Protein 3PCT (pdb70)

Solvent-accessible surface area: 33440 Å² total; per-residue (Å²): 134,75,94,56,83,59,62,58,15,39,39,119,6,16,72,17,9,1,2,0,0,0,0,17,22,40,2,0,2,19,10,0,1,0,25,1,0,8,28,15,0,69,110,20,4,74,75,23,208,149,43,0,0,3,0,17,0,15,7,0,0,0,38,4,2,17,2,9,0,25,22,19,117,51,14,92,20,35,28,47,80,39,14,22,37,2,0,65,31,86,95,1,43,40,3,45,21,0,34,98,4,0,38,47,0,44,84,74,68,9,36,0,0,0,0,0,56,1,87,31,102,65,2,85,62,0,0,60,69,1,0,76,133,37,35,10,69,36,36,73,112,100,7,14,19,4,42,155,123,104,48,20,7,25,73,16,16,131,90,0,88,129,71,40,20,80,17,24,1,32,1,0,9,23,1,11,5,15,18,50,66,1,59,136,80,46,3,57,92,1,81,99,35,1,63,86,52,16,123,14,0,12,50,104,15,0,1,0,3,4,0,18,31,10,43,3,19,26,9,31,61,108,96,6,30,148,21,77,0,80,39,14,21,59,32,18,58,162,13,18,92,35,8,115,32,113,110,114,76,131,69,24,48,34,37,6,16,62,10,12,0,3,0,0,0,1,22,22,38,2,0,2,17,12,0,1,0,27,2,0,8,27,14,0,75,84,19,2,61,132,22,166,30,51,105,86,97,99,37,0,0,2,1,15,0,16,17,0,0,4,34,5,8,17,9,6,0,23,26,12,119,50,11,91,15,125,38,81,80,36,26,24,46,2,1,60,28,89,96,2,42,39,5,46,20,0,37,103,6,0,41,52,0,44,80,72,66,11,38,0,0,0,0,0,56,3,82,35,101,64,1,76,61,0,2,48,65,3,1,149,132,38,35,11,68,35,34,75,146,92,6,14,18,4,52,157,125,101,43,18,7,25,72,17,13,128,87,0,84,130,73,28,10,39,19,26,0,32,1,0,10,23,2,8,6,14,18,49,62,1,54,169,86,44,3,55,86,1,83,98,37,1,67,90,51,20,123,24,0,14,52,39,29,0,1,0,2,4,0,16,86,20,61,3,26,22,10,31,60,109,108,4,134,92,22,89,3,82,41,32,29,81,31,6,61,87,13,19,90,36,8,120,16,66,141,137,180,167,233,136,78,146,58,85,68,67,59,21,53,35,39,5,17,101,107,24,26,155,22,10,93,78,18,91,146,26,55,113,14,31,58,67,0,84,116,8,7,94,28,0,87,139,17,1,70,81,26,184,30,55,105,85,96,103,39,0,0,2,0,15,0,16,6,0,0,0,39,4,9,56,12,9,15,90,24,26,167,47,15,95,17,123,37,83,76,43,28,26,84,25,1,65,50,84,119,2,43,38,6,48,20,0,35,140,6,0,40,56,0,43,85,74,65,11,38,0,2,0,1,0,58,2,88,39,104,66,2,69,61,0,0,52,68,1,0,151,134,38,32,4,66,36,35,74,122,55,10,12,16,2,40,168,100,53,47,28,5,41,100,16,17,49,82,0,76,125,83,24,31,35,18,27,1,30,1,0,24,26,35,9,6,16,15,49,68,2,47,174,82,45,32,58,93,12,161,98,38,52,72,84,52,60,184,22,50,36,56,41,32,2,74,1,32,16,58,17,84,22,61,108,30,24,10,49,68,106,86,3,131,160,22,88,4,85,40,36,27,77,30,47,64,90,57,130,180,80,210,118,66,137,98,68,86,61

Structure (mmCIF, N/CA/C/O backbone):
data_3PCT
#
_entry.id   3PCT
#
_cell.length_a   79.980
_cell.length_b   106.150
_cell.length_c   89.750
_cell.angle_alpha   90.000
_cell.angle_beta   93.110
_cell.angle_gamma   90.000
#
_symmetry.space_group_name_H-M   'C 1 2 1'
#
loop_
_entity.id
_entity.type
_entity.pdbx_description
1 polymer 'Class C acid phosphatase'
2 water water
#
loop_
_atom_site.group_PDB
_atom_site.id
_atom_site.type_symbol
_atom_site.label_atom_id
_atom_site.label_alt_id
_atom_site.label_comp_id
_atom_site.label_asym_id
_atom_site.label_entity_id
_atom_site.label_seq_id
_atom_site.pdbx_PDB_ins_code
_atom_site.Cartn_x
_atom_site.Cartn_y
_atom_site.Cartn_z
_atom_site.occupancy
_atom_site.B_iso_or_equiv
_atom_site.auth_seq_id
_atom_site.auth_comp_id
_atom_site.auth_asym_id
_atom_site.auth_atom_id
_atom_site.pdbx_PDB_model_num
ATOM 1 N N . ASN A 1 4 ? 47.702 41.664 14.734 1.00 49.06 3 ASN A N 1
ATOM 2 C CA . ASN A 1 4 ? 47.131 42.618 15.681 1.00 48.07 3 ASN A CA 1
ATOM 3 C C . ASN A 1 4 ? 46.194 41.951 16.681 1.00 48.27 3 ASN A C 1
ATOM 4 O O . ASN A 1 4 ? 45.704 40.847 16.442 1.00 47.55 3 ASN A O 1
ATOM 9 N N . GLN A 1 5 ? 45.938 42.637 17.791 1.00 43.71 4 GLN A N 1
ATOM 10 C CA . GLN A 1 5 ? 45.118 42.090 18.869 1.00 45.81 4 GLN A CA 1
ATOM 11 C C . GLN A 1 5 ? 43.742 41.597 18.407 1.00 47.86 4 GLN A C 1
ATOM 12 O O . GLN A 1 5 ? 43.313 40.508 18.790 1.00 49.35 4 GLN A O 1
ATOM 14 N N . GLN A 1 6 ? 43.054 42.396 17.594 1.00 41.01 5 GLN A N 1
ATOM 15 C CA . GLN A 1 6 ? 41.735 42.019 17.088 1.00 39.87 5 GLN A CA 1
ATOM 16 C C . GLN A 1 6 ? 41.765 40.651 16.421 1.00 37.57 5 GLN A C 1
ATOM 17 O O . GLN A 1 6 ? 41.016 39.751 16.805 1.00 38.32 5 GLN A O 1
ATOM 23 N N . ALA A 1 7 ? 42.634 40.499 15.424 1.00 32.51 6 ALA A N 1
ATOM 24 C CA . ALA A 1 7 ? 42.785 39.226 14.720 1.00 30.43 6 ALA A CA 1
ATOM 25 C C . ALA A 1 7 ? 43.129 38.093 15.681 1.00 35.30 6 ALA A C 1
ATOM 26 O O . ALA A 1 7 ? 42.572 36.995 15.591 1.00 30.83 6 ALA A O 1
ATOM 28 N N . VAL A 1 8 ? 44.053 38.371 16.597 1.00 30.59 7 VAL A N 1
ATOM 29 C CA . VAL A 1 8 ? 44.510 37.380 17.559 1.00 27.86 7 VAL A CA 1
ATOM 30 C C . VAL A 1 8 ? 43.364 36.866 18.408 1.00 28.84 7 VAL A C 1
ATOM 31 O O . VAL A 1 8 ? 43.234 35.663 18.618 1.00 32.85 7 VAL A O 1
ATOM 35 N N . GLU A 1 9 ? 42.536 37.780 18.902 1.00 26.52 8 GLU A N 1
ATOM 36 C CA . GLU A 1 9 ? 41.401 37.399 19.733 1.00 33.39 8 GLU A CA 1
ATOM 37 C C . GLU A 1 9 ? 40.379 36.617 18.924 1.00 32.58 8 GLU A C 1
ATOM 38 O O . GLU A 1 9 ? 39.782 35.662 19.424 1.00 30.77 8 GLU A O 1
ATOM 44 N N . GLN A 1 10 ? 40.175 37.029 17.677 1.00 23.57 9 GLN A N 1
ATOM 45 C CA . GLN A 1 10 ? 39.220 36.358 16.805 1.00 32.86 9 GLN A CA 1
ATOM 46 C C . GLN A 1 10 ? 39.646 34.922 16.516 1.00 30.78 9 GLN A C 1
ATOM 47 O O . GLN A 1 10 ? 38.827 33.996 16.552 1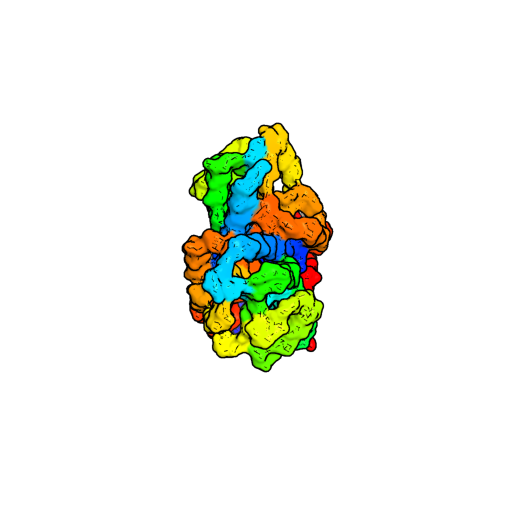.00 22.43 9 GLN A O 1
ATOM 49 N N . ALA A 1 11 ? 40.928 34.732 16.231 1.00 29.09 10 ALA A N 1
ATOM 50 C CA . ALA A 1 11 ? 41.444 33.392 15.989 1.00 32.64 10 ALA A CA 1
ATOM 51 C C . ALA A 1 11 ? 41.280 32.522 17.236 1.00 31.22 10 ALA A C 1
ATOM 52 O O . ALA A 1 11 ? 40.934 31.341 17.138 1.00 27.01 10 ALA A O 1
ATOM 54 N N . ASN A 1 12 ? 41.521 33.119 18.403 1.00 30.58 11 ASN A N 1
ATOM 55 C CA . ASN A 1 12 ? 41.422 32.402 19.681 1.00 29.40 11 ASN A CA 1
ATOM 56 C C . ASN A 1 12 ? 39.976 32.097 20.091 1.00 26.94 11 ASN A C 1
ATOM 57 O O . ASN A 1 12 ? 39.688 31.028 20.621 1.00 19.50 11 ASN A O 1
ATOM 62 N N . GLN A 1 13 ? 39.069 33.039 19.846 1.00 27.35 12 GLN A N 1
ATOM 63 C CA . GLN A 1 13 ? 37.647 32.799 20.084 1.00 29.13 12 GLN A CA 1
ATOM 64 C C . GLN A 1 13 ? 37.163 31.664 19.174 1.00 28.25 12 GLN A C 1
ATOM 65 O O . GLN A 1 13 ? 36.431 30.765 19.605 1.00 25.79 12 GLN A O 1
ATOM 71 N N . ALA A 1 14 ? 37.606 31.686 17.919 1.00 28.61 13 ALA A N 1
ATOM 72 C CA . ALA A 1 14 ? 37.302 30.600 16.998 1.00 31.84 13 ALA A CA 1
ATOM 73 C C . ALA A 1 14 ? 37.857 29.272 17.517 1.00 31.04 13 ALA A C 1
ATOM 74 O O . ALA A 1 14 ? 37.184 28.241 17.460 1.00 25.49 13 ALA A O 1
ATOM 76 N N . LYS A 1 15 ? 39.084 29.293 18.021 1.00 33.22 14 LYS A N 1
ATOM 77 C CA . LYS A 1 15 ? 39.667 28.089 18.607 1.00 31.99 14 LYS A CA 1
ATOM 78 C C . LYS A 1 15 ? 38.821 27.563 19.775 1.00 23.04 14 LYS A C 1
ATOM 79 O O . LYS A 1 15 ? 38.608 26.355 19.900 1.00 20.94 14 LYS A O 1
ATOM 85 N N . LEU A 1 16 ? 38.335 28.472 20.617 1.00 17.39 15 LEU A N 1
ATOM 86 C CA . LEU A 1 16 ? 37.485 28.105 21.751 1.00 14.19 15 LEU A CA 1
ATOM 87 C C . LEU A 1 16 ? 36.195 27.436 21.302 1.00 21.23 15 LEU A C 1
ATOM 88 O O . LEU A 1 16 ? 35.643 26.592 22.019 1.00 18.91 15 LEU A O 1
ATOM 93 N N . GLN A 1 17 ? 35.706 27.818 20.123 1.00 20.85 16 GLN A N 1
ATOM 94 C CA . GLN A 1 17 ? 34.454 27.265 19.609 1.00 16.61 16 GLN A CA 1
ATOM 95 C C . GLN A 1 17 ? 34.689 25.919 18.955 1.00 16.76 16 GLN A C 1
ATOM 96 O O . GLN A 1 17 ? 33.894 25.009 19.118 1.00 20.56 16 GLN A O 1
ATOM 102 N N . GLN A 1 18 ? 35.789 25.783 18.227 1.00 19.15 17 GLN A N 1
ATOM 103 C CA . GLN A 1 18 ? 36.144 24.485 17.649 1.00 13.34 17 GLN A CA 1
ATOM 104 C C . GLN A 1 18 ? 36.246 23.358 18.690 1.00 20.19 17 GLN A C 1
ATOM 105 O O . GLN A 1 18 ? 35.961 22.199 18.381 1.00 22.14 17 GLN A O 1
ATOM 111 N N . GLN A 1 19 ? 36.658 23.696 19.911 1.00 17.37 18 GLN A N 1
ATOM 112 C CA . GLN A 1 19 ? 36.791 22.700 20.985 1.00 20.06 18 GLN A CA 1
ATOM 113 C C . GLN A 1 19 ? 35.475 22.107 21.479 1.00 19.23 18 GLN A C 1
ATOM 114 O O . GLN A 1 19 ? 35.479 21.106 22.201 1.00 16.40 18 GLN A O 1
ATOM 120 N N . VAL A 1 20 ? 34.354 22.723 21.125 1.00 23.17 19 VAL A N 1
ATOM 121 C CA . VAL A 1 20 ? 33.059 22.221 21.574 1.00 19.35 19 VAL A CA 1
ATOM 122 C C . VAL A 1 20 ? 32.382 21.383 20.484 1.00 19.00 19 VAL A C 1
ATOM 123 O O . VAL A 1 20 ? 31.347 20.763 20.729 1.00 14.28 19 VAL A O 1
ATOM 127 N N . ALA A 1 21 ? 33.013 21.322 19.310 1.00 12.73 20 ALA A N 1
ATOM 128 C CA . ALA A 1 21 ? 32.410 20.732 18.108 1.00 14.79 20 ALA A CA 1
ATOM 129 C C . ALA A 1 21 ? 31.912 19.297 18.324 1.00 19.11 20 ALA A C 1
ATOM 130 O O . ALA A 1 21 ? 30.756 18.996 18.041 1.00 9.41 20 ALA A O 1
ATOM 132 N N . MET A 1 22 ? 32.787 18.427 18.836 1.00 21.75 21 MET A N 1
ATOM 133 C CA . MET A 1 22 ? 32.447 17.009 19.012 1.00 16.35 21 MET A CA 1
ATOM 134 C C . MET A 1 22 ? 31.335 16.775 20.035 1.00 13.68 21 MET A C 1
ATOM 135 O O . MET A 1 22 ? 30.464 15.917 19.836 1.00 13.66 21 MET A O 1
ATOM 140 N N . GLY A 1 23 ? 31.357 17.534 21.124 1.00 13.10 22 GLY A N 1
ATOM 141 C CA . GLY A 1 23 ? 30.283 17.466 22.104 1.00 16.64 22 GLY A CA 1
ATOM 142 C C . GLY A 1 23 ? 28.949 17.960 21.552 1.00 11.65 22 GLY A C 1
ATOM 143 O O . GLY A 1 23 ? 27.891 17.423 21.870 1.00 13.15 22 GLY A O 1
ATOM 144 N N . LEU A 1 24 ? 28.999 18.998 20.731 1.00 10.69 23 LEU A N 1
ATOM 145 C CA . LEU A 1 24 ? 27.784 19.563 20.153 1.00 12.75 23 LEU A CA 1
ATOM 146 C C . LEU A 1 24 ? 27.233 18.573 19.139 1.00 9.61 23 LEU A C 1
ATOM 147 O O . LEU A 1 24 ? 26.026 18.314 19.106 1.00 12.60 23 LEU A O 1
ATOM 152 N N . ILE A 1 25 ? 28.126 18.003 18.334 1.00 6.23 24 ILE A N 1
ATOM 153 C CA . ILE A 1 25 ? 27.750 16.966 17.362 1.00 5.91 24 ILE A CA 1
ATOM 154 C C . ILE A 1 25 ? 27.141 15.754 18.063 1.00 12.74 24 ILE A C 1
ATOM 155 O O . ILE A 1 25 ? 26.113 15.239 17.636 1.00 11.85 24 ILE A O 1
ATOM 160 N N . TRP A 1 26 ? 27.776 15.306 19.143 1.00 16.21 25 TRP A N 1
ATOM 161 C CA . TRP A 1 26 ? 27.199 14.236 19.954 1.00 6.39 25 TRP A CA 1
ATOM 162 C C . TRP A 1 26 ? 25.792 14.617 20.426 1.00 11.19 25 TRP A C 1
ATOM 163 O O . TRP A 1 26 ? 24.860 13.815 20.344 1.00 12.19 25 TRP A O 1
ATOM 174 N N . THR A 1 27 ? 25.650 15.835 20.936 1.00 9.55 26 THR A N 1
ATOM 175 C CA . THR A 1 27 ? 24.376 16.296 21.480 1.00 5.30 26 THR A CA 1
ATOM 176 C C . THR A 1 27 ? 23.291 16.325 20.387 1.00 6.62 26 THR A C 1
ATOM 177 O O . THR A 1 27 ? 22.155 15.885 20.591 1.00 11.01 26 THR A O 1
ATOM 181 N N . GLN A 1 28 ? 23.651 16.846 19.224 1.00 8.88 27 GLN A N 1
ATOM 182 C CA . GLN A 1 28 ? 22.657 17.037 18.173 1.00 13.90 27 GLN A CA 1
ATOM 183 C C . GLN A 1 28 ? 22.335 15.771 17.380 1.00 11.06 27 GLN A C 1
ATOM 184 O O . GLN A 1 28 ? 21.245 15.651 16.828 1.00 13.07 27 GLN A O 1
ATOM 190 N N . GLN A 1 29 ? 23.286 14.847 17.306 1.00 9.84 28 GLN A N 1
ATOM 191 C CA . GLN A 1 29 ? 23.181 13.708 16.401 1.00 10.28 28 GLN A CA 1
ATOM 192 C C . GLN A 1 29 ? 23.019 12.338 17.077 1.00 12.84 28 GLN A C 1
ATOM 193 O O . GLN A 1 29 ? 22.306 11.477 16.554 1.00 18.45 28 GLN A O 1
ATOM 199 N N . SER A 1 30 ? 23.695 12.119 18.210 1.00 9.46 29 SER A N 1
ATOM 200 C CA . SER A 1 30 ? 23.767 10.777 18.789 1.00 7.21 29 SER A CA 1
ATOM 201 C C . SER A 1 30 ? 22.423 10.266 19.293 1.00 14.81 29 SER A C 1
ATOM 202 O O . SER A 1 30 ? 21.621 11.006 19.898 1.00 10.28 29 SER A O 1
ATOM 205 N N . GLY A 1 31 ? 22.178 8.990 19.031 1.00 11.52 30 GLY A N 1
ATOM 206 C CA . GLY A 1 31 ? 21.092 8.306 19.701 1.00 7.02 30 GLY A CA 1
ATOM 207 C C . GLY A 1 31 ? 21.409 8.261 21.194 1.00 8.87 30 GLY A C 1
ATOM 208 O O . GLY A 1 31 ? 20.503 8.197 22.048 1.00 10.72 30 GLY A O 1
ATOM 209 N N . GLU A 1 32 ? 22.699 8.267 21.528 1.00 9.48 31 GLU A N 1
ATOM 210 C CA . GLU A 1 32 ? 23.093 8.185 22.944 1.00 11.18 31 GLU A CA 1
ATOM 211 C C . GLU A 1 32 ? 22.558 9.374 23.745 1.00 12.18 31 GLU A C 1
ATOM 212 O O . GLU A 1 32 ? 22.049 9.227 24.859 1.00 11.61 31 GLU A O 1
ATOM 218 N N . TYR A 1 33 ? 22.694 10.571 23.205 1.00 6.74 32 TYR A N 1
ATOM 219 C CA . TYR A 1 33 ? 22.199 11.711 23.960 1.00 13.25 32 TYR A CA 1
ATOM 220 C C . TYR A 1 33 ? 20.691 11.625 24.173 1.00 11.63 32 TYR A C 1
ATOM 221 O O . TYR A 1 33 ? 20.179 11.887 25.260 1.00 14.29 32 TYR A O 1
ATOM 230 N N . ALA A 1 34 ? 19.966 11.252 23.124 1.00 9.57 33 ALA A N 1
ATOM 231 C CA . ALA A 1 34 ? 18.527 11.136 23.233 1.00 8.22 33 ALA A CA 1
ATOM 232 C C . ALA A 1 34 ? 18.146 10.099 24.299 1.00 15.17 33 ALA A C 1
ATOM 233 O O . ALA A 1 34 ? 17.198 10.291 25.046 1.00 6.12 33 ALA A O 1
ATOM 235 N N . ALA A 1 35 ? 18.894 9.002 24.361 1.00 11.42 34 ALA A N 1
ATOM 236 C CA . ALA A 1 35 ? 18.611 7.934 25.332 1.00 14.53 34 ALA A CA 1
A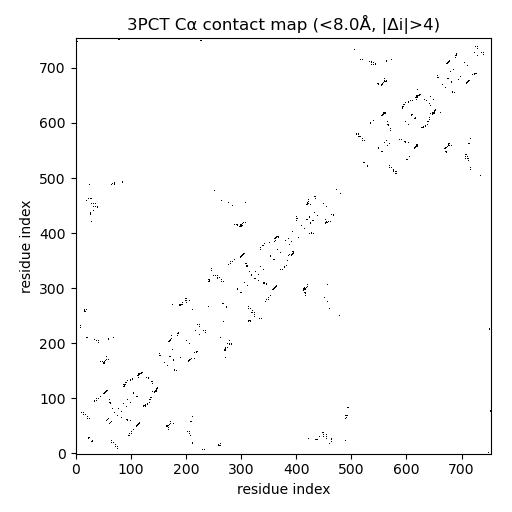TOM 237 C C . ALA A 1 35 ? 18.863 8.404 26.778 1.00 10.98 34 ALA A C 1
ATOM 238 O O . ALA A 1 35 ? 18.199 7.974 27.727 1.00 8.03 34 ALA A O 1
ATOM 240 N N . LEU A 1 36 ? 19.840 9.293 26.933 1.00 17.05 35 LEU A N 1
ATOM 241 C CA . LEU A 1 36 ? 20.161 9.867 28.243 1.00 10.64 35 LEU A CA 1
ATOM 242 C C . LEU A 1 36 ? 19.032 10.795 28.719 1.00 14.25 35 LEU A C 1
ATOM 243 O O . LEU A 1 36 ? 18.669 10.799 29.906 1.00 12.30 35 LEU A O 1
ATOM 248 N N . ALA A 1 37 ? 18.453 11.554 27.792 1.00 11.09 36 ALA A N 1
ATOM 249 C CA . ALA A 1 37 ? 17.285 12.388 28.113 1.00 9.79 36 ALA A CA 1
ATOM 250 C C . ALA A 1 37 ? 16.097 11.534 28.567 1.00 13.00 36 ALA A C 1
ATOM 251 O O . ALA A 1 37 ? 15.448 11.831 29.570 1.00 12.36 36 ALA A O 1
ATOM 253 N N . HIS A 1 38 ? 15.804 10.478 27.820 1.00 19.00 37 HIS A N 1
ATOM 254 C CA . HIS A 1 38 ? 14.709 9.579 28.193 1.00 16.77 37 HIS A CA 1
ATOM 255 C C . HIS A 1 38 ? 15.013 8.855 29.508 1.00 17.27 37 HIS A C 1
ATOM 256 O O . HIS A 1 38 ? 14.103 8.553 30.291 1.00 16.03 37 HIS A O 1
ATOM 263 N N . GLN A 1 39 ? 16.281 8.535 29.728 1.00 11.36 38 GLN A N 1
ATOM 264 C CA . GLN A 1 39 ? 16.651 7.867 30.973 1.00 11.00 38 GLN A CA 1
ATOM 265 C C . GLN A 1 39 ? 16.340 8.789 32.138 1.00 13.72 38 GLN A C 1
ATOM 266 O O . GLN A 1 39 ? 15.785 8.361 33.164 1.00 14.44 38 GLN A O 1
ATOM 272 N N . ALA A 1 40 ? 16.698 10.059 31.978 1.00 12.23 39 ALA A N 1
ATOM 273 C CA . ALA A 1 40 ? 16.384 11.073 32.982 1.00 12.74 39 ALA A CA 1
ATOM 274 C C . ALA A 1 40 ? 14.881 11.218 33.232 1.00 11.04 39 ALA A C 1
ATOM 275 O O . ALA A 1 40 ? 14.442 11.250 34.386 1.00 13.08 39 ALA A O 1
ATOM 277 N N . PHE A 1 41 ? 14.090 11.321 32.159 1.00 9.79 40 PHE A N 1
ATOM 278 C CA . PHE A 1 41 ? 12.663 11.593 32.322 1.00 8.76 40 PHE A CA 1
ATOM 279 C C . PHE A 1 41 ? 11.872 10.378 32.786 1.00 12.42 40 PHE A C 1
ATOM 280 O O . PHE A 1 41 ? 10.892 10.523 33.517 1.00 17.38 40 PHE A O 1
ATOM 288 N N . ASN A 1 42 ? 12.315 9.187 32.385 1.00 14.92 41 ASN A N 1
ATOM 289 C CA . ASN A 1 42 ? 11.795 7.934 32.947 1.00 12.96 41 ASN A CA 1
ATOM 290 C C . ASN A 1 42 ? 12.057 7.864 34.463 1.00 16.63 41 ASN A C 1
ATOM 291 O O . ASN A 1 42 ? 11.178 7.499 35.251 1.00 22.15 41 ASN A O 1
ATOM 296 N N . SER A 1 43 ? 13.280 8.217 34.860 1.00 16.14 42 SER A N 1
ATOM 297 C CA A SER A 1 43 ? 13.661 8.240 36.266 0.57 20.45 42 SER A CA 1
ATOM 298 C CA B SER A 1 43 ? 13.652 8.237 36.273 0.43 20.19 42 SER A CA 1
ATOM 299 C C . SER A 1 43 ? 12.799 9.245 37.023 1.00 18.61 42 SER A C 1
ATOM 300 O O . SER A 1 43 ? 12.392 9.005 38.157 1.00 24.98 42 SER A O 1
ATOM 305 N N . ALA A 1 44 ? 12.527 10.375 36.387 1.00 16.39 43 ALA A N 1
ATOM 306 C CA . ALA A 1 44 ? 11.761 11.426 37.047 1.00 14.62 43 ALA A CA 1
ATOM 307 C C . ALA A 1 44 ? 10.304 11.029 37.230 1.00 17.99 43 ALA A C 1
ATOM 308 O O . ALA A 1 44 ? 9.720 11.279 38.289 1.00 16.19 43 ALA A O 1
ATOM 310 N N . LYS A 1 45 ? 9.716 10.378 36.227 1.00 14.73 44 LYS A N 1
ATOM 311 C CA A LYS A 1 45 ? 8.332 9.931 36.336 0.51 18.68 44 LYS A CA 1
ATOM 312 C CA B LYS A 1 45 ? 8.336 9.924 36.338 0.49 18.63 44 LYS A CA 1
ATOM 313 C C . LYS A 1 45 ? 8.192 8.977 37.516 1.00 16.14 44 LYS A C 1
ATOM 314 O O . LYS A 1 45 ? 7.282 9.108 38.323 1.00 20.34 44 LYS A O 1
ATOM 325 N N . MET A 1 46 ? 9.102 8.013 37.593 1.00 13.78 45 MET A N 1
ATOM 326 C CA . MET A 1 46 ? 9.130 7.050 38.684 1.00 15.30 45 MET A CA 1
ATOM 327 C C . MET A 1 46 ? 9.207 7.753 40.035 1.00 22.05 45 MET A C 1
ATOM 328 O O . MET A 1 46 ? 8.420 7.472 40.944 1.00 18.66 45 MET A O 1
ATOM 333 N N . ALA A 1 47 ? 10.171 8.659 40.167 1.00 18.36 46 ALA A N 1
ATOM 334 C CA . ALA A 1 47 ? 10.367 9.389 41.404 1.00 17.17 46 ALA A CA 1
ATOM 335 C C . ALA A 1 47 ? 9.116 10.173 41.798 1.00 18.83 46 ALA A C 1
ATOM 336 O O . ALA A 1 47 ? 8.743 10.220 42.971 1.00 22.85 46 ALA A O 1
ATOM 338 N N . PHE A 1 48 ? 8.469 10.782 40.812 1.00 22.77 47 PHE A N 1
ATOM 339 C CA . PHE A 1 48 ? 7.264 11.572 41.052 1.00 19.60 47 PHE A CA 1
ATOM 340 C C . PHE A 1 48 ? 6.099 10.705 41.506 1.00 23.22 47 PHE A C 1
ATOM 341 O O . PHE A 1 48 ? 5.382 11.041 42.452 1.00 21.39 47 PHE A O 1
ATOM 349 N N . ASP A 1 49 ? 5.917 9.584 40.824 1.00 15.60 48 ASP A N 1
ATOM 350 C CA . ASP A 1 49 ? 4.835 8.672 41.156 1.00 20.21 48 ASP A CA 1
ATOM 351 C C . ASP A 1 49 ? 4.946 8.189 42.597 1.00 26.07 48 ASP A C 1
ATOM 352 O O . ASP A 1 49 ? 3.937 7.965 43.265 1.00 25.65 48 ASP A O 1
ATOM 357 N N . HIS A 1 50 ? 6.176 8.039 43.073 1.00 25.59 49 HIS A N 1
ATOM 358 C CA . HIS A 1 50 ? 6.420 7.530 44.426 1.00 25.74 49 HIS A CA 1
ATOM 359 C C . HIS A 1 50 ? 6.315 8.614 45.510 1.00 31.37 49 HIS A C 1
ATOM 360 O O . HIS A 1 50 ? 5.804 8.365 46.601 1.00 32.35 49 HIS A O 1
ATOM 362 N N . ALA A 1 51 ? 6.785 9.817 45.194 1.00 34.24 50 ALA A N 1
ATOM 363 C CA . ALA A 1 51 ? 6.815 10.926 46.146 1.00 37.58 50 ALA A CA 1
ATOM 364 C C . ALA A 1 51 ? 5.464 11.248 46.786 1.00 45.32 50 ALA A C 1
ATOM 365 O O . ALA A 1 51 ? 4.437 11.342 46.107 1.00 45.56 50 ALA A O 1
ATOM 367 N N . LYS A 1 52 ? 5.488 11.434 48.101 1.00 47.57 51 LYS A N 1
ATOM 368 C CA . LYS A 1 52 ? 4.328 11.914 48.840 1.00 48.77 51 LYS A CA 1
ATOM 369 C C . LYS A 1 52 ? 4.591 13.331 49.353 1.00 47.16 51 LYS A C 1
ATOM 370 O O . LYS A 1 52 ? 5.746 13.747 49.497 1.00 41.56 51 LYS A O 1
ATOM 376 N N . LYS A 1 58 ? 0.795 20.385 48.828 1.00 38.42 57 LYS A N 1
ATOM 377 C CA . LYS A 1 58 ? 0.657 20.273 47.375 1.00 37.89 57 LYS A CA 1
ATOM 378 C C . LYS A 1 58 ? 1.993 19.873 46.775 1.00 34.72 57 LYS A C 1
ATOM 379 O O . LYS A 1 58 ? 3.042 20.356 47.203 1.00 34.68 57 LYS A O 1
ATOM 385 N N . LYS A 1 59 ? 1.956 18.998 45.779 1.00 29.21 58 LYS A N 1
ATOM 386 C CA . LYS A 1 59 ? 3.185 18.425 45.239 1.00 31.86 58 LYS A CA 1
ATOM 387 C C . LYS A 1 59 ? 3.702 19.213 44.049 1.00 27.90 58 LYS A C 1
ATOM 388 O O . LYS A 1 59 ? 2.972 19.424 43.087 1.00 32.30 58 LYS A O 1
ATOM 394 N N . ALA A 1 60 ? 4.956 19.654 44.115 1.00 18.55 59 ALA A N 1
ATOM 395 C CA . ALA A 1 60 ? 5.541 20.405 43.009 1.00 17.75 59 ALA A CA 1
ATOM 396 C C . ALA A 1 60 ? 6.794 19.737 42.448 1.00 28.57 59 ALA A C 1
ATOM 397 O O . ALA A 1 60 ? 7.488 18.997 43.149 1.00 32.80 59 ALA A O 1
ATOM 399 N N . VAL A 1 61 ? 7.073 20.013 41.176 1.00 18.95 60 VAL A N 1
ATOM 400 C CA . VAL A 1 61 ? 8.298 19.569 40.539 1.00 21.11 60 VAL A CA 1
ATOM 401 C C . VAL A 1 61 ? 8.942 20.801 39.922 1.00 22.24 60 VAL A C 1
ATOM 402 O O . VAL A 1 61 ? 8.302 21.524 39.164 1.00 16.07 60 VAL A O 1
ATOM 406 N N . VAL A 1 62 ? 10.203 21.045 40.258 1.00 15.11 61 VAL A N 1
ATOM 407 C CA . VAL A 1 62 ? 10.913 22.199 39.737 1.00 19.29 61 VAL A CA 1
ATOM 408 C C . VAL A 1 62 ? 11.902 21.774 38.659 1.00 17.57 61 VAL A C 1
ATOM 409 O O . VAL A 1 62 ? 12.657 20.820 38.842 1.00 20.19 61 VAL A O 1
ATOM 413 N N . VAL A 1 63 ? 11.911 22.490 37.546 1.00 13.09 62 VAL A N 1
ATOM 414 C CA . VAL A 1 63 ? 12.814 22.154 36.460 1.00 14.13 62 VAL A CA 1
ATOM 415 C C . VAL A 1 63 ? 13.419 23.421 35.898 1.00 18.70 62 VAL A C 1
ATOM 416 O O . VAL A 1 63 ? 12.809 24.488 35.964 1.00 19.36 62 VAL A O 1
ATOM 420 N N . ASP A 1 64 ? 14.634 23.296 35.369 1.00 14.25 63 ASP A N 1
ATOM 421 C CA . ASP A 1 64 ? 15.261 24.327 34.552 1.00 12.37 63 ASP A CA 1
ATOM 422 C C . ASP A 1 64 ? 14.737 24.168 33.124 1.00 15.88 63 ASP A C 1
ATOM 423 O O . ASP A 1 64 ? 14.163 23.130 32.783 1.00 21.64 63 ASP A O 1
ATOM 428 N N . LEU A 1 65 ? 14.913 25.184 32.285 1.00 18.84 64 LEU A N 1
ATOM 429 C CA . LEU A 1 65 ? 14.426 25.095 30.911 1.00 17.61 64 LEU A CA 1
ATOM 430 C C . LEU A 1 65 ? 15.555 24.782 29.930 1.00 20.91 64 LEU A C 1
ATOM 431 O O . LEU A 1 65 ? 15.625 23.690 29.384 1.00 20.00 64 LEU A O 1
ATOM 436 N N . ASP A 1 66 ? 16.451 25.739 29.723 1.00 15.32 65 ASP A N 1
ATOM 437 C CA . ASP A 1 66 ? 17.481 25.583 28.704 1.00 13.60 65 ASP A CA 1
ATOM 438 C C . ASP A 1 66 ? 18.344 24.355 28.921 1.00 17.69 65 ASP A C 1
ATOM 439 O O . ASP A 1 66 ? 18.962 24.204 29.968 1.00 17.22 65 ASP A O 1
ATOM 444 N N . GLU A 1 67 ? 18.380 23.484 27.921 1.00 13.93 66 GLU A N 1
ATOM 445 C CA . GLU A 1 67 ? 19.204 22.282 27.943 1.00 14.37 66 GLU A CA 1
ATOM 446 C C . GLU A 1 67 ? 18.694 21.259 28.956 1.00 13.59 66 GLU A C 1
ATOM 447 O O . GLU A 1 67 ? 19.372 20.268 29.256 1.00 13.93 66 GLU A O 1
ATOM 453 N N . THR A 1 68 ? 17.488 21.509 29.460 1.00 13.99 67 THR A N 1
ATOM 454 C CA . THR A 1 68 ? 16.768 20.574 30.328 1.00 18.13 67 THR A CA 1
ATOM 455 C C . THR A 1 68 ? 15.436 20.157 29.684 1.00 14.69 67 THR A C 1
ATOM 456 O O . THR A 1 68 ? 15.252 18.991 29.337 1.00 12.34 67 THR A O 1
ATOM 460 N N . MET A 1 69 ? 14.518 21.113 29.522 1.00 16.48 68 MET A N 1
ATOM 461 C CA A MET A 1 69 ? 13.232 20.879 28.861 0.27 15.81 68 MET A CA 1
ATOM 462 C CA B MET A 1 69 ? 13.246 20.838 28.847 0.73 12.06 68 MET A CA 1
ATOM 463 C C . MET A 1 69 ? 13.264 21.322 27.399 1.00 15.51 68 MET A C 1
ATOM 464 O O . MET A 1 69 ? 12.530 20.793 26.559 1.00 17.35 68 MET A O 1
ATOM 473 N N . ILE A 1 70 ? 14.096 22.324 27.100 1.00 13.99 69 ILE A N 1
ATOM 474 C CA . ILE A 1 70 ? 14.157 22.872 25.737 1.00 13.64 69 ILE A CA 1
ATOM 475 C C . ILE A 1 70 ? 15.586 22.946 25.221 1.00 20.42 69 ILE A C 1
ATOM 476 O O . ILE A 1 70 ? 16.529 23.096 25.991 1.00 21.59 69 ILE A O 1
ATOM 481 N N . ASP A 1 71 ? 15.716 22.848 23.904 1.00 12.78 70 ASP A N 1
ATOM 482 C CA . ASP A 1 71 ? 16.973 22.553 23.235 1.00 16.56 70 ASP A CA 1
ATOM 483 C C . ASP A 1 71 ? 17.461 23.787 22.481 1.00 18.31 70 ASP A C 1
ATOM 484 O O . ASP A 1 71 ? 16.870 24.176 21.475 1.00 20.09 70 ASP A O 1
ATOM 489 N N . ASN A 1 72 ? 18.521 24.416 22.987 1.00 17.35 71 ASN A N 1
ATOM 490 C CA . ASN A 1 72 ? 19.092 25.613 22.355 1.00 9.92 71 ASN A CA 1
ATOM 491 C C . ASN A 1 72 ? 20.405 25.335 21.636 1.00 18.29 71 ASN A C 1
ATOM 492 O O . ASN A 1 72 ? 21.240 26.241 21.484 1.00 17.27 71 ASN A O 1
ATOM 497 N N . SER A 1 73 ? 20.595 24.090 21.206 1.00 15.70 72 SER A N 1
ATOM 498 C CA . SER A 1 73 ? 21.875 23.669 20.640 1.00 15.67 72 SER A CA 1
ATOM 499 C C . SER A 1 73 ? 22.174 24.380 19.315 1.00 12.98 72 SER A C 1
ATOM 500 O O . SER A 1 73 ? 23.327 24.483 18.897 1.00 15.65 72 SER A O 1
ATOM 503 N N . ALA A 1 74 ? 21.129 24.885 18.665 1.00 15.31 73 ALA A N 1
ATOM 504 C CA . ALA A 1 74 ? 21.304 25.658 17.440 1.00 12.14 73 ALA A CA 1
ATOM 505 C C . ALA A 1 74 ? 22.075 26.961 17.703 1.00 12.83 73 ALA A C 1
ATOM 506 O O . ALA A 1 74 ? 22.782 27.457 16.830 1.00 20.25 73 ALA A O 1
ATOM 508 N N . TYR A 1 75 ? 21.942 27.510 18.909 1.00 17.13 74 TYR A N 1
ATOM 509 C CA . TYR A 1 75 ? 22.748 28.667 19.296 1.00 15.72 74 TYR A CA 1
ATOM 510 C C . TYR A 1 75 ? 24.236 28.307 19.399 1.00 11.19 74 TYR A C 1
ATOM 511 O O . TYR A 1 75 ? 25.092 29.059 18.935 1.00 18.62 74 TYR A O 1
ATOM 520 N N . ALA A 1 76 ? 24.543 27.172 20.019 1.00 20.21 75 ALA A N 1
ATOM 521 C CA . ALA A 1 76 ? 25.925 26.688 20.082 1.00 16.19 75 ALA A CA 1
ATOM 522 C C . ALA A 1 76 ? 26.473 26.424 18.673 1.00 17.24 75 ALA A C 1
ATOM 523 O O . ALA A 1 76 ? 27.623 26.755 18.367 1.00 22.90 75 ALA A O 1
ATOM 525 N N . GLY A 1 77 ? 25.644 25.853 17.807 1.00 13.81 76 GLY A N 1
ATOM 526 C CA . GLY A 1 77 ? 26.019 25.677 16.411 1.00 13.90 76 GLY A CA 1
ATOM 527 C C . GLY A 1 77 ? 26.370 27.012 15.757 1.00 9.82 76 GLY A C 1
ATOM 528 O O . GLY A 1 77 ? 27.375 27.118 15.055 1.00 16.78 76 GLY A O 1
ATOM 529 N N . TRP A 1 78 ? 25.546 28.032 15.994 1.00 12.28 77 TRP A N 1
ATOM 530 C CA . TRP A 1 78 ? 25.833 29.372 15.474 1.00 19.10 77 TRP A CA 1
ATOM 531 C C . TRP A 1 78 ? 27.186 29.895 15.973 1.00 26.78 77 TRP A C 1
ATOM 532 O O . TRP A 1 78 ? 27.947 30.499 15.204 1.00 22.22 77 TRP A O 1
ATOM 543 N N . GLN A 1 79 ? 27.483 29.660 17.252 1.00 21.44 78 GLN A N 1
ATOM 544 C CA . GLN A 1 79 ? 28.785 30.028 17.812 1.00 22.10 78 GLN A CA 1
ATOM 545 C C . GLN A 1 79 ? 29.941 29.391 17.040 1.00 23.90 78 GLN A C 1
ATOM 546 O O . GLN A 1 79 ? 30.823 30.089 16.550 1.00 23.30 78 GLN A O 1
ATOM 552 N N . VAL A 1 80 ? 29.924 28.067 16.929 1.00 15.88 79 VAL A N 1
ATOM 553 C CA . VAL A 1 80 ? 30.962 27.341 16.197 1.00 18.77 79 VAL A CA 1
ATOM 554 C C . VAL A 1 80 ? 31.173 27.857 14.772 1.00 21.47 79 VAL A C 1
ATOM 555 O O . VAL A 1 80 ? 32.314 28.041 14.338 1.00 27.09 79 VAL A O 1
ATOM 559 N N . GLN A 1 81 ? 30.078 28.079 14.048 1.00 21.75 80 GLN A N 1
ATOM 560 C CA . GLN A 1 81 ? 30.154 28.463 12.639 1.00 22.46 80 GLN A CA 1
ATOM 561 C C . GLN A 1 81 ? 30.668 29.876 12.470 1.00 23.12 80 GLN A C 1
ATOM 562 O O . GLN A 1 81 ? 31.372 30.169 11.505 1.00 20.05 80 GLN A O 1
ATOM 568 N N . SER A 1 82 ? 30.305 30.748 13.406 1.00 15.19 81 SER A N 1
ATOM 569 C CA . SER A 1 82 ? 30.614 32.166 13.281 1.00 25.20 81 SER A CA 1
ATOM 570 C C . SER A 1 82 ? 31.841 32.510 14.111 1.00 33.74 81 SER A C 1
ATOM 571 O O . SER A 1 82 ? 32.368 33.622 14.035 1.00 31.11 81 SER A O 1
ATOM 574 N N . GLY A 1 83 ? 32.290 31.538 14.900 1.00 27.21 82 GLY A N 1
ATOM 575 C CA . GLY A 1 83 ? 33.445 31.706 15.757 1.00 24.75 82 GLY A CA 1
ATOM 576 C C . GLY A 1 83 ? 33.235 32.712 16.868 1.00 28.84 82 GLY A C 1
ATOM 577 O O . GLY A 1 83 ? 34.196 33.145 17.506 1.00 34.21 82 GLY A O 1
ATOM 578 N N . GLN A 1 84 ? 31.984 33.087 17.110 1.00 27.39 83 GLN A N 1
ATOM 579 C CA . GLN A 1 84 ? 31.678 34.058 18.160 1.00 28.02 83 GLN A CA 1
ATOM 580 C C . GLN A 1 84 ? 31.320 33.378 19.476 1.00 35.20 83 GLN A C 1
ATOM 581 O O . GLN A 1 84 ? 30.659 32.335 19.488 1.00 32.76 83 GLN A O 1
ATOM 587 N N . GLY A 1 85 ? 31.762 33.979 20.577 1.00 37.34 84 GLY A N 1
ATOM 588 C CA . GLY A 1 85 ? 31.422 33.505 21.904 1.00 33.35 84 GLY A CA 1
ATOM 589 C C . GLY A 1 85 ? 30.083 34.046 22.366 1.00 29.23 84 GLY A C 1
ATOM 590 O O . GLY A 1 85 ? 29.477 34.904 21.714 1.00 31.09 84 GLY A O 1
ATOM 591 N N . PHE A 1 86 ? 29.617 33.533 23.494 1.00 24.91 85 PHE A N 1
ATOM 592 C CA . PHE A 1 86 ? 28.328 33.910 24.046 1.00 24.11 85 PHE A CA 1
ATOM 593 C C . PHE A 1 86 ? 28.303 35.381 24.427 1.00 25.82 85 PHE A C 1
ATOM 594 O O . PHE A 1 86 ? 29.293 35.917 24.911 1.00 26.12 85 PHE A O 1
ATOM 602 N N . SER A 1 87 ? 27.164 36.026 24.201 1.00 29.54 86 SER A N 1
ATOM 603 C CA . SER A 1 87 ? 26.916 37.364 24.724 1.00 31.32 86 SER A CA 1
ATOM 604 C C . SER A 1 87 ? 25.423 37.522 24.976 1.00 32.67 86 SER A C 1
ATOM 605 O O . SER A 1 87 ? 24.613 36.957 24.242 1.00 29.72 86 SER A O 1
ATOM 608 N N . PRO A 1 88 ? 25.056 38.283 26.022 1.00 26.72 87 PRO A N 1
ATOM 609 C CA . PRO A 1 88 ? 23.657 38.546 26.378 1.00 26.66 87 PRO A CA 1
ATOM 610 C C . PRO A 1 88 ? 22.852 39.143 25.226 1.00 26.36 87 PRO A C 1
ATOM 611 O O . PRO A 1 88 ? 21.686 38.780 25.057 1.00 26.17 87 PRO A O 1
ATOM 615 N N . LYS A 1 89 ? 23.461 40.036 24.445 1.00 27.54 88 LYS A N 1
ATOM 616 C CA . LYS A 1 89 ? 22.778 40.652 23.313 1.00 25.71 88 LYS A CA 1
ATOM 617 C C . LYS A 1 89 ? 22.340 39.619 22.279 1.00 25.34 88 LYS A C 1
ATOM 618 O O . LYS A 1 89 ? 21.180 39.602 21.884 1.00 22.84 88 LYS A O 1
ATOM 620 N N . THR A 1 90 ? 23.255 38.756 21.837 1.00 18.16 89 THR A N 1
ATOM 621 C CA . THR A 1 90 ? 22.889 37.791 20.798 1.00 16.88 89 THR A CA 1
ATOM 622 C C . THR A 1 90 ? 22.004 36.665 21.345 1.00 17.50 89 THR A C 1
ATOM 623 O O . THR A 1 90 ? 21.146 36.144 20.632 1.00 18.42 89 THR A O 1
ATOM 627 N N . TRP A 1 91 ? 22.195 36.318 22.613 1.00 21.75 90 TRP A N 1
ATOM 628 C CA . TRP A 1 91 ? 21.337 35.326 23.256 1.00 20.30 90 TRP A CA 1
ATOM 629 C C . TRP A 1 91 ? 19.875 35.776 23.228 1.00 23.65 90 TRP A C 1
ATOM 630 O O . TRP A 1 91 ? 18.976 34.994 22.895 1.00 23.25 90 TRP A O 1
ATOM 641 N N . THR A 1 92 ? 19.640 37.036 23.582 1.00 23.55 91 THR A N 1
ATOM 642 C CA . THR A 1 92 ? 18.294 37.598 23.531 1.00 20.93 91 THR A CA 1
ATOM 643 C C . THR A 1 92 ? 17.725 37.568 22.107 1.00 20.37 91 THR A C 1
ATOM 644 O O . THR A 1 92 ? 16.554 37.250 21.915 1.00 20.18 91 THR A O 1
ATOM 648 N N . LYS A 1 93 ? 18.557 37.872 21.112 1.00 20.36 92 LYS A N 1
ATOM 649 C CA . LYS A 1 93 ? 18.160 37.710 19.713 1.00 21.07 92 LYS A CA 1
ATOM 650 C C . LYS A 1 93 ? 17.723 36.267 19.403 1.00 23.22 92 LYS A C 1
ATOM 651 O O . LYS A 1 93 ? 16.706 36.049 18.732 1.00 21.72 92 LYS A O 1
ATOM 653 N N . TRP A 1 94 ? 18.489 35.290 19.889 1.00 21.45 93 TRP A N 1
ATOM 654 C CA . TRP A 1 94 ? 18.123 33.881 19.730 1.00 16.13 93 TRP A CA 1
ATOM 655 C C . TRP A 1 94 ? 16.799 33.560 20.417 1.00 17.79 93 TRP A C 1
ATOM 656 O O . TRP A 1 94 ? 15.953 32.873 19.845 1.00 22.75 93 TRP A O 1
ATOM 667 N N . VAL A 1 95 ? 16.616 34.046 21.641 1.00 19.20 94 VAL A N 1
ATOM 668 C CA . VAL A 1 95 ? 15.369 33.791 22.366 1.00 18.38 94 VAL A CA 1
ATOM 669 C C . VAL A 1 95 ? 14.183 34.359 21.600 1.00 25.25 94 VAL A C 1
ATOM 670 O O . VAL A 1 95 ? 13.136 33.713 21.472 1.00 23.86 94 VAL A O 1
ATOM 674 N N . ASP A 1 96 ? 14.363 35.568 21.074 1.00 24.28 95 ASP A N 1
ATOM 675 C CA . ASP A 1 96 ? 13.321 36.235 20.297 1.00 19.14 95 ASP A CA 1
ATOM 676 C C . ASP A 1 96 ? 13.078 35.566 18.947 1.00 16.78 95 ASP A C 1
ATOM 677 O O . ASP A 1 96 ? 12.014 35.738 18.360 1.00 23.89 95 ASP A O 1
ATOM 682 N N . ALA A 1 97 ? 14.055 34.810 18.447 1.00 14.32 96 ALA A N 1
ATOM 683 C CA . ALA A 1 97 ? 13.888 34.142 17.157 1.00 10.80 96 ALA A CA 1
ATOM 684 C C . ALA A 1 97 ? 12.903 32.998 17.293 1.00 14.64 96 ALA A C 1
ATOM 685 O O . ALA A 1 97 ? 12.493 32.403 16.300 1.00 19.29 96 ALA A O 1
ATOM 687 N N . ARG A 1 98 ? 12.523 32.687 18.527 1.00 10.53 97 ARG A N 1
ATOM 688 C CA . ARG A 1 98 ? 11.506 31.664 18.763 1.00 15.10 97 ARG A CA 1
ATOM 689 C C . ARG A 1 98 ? 11.737 30.402 17.927 1.00 19.06 97 ARG A C 1
ATOM 690 O O . ARG A 1 98 ? 10.899 30.024 17.125 1.00 24.35 97 ARG A O 1
ATOM 698 N N . GLN A 1 99 ? 12.877 29.748 18.130 1.00 15.49 98 GLN A N 1
ATOM 699 C CA . GLN A 1 99 ? 13.205 28.528 17.396 1.00 20.19 98 GLN A CA 1
ATOM 700 C C . GLN A 1 99 ? 13.639 27.379 18.302 1.00 18.36 98 GLN A C 1
ATOM 701 O O . GLN A 1 99 ? 14.205 26.396 17.824 1.00 16.05 98 GLN A O 1
ATOM 707 N N . SER A 1 100 ? 13.395 27.506 19.602 1.00 16.25 99 SER A N 1
ATOM 708 C CA . SER A 1 100 ? 13.835 26.483 20.545 1.00 18.51 99 SER A CA 1
ATOM 709 C C . SER A 1 100 ? 13.082 25.204 20.247 1.00 17.14 99 SER A C 1
ATOM 710 O O . SER A 1 100 ? 11.934 25.247 19.814 1.00 24.99 99 SER A O 1
ATOM 713 N N . ALA A 1 101 ? 13.746 24.075 20.461 1.00 16.85 100 ALA A N 1
ATOM 714 C CA . ALA A 1 101 ? 13.175 22.755 20.224 1.00 15.09 100 ALA A CA 1
ATOM 715 C C . ALA A 1 101 ? 12.938 22.038 21.556 1.00 16.68 100 ALA A C 1
ATOM 716 O O . ALA A 1 101 ? 13.509 22.425 22.579 1.00 15.68 100 ALA A O 1
ATOM 718 N N . ALA A 1 102 ? 12.104 21.002 21.552 1.00 12.59 101 ALA A N 1
ATOM 719 C CA . ALA A 1 102 ? 11.886 20.181 22.752 1.00 15.21 101 ALA A CA 1
ATOM 720 C C . ALA A 1 102 ? 12.980 19.125 22.942 1.00 14.67 101 ALA A C 1
ATOM 721 O O . ALA A 1 102 ? 13.383 18.458 21.988 1.00 16.40 101 ALA A O 1
ATOM 723 N N . ILE A 1 103 ? 13.437 18.962 24.176 1.00 10.21 102 ILE A N 1
ATOM 724 C CA . ILE A 1 103 ? 14.384 17.906 24.510 1.00 16.81 102 ILE A CA 1
ATOM 725 C C . ILE A 1 103 ? 13.578 16.612 24.581 1.00 14.16 102 ILE A C 1
ATOM 726 O O . ILE A 1 103 ? 12.409 16.634 24.951 1.00 15.30 102 ILE A O 1
ATOM 731 N N . PRO A 1 104 ? 14.166 15.488 24.149 1.00 11.68 103 PRO A N 1
ATOM 732 C CA . PRO A 1 104 ? 13.318 14.290 24.085 1.00 14.00 103 PRO A CA 1
ATOM 733 C C . PRO A 1 104 ? 12.767 13.913 25.455 1.00 15.43 103 PRO A C 1
ATOM 734 O O . PRO A 1 104 ? 13.506 13.959 26.451 1.00 14.87 103 PRO A O 1
ATOM 738 N N . GLY A 1 105 ? 11.481 13.579 25.504 1.00 9.02 104 GLY A N 1
ATOM 739 C CA . GLY A 1 105 ? 10.837 13.139 26.735 1.00 9.29 104 GLY A CA 1
ATOM 740 C C . GLY A 1 105 ? 10.293 14.267 27.586 1.00 11.18 104 GLY A C 1
ATOM 741 O O . GLY A 1 105 ? 9.405 14.066 28.430 1.00 16.49 104 GLY A O 1
ATOM 742 N N . ALA A 1 106 ? 10.828 15.462 27.375 1.00 13.07 105 ALA A N 1
ATOM 743 C CA . ALA A 1 106 ? 10.502 16.588 28.254 1.00 13.21 105 ALA A CA 1
ATOM 744 C C . ALA A 1 106 ? 9.021 16.939 28.233 1.00 18.44 105 ALA A C 1
ATOM 745 O O . ALA A 1 106 ? 8.388 17.074 29.283 1.00 12.80 105 ALA A O 1
ATOM 747 N N . VAL A 1 107 ? 8.457 17.112 27.043 1.00 11.22 106 VAL A N 1
ATOM 748 C CA . VAL A 1 107 ? 7.036 17.491 26.991 1.00 11.50 106 VAL A CA 1
ATOM 749 C C . VAL A 1 107 ? 6.136 16.450 27.661 1.00 13.42 106 VAL A C 1
ATOM 750 O O . VAL A 1 107 ? 5.286 16.801 28.477 1.00 12.62 106 VAL A O 1
ATOM 754 N N . GLU A 1 108 ? 6.329 15.173 27.338 1.00 11.41 107 GLU A N 1
ATOM 755 C CA . GLU A 1 108 ? 5.515 14.124 27.965 1.00 15.02 107 GLU A CA 1
ATOM 756 C C . GLU A 1 108 ? 5.600 14.163 29.499 1.00 20.94 107 GLU A C 1
ATOM 757 O O . GLU A 1 108 ? 4.579 14.141 30.185 1.00 20.88 107 GLU A O 1
ATOM 763 N N . PHE A 1 109 ? 6.815 14.223 30.038 1.00 19.34 108 PHE A N 1
ATOM 764 C CA . PHE A 1 109 ? 6.991 14.223 31.488 1.00 19.46 108 PHE A CA 1
ATOM 765 C C . PHE A 1 109 ? 6.256 15.396 32.144 1.00 18.11 108 PHE A C 1
ATOM 766 O O . PHE A 1 109 ? 5.454 15.206 33.060 1.00 23.78 108 PHE A O 1
ATOM 774 N N . SER A 1 110 ? 6.526 16.603 31.654 1.00 15.84 109 SER A N 1
ATOM 775 C CA . SER A 1 110 ? 5.941 17.825 32.199 1.00 15.62 109 SER A CA 1
ATOM 776 C C . SER A 1 110 ? 4.412 17.795 32.185 1.00 17.89 109 SER A C 1
ATOM 777 O O . SER A 1 110 ? 3.750 18.151 33.166 1.00 21.09 109 SER A O 1
ATOM 780 N N . ASN A 1 111 ? 3.846 17.377 31.062 1.00 12.19 110 ASN A N 1
ATOM 781 C CA . ASN A 1 111 ? 2.393 17.348 30.942 1.00 14.13 110 ASN A CA 1
ATOM 782 C C . ASN A 1 111 ? 1.828 16.226 31.785 1.00 18.25 110 ASN A C 1
ATOM 783 O O . ASN A 1 111 ? 0.695 16.307 32.259 1.00 21.88 110 ASN A O 1
ATOM 788 N N . TYR A 1 112 ? 2.634 15.182 31.973 1.00 18.52 111 TYR A N 1
ATOM 789 C CA . TYR A 1 112 ? 2.244 14.062 32.824 1.00 23.80 111 TYR A CA 1
ATOM 790 C C . TYR A 1 112 ? 2.111 14.521 34.273 1.00 23.09 111 TYR A C 1
ATOM 791 O O . TYR A 1 112 ? 1.137 14.201 34.966 1.00 20.76 111 TYR A O 1
ATOM 800 N N . VAL A 1 113 ? 3.108 15.262 34.738 1.00 18.34 112 VAL A N 1
ATOM 801 C CA . VAL A 1 113 ? 3.079 15.762 36.101 1.00 21.37 112 VAL A CA 1
ATOM 802 C C . VAL A 1 113 ? 1.830 16.598 36.299 1.00 23.04 112 VAL A C 1
ATOM 803 O O . VAL A 1 113 ? 1.071 16.372 37.235 1.00 20.39 112 VAL A O 1
ATOM 807 N N . ASN A 1 114 ? 1.607 17.549 35.396 1.00 18.72 113 ASN A N 1
ATOM 808 C CA . ASN A 1 114 ? 0.527 18.513 35.562 1.00 25.77 113 ASN A CA 1
ATOM 809 C C . ASN A 1 114 ? -0.860 17.871 35.518 1.00 26.04 113 ASN A C 1
ATOM 810 O O . ASN A 1 114 ? -1.807 18.387 36.113 1.00 24.23 113 ASN A O 1
ATOM 815 N N . ALA A 1 115 ? -0.981 16.750 34.812 1.00 19.41 114 ALA A N 1
ATOM 816 C CA . ALA A 1 115 ? -2.273 16.077 34.695 1.00 23.59 114 ALA A CA 1
ATOM 817 C C . ALA A 1 115 ? -2.448 14.953 35.722 1.00 28.33 114 ALA A C 1
ATOM 818 O O . ALA A 1 115 ? -3.497 14.306 35.773 1.00 28.30 114 ALA A O 1
ATOM 820 N N . ASN A 1 116 ? -1.433 14.734 36.550 1.00 25.96 115 ASN A N 1
ATOM 821 C CA . ASN A 1 116 ? -1.468 13.616 37.488 1.00 34.36 115 ASN A CA 1
ATOM 822 C C . ASN A 1 116 ? -1.096 13.954 38.928 1.00 36.11 115 ASN A C 1
ATOM 823 O O . ASN A 1 116 ? -0.341 13.224 39.569 1.00 38.79 115 ASN A O 1
ATOM 828 N N . GLY A 1 117 ? -1.633 15.062 39.428 1.00 31.55 116 GLY A N 1
ATOM 829 C CA . GLY A 1 117 ? -1.532 15.386 40.838 1.00 35.17 116 GLY A CA 1
ATOM 830 C C . GLY A 1 117 ? -0.348 16.232 41.279 1.00 32.27 116 GLY A C 1
ATOM 831 O O . GLY A 1 117 ? -0.121 16.393 42.482 1.00 34.58 116 GLY A O 1
ATOM 832 N N . GLY A 1 118 ? 0.410 16.771 40.325 1.00 25.98 117 GLY A N 1
ATOM 833 C CA . GLY A 1 118 ? 1.530 17.637 40.662 1.00 31.88 117 GLY A CA 1
ATOM 834 C C . GLY A 1 118 ? 1.429 18.966 39.936 1.00 31.29 117 GLY A C 1
ATOM 835 O O . GLY A 1 118 ? 0.588 19.120 39.057 1.00 28.10 117 GLY A O 1
ATOM 836 N N . THR A 1 119 ? 2.259 19.935 40.315 1.00 22.55 118 THR A N 1
ATOM 837 C CA . THR A 1 119 ? 2.349 21.190 39.560 1.00 23.10 118 THR A CA 1
ATOM 838 C C . THR A 1 119 ? 3.786 21.445 39.115 1.00 18.49 118 THR A C 1
ATOM 839 O O . THR A 1 119 ? 4.713 21.335 39.911 1.00 21.97 118 THR A O 1
ATOM 843 N N . MET A 1 120 ? 3.972 21.769 37.842 1.00 17.03 119 MET A N 1
ATOM 844 C CA . MET A 1 120 ? 5.302 22.034 37.304 1.00 21.60 119 MET A CA 1
ATOM 845 C C . MET A 1 120 ? 5.695 23.500 37.486 1.00 20.31 119 MET A C 1
ATOM 846 O O . MET A 1 120 ? 4.926 24.399 37.144 1.00 23.74 119 MET A O 1
ATOM 851 N N . PHE A 1 121 ? 6.896 23.741 38.009 1.00 16.15 120 PHE A N 1
ATOM 852 C CA . PHE A 1 121 ? 7.448 25.089 38.041 1.00 17.72 120 PHE A CA 1
ATOM 853 C C . PHE A 1 121 ? 8.714 25.186 37.203 1.00 16.45 120 PHE A C 1
ATOM 854 O O . PHE A 1 121 ? 9.603 24.330 37.283 1.00 24.50 120 PHE A O 1
ATOM 862 N N . PHE A 1 122 ? 8.774 26.240 36.397 1.00 17.12 121 PHE A N 1
ATOM 863 C CA . PHE A 1 122 ? 9.848 26.423 35.441 1.00 19.96 121 PHE A CA 1
ATOM 864 C C . PHE A 1 122 ? 10.709 27.592 35.889 1.00 23.34 121 PHE A C 1
ATOM 865 O O . PHE A 1 122 ? 10.392 28.756 35.621 1.00 19.99 121 PHE A O 1
ATOM 873 N N . VAL A 1 123 ? 11.785 27.265 36.599 1.00 25.19 122 VAL A N 1
ATOM 874 C CA . VAL A 1 123 ? 12.699 28.260 37.141 1.00 24.49 122 VAL A CA 1
ATOM 875 C C . VAL A 1 123 ? 13.927 28.311 36.268 1.00 23.95 122 VAL A C 1
ATOM 876 O O . VAL A 1 123 ? 14.713 27.372 36.232 1.00 18.76 122 VAL A O 1
ATOM 880 N N . SER A 1 124 ? 14.089 29.427 35.576 1.00 19.62 123 SER A N 1
ATOM 881 C CA . SER A 1 124 ? 15.018 29.496 34.468 1.00 21.25 123 SER A CA 1
ATOM 882 C C . SER A 1 124 ? 15.786 30.804 34.483 1.00 22.01 123 SER A C 1
ATOM 883 O O . SER A 1 124 ? 15.268 31.833 34.916 1.00 21.37 123 SER A O 1
ATOM 886 N N . ASN A 1 125 ? 17.021 30.768 33.999 1.00 16.14 124 ASN A N 1
ATOM 887 C CA . ASN A 1 125 ? 17.816 31.981 33.944 1.00 17.49 124 ASN A CA 1
ATOM 888 C C . ASN A 1 125 ? 17.721 32.761 32.633 1.00 24.86 124 ASN A C 1
ATOM 889 O O . ASN A 1 125 ? 18.541 33.629 32.350 1.00 24.68 124 ASN A O 1
ATOM 894 N N . ARG A 1 126 ? 16.697 32.465 31.840 1.00 30.29 125 ARG A N 1
ATOM 895 C CA . ARG A 1 126 ? 16.310 33.396 30.796 1.00 22.22 125 ARG A CA 1
ATOM 896 C C . ARG A 1 126 ? 15.797 34.626 31.532 1.00 26.90 125 ARG A C 1
ATOM 897 O O . ARG A 1 126 ? 15.228 34.506 32.615 1.00 27.02 125 ARG A O 1
ATOM 905 N N . ARG A 1 127 ? 16.028 35.807 30.971 1.00 32.58 126 ARG A N 1
ATOM 906 C CA . ARG A 1 127 ? 15.700 37.052 31.668 1.00 22.66 126 ARG A CA 1
ATOM 907 C C . ARG A 1 127 ? 14.200 37.363 31.683 1.00 24.56 126 ARG A C 1
ATOM 908 O O . ARG A 1 127 ? 13.527 37.332 30.647 1.00 22.63 126 ARG A O 1
ATOM 916 N N . ASP A 1 128 ? 13.683 37.640 32.875 1.00 29.10 127 ASP A N 1
ATOM 917 C CA . ASP A 1 128 ? 12.277 37.979 33.049 1.00 33.22 127 ASP A CA 1
ATOM 918 C C . ASP A 1 128 ? 11.907 39.215 32.241 1.00 34.56 127 ASP A C 1
ATOM 919 O O . ASP A 1 128 ? 10.784 39.334 31.753 1.00 34.95 127 ASP A O 1
ATOM 924 N N . ASP A 1 129 ? 12.857 40.133 32.098 1.00 37.17 128 ASP A N 1
ATOM 925 C CA . ASP A 1 129 ? 12.561 41.415 31.471 1.00 38.91 128 ASP A CA 1
ATOM 926 C C . ASP A 1 129 ? 12.458 41.363 29.948 1.00 40.67 128 ASP A C 1
ATOM 927 O O . ASP A 1 129 ? 11.526 41.933 29.378 1.00 42.34 128 ASP A O 1
ATOM 932 N N . VAL A 1 130 ? 13.387 40.677 29.285 1.00 34.44 129 VAL A N 1
ATOM 933 C CA . VAL A 1 130 ? 13.433 40.732 27.821 1.00 33.87 129 VAL A CA 1
ATOM 934 C C . VAL A 1 130 ? 13.378 39.379 27.103 1.00 32.45 129 VAL A C 1
ATOM 935 O O . VAL A 1 130 ? 13.484 39.315 25.881 1.00 31.43 129 VAL A O 1
ATOM 939 N N . GLU A 1 131 ? 13.188 38.303 27.850 1.00 30.21 130 GLU A N 1
ATOM 940 C CA . GLU A 1 131 ? 13.240 36.976 27.255 1.00 26.84 130 GLU A CA 1
ATOM 941 C C . GLU A 1 131 ? 12.012 36.151 27.619 1.00 29.46 130 GLU A C 1
ATOM 942 O O . GLU A 1 131 ? 11.926 34.962 27.294 1.00 29.66 130 GLU A O 1
ATOM 948 N N . LYS A 1 132 ? 11.050 36.795 28.271 1.00 18.07 131 LYS A N 1
ATOM 949 C CA . LYS A 1 132 ? 9.855 36.086 28.710 1.00 24.24 131 LYS A CA 1
ATOM 950 C C . LYS A 1 132 ? 8.937 35.797 27.531 1.00 27.25 131 LYS A C 1
ATOM 951 O O . LYS A 1 132 ? 8.451 34.676 27.377 1.00 28.09 131 LYS A O 1
ATOM 957 N N . ALA A 1 133 ? 8.730 36.801 26.680 1.00 28.65 132 ALA A N 1
ATOM 958 C CA . ALA A 1 133 ? 7.805 36.678 25.550 1.00 29.83 132 ALA A CA 1
ATOM 959 C C . ALA A 1 133 ? 8.200 35.570 24.582 1.00 27.56 132 ALA A C 1
ATOM 960 O O . ALA A 1 133 ? 7.352 34.793 24.132 1.00 25.96 132 ALA A O 1
ATOM 962 N N . GLY A 1 134 ? 9.485 35.507 24.248 1.00 27.76 133 GLY A N 1
ATOM 963 C CA . GLY A 1 134 ? 9.976 34.462 23.365 1.00 29.03 133 GLY A CA 1
ATOM 964 C C . GLY A 1 134 ? 9.853 33.107 24.031 1.00 32.21 133 GLY A C 1
ATOM 965 O O . GLY A 1 134 ? 9.540 32.106 23.390 1.00 33.91 133 GLY A O 1
ATOM 966 N N . THR A 1 135 ? 10.090 33.079 25.335 1.00 28.35 134 THR A N 1
ATOM 967 C CA . THR A 1 135 ? 9.973 31.841 26.095 1.00 30.38 134 THR A CA 1
ATOM 968 C C . THR A 1 135 ? 8.525 31.343 26.102 1.00 24.24 134 THR A C 1
ATOM 969 O O . THR A 1 135 ? 8.252 30.166 25.859 1.00 21.89 134 THR A O 1
ATOM 973 N N . VAL A 1 136 ? 7.596 32.248 26.373 1.00 25.26 135 VAL A N 1
ATOM 974 C CA . VAL A 1 136 ? 6.194 31.875 26.424 1.00 24.75 135 VAL A CA 1
ATOM 975 C C . VAL A 1 136 ? 5.720 31.322 25.078 1.00 26.04 135 VAL A C 1
ATOM 976 O O . VAL A 1 136 ? 5.048 30.300 25.034 1.00 24.71 135 VAL A O 1
ATOM 980 N N . ASP A 1 137 ? 6.100 31.973 23.982 1.00 26.02 136 ASP A N 1
ATOM 981 C CA . ASP A 1 137 ? 5.673 31.520 22.661 1.00 30.76 136 ASP A CA 1
ATOM 982 C C . ASP A 1 137 ? 6.225 30.131 22.292 1.00 26.01 136 ASP A C 1
ATOM 983 O O . ASP A 1 137 ? 5.482 29.268 21.825 1.00 19.65 136 ASP A O 1
ATOM 988 N N . ASP A 1 138 ? 7.517 29.910 22.516 1.00 20.63 137 ASP A N 1
ATOM 989 C CA . ASP A 1 138 ? 8.131 28.616 22.201 1.00 17.87 137 ASP A CA 1
ATOM 990 C C . ASP A 1 138 ? 7.536 27.467 23.027 1.00 21.08 137 ASP A C 1
ATOM 991 O O . ASP A 1 138 ? 7.348 26.353 22.522 1.00 20.57 137 ASP A O 1
ATOM 996 N N . MET A 1 139 ? 7.242 27.735 24.296 1.00 24.12 138 MET A N 1
ATOM 997 C CA . MET A 1 139 ? 6.652 26.708 25.153 1.00 26.44 138 MET A CA 1
ATOM 998 C C . MET A 1 139 ? 5.199 26.380 24.782 1.00 23.68 138 MET A C 1
ATOM 999 O O . MET A 1 139 ? 4.778 25.229 24.894 1.00 26.45 138 MET A O 1
ATOM 1004 N N . LYS A 1 140 ? 4.440 27.380 24.339 1.00 23.63 139 LYS A N 1
ATOM 1005 C CA . LYS A 1 140 ? 3.090 27.122 23.822 1.00 21.27 139 LYS A CA 1
ATOM 1006 C C . LYS A 1 140 ? 3.175 26.282 22.553 1.00 17.56 139 LYS A C 1
ATOM 1007 O O . LYS A 1 140 ? 2.411 25.331 22.371 1.00 21.95 139 LYS A O 1
ATOM 1009 N N . ARG A 1 141 ? 4.113 26.622 21.673 1.00 20.79 140 ARG A N 1
ATOM 1010 C CA . ARG A 1 141 ? 4.253 25.896 20.406 1.00 23.36 140 ARG A CA 1
ATOM 1011 C C . ARG A 1 141 ? 4.629 24.428 20.619 1.00 20.36 140 ARG A C 1
ATOM 1012 O O . ARG A 1 141 ? 4.176 23.552 19.884 1.00 19.27 140 ARG A O 1
ATOM 1020 N N . LEU A 1 142 ? 5.466 24.170 21.622 1.00 20.04 141 LEU A N 1
ATOM 1021 C CA . LEU A 1 142 ? 6.006 22.829 21.859 1.00 19.19 141 LEU A CA 1
ATOM 1022 C C . LEU A 1 142 ? 5.026 21.930 22.586 1.00 21.89 141 LEU A C 1
ATOM 1023 O O . LEU A 1 142 ? 5.192 20.707 22.603 1.00 19.91 141 LEU A O 1
ATOM 1028 N N . GLY A 1 143 ? 4.019 22.547 23.194 1.00 20.84 142 GLY A N 1
ATOM 1029 C CA . GLY A 1 143 ? 2.954 21.813 23.843 1.00 23.56 142 GLY A CA 1
ATOM 1030 C C . GLY A 1 143 ? 3.059 21.728 25.355 1.00 20.44 142 GLY A C 1
ATOM 1031 O O . GLY A 1 143 ? 2.329 20.962 25.970 1.00 18.66 142 GLY A O 1
ATOM 1032 N N . PHE A 1 144 ? 3.946 22.512 25.964 1.00 25.04 143 PHE A N 1
ATOM 1033 C CA . PHE A 1 144 ? 4.047 22.524 27.423 1.00 28.73 143 PHE A CA 1
ATOM 1034 C C . PHE A 1 144 ? 2.795 23.148 28.068 1.00 27.31 143 PHE A C 1
ATOM 1035 O O . PHE A 1 144 ? 2.538 24.339 27.899 1.00 31.82 143 PHE A O 1
ATOM 1043 N N . THR A 1 145 ? 2.022 22.358 28.814 1.00 20.35 144 THR A N 1
ATOM 1044 C CA . THR A 1 145 ? 0.863 22.905 29.516 1.00 22.51 144 THR A CA 1
ATOM 1045 C C . THR A 1 145 ? 1.276 23.577 30.823 1.00 27.20 144 THR A C 1
ATOM 1046 O O . THR A 1 145 ? 2.337 23.282 31.370 1.00 30.57 144 THR A O 1
ATOM 1050 N N . GLY A 1 146 ? 0.435 24.484 31.317 1.00 25.22 145 GLY A N 1
ATOM 1051 C CA . GLY A 1 146 ? 0.616 25.047 32.648 1.00 25.82 145 GLY A CA 1
ATOM 1052 C C . GLY A 1 146 ? 1.706 26.098 32.811 1.00 27.87 145 GLY A C 1
ATOM 1053 O O . GLY A 1 146 ? 2.261 26.254 33.897 1.00 27.84 145 GLY A O 1
ATOM 1054 N N . VAL A 1 147 ? 2.003 26.828 31.741 1.00 22.38 146 VAL A N 1
ATOM 1055 C CA . VAL A 1 147 ? 3.011 27.877 31.781 1.00 24.87 146 VAL A CA 1
ATOM 1056 C C . VAL A 1 147 ? 2.335 29.237 31.952 1.00 35.45 146 VAL A C 1
ATOM 1057 O O . VAL A 1 147 ? 1.719 29.749 31.016 1.00 39.61 146 VAL A O 1
ATOM 1061 N N . ASN A 1 148 ? 2.446 29.824 33.137 1.00 31.28 147 ASN A N 1
ATOM 1062 C CA . ASN A 1 148 ? 1.788 31.103 33.397 1.00 34.59 147 ASN A CA 1
ATOM 1063 C C . ASN A 1 148 ? 2.584 32.046 34.290 1.00 34.65 147 ASN A C 1
ATOM 1064 O O . ASN A 1 148 ? 3.772 31.847 34.512 1.00 41.80 147 ASN A O 1
ATOM 1069 N N . ASP A 1 149 ? 1.915 33.079 34.792 1.00 29.95 148 ASP A N 1
ATOM 1070 C CA . ASP A 1 149 ? 2.559 34.104 35.602 1.00 30.56 148 ASP A CA 1
ATOM 1071 C C . ASP A 1 149 ? 2.954 33.553 36.957 1.00 28.71 148 ASP A C 1
ATOM 1072 O O . ASP A 1 149 ? 3.814 34.107 37.637 1.00 33.39 148 ASP A O 1
ATOM 1074 N N . LYS A 1 150 ? 2.313 32.455 37.341 1.00 26.65 149 LYS A N 1
ATOM 1075 C CA . LYS A 1 150 ? 2.593 31.784 38.603 1.00 29.24 149 LYS A CA 1
ATOM 1076 C C . LYS A 1 150 ? 3.707 30.733 38.481 1.00 25.47 149 LYS A C 1
ATOM 1077 O O . LYS A 1 150 ? 4.530 30.588 39.381 1.00 33.00 149 LYS A O 1
ATOM 1083 N N . THR A 1 151 ? 3.730 30.004 37.369 1.00 25.11 150 THR A N 1
ATOM 1084 C CA . THR A 1 151 ? 4.613 28.850 37.257 1.00 26.88 150 THR A CA 1
ATOM 1085 C C . THR A 1 151 ? 5.925 29.125 36.532 1.00 28.85 150 THR A C 1
ATOM 1086 O O . THR A 1 151 ? 6.827 28.287 36.548 1.00 34.63 150 THR A O 1
ATOM 1090 N N . LEU A 1 152 ? 6.032 30.283 35.888 1.00 23.64 151 LEU A N 1
ATOM 1091 C CA . LEU A 1 152 ? 7.243 30.609 35.143 1.00 18.10 151 LEU A CA 1
ATOM 1092 C C . LEU A 1 152 ? 8.073 31.631 35.902 1.00 29.79 151 LEU A C 1
ATOM 1093 O O . LEU A 1 152 ? 7.776 32.829 35.877 1.00 36.31 151 LEU A O 1
ATOM 1098 N N . LEU A 1 153 ? 9.115 31.148 36.574 1.00 21.98 152 LEU A N 1
ATOM 1099 C CA . LEU A 1 153 ? 9.943 32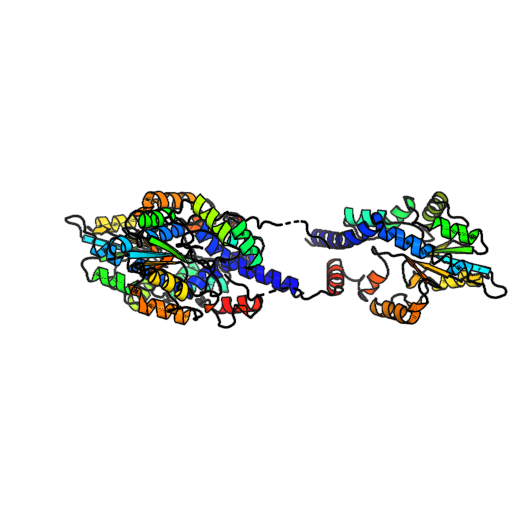.001 37.410 1.00 17.70 152 LEU A CA 1
ATOM 1100 C C . LEU A 1 153 ? 11.264 32.309 36.707 1.00 22.40 152 LEU A C 1
ATOM 1101 O O . LEU A 1 153 ? 12.262 31.605 36.878 1.00 20.12 152 LEU A O 1
ATOM 1106 N N . LEU A 1 154 ? 11.249 33.364 35.899 1.00 21.81 153 LEU A N 1
ATOM 1107 C CA . LEU A 1 154 ? 12.430 33.763 35.150 1.00 27.87 153 LEU A CA 1
ATOM 1108 C C . LEU A 1 154 ? 13.365 34.625 35.988 1.00 26.61 153 LEU A C 1
ATOM 1109 O O . LEU A 1 154 ? 13.019 35.052 37.092 1.00 27.31 153 LEU A O 1
ATOM 1114 N N . LYS A 1 155 ? 14.548 34.888 35.447 1.00 16.45 154 LYS A N 1
ATOM 1115 C CA . LYS A 1 155 ? 15.594 35.549 36.209 1.00 26.77 154 LYS A CA 1
ATOM 1116 C C . LYS A 1 155 ? 15.315 37.034 36.400 1.00 28.53 154 LYS A C 1
ATOM 1117 O O . LYS A 1 155 ? 14.915 37.725 35.464 1.00 23.66 154 LYS A O 1
ATOM 1123 N N . LYS A 1 156 ? 15.521 37.513 37.623 1.00 21.81 155 LYS A N 1
ATOM 1124 C CA . LYS A 1 156 ? 15.455 38.940 37.910 1.00 27.27 155 LYS A CA 1
ATOM 1125 C C . LYS A 1 156 ? 16.863 39.465 38.185 1.00 27.15 155 LYS A C 1
ATOM 1126 O O . LYS A 1 156 ? 17.643 39.684 37.261 1.00 32.65 155 LYS A O 1
ATOM 1132 N N . ASP A 1 157 ? 17.194 39.646 39.459 1.00 24.93 156 ASP A N 1
ATOM 1133 C CA . ASP A 1 157 ? 18.499 40.194 39.833 1.00 27.46 156 ASP A CA 1
ATOM 1134 C C . ASP A 1 157 ? 19.553 39.131 40.155 1.00 23.19 156 ASP A C 1
ATOM 1135 O O . ASP A 1 157 ? 20.739 39.443 40.235 1.00 33.36 156 ASP A O 1
ATOM 1140 N N . LYS A 1 158 ? 19.125 37.886 40.345 1.00 21.25 157 LYS A N 1
ATOM 1141 C CA . LYS A 1 158 ? 20.027 36.825 40.805 1.00 20.48 157 LYS A CA 1
ATOM 1142 C C . LYS A 1 158 ? 20.049 35.557 39.930 1.00 24.99 157 LYS A C 1
ATOM 1143 O O . LYS A 1 158 ? 19.008 35.071 39.490 1.00 30.04 157 LYS A O 1
ATOM 1149 N N . SER A 1 159 ? 21.244 35.011 39.718 1.00 30.86 158 SER A N 1
ATOM 1150 C CA . SER A 1 159 ? 21.406 33.779 38.951 1.00 25.63 158 SER A CA 1
ATOM 1151 C C . SER A 1 159 ? 21.152 32.514 39.776 1.00 26.18 158 SER A C 1
ATOM 1152 O O . SER A 1 159 ? 20.722 31.494 39.233 1.00 25.11 158 SER A O 1
ATOM 1155 N N . ASN A 1 160 ? 21.428 32.561 41.079 1.00 18.41 159 ASN A N 1
ATOM 1156 C CA . ASN A 1 160 ? 21.087 31.421 41.930 1.00 19.06 159 ASN A CA 1
ATOM 1157 C C . ASN A 1 160 ? 19.581 31.285 42.083 1.00 18.41 159 ASN A C 1
ATOM 1158 O O . ASN A 1 160 ? 18.857 32.265 42.021 1.00 25.80 159 ASN A O 1
ATOM 1163 N N . LYS A 1 161 ? 19.116 30.067 42.315 1.00 22.79 160 LYS A N 1
ATOM 1164 C CA . LYS A 1 161 ? 17.683 29.797 42.291 1.00 31.92 160 LYS A CA 1
ATOM 1165 C C . LYS A 1 161 ? 17.009 29.607 43.654 1.00 29.66 160 LYS A C 1
ATOM 1166 O O . LYS A 1 161 ? 15.799 29.388 43.719 1.00 28.17 160 LYS A O 1
ATOM 1172 N N . SER A 1 162 ? 17.776 29.701 44.736 1.00 25.89 161 SER A N 1
ATOM 1173 C CA . SER A 1 162 ? 17.227 29.431 46.067 1.00 29.03 161 SER A CA 1
ATOM 1174 C C . SER A 1 162 ? 16.078 30.367 46.442 1.00 24.00 161 SER A C 1
ATOM 1175 O O . SER A 1 162 ? 15.167 29.964 47.160 1.00 24.47 161 SER A O 1
ATOM 1178 N N . VAL A 1 163 ? 16.129 31.610 45.969 1.00 21.56 162 VAL A N 1
ATOM 1179 C CA . VAL A 1 163 ? 15.044 32.574 46.216 1.00 23.05 162 VAL A CA 1
ATOM 1180 C C . VAL A 1 163 ? 13.749 32.240 45.460 1.00 27.26 162 VAL A C 1
ATOM 1181 O O . VAL A 1 163 ? 12.654 32.311 46.022 1.00 25.82 162 VAL A O 1
ATOM 1185 N N . ARG A 1 164 ? 13.864 31.893 44.182 1.00 21.86 163 ARG A N 1
ATOM 1186 C CA . ARG A 1 164 ? 12.683 31.461 43.438 1.00 15.57 163 ARG A CA 1
ATOM 1187 C C . ARG A 1 164 ? 12.169 30.142 43.994 1.00 16.92 163 ARG A C 1
ATOM 1188 O O . ARG A 1 164 ? 10.962 29.926 44.088 1.00 22.07 163 ARG A O 1
ATOM 1196 N N . PHE A 1 165 ? 13.089 29.258 44.369 1.00 14.75 164 PHE A N 1
ATOM 1197 C CA . PHE A 1 165 ? 12.694 27.993 44.966 1.00 15.68 164 PHE A CA 1
ATOM 1198 C C . PHE A 1 165 ? 11.831 28.238 46.204 1.00 27.12 164 PHE A C 1
ATOM 1199 O O . PHE A 1 165 ? 10.792 27.608 46.376 1.00 27.32 164 PHE A O 1
ATOM 1207 N N . LYS A 1 166 ? 12.276 29.142 47.072 1.00 25.23 165 LYS A N 1
ATOM 1208 C CA . LYS A 1 166 ? 11.540 29.455 48.292 1.00 22.27 165 LYS A CA 1
ATOM 1209 C C . LYS A 1 166 ? 10.182 30.102 48.009 1.00 24.51 165 LYS A C 1
ATOM 1210 O O . LYS A 1 166 ? 9.222 29.902 48.759 1.00 29.80 165 LYS A O 1
ATOM 1216 N N . GLN A 1 167 ? 10.111 30.885 46.936 1.00 22.47 166 GLN A N 1
ATOM 1217 C CA . GLN A 1 167 ? 8.848 31.472 46.494 1.00 21.22 166 GLN A CA 1
ATOM 1218 C C . GLN A 1 167 ? 7.853 30.381 46.159 1.00 25.14 166 GLN A C 1
ATOM 1219 O O . GLN A 1 167 ? 6.658 30.508 46.422 1.00 24.84 166 GLN A O 1
ATOM 1225 N N . VAL A 1 168 ? 8.354 29.303 45.566 1.00 18.73 167 VAL A N 1
ATOM 1226 C CA . VAL A 1 168 ? 7.513 28.159 45.269 1.00 22.51 167 VAL A CA 1
ATOM 1227 C C . VAL A 1 168 ? 6.963 27.564 46.556 1.00 20.11 167 VAL A C 1
ATOM 1228 O O . VAL A 1 168 ? 5.763 27.297 46.675 1.00 23.17 167 VAL A O 1
ATOM 1232 N N . GLU A 1 169 ? 7.841 27.370 47.533 1.00 28.23 168 GLU A N 1
ATOM 1233 C CA . GLU A 1 169 ? 7.432 26.764 48.800 1.00 27.54 168 GLU A CA 1
ATOM 1234 C C . GLU A 1 169 ? 6.443 27.632 49.583 1.00 31.26 168 GLU A C 1
ATOM 1235 O O . GLU A 1 169 ? 5.509 27.112 50.194 1.00 30.65 168 GLU A O 1
ATOM 1241 N N . ASP A 1 170 ? 6.636 28.948 49.543 1.00 35.33 169 ASP A N 1
ATOM 1242 C CA . ASP A 1 170 ? 5.739 29.875 50.240 1.00 35.41 169 ASP A CA 1
ATOM 1243 C C . ASP A 1 170 ? 4.349 29.986 49.601 1.00 32.64 169 ASP A C 1
ATOM 1244 O O . ASP A 1 170 ? 3.447 30.590 50.176 1.00 37.38 169 ASP A O 1
ATOM 1249 N N . MET A 1 171 ? 4.179 29.412 48.417 1.00 32.56 170 MET A N 1
ATOM 1250 C CA . MET A 1 171 ? 2.856 29.361 47.797 1.00 27.93 170 MET A CA 1
ATOM 1251 C C . MET A 1 171 ? 2.116 28.134 48.291 1.00 24.99 170 MET A C 1
ATOM 1252 O O . MET A 1 171 ? 0.991 27.854 47.876 1.00 34.86 170 MET A O 1
ATOM 1257 N N . GLY A 1 172 ? 2.768 27.402 49.182 1.00 30.72 171 GLY A N 1
ATOM 1258 C CA . GLY A 1 172 ? 2.169 26.234 49.789 1.00 35.23 171 GLY A CA 1
ATOM 1259 C C . GLY A 1 172 ? 2.485 24.957 49.041 1.00 34.35 171 GLY A C 1
ATOM 1260 O O . GLY A 1 172 ? 1.664 24.043 49.009 1.00 40.20 171 GLY A O 1
ATOM 1261 N N . TYR A 1 173 ? 3.675 24.888 48.450 1.00 23.96 172 TYR A N 1
ATOM 1262 C CA . TYR A 1 173 ? 4.124 23.677 47.763 1.00 25.25 172 TYR A CA 1
ATOM 1263 C C . TYR A 1 173 ? 5.269 22.942 48.462 1.00 34.26 172 TYR A C 1
ATOM 1264 O O . TYR A 1 173 ? 6.137 23.559 49.094 1.00 33.25 172 TYR A O 1
ATOM 1273 N N . ASP A 1 174 ? 5.258 21.617 48.340 1.00 31.62 173 ASP A N 1
ATOM 1274 C CA . ASP A 1 174 ? 6.413 20.793 48.676 1.00 26.00 173 ASP A CA 1
ATOM 1275 C C . ASP A 1 174 ? 7.119 20.364 47.390 1.00 26.85 173 ASP A C 1
ATOM 1276 O O . ASP A 1 174 ? 6.558 19.605 46.599 1.00 25.64 173 ASP A O 1
ATOM 1281 N N . ILE A 1 175 ? 8.341 20.849 47.181 1.00 29.73 174 ILE A N 1
ATOM 1282 C CA . ILE A 1 175 ? 9.094 20.498 45.978 1.00 29.14 174 ILE A CA 1
ATOM 1283 C C . ILE A 1 175 ? 9.655 19.091 46.133 1.00 23.74 174 ILE A C 1
ATOM 1284 O O . ILE A 1 175 ? 10.603 18.881 46.898 1.00 19.98 174 ILE A O 1
ATOM 1289 N N . VAL A 1 176 ? 9.066 18.130 45.419 1.00 23.20 175 VAL A N 1
ATOM 1290 C CA . VAL A 1 176 ? 9.421 16.723 45.604 1.00 25.09 175 VAL A CA 1
ATOM 1291 C C . VAL A 1 176 ? 10.555 16.269 44.688 1.00 26.98 175 VAL A C 1
ATOM 1292 O O . VAL A 1 176 ? 11.171 15.214 44.903 1.00 19.02 175 VAL A O 1
ATOM 1296 N N . LEU A 1 177 ? 10.858 17.093 43.694 1.00 21.63 176 LEU A N 1
ATOM 1297 C CA . LEU A 1 177 ? 11.732 16.670 42.608 1.00 20.17 176 LEU A CA 1
ATOM 1298 C C . LEU A 1 177 ? 12.333 17.866 41.879 1.00 13.12 176 LEU A C 1
ATOM 1299 O O . LEU A 1 177 ? 11.616 18.802 41.524 1.00 27.68 176 LEU A O 1
ATOM 1304 N N . PHE A 1 178 ? 13.638 17.825 41.632 1.00 15.89 177 PHE A N 1
ATOM 1305 C CA . PHE A 1 178 ? 14.314 18.873 40.853 1.00 10.60 177 PHE A CA 1
ATOM 1306 C C . PHE A 1 178 ? 14.938 18.280 39.590 1.00 17.94 177 PHE A C 1
ATOM 1307 O O . PHE A 1 178 ? 15.586 17.231 39.665 1.00 19.54 177 PHE A O 1
ATOM 1315 N N . VAL A 1 179 ? 14.776 18.957 38.445 1.00 14.06 178 VAL A N 1
ATOM 1316 C CA . VAL A 1 179 ? 15.388 18.507 37.186 1.00 11.83 178 VAL A CA 1
ATOM 1317 C C . VAL A 1 179 ? 16.301 19.587 36.587 1.00 9.82 178 VAL A C 1
ATOM 1318 O O . VAL A 1 179 ? 15.993 20.781 36.641 1.00 18.15 178 VAL A O 1
ATOM 1322 N N . GLY A 1 180 ? 17.448 19.183 36.051 1.00 14.85 179 GLY A N 1
ATOM 1323 C CA . GLY A 1 180 ? 18.358 20.168 35.504 1.00 9.57 179 GLY A CA 1
ATOM 1324 C C . GLY A 1 180 ? 19.607 19.625 34.865 1.00 15.44 179 GLY A C 1
ATOM 1325 O O . GLY A 1 180 ? 19.928 18.443 34.988 1.00 16.65 179 GLY A O 1
ATOM 1326 N N . ASP A 1 181 ? 20.324 20.518 34.187 1.00 7.92 180 ASP A N 1
ATOM 1327 C CA . ASP A 1 181 ? 21.583 20.178 33.542 1.00 6.16 180 ASP A CA 1
ATOM 1328 C C . ASP A 1 181 ? 22.772 20.815 34.300 1.00 11.10 180 ASP A C 1
ATOM 1329 O O . ASP A 1 181 ? 23.929 20.557 33.976 1.00 16.61 180 ASP A O 1
ATOM 1334 N N . ASN A 1 182 ? 22.463 21.657 35.288 1.00 10.13 181 ASN A N 1
ATOM 1335 C CA . ASN A 1 182 ? 23.481 22.385 36.083 1.00 11.20 181 ASN A CA 1
ATOM 1336 C C . ASN A 1 182 ? 23.250 22.056 37.565 1.00 14.47 181 ASN A C 1
ATOM 1337 O O . ASN A 1 182 ? 22.104 22.010 38.022 1.00 15.14 181 ASN A O 1
ATOM 1342 N N . LEU A 1 183 ? 24.314 21.805 38.324 1.00 12.34 182 LEU A N 1
ATOM 1343 C CA . LEU A 1 183 ? 24.125 21.393 39.715 1.00 9.08 182 LEU A CA 1
ATOM 1344 C C . LEU A 1 183 ? 23.417 22.483 40.519 1.00 15.44 182 LEU A C 1
ATOM 1345 O O . LEU A 1 183 ? 22.733 22.183 41.492 1.00 16.07 182 LEU A O 1
ATOM 1350 N N . ASN A 1 184 ? 23.569 23.741 40.105 1.00 11.70 183 ASN A N 1
ATOM 1351 C CA . ASN A 1 184 ? 22.870 24.843 40.783 1.00 14.54 183 ASN A CA 1
ATOM 1352 C C . ASN A 1 184 ? 21.349 24.667 40.695 1.00 23.08 183 ASN A C 1
ATOM 1353 O O . ASN A 1 184 ? 20.597 25.296 41.450 1.00 17.17 183 ASN A O 1
ATOM 1358 N N . ASP A 1 185 ? 20.894 23.841 39.746 1.00 15.97 184 ASP A N 1
ATOM 1359 C CA . ASP A 1 185 ? 19.464 23.601 39.564 1.00 16.63 184 ASP A CA 1
ATOM 1360 C C . ASP A 1 185 ? 18.899 22.760 40.699 1.00 16.63 184 ASP A C 1
ATOM 1361 O O . ASP A 1 185 ? 17.700 22.470 40.727 1.00 21.85 184 ASP A O 1
ATOM 1366 N N . PHE A 1 186 ? 19.770 22.358 41.624 1.00 15.51 185 PHE A N 1
ATOM 1367 C CA . PHE A 1 186 ? 19.357 21.535 42.762 1.00 18.55 185 PHE A CA 1
ATOM 1368 C C . PHE A 1 186 ? 19.478 22.292 44.095 1.00 17.16 185 PHE A C 1
ATOM 1369 O O . PHE A 1 186 ? 19.223 21.725 45.153 1.00 18.94 185 PHE A O 1
ATOM 1377 N N . GLY A 1 187 ? 19.857 23.566 44.026 1.00 25.18 186 GLY A N 1
ATOM 1378 C CA . GLY A 1 187 ? 19.982 24.409 45.208 1.00 26.56 186 GLY A CA 1
ATOM 1379 C C . GLY A 1 187 ? 21.286 25.189 45.162 1.00 26.00 186 GLY A C 1
ATOM 1380 O O . GLY A 1 187 ? 22.118 24.948 44.291 1.00 16.42 186 GLY A O 1
ATOM 1381 N N . ASP A 1 188 ? 21.476 26.113 46.102 1.00 19.02 187 ASP A N 1
ATOM 1382 C CA . ASP A 1 188 ? 22.663 26.969 46.103 1.00 22.49 187 ASP A CA 1
ATOM 1383 C C . ASP A 1 188 ? 23.980 26.311 46.544 1.00 24.66 187 ASP A C 1
ATOM 1384 O O . ASP A 1 188 ? 25.028 26.952 46.486 1.00 23.36 187 ASP A O 1
ATOM 1389 N N . ALA A 1 189 ? 23.943 25.057 46.988 1.00 22.55 188 ALA A N 1
ATOM 1390 C CA . ALA A 1 189 ? 25.157 24.414 47.519 1.00 21.94 188 ALA A CA 1
ATOM 1391 C C . ALA A 1 189 ? 26.371 24.467 46.577 1.00 19.96 188 ALA A C 1
ATOM 1392 O O . ALA A 1 189 ? 27.516 24.543 47.030 1.00 25.24 188 ALA A O 1
ATOM 1394 N N . THR A 1 190 ? 26.118 24.398 45.275 1.00 17.37 189 THR A N 1
ATOM 1395 C CA . THR A 1 190 ? 27.190 24.402 44.293 1.00 13.95 189 THR A CA 1
ATOM 1396 C C . THR A 1 190 ? 27.458 25.782 43.679 1.00 11.31 189 THR A C 1
ATOM 1397 O O . THR A 1 190 ? 28.357 25.926 42.860 1.00 20.11 189 THR A O 1
ATOM 1401 N N . TYR A 1 191 ? 26.684 26.789 44.083 1.00 21.83 190 TYR A N 1
ATOM 1402 C CA . TYR A 1 191 ? 26.709 28.103 43.421 1.00 25.86 190 TYR A CA 1
ATOM 1403 C C . TYR A 1 191 ? 28.070 28.780 43.542 1.00 27.75 190 TYR A C 1
ATOM 1404 O O . TYR A 1 191 ? 28.604 28.916 44.640 1.00 20.93 190 TYR A O 1
ATOM 1413 N N . LYS A 1 192 ? 28.619 29.196 42.402 1.00 27.01 191 LYS A N 1
ATOM 1414 C CA . LYS A 1 192 ? 29.918 29.863 42.335 1.00 27.16 191 LYS A CA 1
ATOM 1415 C C . LYS A 1 192 ? 31.111 29.040 42.864 1.00 24.10 191 LYS A C 1
ATOM 1416 O O . LYS A 1 192 ? 32.174 29.603 43.127 1.00 24.29 191 LYS A O 1
ATOM 1420 N N . LYS A 1 193 ? 30.945 27.726 43.013 1.00 18.99 192 LYS A N 1
ATOM 1421 C CA . LYS A 1 193 ? 32.033 26.864 43.484 1.00 14.27 192 LYS A CA 1
ATOM 1422 C C . LYS A 1 193 ? 32.886 26.260 42.356 1.00 22.57 192 LYS A C 1
ATOM 1423 O O . LYS A 1 193 ? 32.456 26.172 41.205 1.00 23.10 192 LYS A O 1
ATOM 1429 N N . SER A 1 194 ? 34.093 25.830 42.707 1.00 29.93 193 SER A N 1
ATOM 1430 C CA . SER A 1 194 ? 35.006 25.196 41.759 1.00 21.60 193 SER A CA 1
ATOM 1431 C C . SER A 1 194 ? 34.468 23.834 41.341 1.00 16.45 193 SER A C 1
ATOM 1432 O O . SER A 1 194 ? 33.627 23.260 42.033 1.00 15.47 193 SER A O 1
ATOM 1435 N N . ASN A 1 195 ? 34.953 23.305 40.219 1.00 10.55 194 ASN A N 1
ATOM 1436 C CA . ASN A 1 195 ? 34.571 21.953 39.814 1.00 10.30 194 ASN A CA 1
ATOM 1437 C C . ASN A 1 195 ? 34.875 20.903 40.882 1.00 12.12 194 ASN A C 1
ATOM 1438 O O . ASN A 1 195 ? 34.058 20.023 41.153 1.00 11.64 194 ASN A O 1
ATOM 1443 N N . ALA A 1 196 ? 36.048 21.010 41.501 1.00 14.32 195 ALA A N 1
ATOM 1444 C CA . ALA A 1 196 ? 36.445 20.066 42.542 1.00 12.98 195 ALA A CA 1
ATOM 1445 C C . ALA A 1 196 ? 35.430 20.043 43.678 1.00 10.07 195 ALA A C 1
ATOM 1446 O O . ALA A 1 196 ? 35.041 18.971 44.150 1.00 12.96 195 ALA A O 1
ATOM 1448 N N . GLU A 1 197 ? 34.984 21.230 44.096 1.00 15.23 196 GLU A N 1
ATOM 1449 C CA . GLU A 1 197 ? 33.992 21.362 45.163 1.00 15.10 196 GLU A CA 1
ATOM 1450 C C . GLU A 1 197 ? 32.634 20.808 44.717 1.00 12.96 196 GLU A C 1
ATOM 1451 O O . GLU A 1 197 ? 31.950 20.125 45.475 1.00 18.44 196 GLU A O 1
ATOM 1457 N N . ARG A 1 198 ? 32.256 21.122 43.485 1.00 14.74 197 ARG A N 1
ATOM 1458 C CA . ARG A 1 198 ? 31.023 20.595 42.897 1.00 17.44 197 ARG A CA 1
ATOM 1459 C C . ARG A 1 198 ? 31.062 19.059 42.822 1.00 17.91 197 ARG A C 1
ATOM 1460 O O . ARG A 1 198 ? 30.080 18.382 43.145 1.00 9.88 197 ARG A O 1
ATOM 1468 N N . ARG A 1 199 ? 32.207 18.505 42.433 1.00 12.21 198 ARG A N 1
ATOM 1469 C CA . ARG A 1 199 ? 32.387 17.053 42.447 1.00 8.67 198 ARG A CA 1
ATOM 1470 C C . ARG A 1 199 ? 32.291 16.431 43.847 1.00 15.85 198 ARG A C 1
ATOM 1471 O O . ARG A 1 199 ? 31.956 15.255 43.998 1.00 15.71 198 ARG A O 1
ATOM 1479 N N . ASP A 1 200 ? 32.604 17.205 44.879 1.00 20.59 199 ASP A N 1
ATOM 1480 C CA . ASP A 1 200 ? 32.527 16.659 46.223 1.00 18.62 199 ASP A CA 1
ATOM 1481 C C . ASP A 1 200 ? 31.090 16.649 46.684 1.00 14.68 199 ASP A C 1
ATOM 1482 O O . ASP A 1 200 ? 30.656 15.736 47.380 1.00 21.13 199 ASP A O 1
ATOM 1487 N N . PHE A 1 201 ? 30.359 17.683 46.286 1.00 15.60 200 PHE A N 1
ATOM 1488 C CA . PHE A 1 201 ? 28.923 17.745 46.502 1.00 12.24 200 PHE A CA 1
ATOM 1489 C C . PHE A 1 201 ? 28.250 16.517 45.895 1.00 20.90 200 PHE A C 1
ATOM 1490 O O . PHE A 1 201 ? 27.417 15.858 46.531 1.00 20.23 200 PHE A O 1
ATOM 1498 N N . VAL A 1 202 ? 28.609 16.218 44.652 1.00 13.60 201 VAL A N 1
ATOM 1499 C CA . VAL A 1 202 ? 28.083 15.028 43.980 1.00 9.23 201 VAL A CA 1
ATOM 1500 C C . VAL A 1 202 ? 28.349 13.766 44.807 1.00 17.59 201 VAL A C 1
ATOM 1501 O O . VAL A 1 202 ? 27.415 13.038 45.148 1.00 12.18 201 VAL A O 1
ATOM 1505 N N . ALA A 1 203 ? 29.615 13.534 45.161 1.00 17.24 202 ALA A N 1
ATOM 1506 C CA . ALA A 1 203 ? 29.992 12.347 45.920 1.00 19.24 202 ALA A CA 1
ATOM 1507 C C . ALA A 1 203 ? 29.182 12.253 47.212 1.00 25.22 202 ALA A C 1
ATOM 1508 O O . ALA A 1 203 ? 28.614 11.206 47.535 1.00 22.89 202 ALA A O 1
ATOM 1510 N N . LYS A 1 204 ? 29.124 13.358 47.946 1.00 17.91 203 LYS A N 1
ATOM 1511 C CA . LYS A 1 204 ? 28.419 13.379 49.226 1.00 20.14 203 LYS A CA 1
ATOM 1512 C C . LYS A 1 204 ? 26.911 13.161 49.083 1.00 22.32 203 LYS A C 1
ATOM 1513 O O . LYS A 1 204 ? 26.236 12.805 50.055 1.00 21.83 203 LYS A O 1
ATOM 1515 N N . ASN A 1 205 ? 26.384 13.389 47.881 1.00 13.74 204 ASN A N 1
ATOM 1516 C CA . ASN A 1 205 ? 24.950 13.242 47.621 1.00 21.22 204 ASN A CA 1
ATOM 1517 C C . ASN A 1 205 ? 24.643 12.187 46.541 1.00 13.69 204 ASN A C 1
ATOM 1518 O O . ASN A 1 205 ? 23.564 12.192 45.925 1.00 16.87 204 ASN A O 1
ATOM 1523 N N . SER A 1 206 ? 25.588 11.278 46.331 1.00 12.30 205 SER A N 1
ATOM 1524 C CA . SER A 1 206 ? 25.557 10.358 45.184 1.00 11.11 205 SER A CA 1
ATOM 1525 C C . SER A 1 206 ? 24.256 9.597 45.041 1.00 12.92 205 SER A C 1
ATOM 1526 O O . SER A 1 206 ? 23.794 9.363 43.922 1.00 14.11 205 SER A O 1
ATOM 1529 N N . LYS A 1 207 ? 23.675 9.195 46.165 1.00 9.69 206 LYS A N 1
ATOM 1530 C CA . LYS A 1 207 ? 22.443 8.420 46.132 1.00 14.51 206 LYS A CA 1
ATOM 1531 C C . LYS A 1 207 ? 21.214 9.243 45.726 1.00 18.40 206 LYS A C 1
ATOM 1532 O O . LYS A 1 207 ? 20.165 8.689 45.402 1.00 19.01 206 LYS A O 1
ATOM 1538 N N . ALA A 1 208 ? 21.349 10.566 45.724 1.00 17.32 207 ALA A N 1
ATOM 1539 C CA . ALA A 1 208 ? 20.229 11.447 45.392 1.00 19.38 207 ALA A CA 1
ATOM 1540 C C . ALA A 1 208 ? 19.879 11.462 43.897 1.00 20.87 207 ALA A C 1
ATOM 1541 O O . ALA A 1 208 ? 18.737 11.714 43.534 1.00 16.21 207 ALA A O 1
ATOM 1543 N N . PHE A 1 209 ? 20.863 11.194 43.046 1.00 16.80 208 PHE A N 1
ATOM 1544 C CA . PHE A 1 209 ? 20.729 11.463 41.619 1.00 20.23 208 PHE A CA 1
ATOM 1545 C C . PHE A 1 209 ? 19.899 10.389 40.939 1.00 18.34 208 PHE A C 1
ATOM 1546 O O . PHE A 1 209 ? 20.207 9.199 41.026 1.00 19.24 208 PHE A O 1
ATOM 1554 N N . GLY A 1 210 ? 18.835 10.832 40.274 1.00 16.51 209 GLY A N 1
ATOM 1555 C CA . GLY A 1 210 ? 17.841 9.936 39.709 1.00 18.00 209 GLY A CA 1
ATOM 1556 C C . GLY A 1 210 ? 16.713 9.683 40.699 1.00 20.61 209 GLY A C 1
ATOM 1557 O O . GLY A 1 210 ? 15.826 8.883 40.441 1.00 30.40 209 GLY A O 1
ATOM 1558 N N . LYS A 1 211 ? 16.751 10.353 41.846 1.00 19.15 210 LYS A N 1
ATOM 1559 C CA . LYS A 1 211 ? 15.726 10.142 42.865 1.00 21.53 210 LYS A CA 1
ATOM 1560 C C . LYS A 1 211 ? 15.067 11.454 43.288 1.00 30.62 210 LYS A C 1
ATOM 1561 O O . LYS A 1 211 ? 13.853 11.601 43.171 1.00 36.23 210 LYS A O 1
ATOM 1563 N N . LYS A 1 212 ? 15.859 12.406 43.779 1.00 26.59 211 LYS A N 1
ATOM 1564 C CA . LYS A 1 212 ? 15.340 13.752 44.024 1.00 19.68 211 LYS A CA 1
ATOM 1565 C C . LYS A 1 212 ? 15.955 14.753 43.046 1.00 14.37 211 LYS A C 1
ATOM 1566 O O . LYS A 1 212 ? 15.337 15.758 42.702 1.00 15.89 211 LYS A O 1
ATOM 1572 N N . PHE A 1 213 ? 17.164 14.453 42.582 1.00 14.62 212 PHE A N 1
ATOM 1573 C CA . PHE A 1 213 ? 17.878 15.319 41.638 1.00 12.87 212 PHE A CA 1
ATOM 1574 C C . PHE A 1 213 ? 17.999 14.600 40.291 1.00 16.94 212 PHE A C 1
ATOM 1575 O O . PHE A 1 213 ? 18.680 13.582 40.204 1.00 12.94 212 PHE A O 1
ATOM 1583 N N . ILE A 1 214 ? 17.343 15.120 39.249 1.00 19.05 213 ILE A N 1
ATOM 1584 C CA . ILE A 1 214 ? 17.388 14.491 37.919 1.00 11.95 213 ILE A CA 1
ATOM 1585 C C . ILE A 1 214 ? 18.297 15.274 36.990 1.00 9.67 213 ILE A C 1
ATOM 1586 O O . ILE A 1 214 ? 18.077 16.465 36.775 1.00 13.19 213 ILE A O 1
ATOM 1591 N N . VAL A 1 215 ? 19.303 14.604 36.427 1.00 12.58 214 VAL A N 1
ATOM 1592 C CA . VAL A 1 215 ? 20.341 15.279 35.642 1.00 15.39 214 VAL A CA 1
ATOM 1593 C C . VAL A 1 215 ? 20.186 15.080 34.132 1.00 23.06 214 VAL A C 1
ATOM 1594 O O . VAL A 1 215 ? 19.906 13.967 33.672 1.00 13.43 214 VAL A O 1
ATOM 1598 N N . LEU A 1 216 ? 20.376 16.169 33.379 1.00 22.15 215 LEU A N 1
ATOM 1599 C CA . LEU A 1 216 ? 20.445 16.147 31.918 1.00 18.62 215 LEU A CA 1
ATOM 1600 C C . LEU A 1 216 ? 21.843 16.564 31.478 1.00 21.88 215 LEU A C 1
ATOM 1601 O O . LEU A 1 216 ? 22.451 17.433 32.093 1.00 18.54 215 LEU A O 1
ATOM 1606 N N . PRO A 1 217 ? 22.361 15.946 30.405 1.00 14.89 216 PRO A N 1
ATOM 1607 C CA . PRO A 1 217 ? 23.717 16.263 29.944 1.00 14.61 216 PRO A CA 1
ATOM 1608 C C . PRO A 1 217 ? 23.778 17.596 29.217 1.00 12.94 216 PRO A C 1
ATOM 1609 O O . PRO A 1 217 ? 22.892 17.901 28.424 1.00 19.13 216 PRO A O 1
ATOM 1613 N N . ASN A 1 218 ? 24.807 18.389 29.500 1.00 10.07 217 ASN A N 1
ATOM 1614 C CA . ASN A 1 218 ? 25.043 19.619 28.767 1.00 8.88 217 ASN A CA 1
ATOM 1615 C C . ASN A 1 218 ? 26.544 19.854 28.656 1.00 20.49 217 ASN A C 1
ATOM 1616 O O . ASN A 1 218 ? 27.169 20.381 29.576 1.00 12.79 217 ASN A O 1
ATOM 1621 N N . THR A 1 219 ? 27.126 19.428 27.542 1.00 18.16 218 THR A N 1
ATOM 1622 C CA A THR A 1 219 ? 28.568 19.519 27.372 0.46 12.32 218 THR A CA 1
ATOM 1623 C CA B THR A 1 219 ? 28.569 19.507 27.340 0.54 12.80 218 THR A CA 1
ATOM 1624 C C . THR A 1 219 ? 28.950 20.780 26.598 1.00 14.14 218 THR A C 1
ATOM 1625 O O . THR A 1 219 ? 30.110 20.981 26.254 1.00 17.33 218 THR A O 1
ATOM 1632 N N . GLN A 1 220 ? 27.963 21.629 26.340 1.00 16.06 219 GLN A N 1
ATOM 1633 C CA . GLN A 1 220 ? 28.180 22.847 25.572 1.00 15.50 219 GLN A CA 1
ATOM 1634 C C . GLN A 1 220 ? 28.555 24.059 26.427 1.00 17.35 219 GLN A C 1
ATOM 1635 O O . GLN A 1 220 ? 29.332 24.900 25.999 1.00 16.25 219 GLN A O 1
ATOM 1641 N N . TYR A 1 221 ? 27.952 24.172 27.604 1.00 14.19 220 TYR A N 1
ATOM 1642 C CA . TYR A 1 221 ? 28.164 25.331 28.473 1.00 18.52 220 TYR A CA 1
ATOM 1643 C C . TYR A 1 221 ? 27.675 25.043 29.889 1.00 12.81 220 TYR A C 1
ATOM 1644 O O . TYR A 1 221 ? 26.989 24.049 30.117 1.00 16.08 220 TYR A O 1
ATOM 1653 N N . GLY A 1 222 ? 28.000 25.923 30.836 1.00 12.59 221 GLY A N 1
ATOM 1654 C CA . GLY A 1 222 ? 27.512 25.759 32.197 1.00 14.85 221 GLY A CA 1
ATOM 1655 C C . GLY A 1 222 ? 28.446 26.320 33.253 1.00 14.94 221 GLY A C 1
ATOM 1656 O O . GLY A 1 222 ? 29.479 26.906 32.939 1.00 13.34 221 GLY A O 1
ATOM 1657 N N . ASP A 1 223 ? 28.064 26.154 34.514 1.00 18.38 222 ASP A N 1
ATOM 1658 C CA . ASP A 1 223 ? 28.900 26.615 35.608 1.00 18.36 222 ASP A CA 1
ATOM 1659 C C . ASP A 1 223 ? 30.067 25.681 35.874 1.00 20.93 222 ASP A C 1
ATOM 1660 O O . ASP A 1 223 ? 30.911 25.967 36.712 1.00 21.00 222 ASP A O 1
ATOM 1665 N N . TRP A 1 224 ? 30.126 24.569 35.148 1.00 16.06 223 TRP A N 1
ATOM 1666 C CA . TRP A 1 224 ? 31.358 23.800 35.103 1.00 13.88 223 TRP A CA 1
ATOM 1667 C C . TRP A 1 224 ? 32.414 24.541 34.286 1.00 16.30 223 TRP A C 1
ATOM 1668 O O . TRP A 1 224 ? 33.591 24.200 34.360 1.00 13.96 223 TRP A O 1
ATOM 1679 N N . GLU A 1 225 ? 32.016 25.529 33.481 1.00 12.24 224 GLU A N 1
ATOM 1680 C CA A GLU A 1 225 ? 32.997 26.363 32.783 0.46 13.27 224 GLU A CA 1
ATOM 1681 C CA B GLU A 1 225 ? 33.020 26.325 32.789 0.54 12.81 224 GLU A CA 1
ATOM 1682 C C . GLU A 1 225 ? 33.652 27.316 33.764 1.00 15.98 224 GLU A C 1
ATOM 1683 O O . GLU A 1 225 ? 34.869 27.395 33.860 1.00 18.60 224 GLU A O 1
ATOM 1694 N N . GLY A 1 226 ? 32.821 28.058 34.484 1.00 19.65 225 GLY A N 1
ATOM 1695 C CA . GLY A 1 226 ? 33.321 28.995 35.470 1.00 20.14 225 GLY A CA 1
ATOM 1696 C C . GLY A 1 226 ? 34.096 28.278 36.565 1.00 23.15 225 GLY A C 1
ATOM 1697 O O . GLY A 1 226 ? 35.066 28.812 37.093 1.00 21.36 225 GLY A O 1
ATOM 1698 N N . GLY A 1 227 ? 33.681 27.054 36.881 1.00 19.25 226 GLY A N 1
ATOM 1699 C CA . GLY A 1 227 ? 34.315 26.267 37.923 1.00 16.89 226 GLY A CA 1
ATOM 1700 C C . GLY A 1 227 ? 35.709 25.787 37.577 1.00 16.92 226 GLY A C 1
ATOM 1701 O O . GLY A 1 227 ? 36.336 25.067 38.361 1.00 17.66 226 GLY A O 1
ATOM 1702 N N . LEU A 1 228 ? 36.204 26.169 36.402 1.00 19.25 227 LEU A N 1
ATOM 1703 C CA . LEU A 1 228 ? 37.548 25.760 36.002 1.00 18.82 227 LEU A CA 1
ATOM 1704 C C . LEU A 1 228 ? 38.613 26.620 36.695 1.00 16.91 227 LEU A C 1
ATOM 1705 O O . LEU A 1 228 ? 39.711 26.156 36.949 1.00 21.54 227 LEU A O 1
ATOM 1710 N N . ASP A 1 229 ? 38.266 27.867 36.995 1.00 26.79 228 ASP A N 1
ATOM 1711 C CA . ASP A 1 229 ? 39.223 28.827 37.542 1.00 27.88 228 ASP A CA 1
ATOM 1712 C C . ASP A 1 229 ? 38.472 30.055 38.047 1.00 32.76 228 ASP A C 1
ATOM 1713 O O . ASP A 1 229 ? 37.546 30.534 37.387 1.00 28.34 228 ASP A O 1
ATOM 1718 N N . LYS A 1 230 ? 38.881 30.566 39.208 1.00 30.50 229 LYS A N 1
ATOM 1719 C CA . LYS A 1 230 ? 38.226 31.714 39.841 1.00 27.12 229 LYS A CA 1
ATOM 1720 C C . LYS A 1 230 ? 38.206 32.957 38.959 1.00 26.87 229 LYS A C 1
ATOM 1721 O O . LYS A 1 230 ? 37.356 33.829 39.130 1.00 34.92 229 LYS A O 1
ATOM 1723 N N . ASN A 1 231 ? 39.149 33.043 38.024 1.00 28.42 230 ASN A N 1
ATOM 1724 C CA . ASN A 1 231 ? 39.235 34.187 37.113 1.00 34.67 230 ASN A CA 1
ATOM 1725 C C . ASN A 1 231 ? 39.107 33.768 35.659 1.00 37.06 230 ASN A C 1
ATOM 1726 O O . ASN A 1 231 ? 39.725 34.364 34.776 1.00 36.06 230 ASN A O 1
ATOM 1731 N N . TYR A 1 232 ? 38.304 32.740 35.412 1.00 32.04 231 TYR A N 1
ATOM 1732 C CA . TYR A 1 232 ? 38.131 32.222 34.062 1.00 23.72 231 TYR A CA 1
ATOM 1733 C C . TYR A 1 232 ? 37.636 33.295 33.106 1.00 27.80 231 TYR A C 1
ATOM 1734 O O . TYR A 1 232 ? 38.149 33.440 31.998 1.00 33.30 231 TYR A O 1
ATOM 1743 N N . PHE A 1 233 ? 36.625 34.041 33.537 1.00 32.89 232 PHE A N 1
ATOM 1744 C CA . PHE A 1 233 ? 35.971 35.002 32.657 1.00 36.11 232 PHE A CA 1
ATOM 1745 C C . PHE A 1 233 ? 36.552 36.405 32.798 1.00 41.04 232 PHE A C 1
ATOM 1746 O O . PHE A 1 233 ? 36.066 37.351 32.180 1.00 42.85 232 PHE A O 1
ATOM 1754 N N . LYS A 1 234 ? 37.595 36.531 33.610 1.00 37.08 233 LYS A N 1
ATOM 1755 C CA . LYS A 1 234 ? 38.307 37.796 33.740 1.00 39.03 233 LYS A CA 1
ATOM 1756 C C . LYS A 1 234 ? 39.385 37.933 32.660 1.00 43.68 233 LYS A C 1
ATOM 1757 O O . LYS A 1 234 ? 39.755 39.044 32.284 1.00 50.37 233 LYS A O 1
ATOM 1762 N N . GLY A 1 235 ? 39.880 36.803 32.160 1.00 39.00 234 GLY A N 1
ATOM 1763 C CA . GLY A 1 235 ? 40.926 36.812 31.152 1.00 28.31 234 GLY A CA 1
ATOM 1764 C C . GLY A 1 235 ? 40.428 36.838 29.716 1.00 33.76 234 GLY A C 1
ATOM 1765 O O . GLY A 1 235 ? 39.243 36.626 29.453 1.00 38.41 234 GLY A O 1
ATOM 1766 N N . ASP A 1 236 ? 41.336 37.103 28.780 1.00 28.33 235 ASP A N 1
ATOM 1767 C CA . ASP A 1 236 ? 40.996 37.062 27.362 1.00 29.00 235 ASP A CA 1
ATOM 1768 C C . ASP A 1 236 ? 40.921 35.620 26.868 1.00 27.91 235 ASP A C 1
ATOM 1769 O O . ASP A 1 236 ? 41.125 34.688 27.646 1.00 25.48 235 ASP A O 1
ATOM 1774 N N . SER A 1 237 ? 40.647 35.443 25.578 1.00 24.56 236 SER A N 1
ATOM 1775 C CA . SER A 1 237 ? 40.460 34.111 24.991 1.00 27.78 236 SER A CA 1
ATOM 1776 C C . SER A 1 237 ? 41.713 33.242 25.092 1.00 27.40 236 SER A C 1
ATOM 1777 O O . SER A 1 237 ? 41.625 32.020 25.263 1.00 20.87 236 SER A O 1
ATOM 1780 N N . GLN A 1 238 ? 42.880 33.869 24.974 1.00 24.87 237 GLN A N 1
ATOM 1781 C CA . GLN A 1 238 ? 44.129 33.136 25.123 1.00 27.57 237 GLN A CA 1
ATOM 1782 C C . GLN A 1 238 ? 44.220 32.528 26.520 1.00 27.44 237 GLN A C 1
ATOM 1783 O O . GLN A 1 238 ? 44.634 31.376 26.673 1.00 20.80 237 GLN A O 1
ATOM 1789 N N . SER A 1 239 ? 43.819 33.287 27.537 1.00 20.42 238 SER A N 1
ATOM 1790 C CA . SER A 1 239 ? 43.897 32.781 28.905 1.00 22.85 238 SER A CA 1
ATOM 1791 C C . SER A 1 239 ? 42.890 31.656 29.131 1.00 24.29 238 SER A C 1
ATOM 1792 O O . SER A 1 239 ? 43.144 30.738 29.913 1.00 18.56 238 SER A O 1
ATOM 1795 N N . LYS A 1 240 ? 41.750 31.726 28.449 1.00 19.12 239 LYS A N 1
ATOM 1796 C CA . LYS A 1 240 ? 40.762 30.660 28.572 1.00 19.97 239 LYS A CA 1
ATOM 1797 C C . LYS A 1 240 ? 41.322 29.389 27.968 1.00 19.06 239 LYS A C 1
ATOM 1798 O O . LYS A 1 240 ? 41.173 28.310 28.537 1.00 19.63 239 LYS A O 1
ATOM 1804 N N . LEU A 1 241 ? 41.963 29.523 26.809 1.00 17.84 240 LEU A N 1
ATOM 1805 C CA . LEU A 1 241 ? 42.632 28.396 26.159 1.00 16.53 240 LEU A CA 1
ATOM 1806 C C . LEU A 1 241 ? 43.624 27.727 27.101 1.00 20.54 240 LEU A C 1
ATOM 1807 O O . LEU A 1 241 ? 43.666 26.500 27.197 1.00 21.53 240 LEU A O 1
ATOM 1812 N N . ASP A 1 242 ? 44.419 28.540 27.795 1.00 20.22 241 ASP A N 1
ATOM 1813 C CA . ASP A 1 242 ? 45.408 28.031 28.737 1.00 18.48 241 ASP A CA 1
ATOM 1814 C C . ASP A 1 242 ? 44.763 27.293 29.914 1.00 18.04 241 ASP A C 1
ATOM 1815 O O . ASP A 1 242 ? 45.208 26.215 30.300 1.00 15.70 241 ASP A O 1
ATOM 1820 N N . VAL A 1 243 ? 43.719 27.882 30.486 1.00 22.07 242 VAL A N 1
ATOM 1821 C CA . VAL A 1 243 ? 43.010 27.248 31.592 1.00 14.59 242 VAL A CA 1
ATOM 1822 C C . VAL A 1 243 ? 42.432 25.932 31.116 1.00 16.81 242 VAL A C 1
ATOM 1823 O O . VAL A 1 243 ? 42.548 24.908 31.789 1.00 13.57 242 VAL A O 1
ATOM 1827 N N . ARG A 1 244 ? 41.804 25.964 29.942 1.00 18.91 243 ARG A N 1
ATOM 1828 C CA . ARG A 1 244 ? 41.205 24.763 29.386 1.00 15.30 243 ARG A CA 1
ATOM 1829 C C . ARG A 1 244 ? 42.243 23.676 29.167 1.00 14.47 243 ARG A C 1
ATOM 1830 O O . ARG A 1 244 ? 42.015 22.522 29.511 1.00 16.64 243 ARG A O 1
ATOM 1838 N N . ALA A 1 245 ? 43.382 24.049 28.591 1.00 18.71 244 ALA A N 1
ATOM 1839 C CA . ALA A 1 245 ? 44.472 23.105 28.367 1.00 19.87 244 ALA A CA 1
ATOM 1840 C C . ALA A 1 245 ? 44.924 22.484 29.682 1.00 22.30 244 ALA A C 1
ATOM 1841 O O . ALA A 1 245 ? 45.169 21.278 29.756 1.00 18.35 244 ALA A O 1
ATOM 1843 N N . LYS A 1 246 ? 45.039 23.314 30.716 1.00 23.32 245 LYS A N 1
ATOM 1844 C CA . LYS A 1 246 ? 45.544 22.860 32.008 1.00 26.43 245 LYS A CA 1
ATOM 1845 C C . LYS A 1 246 ? 44.531 21.956 32.701 1.00 23.58 245 LYS A C 1
ATOM 1846 O O . LYS A 1 246 ? 44.895 21.167 33.565 1.00 15.93 245 LYS A O 1
ATOM 1852 N N . ALA A 1 247 ? 43.263 22.064 32.307 1.00 20.96 246 ALA A N 1
ATOM 1853 C CA . ALA A 1 247 ? 42.206 21.263 32.925 1.00 21.64 246 ALA A CA 1
ATOM 1854 C C . ALA A 1 247 ? 42.219 19.800 32.478 1.00 23.39 246 ALA A C 1
ATOM 1855 O O . ALA A 1 247 ? 41.677 18.930 33.165 1.00 25.74 246 ALA A O 1
ATOM 1857 N N . ILE A 1 248 ? 42.814 19.527 31.321 1.00 18.60 247 ILE A N 1
ATOM 1858 C CA . ILE A 1 248 ? 42.826 18.160 30.788 1.00 15.96 247 ILE A CA 1
ATOM 1859 C C . ILE A 1 248 ? 43.897 17.288 31.442 1.00 22.31 247 ILE A C 1
ATOM 1860 O O . ILE A 1 248 ? 45.051 17.713 31.586 1.00 17.62 247 ILE A O 1
ATOM 1865 N N . HIS A 1 249 ? 43.541 16.072 31.855 1.00 14.98 248 HIS A N 1
ATOM 1866 C CA . HIS A 1 249 ? 44.602 15.140 32.246 1.00 17.76 248 HIS A CA 1
ATOM 1867 C C . HIS A 1 249 ? 44.875 14.098 31.156 1.00 15.50 248 HIS A C 1
ATOM 1868 O O . HIS A 1 249 ? 43.948 13.526 30.575 1.00 21.49 248 HIS A O 1
ATOM 1875 N N . ALA A 1 250 ? 46.159 13.871 30.889 1.00 15.91 249 ALA A N 1
ATOM 1876 C CA . ALA A 1 250 ? 46.601 13.125 29.706 1.00 13.11 249 ALA A CA 1
ATOM 1877 C C . ALA A 1 250 ? 47.595 12.016 30.016 1.00 21.40 249 ALA A C 1
ATOM 1878 O O . ALA A 1 250 ? 48.537 12.216 30.777 1.00 22.75 249 ALA A O 1
ATOM 1880 N N . TRP A 1 251 ? 47.377 10.844 29.428 1.00 18.64 250 TRP A N 1
ATOM 1881 C CA . TRP A 1 251 ? 48.392 9.804 29.408 1.00 17.18 250 TRP A CA 1
ATOM 1882 C C . TRP A 1 251 ? 49.651 10.376 28.746 1.00 22.28 250 TRP A C 1
ATOM 1883 O O . TRP A 1 251 ? 49.553 11.189 27.830 1.00 22.04 250 TRP A O 1
ATOM 1894 N N . ASP A 1 252 ? 50.828 9.960 29.208 1.00 24.20 251 ASP A N 1
ATOM 1895 C CA . ASP A 1 252 ? 52.082 10.513 28.688 1.00 27.47 251 ASP A CA 1
ATOM 1896 C C . ASP A 1 252 ? 52.515 9.852 27.379 1.00 28.70 251 ASP A C 1
ATOM 1897 O O . ASP A 1 252 ? 53.523 10.239 26.778 1.00 29.18 251 ASP A O 1
ATOM 1902 N N . GLY A 1 253 ? 51.749 8.856 26.943 1.00 24.05 252 GLY A N 1
ATOM 1903 C CA . GLY A 1 253 ? 52.008 8.203 25.674 1.00 26.76 252 GLY A CA 1
ATOM 1904 C C . GLY A 1 253 ? 53.103 7.154 25.734 1.00 29.92 252 GLY A C 1
ATOM 1905 O O . GLY A 1 253 ? 53.352 6.455 24.747 1.00 30.24 252 GLY A O 1
ATOM 1906 N N . LYS A 1 254 ? 53.759 7.048 26.888 1.00 28.12 253 LYS A N 1
ATOM 1907 C CA . LYS A 1 254 ? 54.821 6.066 27.083 1.00 41.44 253 LYS A CA 1
ATOM 1908 C C . LYS A 1 254 ? 54.365 4.944 28.015 1.00 45.43 253 LYS A C 1
ATOM 1909 O O . LYS A 1 254 ? 55.069 3.949 28.202 1.00 46.43 253 LYS A O 1
ATOM 1911 N N . ALA B 1 7 ? 52.064 15.819 5.778 1.00 39.90 6 ALA B N 1
ATOM 1912 C CA . ALA B 1 7 ? 52.134 17.153 6.367 1.00 41.60 6 ALA B CA 1
ATOM 1913 C C . ALA B 1 7 ? 50.739 17.714 6.637 1.00 45.86 6 ALA B C 1
ATOM 1914 O O . ALA B 1 7 ? 50.342 17.896 7.791 1.00 42.74 6 ALA B O 1
ATOM 1916 N N . VAL B 1 8 ? 49.995 17.985 5.568 1.00 47.14 7 VAL B N 1
ATOM 1917 C CA . VAL B 1 8 ? 48.627 18.483 5.697 1.00 39.68 7 VAL B CA 1
ATOM 1918 C C . VAL B 1 8 ? 47.750 17.523 6.494 1.00 32.66 7 VAL B C 1
ATOM 1919 O O . VAL B 1 8 ? 46.931 17.948 7.308 1.00 35.63 7 VAL B O 1
ATOM 1923 N N . GLU B 1 9 ? 47.911 16.229 6.240 1.00 33.50 8 GLU B N 1
ATOM 1924 C CA . GLU B 1 9 ? 47.050 15.216 6.846 1.00 36.86 8 GLU B CA 1
ATOM 1925 C C . GLU B 1 9 ? 47.236 15.165 8.358 1.00 39.56 8 GLU B C 1
ATOM 1926 O O . GLU B 1 9 ? 46.295 14.893 9.105 1.00 42.84 8 GLU B O 1
ATOM 1932 N N . GLN B 1 10 ? 48.454 15.441 8.807 1.00 34.44 9 GLN B N 1
ATOM 1933 C CA . GLN B 1 10 ? 48.747 15.429 10.231 1.00 40.89 9 GLN B CA 1
ATOM 1934 C C . GLN B 1 10 ? 48.225 16.693 10.914 1.00 39.04 9 GLN B C 1
ATOM 1935 O O . GLN B 1 10 ? 47.718 16.636 12.035 1.00 36.26 9 GLN B O 1
ATOM 1941 N N . ALA B 1 11 ? 48.338 17.831 10.239 1.00 29.23 10 ALA B N 1
ATOM 1942 C CA . ALA B 1 11 ? 47.765 19.058 10.777 1.00 32.65 10 ALA B CA 1
ATOM 1943 C C . ALA B 1 11 ? 46.245 18.912 10.929 1.00 31.37 10 ALA B C 1
ATOM 1944 O O . ALA B 1 11 ? 45.655 19.413 11.887 1.00 32.76 10 ALA B O 1
ATOM 1946 N N . ASN B 1 12 ? 45.613 18.221 9.982 1.00 30.47 11 ASN B N 1
ATOM 1947 C CA . ASN B 1 12 ? 44.165 17.998 10.047 1.00 25.27 11 ASN B CA 1
ATOM 1948 C C . ASN B 1 12 ? 43.781 16.984 11.128 1.00 23.62 11 ASN B C 1
ATOM 1949 O O . ASN B 1 12 ? 42.752 17.129 11.799 1.00 18.36 11 ASN B O 1
ATOM 1954 N N . GLN B 1 13 ? 44.617 15.966 11.300 1.00 24.83 12 GLN B N 1
ATOM 1955 C CA . GLN B 1 13 ? 44.392 14.975 12.353 1.00 25.36 12 GLN B CA 1
ATOM 1956 C C . GLN B 1 13 ? 44.400 15.640 13.732 1.00 27.51 12 GLN B C 1
ATOM 1957 O O . GLN B 1 13 ? 43.577 15.316 14.591 1.00 28.72 12 GLN B O 1
ATOM 1963 N N . ALA B 1 14 ? 45.331 16.571 13.928 1.00 30.22 13 ALA B N 1
ATOM 1964 C CA . ALA B 1 14 ? 45.418 17.347 15.162 1.00 27.84 13 ALA B CA 1
ATOM 1965 C C . ALA B 1 14 ? 44.184 18.231 15.339 1.00 24.83 13 ALA B C 1
ATOM 1966 O O . ALA B 1 14 ? 43.655 18.380 16.444 1.00 29.28 13 ALA B O 1
ATOM 1968 N N . LYS B 1 15 ? 43.736 18.823 14.240 1.00 25.76 14 LYS B N 1
ATOM 1969 C CA . LYS B 1 15 ? 42.507 19.600 14.223 1.00 26.61 14 LYS B CA 1
ATOM 1970 C C . LYS B 1 15 ? 41.321 18.745 14.683 1.00 27.07 14 LYS B C 1
ATOM 1971 O O . LYS B 1 15 ? 40.462 19.193 15.454 1.00 18.91 14 LYS B O 1
ATOM 1973 N N . LEU B 1 16 ? 41.277 17.507 14.207 1.00 18.72 15 LEU B N 1
ATOM 1974 C CA . LEU B 1 16 ? 40.239 16.580 14.643 1.00 23.69 15 LEU B CA 1
ATOM 1975 C C . LEU B 1 16 ? 40.240 16.338 16.162 1.00 20.39 15 LEU B C 1
ATOM 1976 O O . LEU B 1 16 ? 39.174 16.153 16.762 1.00 24.07 15 LEU B O 1
ATOM 1981 N N . GLN B 1 17 ? 41.416 16.333 16.789 1.00 20.40 16 GLN B N 1
ATOM 1982 C CA . GLN B 1 17 ? 41.479 15.996 18.219 1.00 21.13 16 GLN B CA 1
ATOM 1983 C C . GLN B 1 17 ? 41.085 17.194 19.078 1.00 18.82 16 GLN B C 1
ATOM 1984 O O . GLN B 1 17 ? 40.466 17.046 20.134 1.00 16.60 16 GLN B O 1
ATOM 1990 N N . GLN B 1 18 ? 41.409 18.386 18.603 1.00 14.19 17 GLN B N 1
ATOM 1991 C CA . GLN B 1 18 ? 41.081 19.594 19.344 1.00 20.45 17 GLN B CA 1
ATOM 1992 C C . GLN B 1 18 ? 39.580 19.756 19.566 1.00 24.39 17 GLN B C 1
ATOM 1993 O O . GLN B 1 18 ? 39.164 20.369 20.552 1.00 19.73 17 GLN B O 1
ATOM 1999 N N . GLN B 1 19 ? 38.774 19.214 18.647 1.00 22.42 18 GLN B N 1
ATOM 2000 C CA . GLN B 1 19 ? 37.312 19.325 18.712 1.00 17.66 18 GLN B CA 1
ATOM 2001 C C . GLN B 1 19 ? 36.653 18.552 19.850 1.00 19.76 18 GLN B C 1
ATOM 2002 O O . GLN B 1 19 ? 35.461 18.746 20.122 1.00 18.83 18 GLN B O 1
ATOM 2008 N N . VAL B 1 20 ? 37.401 17.667 20.499 1.00 19.21 19 VAL B N 1
ATOM 2009 C CA . VAL B 1 20 ? 36.843 16.929 21.638 1.00 18.43 19 VAL B CA 1
ATOM 2010 C C . VAL B 1 20 ? 37.169 17.599 22.974 1.00 16.32 19 VAL B C 1
ATOM 2011 O O . VAL B 1 20 ? 36.770 17.110 24.019 1.00 10.33 19 VAL B O 1
ATOM 2015 N N . ALA B 1 21 ? 37.873 18.728 22.943 1.00 12.74 20 ALA B N 1
ATOM 2016 C CA . ALA B 1 21 ? 38.434 19.286 24.176 1.00 14.44 20 ALA B CA 1
ATOM 2017 C C . ALA B 1 21 ? 37.391 19.713 25.219 1.00 17.89 20 ALA B C 1
ATOM 2018 O O . ALA B 1 21 ? 37.583 19.488 26.425 1.00 11.84 20 ALA B O 1
ATOM 2020 N N . MET B 1 22 ? 36.291 20.322 24.781 1.00 15.26 21 MET B N 1
ATOM 2021 C CA . MET B 1 22 ? 35.279 20.756 25.750 1.00 10.98 21 MET B CA 1
ATOM 2022 C C . MET B 1 22 ? 34.531 19.562 26.340 1.00 15.10 21 MET B C 1
ATOM 2023 O O . MET B 1 22 ? 34.344 19.477 27.557 1.00 15.70 21 MET B O 1
ATOM 2028 N N . GLY B 1 23 ? 34.089 18.646 25.482 1.00 11.41 22 GLY B N 1
ATOM 2029 C CA . GLY B 1 23 ? 33.467 17.429 25.977 1.00 13.32 22 GLY B CA 1
ATOM 2030 C C . GLY B 1 23 ? 34.428 16.753 26.962 1.00 8.45 22 GLY B C 1
ATOM 2031 O O . GLY B 1 23 ? 34.031 16.214 27.986 1.00 11.87 22 GLY B O 1
ATOM 2032 N N . LEU B 1 24 ? 35.713 16.762 26.635 1.00 10.79 23 LEU B N 1
ATOM 2033 C CA . LEU B 1 24 ? 36.664 16.042 27.451 1.00 6.27 23 LEU B CA 1
ATOM 2034 C C . LEU B 1 24 ? 36.798 16.723 28.817 1.00 15.32 23 LEU B C 1
ATOM 2035 O O . LEU B 1 24 ? 36.757 16.056 29.846 1.00 18.76 23 LEU B O 1
ATOM 2040 N N . ILE B 1 25 ? 36.930 18.046 28.818 1.00 13.64 24 ILE B N 1
ATOM 2041 C CA . ILE B 1 25 ? 36.998 18.815 30.067 1.00 12.97 24 ILE B CA 1
ATOM 2042 C C . ILE B 1 25 ? 35.746 18.614 30.916 1.00 19.28 24 ILE B C 1
ATOM 2043 O O . ILE B 1 25 ? 35.827 18.409 32.129 1.00 14.28 24 ILE B O 1
ATOM 2048 N N . TRP B 1 26 ? 34.586 18.672 30.274 1.00 14.92 25 TRP B N 1
ATOM 2049 C CA . TRP B 1 26 ? 33.336 18.398 30.968 1.00 14.08 25 TRP B CA 1
ATOM 2050 C C . TRP B 1 26 ? 33.385 17.008 31.624 1.00 14.10 25 TRP B C 1
ATOM 2051 O O . TRP B 1 26 ? 33.008 16.838 32.786 1.00 15.65 25 TRP B O 1
ATOM 2062 N N . THR B 1 27 ? 33.842 16.009 30.874 1.00 10.91 26 THR B N 1
ATOM 2063 C CA . THR B 1 27 ? 33.913 14.635 31.390 1.00 16.09 26 THR B CA 1
ATOM 2064 C C . THR B 1 27 ? 34.905 14.527 32.557 1.00 9.25 26 THR B C 1
ATOM 2065 O O . THR B 1 27 ? 34.623 13.929 33.590 1.00 9.56 26 THR B O 1
ATOM 2069 N N . GLN B 1 28 ? 36.073 15.120 32.385 1.00 8.79 27 GLN B N 1
ATOM 2070 C CA . GLN B 1 28 ? 37.113 15.012 33.415 1.00 13.16 27 GLN B CA 1
ATOM 2071 C C . GLN B 1 28 ? 36.889 15.849 34.681 1.00 19.07 27 GLN B C 1
ATOM 2072 O O . GLN B 1 28 ? 37.357 15.469 35.768 1.00 11.87 27 GLN B O 1
ATOM 2078 N N . GLN B 1 29 ? 36.157 16.953 34.556 1.00 13.66 28 GLN B N 1
ATOM 2079 C CA . GLN B 1 29 ? 36.104 17.961 35.627 1.00 17.80 28 GLN B CA 1
ATOM 2080 C C . GLN B 1 29 ? 34.731 18.232 36.243 1.00 19.59 28 GLN B C 1
ATOM 2081 O O . GLN B 1 29 ? 34.641 18.594 37.421 1.00 19.15 28 GLN B O 1
ATOM 2087 N N . SER B 1 30 ? 33.664 18.096 35.453 1.00 10.88 29 SER B N 1
ATOM 2088 C CA . SER B 1 30 ? 32.353 18.516 35.918 1.00 6.12 29 SER B CA 1
ATOM 2089 C C . SER B 1 30 ? 31.775 17.597 36.991 1.00 7.97 29 SER B C 1
ATOM 2090 O O . SER B 1 30 ? 31.958 16.371 36.965 1.00 9.75 29 SER B O 1
ATOM 2093 N N . GLY B 1 31 ? 31.080 18.212 37.941 1.00 11.48 30 GLY B N 1
ATOM 2094 C CA . GLY B 1 31 ? 30.252 17.472 38.878 1.00 10.92 30 GLY B CA 1
ATOM 2095 C C . GLY B 1 31 ? 29.079 16.875 38.127 1.00 11.05 30 GLY B C 1
ATOM 2096 O O . GLY B 1 31 ? 28.550 15.809 38.482 1.00 12.41 30 GLY B O 1
ATOM 2097 N N . GLU B 1 32 ? 28.637 17.595 37.095 1.00 11.94 31 GLU B N 1
ATOM 2098 C CA . GLU B 1 32 ? 27.561 17.117 36.227 1.00 9.93 31 GLU B CA 1
ATOM 2099 C C . GLU B 1 32 ? 27.839 15.727 35.641 1.00 9.63 31 GLU B C 1
ATOM 2100 O O . GLU B 1 32 ? 26.966 14.858 35.680 1.00 8.81 31 GLU B O 1
ATOM 2106 N N . TYR B 1 33 ? 29.032 15.497 35.103 1.00 12.77 32 TYR B N 1
ATOM 2107 C CA . TYR B 1 33 ? 29.311 14.159 34.564 1.00 13.01 32 TYR B CA 1
ATOM 2108 C C . TYR B 1 33 ? 29.293 13.061 35.636 1.00 11.97 32 TYR B C 1
ATOM 2109 O O . TYR B 1 33 ? 28.761 11.965 35.421 1.00 16.48 32 TYR B O 1
ATOM 2118 N N . ALA B 1 34 ? 29.902 13.339 36.788 1.00 8.10 33 ALA B N 1
ATOM 2119 C CA . ALA B 1 34 ? 29.900 12.366 37.878 1.00 11.69 33 ALA B CA 1
ATOM 2120 C C . ALA B 1 34 ? 28.475 12.035 38.331 1.00 9.48 33 ALA B C 1
ATOM 2121 O O . ALA B 1 34 ? 28.167 10.884 38.669 1.00 9.18 33 ALA B O 1
ATOM 2123 N N . ALA B 1 35 ? 27.605 13.051 38.334 1.00 12.40 34 ALA B N 1
ATOM 2124 C CA . ALA B 1 35 ? 26.221 12.901 38.782 1.00 14.19 34 ALA B CA 1
ATOM 2125 C C . ALA B 1 35 ? 25.377 12.068 37.798 1.00 11.17 34 ALA B C 1
ATOM 2126 O O . ALA B 1 35 ? 24.460 11.354 38.202 1.00 6.72 34 ALA B O 1
ATOM 2128 N N . LEU B 1 36 ? 25.693 12.183 36.514 1.00 17.83 35 LEU B N 1
ATOM 2129 C CA . LEU B 1 36 ? 25.095 11.342 35.472 1.00 15.21 35 LEU B CA 1
ATOM 2130 C C . LEU B 1 36 ? 25.537 9.879 35.624 1.00 14.60 35 LEU B C 1
ATOM 2131 O O . LEU B 1 36 ? 24.751 8.933 35.403 1.00 9.55 35 LEU B O 1
ATOM 2136 N N . ALA B 1 37 ? 26.792 9.695 36.024 1.00 14.65 36 ALA B N 1
ATOM 2137 C CA . ALA B 1 37 ? 27.306 8.352 36.286 1.00 13.65 36 ALA B CA 1
ATOM 2138 C C . ALA B 1 37 ? 26.543 7.717 37.445 1.00 10.70 36 ALA B C 1
ATOM 2139 O O . ALA B 1 37 ? 26.043 6.602 37.323 1.00 14.50 36 ALA B O 1
ATOM 2141 N N . HIS B 1 38 ? 26.427 8.430 38.565 1.00 12.41 37 HIS B N 1
ATOM 2142 C CA . HIS B 1 38 ? 25.630 7.918 39.693 1.00 17.02 37 HIS B CA 1
ATOM 2143 C C . HIS B 1 38 ? 24.154 7.733 39.343 1.00 12.43 37 HIS B C 1
ATOM 2144 O O . HIS B 1 38 ? 23.491 6.815 39.839 1.00 15.22 37 HIS B O 1
ATOM 2151 N N . GLN B 1 39 ? 23.623 8.638 38.538 1.00 7.25 38 GLN B N 1
ATOM 2152 C CA . GLN B 1 39 ? 22.215 8.544 38.174 1.00 14.37 38 GLN B CA 1
ATOM 2153 C C . GLN B 1 39 ? 22.007 7.242 37.412 1.00 13.17 38 GLN B C 1
ATOM 2154 O O . GLN B 1 39 ? 21.013 6.543 37.613 1.00 14.96 38 GLN B O 1
ATOM 2160 N N . ALA B 1 40 ? 22.965 6.919 36.550 1.00 12.42 39 ALA B N 1
ATOM 2161 C CA . ALA B 1 40 ? 22.949 5.642 35.819 1.00 14.45 39 ALA B CA 1
ATOM 2162 C C . ALA B 1 40 ? 22.971 4.440 36.768 1.00 13.19 39 ALA B C 1
ATOM 2163 O O . ALA B 1 40 ? 22.143 3.522 36.657 1.00 16.84 39 ALA B O 1
ATOM 2165 N N . PHE B 1 41 ? 23.927 4.441 37.697 1.00 11.56 40 PHE B N 1
ATOM 2166 C CA . PHE B 1 41 ? 24.090 3.305 38.601 1.00 7.87 40 PHE B CA 1
ATOM 2167 C C . PHE B 1 41 ? 23.011 3.210 39.661 1.00 12.60 40 PHE B C 1
ATOM 2168 O O . PHE B 1 41 ? 22.645 2.100 40.061 1.00 18.78 40 PHE B O 1
ATOM 2176 N N . ASN B 1 42 ? 22.470 4.345 40.098 1.00 11.37 41 ASN B N 1
ATOM 2177 C CA . ASN B 1 42 ? 21.299 4.294 40.984 1.00 16.49 41 ASN B CA 1
ATOM 2178 C C . ASN B 1 42 ? 20.129 3.612 40.263 1.00 20.86 41 ASN B C 1
ATOM 2179 O O . ASN B 1 42 ? 19.442 2.746 40.821 1.00 16.75 41 ASN B O 1
ATOM 2184 N N . SER B 1 43 ? 19.910 4.007 39.011 1.00 19.20 42 SER B N 1
ATOM 2185 C CA A SER B 1 43 ? 18.864 3.404 38.192 0.48 14.92 42 SER B CA 1
ATOM 2186 C CA B SER B 1 43 ? 18.861 3.402 38.191 0.52 14.70 42 SER B CA 1
ATOM 2187 C C . SER B 1 43 ? 19.125 1.918 37.986 1.00 15.39 42 SER B C 1
ATOM 2188 O O . SER B 1 43 ? 18.204 1.096 38.038 1.00 20.08 42 SER B O 1
ATOM 2193 N N . ALA B 1 44 ? 20.380 1.574 37.744 1.00 16.10 43 ALA B N 1
ATOM 2194 C CA . ALA B 1 44 ? 20.716 0.178 37.484 1.00 12.68 43 ALA B CA 1
ATOM 2195 C C . ALA B 1 44 ? 20.429 -0.676 38.714 1.00 17.53 43 ALA B C 1
ATOM 2196 O O . ALA B 1 44 ? 19.896 -1.786 38.605 1.00 16.32 43 ALA B O 1
ATOM 2198 N N . LYS B 1 45 ? 20.791 -0.160 39.888 1.00 17.48 44 LYS B N 1
ATOM 2199 C CA . LYS B 1 45 ? 20.540 -0.887 41.125 1.00 19.66 44 LYS B CA 1
ATOM 2200 C C . LYS B 1 45 ? 19.056 -1.147 41.297 1.00 18.35 44 LYS B C 1
ATOM 2201 O O . LYS B 1 45 ? 18.651 -2.256 41.648 1.00 18.01 44 LYS B O 1
ATOM 2207 N N . MET B 1 46 ? 18.250 -0.112 41.077 1.00 17.31 45 MET B N 1
ATOM 2208 C CA . MET B 1 46 ? 16.808 -0.237 41.220 1.00 16.76 45 MET B CA 1
ATOM 2209 C C . MET B 1 46 ? 16.254 -1.263 40.231 1.00 16.94 45 MET B C 1
ATOM 2210 O O . MET B 1 46 ? 15.473 -2.142 40.599 1.00 16.62 45 MET B O 1
ATOM 2215 N N . ALA B 1 47 ? 16.654 -1.139 38.969 1.00 11.80 46 ALA B N 1
ATOM 2216 C CA . ALA B 1 47 ? 16.233 -2.092 37.944 1.00 17.06 46 ALA B CA 1
ATOM 2217 C C . ALA B 1 47 ? 16.619 -3.531 38.321 1.00 17.73 46 ALA B C 1
ATOM 2218 O O . ALA B 1 47 ? 15.809 -4.450 38.207 1.00 17.04 46 ALA B O 1
ATOM 2220 N N . PHE B 1 48 ? 17.853 -3.716 38.787 1.00 18.37 47 PHE B N 1
ATOM 2221 C CA . PHE B 1 48 ? 18.330 -5.034 39.197 1.00 17.86 47 PHE B CA 1
ATOM 2222 C C . PHE B 1 48 ? 17.501 -5.613 40.349 1.00 19.72 47 PHE B C 1
ATOM 2223 O O . PHE B 1 48 ? 17.035 -6.748 40.282 1.00 24.11 47 PHE B O 1
ATOM 2231 N N . ASP B 1 49 ? 17.299 -4.822 41.394 1.00 17.50 48 ASP B N 1
ATOM 2232 C CA . ASP B 1 49 ? 16.561 -5.295 42.560 1.00 23.54 48 ASP B CA 1
ATOM 2233 C C . ASP B 1 49 ? 15.174 -5.777 42.175 1.00 30.32 48 ASP B C 1
ATOM 2234 O O . ASP B 1 49 ? 14.652 -6.730 42.757 1.00 25.01 48 ASP B O 1
ATOM 2239 N N . HIS B 1 50 ? 14.571 -5.117 41.194 1.00 25.11 49 HIS B N 1
ATOM 2240 C CA . HIS B 1 50 ? 13.185 -5.421 40.845 1.00 27.38 49 HIS B CA 1
ATOM 2241 C C . HIS B 1 50 ? 13.064 -6.513 39.782 1.00 29.88 49 HIS B C 1
ATOM 2242 O O . HIS B 1 50 ? 11.998 -7.098 39.612 1.00 29.64 49 HIS B O 1
ATOM 2249 N N . ALA B 1 51 ? 14.159 -6.800 39.085 1.00 28.35 50 ALA B N 1
ATOM 2250 C CA . ALA B 1 51 ? 14.139 -7.812 38.029 1.00 28.29 50 ALA B CA 1
ATOM 2251 C C . ALA B 1 51 ? 14.104 -9.238 38.572 1.00 27.22 50 ALA B C 1
ATOM 2252 O O . ALA B 1 51 ? 14.715 -9.545 39.591 1.00 27.64 50 ALA B O 1
ATOM 2254 N N . LYS B 1 52 ? 13.388 -10.111 37.873 1.00 29.05 51 LYS B N 1
ATOM 2255 C CA . LYS B 1 52 ? 13.382 -11.527 38.207 1.00 29.43 51 LYS B CA 1
ATOM 2256 C C . LYS B 1 52 ? 13.917 -12.301 37.009 1.00 33.78 51 LYS B C 1
ATOM 2257 O O . LYS B 1 52 ? 13.510 -12.052 35.870 1.00 29.29 51 LYS B O 1
ATOM 2263 N N . ALA B 1 53 ? 14.844 -13.222 37.257 1.00 23.17 52 ALA B N 1
ATOM 2264 C CA . ALA B 1 53 ? 15.354 -14.078 36.194 1.00 27.23 52 ALA B CA 1
ATOM 2265 C C . ALA B 1 53 ? 14.284 -15.091 35.808 1.00 36.72 52 ALA B C 1
ATOM 2266 O O . ALA B 1 53 ? 13.553 -15.592 36.664 1.00 29.03 52 ALA B O 1
ATOM 2268 N N . LYS B 1 54 ? 14.179 -15.369 34.513 1.00 34.57 53 LYS B N 1
ATOM 2269 C CA . LYS B 1 54 ? 13.273 -16.399 34.021 1.00 31.42 53 LYS B CA 1
ATOM 2270 C C . LYS B 1 54 ? 13.420 -17.667 34.863 1.00 33.35 53 LYS B C 1
ATOM 2271 O O . LYS B 1 54 ? 14.518 -17.994 35.318 1.00 29.43 53 LYS B O 1
ATOM 2273 N N . LYS B 1 55 ? 12.315 -18.376 35.079 1.00 40.89 54 LYS B N 1
ATOM 2274 C CA . LYS B 1 55 ? 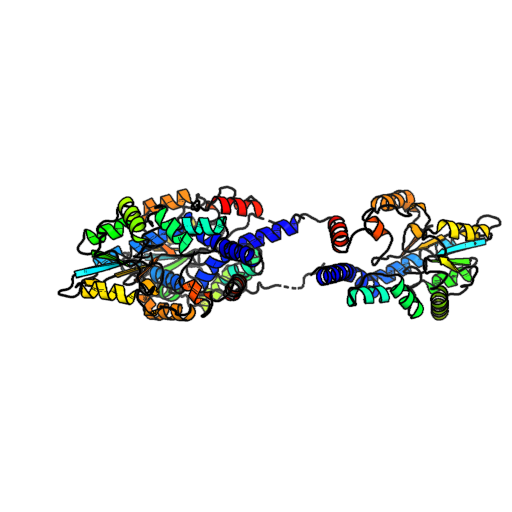12.352 -19.603 35.873 1.00 41.01 54 LYS B CA 1
ATOM 2275 C C . LYS B 1 55 ? 13.391 -20.563 35.307 1.00 34.60 54 LYS B C 1
ATOM 2276 O O . LYS B 1 55 ? 13.426 -20.814 34.103 1.00 37.94 54 LYS B O 1
ATOM 2278 N N . GLY B 1 56 ? 14.237 -21.091 36.183 1.00 34.04 55 GLY B N 1
ATOM 2279 C CA . GLY B 1 56 ? 15.290 -22.003 35.775 1.00 38.66 55 GLY B CA 1
ATOM 2280 C C . GLY B 1 56 ? 16.526 -21.300 35.237 1.00 40.34 55 GLY B C 1
ATOM 2281 O O . GLY B 1 56 ? 17.488 -21.949 34.818 1.00 40.39 55 GLY B O 1
ATOM 2282 N N . LYS B 1 57 ? 16.502 -19.971 35.241 1.00 32.84 56 LYS B N 1
ATOM 2283 C CA . LYS B 1 57 ? 17.623 -19.192 34.723 1.00 34.10 56 LYS B CA 1
ATOM 2284 C C . LYS B 1 57 ? 18.354 -18.475 35.840 1.00 30.02 56 LYS B C 1
ATOM 2285 O O . LYS B 1 57 ? 17.757 -18.113 36.851 1.00 28.66 56 LYS B O 1
ATOM 2291 N N . LYS B 1 58 ? 19.648 -18.260 35.632 1.00 28.46 57 LYS B N 1
ATOM 2292 C CA . LYS B 1 58 ? 20.456 -17.457 36.536 1.00 25.20 57 LYS B CA 1
ATOM 2293 C C . LYS B 1 58 ? 20.383 -15.981 36.143 1.00 28.44 57 LYS B C 1
ATOM 2294 O O . LYS B 1 58 ? 20.353 -15.641 34.953 1.00 25.88 57 LYS B O 1
ATOM 2300 N N . LYS B 1 59 ? 20.335 -15.111 37.149 1.00 22.87 58 LYS B N 1
ATOM 2301 C CA . LYS B 1 59 ? 20.173 -13.673 36.935 1.00 24.06 58 LYS B CA 1
ATOM 2302 C C . LYS B 1 59 ? 21.498 -13.070 36.501 1.00 19.32 58 LYS B C 1
ATOM 2303 O O . LYS B 1 59 ? 22.481 -13.167 37.228 1.00 19.98 58 LYS B O 1
ATOM 2309 N N . ALA B 1 60 ? 21.541 -12.469 35.310 1.00 20.77 59 ALA B N 1
ATOM 2310 C CA . ALA B 1 60 ? 22.780 -11.848 34.832 1.00 11.25 59 ALA B CA 1
ATOM 2311 C C . ALA B 1 60 ? 22.630 -10.359 34.522 1.00 21.59 59 ALA B C 1
ATOM 2312 O O . ALA B 1 60 ? 21.540 -9.882 34.210 1.00 25.05 59 ALA B O 1
ATOM 2314 N N . VAL B 1 61 ? 23.743 -9.636 34.625 1.00 21.17 60 VAL B N 1
ATOM 2315 C CA . VAL B 1 61 ? 23.818 -8.243 34.208 1.00 21.81 60 VAL B CA 1
ATOM 2316 C C . VAL B 1 61 ? 25.021 -8.141 33.291 1.00 24.11 60 VAL B C 1
ATOM 2317 O O . VAL B 1 61 ? 26.086 -8.662 33.615 1.00 15.60 60 VAL B O 1
ATOM 2321 N N . VAL B 1 62 ? 24.844 -7.498 32.136 1.00 19.69 61 VAL B N 1
ATOM 2322 C CA . VAL B 1 62 ? 25.922 -7.347 31.171 1.00 17.20 61 VAL B CA 1
ATOM 2323 C C . VAL B 1 62 ? 26.322 -5.880 31.059 1.00 10.18 61 VAL B C 1
ATOM 2324 O O . VAL B 1 62 ? 25.461 -5.017 30.892 1.00 21.18 61 VAL B O 1
ATOM 2328 N N . VAL B 1 63 ? 27.615 -5.594 31.173 1.00 11.63 62 VAL B N 1
ATOM 2329 C CA . VAL B 1 63 ? 28.081 -4.219 31.035 1.00 12.42 62 VAL B CA 1
ATOM 2330 C C . VAL B 1 63 ? 29.229 -4.129 30.038 1.00 13.96 62 VAL B C 1
ATOM 2331 O O . VAL B 1 63 ? 29.914 -5.118 29.805 1.00 15.13 62 VAL B O 1
ATOM 2335 N N . ASP B 1 64 ? 29.423 -2.949 29.433 1.00 11.54 63 ASP B N 1
ATOM 2336 C CA . ASP B 1 64 ? 30.658 -2.652 28.712 1.00 14.80 63 ASP B CA 1
ATOM 2337 C C . ASP B 1 64 ? 31.686 -2.147 29.724 1.00 20.29 63 ASP B C 1
ATOM 2338 O O . ASP B 1 64 ? 31.339 -1.808 30.852 1.00 24.49 63 ASP B O 1
ATOM 2343 N N . LEU B 1 65 ? 32.951 -2.096 29.332 1.00 25.33 64 LEU B N 1
ATOM 2344 C CA . LEU B 1 65 ? 33.982 -1.627 30.252 1.00 23.27 64 LEU B CA 1
ATOM 2345 C C . LEU B 1 65 ? 34.374 -0.182 29.961 1.00 20.31 64 LEU B C 1
ATOM 2346 O O . LEU B 1 65 ? 34.089 0.713 30.741 1.00 18.95 64 LEU B O 1
ATOM 2351 N N . ASP B 1 66 ? 35.014 0.046 28.825 1.00 11.63 65 ASP B N 1
ATOM 2352 C CA . ASP B 1 66 ? 35.551 1.373 28.529 1.00 11.45 65 ASP B CA 1
ATOM 2353 C C . ASP B 1 66 ? 34.462 2.448 28.577 1.00 19.00 65 ASP B C 1
ATOM 2354 O O . ASP B 1 66 ? 33.469 2.353 27.863 1.00 14.93 65 ASP B O 1
ATOM 2359 N N . GLU B 1 67 ? 34.660 3.466 29.408 1.00 19.21 66 GLU B N 1
ATOM 2360 C CA . GLU B 1 67 ? 33.722 4.590 29.539 1.00 13.81 66 GLU B CA 1
ATOM 2361 C C . GLU B 1 67 ? 32.351 4.170 30.055 1.00 15.86 66 GLU B C 1
ATOM 2362 O O . GLU B 1 67 ? 31.356 4.885 29.884 1.00 16.53 66 GLU B O 1
ATOM 2368 N N . THR B 1 68 ? 32.305 3.013 30.709 1.00 17.34 67 THR B N 1
ATOM 2369 C CA . THR B 1 68 ? 31.086 2.530 31.350 1.00 21.46 67 THR B CA 1
ATOM 2370 C C . THR B 1 68 ? 31.414 2.169 32.803 1.00 22.96 67 THR B C 1
ATOM 2371 O O . THR B 1 68 ? 30.882 2.763 33.748 1.00 18.50 67 THR B O 1
ATOM 2375 N N . MET B 1 69 ? 32.305 1.197 32.970 1.00 15.70 68 MET B N 1
ATOM 2376 C CA A MET B 1 69 ? 32.810 0.788 34.281 0.36 15.78 68 MET B CA 1
ATOM 2377 C CA B MET B 1 69 ? 32.777 0.851 34.302 0.64 14.97 68 MET B CA 1
ATOM 2378 C C . MET B 1 69 ? 34.172 1.433 34.540 1.00 16.01 68 MET B C 1
ATOM 2379 O O . MET B 1 69 ? 34.546 1.706 35.693 1.00 15.49 68 MET B O 1
ATOM 2388 N N . ILE B 1 70 ? 34.919 1.645 33.447 1.00 14.19 69 ILE B N 1
ATOM 2389 C CA . ILE B 1 70 ? 36.327 2.055 33.467 1.00 17.41 69 ILE B CA 1
ATOM 2390 C C . ILE B 1 70 ? 36.562 3.348 32.709 1.00 18.47 69 ILE B C 1
ATOM 2391 O O . ILE B 1 70 ? 35.943 3.573 31.676 1.00 18.57 69 ILE B O 1
ATOM 2396 N N . ASP B 1 71 ? 37.497 4.164 33.194 1.00 15.13 70 ASP B N 1
ATOM 2397 C CA . ASP B 1 71 ? 37.690 5.528 32.702 1.00 18.59 70 ASP B CA 1
ATOM 2398 C C . ASP B 1 71 ? 39.013 5.650 31.947 1.00 18.96 70 ASP B C 1
ATOM 2399 O O . ASP B 1 71 ? 40.079 5.649 32.564 1.00 21.37 70 ASP B O 1
ATOM 2404 N N . ASN B 1 72 ? 38.931 5.745 30.619 1.00 15.81 71 ASN B N 1
ATOM 2405 C CA . ASN B 1 72 ? 40.100 5.873 29.743 1.00 14.81 71 ASN B CA 1
ATOM 2406 C C . ASN B 1 72 ? 40.271 7.289 29.205 1.00 16.30 71 ASN B C 1
ATOM 2407 O O . ASN B 1 72 ? 40.911 7.489 28.165 1.00 13.65 71 ASN B O 1
ATOM 2412 N N . SER B 1 73 ? 39.669 8.260 29.886 1.00 14.51 72 SER B N 1
ATOM 2413 C CA . SER B 1 73 ? 39.685 9.647 29.426 1.00 10.73 72 SER B CA 1
ATOM 2414 C C . SER B 1 73 ? 41.122 10.183 29.290 1.00 17.53 72 SER B C 1
ATOM 2415 O O . SER B 1 73 ? 41.364 11.127 28.538 1.00 16.71 72 SER B O 1
ATOM 2418 N N . ALA B 1 74 ? 42.080 9.567 29.987 1.00 17.24 73 ALA B N 1
ATOM 2419 C CA . ALA B 1 74 ? 43.483 9.974 29.847 1.00 16.94 73 ALA B CA 1
ATOM 2420 C C . ALA B 1 74 ? 44.039 9.698 28.434 1.00 16.36 73 ALA B C 1
ATOM 2421 O O . ALA B 1 74 ? 44.928 10.401 27.962 1.00 21.47 73 ALA B O 1
ATOM 2423 N N . TYR B 1 75 ? 43.521 8.672 27.765 1.00 16.45 74 TYR B N 1
ATOM 2424 C CA . TYR B 1 75 ? 43.893 8.414 26.369 1.00 17.02 74 TYR B CA 1
ATOM 2425 C C . TYR B 1 75 ? 43.398 9.557 25.487 1.00 15.96 74 TYR B C 1
ATOM 2426 O O . TYR B 1 75 ? 44.133 10.054 24.629 1.00 19.96 74 TYR B O 1
ATOM 2435 N N . ALA B 1 76 ? 42.151 9.972 25.692 1.00 21.37 75 ALA B N 1
ATOM 2436 C CA . ALA B 1 76 ? 41.606 11.116 24.949 1.00 14.86 75 ALA B CA 1
ATOM 2437 C C . ALA B 1 76 ? 42.462 12.363 25.197 1.00 19.12 75 ALA B C 1
ATOM 2438 O O . ALA B 1 76 ? 42.740 13.130 24.274 1.00 22.75 75 ALA B O 1
ATOM 2440 N N . GLY B 1 77 ? 42.899 12.557 26.436 1.00 17.10 76 GLY B N 1
ATOM 2441 C CA . GLY B 1 77 ? 43.772 13.683 26.746 1.00 12.40 76 GLY B CA 1
ATOM 2442 C C . GLY B 1 77 ? 45.069 13.582 25.967 1.00 14.51 76 GLY B C 1
ATOM 2443 O O . GLY B 1 77 ? 45.557 14.576 25.417 1.00 19.58 76 GLY B O 1
ATOM 2444 N N . TRP B 1 78 ? 45.627 12.376 25.905 1.00 18.64 77 TRP B N 1
ATOM 2445 C CA . TRP B 1 78 ? 46.841 12.146 25.126 1.00 16.91 77 TRP B CA 1
ATOM 2446 C C . TRP B 1 78 ? 46.630 12.512 23.658 1.00 23.02 77 TRP B C 1
ATOM 2447 O O . TRP B 1 78 ? 47.511 13.108 23.032 1.00 23.53 77 TRP B O 1
ATOM 2458 N N . GLN B 1 79 ? 45.464 12.154 23.120 1.00 18.46 78 GLN B N 1
ATOM 2459 C CA . GLN B 1 79 ? 45.106 12.502 21.739 1.00 22.55 78 GLN B CA 1
ATOM 2460 C C . GLN B 1 79 ? 45.098 14.010 21.493 1.00 18.43 78 GLN B C 1
ATOM 2461 O O . GLN B 1 79 ? 45.673 14.481 20.521 1.00 18.38 78 GLN B O 1
ATOM 2467 N N . VAL B 1 80 ? 44.433 14.761 22.368 1.00 15.13 79 VAL B N 1
ATOM 2468 C CA . VAL B 1 80 ? 44.371 16.209 22.224 1.00 15.79 79 VAL B CA 1
ATOM 2469 C C . VAL B 1 80 ? 45.762 16.824 22.244 1.00 19.79 79 VAL B C 1
ATOM 2470 O O . VAL B 1 80 ? 46.088 17.672 21.410 1.00 20.75 79 VAL B O 1
ATOM 2474 N N . GLN B 1 81 ? 46.583 16.380 23.188 1.00 22.88 80 GLN B N 1
ATOM 2475 C CA . GLN B 1 81 ? 47.904 16.969 23.399 1.00 24.14 80 GLN B CA 1
ATOM 2476 C C . GLN B 1 81 ? 48.884 16.620 22.297 1.00 24.13 80 GLN B C 1
ATOM 2477 O O . GLN B 1 81 ? 49.722 17.438 21.930 1.00 29.77 80 GLN B O 1
ATOM 2483 N N . SER B 1 82 ? 48.779 15.401 21.779 1.00 18.42 81 SER B N 1
ATOM 2484 C CA . SER B 1 82 ? 49.717 14.906 20.774 1.00 25.64 81 SER B CA 1
ATOM 2485 C C . SER B 1 82 ? 49.228 15.215 19.363 1.00 31.23 81 SER B C 1
ATOM 2486 O O . SER B 1 82 ? 50.017 15.296 18.424 1.00 32.83 81 SER B O 1
ATOM 2489 N N . GLY B 1 83 ? 47.915 15.379 19.227 1.00 26.36 82 GLY B N 1
ATOM 2490 C CA . GLY B 1 83 ? 47.292 15.634 17.942 1.00 18.68 82 GLY B CA 1
ATOM 2491 C C . GLY B 1 83 ? 47.109 14.371 17.123 1.00 28.28 82 GLY B C 1
ATOM 2492 O O . GLY B 1 83 ? 46.787 14.432 15.935 1.00 35.41 82 GLY B O 1
ATOM 2493 N N . GLN B 1 84 ? 47.311 13.222 17.764 1.00 28.33 83 GLN B N 1
ATOM 2494 C CA . GLN B 1 84 ? 47.184 11.936 17.086 1.00 26.55 83 GLN B CA 1
ATOM 2495 C C . GLN B 1 84 ? 45.796 11.332 17.273 1.00 27.44 83 GLN B C 1
ATOM 2496 O O . GLN B 1 84 ? 45.195 11.438 18.346 1.00 24.55 83 GLN B O 1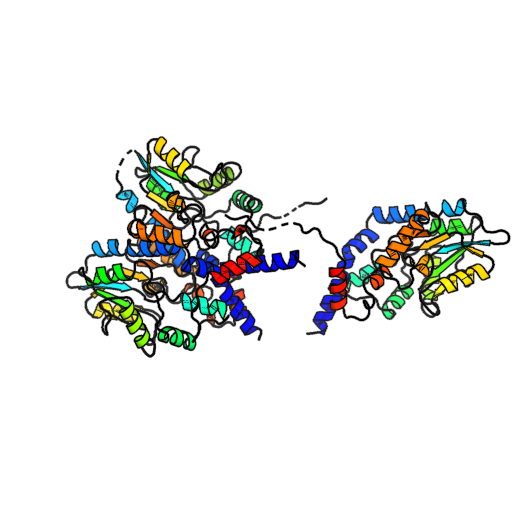
ATOM 2502 N N . GLY B 1 85 ? 45.289 10.702 16.220 1.00 26.19 84 GLY B N 1
ATOM 2503 C CA . GLY B 1 85 ? 44.018 10.015 16.301 1.00 29.15 84 GLY B CA 1
ATOM 2504 C C . GLY B 1 85 ? 44.216 8.640 16.903 1.00 27.47 84 GLY B C 1
ATOM 2505 O O . GLY B 1 85 ? 45.344 8.216 17.130 1.00 22.26 84 GLY B O 1
ATOM 2506 N N . PHE B 1 86 ? 43.116 7.946 17.161 1.00 28.03 85 PHE B N 1
ATOM 2507 C CA . PHE B 1 86 ? 43.157 6.576 17.660 1.00 27.49 85 PHE B CA 1
ATOM 2508 C C . PHE B 1 86 ? 43.900 5.677 16.679 1.00 28.88 85 PHE B C 1
ATOM 2509 O O . PHE B 1 86 ? 43.844 5.888 15.478 1.00 29.08 85 PHE B O 1
ATOM 2517 N N . SER B 1 87 ? 44.621 4.690 17.200 1.00 24.89 86 SER B N 1
ATOM 2518 C CA . SER B 1 87 ? 45.107 3.582 16.380 1.00 24.54 86 SER B CA 1
ATOM 2519 C C . SER B 1 87 ? 45.246 2.370 17.294 1.00 28.15 86 SER B C 1
ATOM 2520 O O . SER B 1 87 ? 45.514 2.522 18.485 1.00 23.22 86 SER B O 1
ATOM 2523 N N . PRO B 1 88 ? 45.046 1.164 16.745 1.00 31.12 87 PRO B N 1
ATOM 2524 C CA . PRO B 1 88 ? 45.113 -0.071 17.532 1.00 26.39 87 PRO B CA 1
ATOM 2525 C C . PRO B 1 88 ? 46.435 -0.199 18.282 1.00 28.18 87 PRO B C 1
ATOM 2526 O O . PRO B 1 88 ? 46.450 -0.690 19.418 1.00 22.56 87 PRO B O 1
ATOM 2530 N N . LYS B 1 89 ? 47.522 0.262 17.665 1.00 26.94 88 LYS B N 1
ATOM 2531 C CA . LYS B 1 89 ? 48.850 0.127 18.255 1.00 24.11 88 LYS B CA 1
ATOM 2532 C C . LYS B 1 89 ? 49.014 0.985 19.505 1.00 21.55 88 LYS B C 1
ATOM 2533 O O . LYS B 1 89 ? 49.470 0.493 20.534 1.00 23.10 88 LYS B O 1
ATOM 2535 N N . THR B 1 90 ? 48.643 2.261 19.434 1.00 21.80 89 THR B N 1
ATOM 2536 C CA . THR B 1 90 ? 48.763 3.103 20.626 1.00 21.33 89 THR B CA 1
ATOM 2537 C C . THR B 1 90 ? 47.711 2.759 21.685 1.00 22.27 89 THR B C 1
ATOM 2538 O O . THR B 1 90 ? 47.954 2.918 22.875 1.00 19.19 89 THR B O 1
ATOM 2542 N N . TRP B 1 91 ? 46.539 2.297 21.263 1.00 25.64 90 TRP B N 1
ATOM 2543 C CA . TRP B 1 91 ? 45.537 1.891 22.242 1.00 20.11 90 TRP B CA 1
ATOM 2544 C C . TRP B 1 91 ? 46.016 0.688 23.060 1.00 24.45 90 TRP B C 1
ATOM 2545 O O . TRP B 1 91 ? 45.775 0.615 24.266 1.00 20.64 90 TRP B O 1
ATOM 2556 N N . THR B 1 92 ? 46.678 -0.268 22.413 1.00 22.66 91 THR B N 1
ATOM 2557 C CA . THR B 1 92 ? 47.215 -1.403 23.156 1.00 23.63 91 THR B CA 1
ATOM 2558 C C . THR B 1 92 ? 48.244 -0.912 24.165 1.00 23.17 91 THR B C 1
ATOM 2559 O O . THR B 1 92 ? 48.259 -1.351 25.316 1.00 18.95 91 THR B O 1
ATOM 2563 N N . LYS B 1 93 ? 49.087 0.021 23.734 1.00 23.13 92 LYS B N 1
ATOM 2564 C CA . LYS B 1 93 ? 50.099 0.596 24.614 1.00 22.57 92 LYS B CA 1
ATOM 2565 C C . LYS B 1 93 ? 49.474 1.245 25.851 1.00 20.69 92 LYS B C 1
ATOM 2566 O O . LYS B 1 93 ? 49.979 1.080 26.968 1.00 20.21 92 LYS B O 1
ATOM 2568 N N . TRP B 1 94 ? 48.377 1.976 25.651 1.00 17.80 93 TRP B N 1
ATOM 2569 C CA . TRP B 1 94 ? 47.621 2.552 26.762 1.00 17.14 93 TRP B CA 1
ATOM 2570 C C . TRP B 1 94 ? 47.090 1.461 27.683 1.00 22.50 93 TRP B C 1
ATOM 2571 O O . TRP B 1 94 ? 47.209 1.559 28.917 1.00 21.28 93 TRP B O 1
ATOM 2582 N N . VAL B 1 95 ? 46.497 0.426 27.092 1.00 15.06 94 VAL B N 1
ATOM 2583 C CA . VAL B 1 95 ? 45.957 -0.671 27.893 1.00 21.72 94 VAL B CA 1
ATOM 2584 C C . VAL B 1 95 ? 47.044 -1.252 28.785 1.00 19.88 94 VAL B C 1
ATOM 2585 O O . VAL B 1 95 ? 46.809 -1.551 29.956 1.00 23.98 94 VAL B O 1
ATOM 2589 N N . ASP B 1 96 ? 48.243 -1.383 28.223 1.00 23.81 95 ASP B N 1
ATOM 2590 C CA . ASP B 1 96 ? 49.386 -1.948 28.939 1.00 27.75 95 ASP B CA 1
ATOM 2591 C C . ASP B 1 96 ? 49.988 -1.019 29.987 1.00 26.89 95 ASP B C 1
ATOM 2592 O O . ASP B 1 96 ? 50.626 -1.476 30.928 1.00 26.75 95 ASP B O 1
ATOM 2597 N N . ALA B 1 97 ? 49.803 0.284 29.818 1.00 25.95 96 ALA B N 1
ATOM 2598 C CA . ALA B 1 97 ? 50.285 1.231 30.817 1.00 25.75 96 ALA B CA 1
ATOM 2599 C C . ALA B 1 97 ? 49.476 1.097 32.102 1.00 22.29 96 ALA B C 1
ATOM 2600 O O . ALA B 1 97 ? 49.772 1.744 33.099 1.00 25.04 96 ALA B O 1
ATOM 2602 N N . ARG B 1 98 ? 48.443 0.263 32.068 1.00 18.07 97 ARG B N 1
ATOM 2603 C CA . ARG B 1 98 ? 47.663 -0.044 33.260 1.00 24.53 97 ARG B CA 1
ATOM 2604 C C . ARG B 1 98 ? 47.380 1.188 34.138 1.00 21.37 97 ARG B C 1
ATOM 2605 O O . ARG B 1 98 ? 47.772 1.247 35.306 1.00 22.96 97 ARG B O 1
ATOM 2613 N N . GLN B 1 99 ? 46.681 2.160 33.561 1.00 16.99 98 GLN B N 1
ATOM 2614 C CA . GLN B 1 99 ? 46.321 3.389 34.262 1.00 23.06 98 GLN B CA 1
ATOM 2615 C C . GLN B 1 99 ? 44.823 3.722 34.254 1.00 14.56 98 GLN B C 1
ATOM 2616 O O . GLN B 1 99 ? 44.439 4.830 34.619 1.00 21.59 98 GLN B O 1
ATOM 2622 N N . SER B 1 100 ? 43.970 2.780 33.851 1.00 19.79 99 SER B N 1
ATOM 2623 C CA . SER B 1 100 ? 42.526 3.043 33.813 1.00 19.11 99 SER B CA 1
ATOM 2624 C C . SER B 1 100 ? 42.003 3.417 35.195 1.00 16.89 99 SER B C 1
ATOM 2625 O O . SER B 1 100 ? 42.488 2.909 36.200 1.00 19.50 99 SER B O 1
ATOM 2628 N N . ALA B 1 101 ? 41.033 4.322 35.242 1.00 18.27 100 ALA B N 1
ATOM 2629 C CA . ALA B 1 101 ? 40.373 4.693 36.494 1.00 19.23 100 ALA B CA 1
ATOM 2630 C C . ALA B 1 101 ? 38.975 4.077 36.565 1.00 23.56 100 ALA B C 1
ATOM 2631 O O . ALA B 1 101 ? 38.474 3.537 35.583 1.00 21.25 100 ALA B O 1
ATOM 2633 N N . ALA B 1 102 ? 38.348 4.159 37.731 1.00 15.36 101 ALA B N 1
ATOM 2634 C CA . ALA B 1 102 ? 36.974 3.705 37.889 1.00 15.11 101 ALA B CA 1
ATOM 2635 C C . ALA B 1 102 ? 35.978 4.846 37.614 1.00 13.14 101 ALA B C 1
ATOM 2636 O O . ALA B 1 102 ? 36.153 5.966 38.085 1.00 18.92 101 ALA B O 1
ATOM 2638 N N . ILE B 1 103 ? 34.939 4.551 36.852 1.00 8.39 102 ILE B N 1
ATOM 2639 C CA . ILE B 1 103 ? 33.840 5.489 36.682 1.00 18.94 102 ILE B CA 1
ATOM 2640 C C . ILE B 1 103 ? 33.141 5.596 38.023 1.00 5.22 102 ILE B C 1
ATOM 2641 O O . ILE B 1 103 ? 33.018 4.597 38.741 1.00 12.53 102 ILE B O 1
ATOM 2646 N N . PRO B 1 104 ? 32.673 6.796 38.380 1.00 15.47 103 PRO B N 1
ATOM 2647 C CA . PRO B 1 104 ? 31.975 6.917 39.669 1.00 18.50 103 PRO B CA 1
ATOM 2648 C C . PRO B 1 104 ? 30.773 5.978 39.762 1.00 13.45 103 PRO B C 1
ATOM 2649 O O . PRO B 1 104 ? 30.008 5.843 38.790 1.00 10.90 103 PRO B O 1
ATOM 2653 N N . GLY B 1 105 ? 30.617 5.327 40.908 1.00 9.01 104 GLY B N 1
ATOM 2654 C CA . GLY B 1 105 ? 29.490 4.426 41.137 1.00 7.63 104 GLY B CA 1
ATOM 2655 C C . GLY B 1 105 ? 29.640 3.016 40.600 1.00 12.71 104 GLY B C 1
ATOM 2656 O O . GLY B 1 105 ? 28.914 2.098 41.004 1.00 14.62 104 GLY B O 1
ATOM 2657 N N . ALA B 1 106 ? 30.603 2.822 39.712 1.00 15.64 105 ALA B N 1
ATOM 2658 C CA . ALA B 1 106 ? 30.695 1.559 38.975 1.00 14.36 105 ALA B CA 1
ATOM 2659 C C . ALA B 1 106 ? 31.104 0.371 39.838 1.00 13.21 105 ALA B C 1
ATOM 2660 O O . ALA B 1 106 ? 30.461 -0.687 39.817 1.00 12.87 105 ALA B O 1
ATOM 2662 N N . VAL B 1 107 ? 32.186 0.531 40.594 1.00 12.05 106 VAL B N 1
ATOM 2663 C CA . VAL B 1 107 ? 32.636 -0.563 41.460 1.00 10.89 106 VAL B CA 1
ATOM 2664 C C . VAL B 1 107 ? 31.557 -1.000 42.449 1.00 12.48 106 VAL B C 1
ATOM 2665 O O . VAL B 1 107 ? 31.317 -2.193 42.617 1.00 17.86 106 VAL B O 1
ATOM 2669 N N . GLU B 1 108 ? 30.895 -0.043 43.095 1.00 10.38 107 GLU B N 1
ATOM 2670 C CA . GLU B 1 108 ? 29.841 -0.366 44.067 1.00 11.17 107 GLU B CA 1
ATOM 2671 C C . GLU B 1 108 ? 28.662 -1.127 43.450 1.00 15.92 107 GLU B C 1
ATOM 2672 O O . GLU B 1 108 ? 28.164 -2.102 44.022 1.00 19.24 107 GLU B O 1
ATOM 2678 N N . PHE B 1 109 ? 28.196 -0.674 42.289 1.00 14.18 108 PHE B N 1
ATOM 2679 C CA . PHE B 1 109 ? 27.111 -1.355 41.600 1.00 11.96 108 PHE B CA 1
ATOM 2680 C C . PHE B 1 109 ? 27.506 -2.778 41.238 1.00 10.12 108 PHE B C 1
ATOM 2681 O O . PHE B 1 109 ? 26.805 -3.735 41.570 1.00 18.77 108 PHE B O 1
ATOM 2689 N N . SER B 1 110 ? 28.630 -2.907 40.541 1.00 10.00 109 SER B N 1
ATOM 2690 C CA . SER B 1 110 ? 29.103 -4.198 40.047 1.00 11.14 109 SER B CA 1
ATOM 2691 C C . SER B 1 110 ? 29.290 -5.173 41.216 1.00 20.12 109 SER B C 1
ATOM 2692 O O . SER B 1 110 ? 28.859 -6.331 41.162 1.00 18.36 109 SER B O 1
ATOM 2695 N N . ASN B 1 111 ? 29.945 -4.704 42.273 1.00 16.38 110 ASN B N 1
ATOM 2696 C CA . ASN B 1 111 ? 30.151 -5.569 43.441 1.00 19.12 110 ASN B CA 1
ATOM 2697 C C . ASN B 1 111 ? 28.841 -5.879 44.164 1.00 15.10 110 ASN B C 1
ATOM 2698 O O . ASN B 1 111 ? 28.685 -6.947 44.763 1.00 18.08 110 ASN B O 1
ATOM 2703 N N . TYR B 1 112 ? 27.896 -4.938 44.108 1.00 15.21 111 TYR B N 1
ATOM 2704 C CA . TYR B 1 112 ? 26.566 -5.146 44.678 1.00 19.46 111 TYR B CA 1
ATOM 2705 C C . TYR B 1 112 ? 25.840 -6.283 43.967 1.00 23.71 111 TYR B C 1
ATOM 2706 O O . TYR B 1 112 ? 25.216 -7.143 44.598 1.00 21.81 111 TYR B O 1
ATOM 2715 N N . VAL B 1 113 ? 25.894 -6.276 42.639 1.00 18.94 112 VAL B N 1
ATOM 2716 C CA . VAL B 1 113 ? 25.235 -7.325 41.885 1.00 19.19 112 VAL B CA 1
ATOM 2717 C C . VAL B 1 113 ? 25.771 -8.711 42.239 1.00 18.56 112 VAL B C 1
ATOM 2718 O O . VAL B 1 113 ? 25.002 -9.614 42.567 1.00 18.92 112 VAL B O 1
ATOM 2722 N N . ASN B 1 114 ? 27.089 -8.870 42.177 1.00 18.09 113 ASN B N 1
ATOM 2723 C CA . ASN B 1 114 ? 27.717 -10.159 42.438 1.00 20.59 113 ASN B CA 1
ATOM 2724 C C . ASN B 1 114 ? 27.522 -10.627 43.874 1.00 23.83 113 ASN B C 1
ATOM 2725 O O . ASN B 1 114 ? 27.672 -11.808 44.169 1.00 29.67 113 ASN B O 1
ATOM 2730 N N . ALA B 1 115 ? 27.182 -9.700 44.764 1.00 26.96 114 ALA B N 1
ATOM 2731 C CA . ALA B 1 115 ? 26.999 -10.040 46.174 1.00 25.88 114 ALA B CA 1
ATOM 2732 C C . ALA B 1 115 ? 25.526 -10.246 46.518 1.00 28.69 114 ALA B C 1
ATOM 2733 O O . ALA B 1 115 ? 25.192 -10.688 47.624 1.00 26.07 114 ALA B O 1
ATOM 2735 N N . ASN B 1 116 ? 24.649 -9.951 45.561 1.00 22.05 115 ASN B N 1
ATOM 2736 C CA . ASN B 1 116 ? 23.221 -9.941 45.843 1.00 20.84 115 ASN B CA 1
ATOM 2737 C C . ASN B 1 116 ? 22.330 -10.681 44.849 1.00 21.17 115 ASN B C 1
ATOM 2738 O O . ASN B 1 116 ? 21.298 -10.167 44.426 1.00 32.20 115 ASN B O 1
ATOM 2743 N N . GLY B 1 117 ? 22.739 -11.889 44.476 1.00 20.46 116 GLY B N 1
ATOM 2744 C CA . GLY B 1 117 ? 21.880 -12.777 43.716 1.00 29.33 116 GLY B CA 1
ATOM 2745 C C . GLY B 1 117 ? 22.058 -12.751 42.210 1.00 20.25 116 GLY B C 1
ATOM 2746 O O . GLY B 1 117 ? 21.287 -13.379 41.490 1.00 25.96 116 GLY B O 1
ATOM 2747 N N . GLY B 1 118 ? 23.060 -12.018 41.730 1.00 17.93 117 GLY B N 1
ATOM 2748 C CA . GLY B 1 118 ? 23.306 -11.924 40.298 1.00 24.53 117 GLY B CA 1
ATOM 2749 C C . GLY B 1 118 ? 24.759 -12.139 39.921 1.00 29.79 117 GLY B C 1
ATOM 2750 O O . GLY B 1 118 ? 25.625 -12.239 40.790 1.00 28.64 117 GLY B O 1
ATOM 2751 N N . THR B 1 119 ? 25.031 -12.227 38.621 1.00 21.25 118 THR B N 1
ATOM 2752 C CA . THR B 1 119 ? 26.405 -12.350 38.140 1.00 18.10 118 THR B CA 1
ATOM 2753 C C . THR B 1 119 ? 26.680 -11.299 37.067 1.00 22.30 118 THR B C 1
ATOM 2754 O O . THR B 1 119 ? 25.924 -11.177 36.108 1.00 28.12 118 THR B O 1
ATOM 2758 N N . MET B 1 120 ? 27.760 -10.545 37.244 1.00 18.71 119 MET B N 1
ATOM 2759 C CA . MET B 1 120 ? 28.184 -9.544 36.275 1.00 19.92 119 MET B CA 1
ATOM 2760 C C . MET B 1 120 ? 28.978 -10.165 35.124 1.00 19.13 119 MET B C 1
ATOM 2761 O O . MET B 1 120 ? 29.901 -10.960 35.349 1.00 21.20 119 MET B O 1
ATOM 2766 N N . PHE B 1 121 ? 28.620 -9.801 33.895 1.00 15.03 120 PHE B N 1
ATOM 2767 C CA . PHE B 1 121 ? 29.442 -10.129 32.733 1.00 13.93 120 PHE B CA 1
ATOM 2768 C C . PHE B 1 121 ? 29.982 -8.864 32.071 1.00 14.11 120 PHE B C 1
ATOM 2769 O O . PHE B 1 121 ? 29.244 -7.892 31.886 1.00 19.18 120 PHE B O 1
ATOM 2777 N N . PHE B 1 122 ? 31.267 -8.902 31.720 1.00 23.47 121 PHE B N 1
ATOM 2778 C CA . PHE B 1 122 ? 31.982 -7.749 31.174 1.00 18.59 121 PHE B CA 1
ATOM 2779 C C . PHE B 1 122 ? 32.339 -8.009 29.714 1.00 18.46 121 PHE B C 1
ATOM 2780 O O . PHE B 1 122 ? 33.372 -8.616 29.409 1.00 19.61 121 PHE B O 1
ATOM 2788 N N . VAL B 1 123 ? 31.463 -7.557 28.822 1.00 26.26 122 VAL B N 1
ATOM 2789 C CA . VAL B 1 123 ? 31.591 -7.785 27.385 1.00 25.20 122 VAL B CA 1
ATOM 2790 C C . VAL B 1 123 ? 32.136 -6.514 26.755 1.00 18.89 122 VAL B C 1
ATOM 2791 O O . VAL B 1 123 ? 31.454 -5.504 26.715 1.00 15.46 122 VAL B O 1
ATOM 2795 N N . SER B 1 124 ? 33.373 -6.568 26.277 1.00 16.65 123 SER B N 1
ATOM 2796 C CA . SER B 1 124 ? 34.122 -5.353 25.970 1.00 13.66 123 SER B CA 1
ATOM 2797 C C . SER B 1 124 ? 34.878 -5.488 24.672 1.00 18.86 123 SER B C 1
ATOM 2798 O O . SER B 1 124 ? 35.260 -6.590 24.282 1.00 21.99 123 SER B O 1
ATOM 2801 N N . ASN B 1 125 ? 35.123 -4.364 24.009 1.00 16.70 124 ASN B N 1
ATOM 2802 C CA . ASN B 1 125 ? 35.875 -4.412 22.766 1.00 18.87 124 ASN B CA 1
ATOM 2803 C C . ASN B 1 125 ? 37.392 -4.183 22.883 1.00 20.55 124 ASN B C 1
ATOM 2804 O O . ASN B 1 125 ? 38.075 -3.967 21.887 1.00 18.42 124 ASN B O 1
ATOM 2809 N N . ARG B 1 126 ? 37.922 -4.262 24.098 1.00 24.15 125 ARG B N 1
ATOM 2810 C CA . ARG B 1 126 ? 39.359 -4.483 24.257 1.00 19.54 125 ARG B CA 1
ATOM 2811 C C . ARG B 1 126 ? 39.640 -5.858 23.663 1.00 18.36 125 ARG B C 1
ATOM 2812 O O . ARG B 1 126 ? 38.748 -6.710 23.621 1.00 22.53 125 ARG B O 1
ATOM 2820 N N . ARG B 1 127 ? 40.856 -6.071 23.177 1.00 24.33 126 ARG B N 1
ATOM 2821 C CA . ARG B 1 127 ? 41.173 -7.288 22.425 1.00 18.54 126 ARG B CA 1
ATOM 2822 C C . ARG B 1 127 ? 41.525 -8.476 23.323 1.00 24.73 126 ARG B C 1
ATOM 2823 O O . ARG B 1 127 ? 42.410 -8.388 24.174 1.00 23.70 126 ARG B O 1
ATOM 2831 N N . ASP B 1 128 ? 40.824 -9.586 23.126 1.00 26.97 127 ASP B N 1
ATOM 2832 C CA . ASP B 1 128 ? 41.121 -10.803 23.867 1.00 30.34 127 ASP B CA 1
ATOM 2833 C C . ASP B 1 128 ? 42.572 -11.238 23.663 1.00 36.14 127 ASP B C 1
ATOM 2834 O O . ASP B 1 128 ? 43.134 -11.944 24.500 1.00 42.54 127 ASP B O 1
ATOM 2839 N N . ASP B 1 129 ? 43.192 -10.803 22.570 1.00 31.16 128 ASP B N 1
ATOM 2840 C CA . ASP B 1 129 ? 44.513 -11.325 22.231 1.00 36.65 128 ASP B CA 1
ATOM 2841 C C . ASP B 1 129 ? 45.714 -10.566 22.809 1.00 38.78 128 ASP B C 1
ATOM 2842 O O . ASP B 1 129 ? 46.736 -11.184 23.102 1.00 42.08 128 ASP B O 1
ATOM 2847 N N . VAL B 1 130 ? 45.596 -9.249 22.994 1.00 30.78 129 VAL B N 1
ATOM 2848 C CA . VAL B 1 130 ? 46.729 -8.457 23.487 1.00 28.41 129 VAL B CA 1
ATOM 2849 C C . VAL B 1 130 ? 46.357 -7.439 24.562 1.00 28.63 129 VAL B C 1
ATOM 2850 O O . VAL B 1 130 ? 47.220 -6.711 25.065 1.00 28.72 129 VAL B O 1
ATOM 2854 N N . GLU B 1 131 ? 45.082 -7.388 24.924 1.00 23.97 130 GLU B N 1
ATOM 2855 C CA . GLU B 1 131 ? 44.620 -6.384 25.880 1.00 24.47 130 GLU B CA 1
ATOM 2856 C C . GLU B 1 131 ? 43.973 -6.990 27.120 1.00 24.10 130 GLU B C 1
ATOM 2857 O O . GLU B 1 131 ? 43.462 -6.273 27.985 1.00 27.11 130 GLU B O 1
ATOM 2863 N N . LYS B 1 132 ? 43.996 -8.311 27.211 1.00 13.15 131 LYS B N 1
ATOM 2864 C CA . LYS B 1 132 ? 43.409 -8.979 28.371 1.00 21.17 131 LYS B CA 1
ATOM 2865 C C . LYS B 1 132 ? 44.255 -8.762 29.632 1.00 24.78 131 LYS B C 1
ATOM 2866 O O . LYS B 1 132 ? 43.735 -8.382 30.682 1.00 27.38 131 LYS B O 1
ATOM 2872 N N . ALA B 1 133 ? 45.556 -9.000 29.521 1.00 26.17 132 ALA B N 1
ATOM 2873 C CA . ALA B 1 133 ? 46.460 -8.878 30.666 1.00 29.64 132 ALA B CA 1
ATOM 2874 C C . ALA B 1 133 ? 46.277 -7.540 31.386 1.00 27.50 132 ALA B C 1
ATOM 2875 O O . ALA B 1 133 ? 45.937 -7.502 32.570 1.00 29.07 132 ALA B O 1
ATOM 2877 N N . GLY B 1 134 ? 46.488 -6.444 30.661 1.00 31.55 133 GLY B N 1
ATOM 2878 C CA . GLY B 1 134 ? 46.310 -5.110 31.216 1.00 31.47 133 GLY B CA 1
ATOM 2879 C C . GLY B 1 134 ? 44.930 -4.882 31.814 1.00 25.33 133 GLY B C 1
ATOM 2880 O O . GLY B 1 134 ? 44.803 -4.314 32.895 1.00 25.49 133 GLY B O 1
ATOM 2881 N N . THR B 1 135 ? 43.893 -5.325 31.110 1.00 22.71 134 THR B N 1
ATOM 2882 C CA . THR B 1 135 ? 42.518 -5.179 31.591 1.00 21.49 134 THR B CA 1
ATOM 2883 C C . THR B 1 135 ? 42.332 -5.886 32.944 1.00 27.13 134 THR B C 1
ATOM 2884 O O . THR B 1 135 ? 41.780 -5.326 33.897 1.00 19.92 134 THR B O 1
ATOM 2888 N N . VAL B 1 136 ? 42.812 -7.117 33.023 1.00 19.98 135 VAL B N 1
ATOM 2889 C CA . VAL B 1 136 ? 42.709 -7.902 34.256 1.00 23.23 135 VAL B CA 1
ATOM 2890 C C . VAL B 1 136 ? 43.402 -7.219 35.440 1.00 23.76 135 VAL B C 1
ATOM 2891 O O . VAL B 1 136 ? 42.864 -7.201 36.549 1.00 22.51 135 VAL B O 1
ATOM 2895 N N . ASP B 1 137 ? 44.578 -6.636 35.200 1.00 27.82 136 ASP B N 1
ATOM 2896 C CA . ASP B 1 137 ? 45.336 -5.981 36.268 1.00 28.05 136 ASP B CA 1
ATOM 2897 C C . ASP B 1 137 ? 44.649 -4.720 36.806 1.00 27.03 136 ASP B C 1
ATOM 2898 O O . ASP B 1 137 ? 44.636 -4.477 38.011 1.00 20.42 136 ASP B O 1
ATOM 2903 N N . ASP B 1 138 ? 44.099 -3.914 35.905 1.00 18.28 137 ASP B N 1
ATOM 2904 C CA . ASP B 1 138 ? 43.408 -2.680 36.288 1.00 17.22 137 ASP B CA 1
ATOM 2905 C C . ASP B 1 138 ? 42.107 -2.976 37.040 1.00 15.18 137 ASP B C 1
ATOM 2906 O O . ASP B 1 138 ? 41.763 -2.285 38.011 1.00 21.33 137 ASP B O 1
ATOM 2911 N N . MET B 1 139 ? 41.377 -3.995 36.594 1.00 20.78 138 MET B N 1
ATOM 2912 C CA . MET B 1 139 ? 40.132 -4.348 37.269 1.00 20.32 138 MET B CA 1
ATOM 2913 C C . MET B 1 139 ? 40.394 -4.931 38.662 1.00 24.63 138 MET B C 1
ATOM 2914 O O . MET B 1 139 ? 39.642 -4.671 39.603 1.00 29.20 138 MET B O 1
ATOM 2919 N N . LYS B 1 140 ? 41.467 -5.703 38.787 1.00 23.17 139 LYS B N 1
ATOM 2920 C CA . LYS B 1 140 ? 41.887 -6.210 40.095 1.00 20.30 139 LYS B CA 1
ATOM 2921 C C . LYS B 1 140 ? 42.258 -5.034 40.987 1.00 18.95 139 LYS B C 1
ATOM 2922 O O . LYS B 1 140 ? 41.849 -4.963 42.144 1.00 25.37 139 LYS B O 1
ATOM 2928 N N . ARG B 1 141 ? 43.033 -4.099 40.444 1.00 17.97 140 ARG B N 1
ATOM 2929 C CA . ARG B 1 141 ? 43.448 -2.928 41.219 1.00 14.34 140 ARG B CA 1
ATOM 2930 C C . ARG B 1 141 ? 42.250 -2.112 41.706 1.00 14.69 140 ARG B C 1
ATOM 2931 O O . ARG B 1 141 ? 42.229 -1.652 42.845 1.00 18.01 140 ARG B O 1
ATOM 2939 N N . LEU B 1 142 ? 41.253 -1.942 40.838 1.00 15.25 141 LEU B N 1
ATOM 2940 C CA . LEU B 1 142 ? 40.100 -1.085 41.129 1.00 17.30 141 LEU B CA 1
ATOM 2941 C C . LEU B 1 142 ? 39.075 -1.773 42.035 1.00 17.84 141 LEU B C 1
ATOM 2942 O O . LEU B 1 142 ? 38.162 -1.135 42.560 1.00 23.31 141 LEU B O 1
ATOM 2947 N N . GLY B 1 143 ? 39.232 -3.076 42.222 1.00 18.74 142 GLY B N 1
ATOM 2948 C CA . GLY B 1 143 ? 38.409 -3.790 43.176 1.00 19.36 142 GLY B CA 1
ATOM 2949 C C . GLY B 1 143 ? 37.126 -4.376 42.620 1.00 29.08 142 GLY B C 1
ATOM 2950 O O . GLY B 1 143 ? 36.149 -4.538 43.358 1.00 24.72 142 GLY B O 1
ATOM 2951 N N . PHE B 1 144 ? 37.122 -4.708 41.330 1.00 26.84 143 PHE B N 1
ATOM 2952 C CA . PHE B 1 144 ? 35.980 -5.394 40.731 1.00 24.40 143 PHE B CA 1
ATOM 2953 C C . PHE B 1 144 ? 36.037 -6.896 41.035 1.00 27.07 143 PHE B C 1
ATOM 2954 O O . PHE B 1 144 ? 36.992 -7.587 40.651 1.00 25.79 143 PHE B O 1
ATOM 2962 N N . THR B 1 145 ? 35.010 -7.413 41.703 1.00 24.99 144 THR B N 1
ATOM 2963 C CA . THR B 1 145 ? 34.957 -8.844 41.984 1.00 32.25 144 THR B CA 1
ATOM 2964 C C . THR B 1 145 ? 34.427 -9.616 40.785 1.00 29.28 144 THR B C 1
ATOM 2965 O O . THR B 1 145 ? 33.761 -9.046 39.908 1.00 24.85 144 THR B O 1
ATOM 2969 N N . GLY B 1 146 ? 34.736 -10.910 40.747 1.00 20.81 145 GLY B N 1
ATOM 2970 C CA . GLY B 1 146 ? 34.161 -11.809 39.765 1.00 30.31 145 GLY B CA 1
ATOM 2971 C C . GLY B 1 146 ? 34.631 -11.631 38.331 1.00 31.59 145 GLY B C 1
ATOM 2972 O O . GLY B 1 146 ? 33.881 -11.920 37.401 1.00 25.61 145 GLY B O 1
ATOM 2973 N N . VAL B 1 147 ? 35.866 -11.165 38.150 1.00 28.37 146 VAL B N 1
ATOM 2974 C CA . VAL B 1 147 ? 36.463 -11.067 36.818 1.00 26.36 146 VAL B CA 1
ATOM 2975 C C . VAL B 1 147 ? 37.317 -12.306 36.519 1.00 30.53 146 VAL B C 1
ATOM 2976 O O . VAL B 1 147 ? 38.428 -12.446 37.039 1.00 34.31 146 VAL B O 1
ATOM 2980 N N . ASN B 1 148 ? 36.797 -13.204 35.686 1.00 31.88 147 ASN B N 1
ATOM 2981 C CA . ASN B 1 148 ? 37.515 -14.426 35.333 1.00 27.30 147 ASN B CA 1
ATOM 2982 C C . ASN B 1 148 ? 37.329 -14.821 33.871 1.00 27.19 147 ASN B C 1
ATOM 2983 O O . ASN B 1 148 ? 36.859 -14.023 33.072 1.00 23.21 147 ASN B O 1
ATOM 2988 N N . ASP B 1 149 ? 37.705 -16.052 33.533 1.00 27.63 148 ASP B N 1
ATOM 2989 C CA . ASP B 1 149 ? 37.613 -16.551 32.163 1.00 37.99 148 ASP B CA 1
ATOM 2990 C C . ASP B 1 149 ? 36.171 -16.680 31.702 1.00 33.12 148 ASP B C 1
ATOM 2991 O O . ASP B 1 149 ? 35.894 -16.698 30.506 1.00 34.68 148 ASP B O 1
ATOM 2996 N N . LYS B 1 150 ? 35.257 -16.789 32.657 1.00 32.45 149 LYS B N 1
ATOM 2997 C CA . LYS B 1 150 ? 33.848 -16.997 32.350 1.00 32.17 149 LYS B CA 1
ATOM 2998 C C . LYS B 1 150 ? 33.131 -15.672 32.105 1.00 28.19 149 LYS B C 1
ATOM 2999 O O . LYS B 1 150 ? 32.309 -15.557 31.196 1.00 31.04 149 LYS B O 1
ATOM 3005 N N . THR B 1 151 ? 33.468 -14.671 32.914 1.00 27.76 150 THR B N 1
ATOM 3006 C CA . THR B 1 151 ? 32.690 -13.446 32.985 1.00 28.62 150 THR B CA 1
ATOM 3007 C C . THR B 1 151 ? 33.297 -12.292 32.180 1.00 29.53 150 THR B C 1
ATOM 3008 O O . THR B 1 151 ? 32.633 -11.276 31.952 1.00 26.36 150 THR B O 1
ATOM 3012 N N . LEU B 1 152 ? 34.552 -12.437 31.762 1.00 20.71 151 LEU B N 1
ATOM 3013 C CA . LEU B 1 152 ? 35.202 -11.399 30.956 1.00 20.06 151 LEU B CA 1
ATOM 3014 C C . LEU B 1 152 ? 35.257 -11.796 29.473 1.00 23.71 151 LEU B C 1
ATOM 3015 O O . LEU B 1 152 ? 36.061 -12.637 29.073 1.00 22.34 151 LEU B O 1
ATOM 3020 N N . LEU B 1 153 ? 34.394 -11.189 28.661 1.00 22.09 152 LEU B N 1
ATOM 3021 C CA . LEU B 1 153 ? 34.268 -11.585 27.266 1.00 20.73 152 LEU B CA 1
ATOM 3022 C C . LEU B 1 153 ? 34.813 -10.507 26.335 1.00 17.18 152 LEU B C 1
ATOM 3023 O O . LEU B 1 153 ? 34.079 -9.619 25.899 1.00 21.34 152 LEU B O 1
ATOM 3028 N N . LEU B 1 154 ? 36.106 -10.586 26.041 1.00 23.30 153 LEU B N 1
ATOM 3029 C CA . LEU B 1 154 ? 36.759 -9.569 25.219 1.00 25.36 153 LEU B CA 1
ATOM 3030 C C . LEU B 1 154 ? 36.580 -9.850 23.730 1.00 25.72 153 LEU B C 1
ATOM 3031 O O . LEU B 1 154 ? 36.031 -10.888 23.348 1.00 22.43 153 LEU B O 1
ATOM 3036 N N . LYS B 1 155 ? 37.037 -8.919 22.896 1.00 11.21 154 LYS B N 1
ATOM 3037 C CA . LYS B 1 155 ? 36.819 -9.021 21.460 1.00 22.39 154 LYS B CA 1
ATOM 3038 C C . LYS B 1 155 ? 37.721 -10.030 20.759 1.00 24.50 154 LYS B C 1
ATOM 3039 O O . LYS B 1 155 ? 38.943 -10.010 20.914 1.00 26.00 154 LYS B O 1
ATOM 3045 N N . LYS B 1 156 ? 37.104 -10.898 19.971 1.00 24.17 155 LYS B N 1
ATOM 3046 C CA . LYS B 1 156 ? 37.845 -11.762 19.060 1.00 27.73 155 LYS B CA 1
ATOM 3047 C C . LYS B 1 156 ? 37.782 -11.168 17.655 1.00 22.30 155 LYS B C 1
ATOM 3048 O O . LYS B 1 156 ? 38.547 -10.263 17.322 1.00 27.38 155 LYS B O 1
ATOM 3054 N N . ASP B 1 157 ? 36.851 -11.653 16.840 1.00 24.81 156 ASP B N 1
ATOM 3055 C CA . ASP B 1 157 ? 36.788 -11.236 15.435 1.00 26.01 156 ASP B CA 1
ATOM 3056 C C . ASP B 1 157 ? 35.682 -10.230 15.122 1.00 22.05 156 ASP B C 1
ATOM 3057 O O . ASP B 1 157 ? 35.669 -9.647 14.043 1.00 24.97 156 ASP B O 1
ATOM 3062 N N . LYS B 1 158 ? 34.763 -10.026 16.061 1.00 23.61 157 LYS B N 1
ATOM 3063 C CA . LYS B 1 158 ? 33.604 -9.160 15.824 1.00 17.91 157 LYS B CA 1
ATOM 3064 C C . LYS B 1 158 ? 33.434 -8.067 16.883 1.00 20.54 157 LYS B C 1
ATOM 3065 O O . LYS B 1 158 ? 33.531 -8.336 18.080 1.00 26.76 157 LYS B O 1
ATOM 3071 N N . SER B 1 159 ? 33.165 -6.842 16.431 1.00 27.64 158 SER B N 1
ATOM 3072 C CA . SER B 1 159 ? 32.920 -5.706 17.324 1.00 18.47 158 SER B CA 1
ATOM 3073 C C . SER B 1 159 ? 31.479 -5.627 17.816 1.00 19.80 158 SER B C 1
ATOM 3074 O O . SER B 1 159 ? 31.200 -5.010 18.851 1.00 17.76 158 SER B O 1
ATOM 3077 N N . ASN B 1 160 ? 30.550 -6.208 17.059 1.00 18.91 159 ASN B N 1
ATOM 3078 C CA . ASN B 1 160 ? 29.178 -6.315 17.549 1.00 21.72 159 ASN B CA 1
ATOM 3079 C C . ASN B 1 160 ? 29.124 -7.339 18.665 1.00 16.90 159 ASN B C 1
ATOM 3080 O O . ASN B 1 160 ? 29.900 -8.286 18.681 1.00 21.28 159 ASN B O 1
ATOM 3085 N N . LYS B 1 161 ? 28.193 -7.151 19.591 1.00 16.80 160 LYS B N 1
ATOM 3086 C CA . LYS B 1 161 ? 28.180 -7.928 20.824 1.00 21.13 160 LYS B CA 1
ATOM 3087 C C . LYS B 1 161 ? 27.150 -9.054 20.935 1.00 22.72 160 LYS B C 1
ATOM 3088 O O . LYS B 1 161 ? 27.121 -9.767 21.948 1.00 22.20 160 LYS B O 1
ATOM 3094 N N . SER B 1 162 ? 26.311 -9.229 19.917 1.00 18.04 161 SER B N 1
ATOM 3095 C CA . SER B 1 162 ? 25.269 -10.249 19.998 1.00 23.55 161 SER B CA 1
ATOM 3096 C C . SER B 1 162 ? 25.829 -11.659 20.229 1.00 20.19 161 SER B C 1
ATOM 3097 O O . SER B 1 162 ? 25.281 -12.431 21.018 1.00 19.98 161 SER B O 1
ATOM 3100 N N . VAL B 1 163 ? 26.917 -12.001 19.545 1.00 25.08 162 VAL B N 1
ATOM 3101 C CA . VAL B 1 163 ? 27.482 -13.352 19.670 1.00 22.99 162 VAL B CA 1
ATOM 3102 C C . VAL B 1 163 ? 27.910 -13.648 21.113 1.00 25.97 162 VAL B C 1
ATOM 3103 O O . VAL B 1 163 ? 27.637 -14.727 21.654 1.00 25.33 162 VAL B O 1
ATOM 3107 N N . ARG B 1 164 ? 28.589 -12.684 21.722 1.00 21.61 163 ARG B N 1
ATOM 3108 C CA . ARG B 1 164 ? 28.988 -12.781 23.120 1.00 15.74 163 ARG B CA 1
ATOM 3109 C C . ARG B 1 164 ? 27.800 -12.771 24.071 1.00 15.06 163 ARG B C 1
ATOM 3110 O O . ARG B 1 164 ? 27.778 -13.524 25.052 1.00 20.17 163 ARG B O 1
ATOM 3118 N N . PHE B 1 165 ? 26.813 -11.924 23.798 1.00 16.28 164 PHE B N 1
ATOM 3119 C CA . PHE B 1 165 ? 25.612 -11.912 24.622 1.00 13.33 164 PHE B CA 1
ATOM 3120 C C . PHE B 1 165 ? 24.930 -13.277 24.621 1.00 21.70 164 PHE B C 1
ATOM 3121 O O . PHE B 1 165 ? 24.527 -13.776 25.676 1.00 24.41 164 PHE B O 1
ATOM 3129 N N . LYS B 1 166 ? 24.797 -13.872 23.435 1.00 17.03 165 LYS B N 1
ATOM 3130 C CA . LYS B 1 166 ? 24.196 -15.195 23.301 1.00 23.80 165 LYS B CA 1
ATOM 3131 C C . LYS B 1 166 ? 25.036 -16.258 23.996 1.00 19.53 165 LYS B C 1
ATOM 3132 O O . LYS B 1 166 ? 24.503 -17.239 24.512 1.00 25.30 165 LYS B O 1
ATOM 3138 N N . GLN B 1 167 ? 26.350 -16.063 24.007 1.00 18.25 166 GLN B N 1
ATOM 3139 C CA . GLN B 1 167 ? 27.234 -16.961 24.739 1.00 23.95 166 GLN B CA 1
ATOM 3140 C C . GLN B 1 167 ? 26.882 -16.986 26.219 1.00 20.79 166 GLN B C 1
ATOM 3141 O O . GLN B 1 167 ? 26.854 -18.056 26.844 1.00 24.92 166 GLN B O 1
ATOM 3147 N N . VAL B 1 168 ? 26.609 -15.804 26.770 1.00 17.57 167 VAL B N 1
ATOM 3148 C CA . VAL B 1 168 ? 26.225 -15.671 28.169 1.00 18.56 167 VAL B CA 1
ATOM 3149 C C . VAL B 1 168 ? 24.916 -16.404 28.433 1.00 19.95 167 VAL B C 1
ATOM 3150 O O . VAL B 1 168 ? 24.820 -17.217 29.369 1.00 20.28 167 VAL B O 1
ATOM 3154 N N . GLU B 1 169 ? 23.913 -16.138 27.595 1.00 20.90 168 GLU B N 1
ATOM 3155 C CA . GLU B 1 169 ? 22.621 -16.808 27.734 1.00 24.70 168 GLU B CA 1
ATOM 3156 C C . GLU B 1 169 ? 22.777 -18.330 27.645 1.00 30.29 168 GLU B C 1
ATOM 3157 O O . GLU B 1 169 ? 22.197 -19.070 28.448 1.00 27.30 168 GLU B O 1
ATOM 3163 N N . ASP B 1 170 ? 23.557 -18.794 26.669 1.00 30.15 169 ASP B N 1
ATOM 3164 C CA . ASP B 1 170 ? 23.768 -20.236 26.482 1.00 31.28 169 ASP B CA 1
ATOM 3165 C C . ASP B 1 170 ? 24.463 -20.911 27.667 1.00 31.66 169 ASP B C 1
ATOM 3166 O O . ASP B 1 170 ? 24.474 -22.143 27.771 1.00 32.85 169 ASP B O 1
ATOM 3171 N N . MET B 1 171 ? 25.044 -20.107 28.552 1.00 28.70 170 MET B N 1
ATOM 3172 C CA . MET B 1 171 ? 25.634 -20.622 29.785 1.00 29.05 170 MET B CA 1
ATOM 3173 C C . MET B 1 171 ? 24.585 -20.752 30.877 1.00 26.26 170 MET B C 1
ATOM 3174 O O . MET B 1 171 ? 24.899 -21.113 32.006 1.00 31.26 170 MET B O 1
ATOM 3179 N N . GLY B 1 172 ? 23.339 -20.440 30.535 1.00 23.72 171 GLY B N 1
ATOM 3180 C CA . GLY B 1 172 ? 22.221 -20.674 31.431 1.00 29.86 171 GLY B CA 1
ATOM 3181 C C . GLY B 1 172 ? 21.718 -19.432 32.135 1.00 28.81 171 GLY B C 1
ATOM 3182 O O . GLY B 1 172 ? 20.964 -19.523 33.104 1.00 29.51 171 GLY B O 1
ATOM 3183 N N . TYR B 1 173 ? 22.130 -18.270 31.638 1.00 19.13 172 TYR B N 1
ATOM 3184 C CA . TYR B 1 173 ? 21.777 -16.995 32.258 1.00 21.09 172 TYR B CA 1
ATOM 3185 C C . TYR B 1 173 ? 20.634 -16.240 31.556 1.00 26.63 172 TYR B C 1
ATOM 3186 O O . TYR B 1 173 ? 20.449 -16.343 30.339 1.00 33.02 172 TYR B O 1
ATOM 3195 N N . ASP B 1 174 ? 19.875 -15.481 32.342 1.00 23.41 173 ASP B N 1
ATOM 3196 C CA . ASP B 1 174 ? 18.904 -14.521 31.820 1.00 25.31 173 ASP B CA 1
ATOM 3197 C C . ASP B 1 174 ? 19.468 -13.108 32.001 1.00 29.30 173 ASP B C 1
ATOM 3198 O O . ASP B 1 174 ? 19.616 -12.632 33.128 1.00 23.88 173 ASP B O 1
ATOM 3203 N N . ILE B 1 175 ? 19.801 -12.444 30.898 1.00 31.44 174 ILE B N 1
ATOM 3204 C CA . ILE B 1 175 ? 20.319 -11.078 30.970 1.00 23.17 174 ILE B CA 1
ATOM 3205 C C . ILE B 1 175 ? 19.191 -10.111 31.305 1.00 21.11 174 ILE B C 1
ATOM 3206 O O . ILE B 1 175 ? 18.383 -9.783 30.429 1.00 18.55 174 ILE B O 1
ATOM 3211 N N . VAL B 1 176 ? 19.130 -9.657 32.556 1.00 22.24 175 VAL B N 1
ATOM 3212 C CA . VAL B 1 176 ? 18.012 -8.815 32.997 1.00 24.44 175 VAL B CA 1
ATOM 3213 C C . VAL B 1 176 ? 18.286 -7.328 32.810 1.00 20.21 175 VAL B C 1
ATOM 3214 O O . VAL B 1 176 ? 17.386 -6.497 32.952 1.00 18.91 175 VAL B O 1
ATOM 3218 N N . LEU B 1 177 ? 19.520 -6.997 32.458 1.00 17.03 176 LEU B N 1
ATOM 3219 C CA . LEU B 1 177 ? 19.933 -5.598 32.446 1.00 17.42 176 LEU B CA 1
ATOM 3220 C C . LEU B 1 177 ? 21.203 -5.422 31.641 1.00 12.14 176 LEU B C 1
ATOM 3221 O O . LEU B 1 177 ? 22.092 -6.270 31.681 1.00 20.95 176 LEU B O 1
ATOM 3226 N N . PHE B 1 178 ? 21.293 -4.304 30.929 1.00 11.34 177 PHE B N 1
ATOM 3227 C CA . PHE B 1 178 ? 22.428 -3.996 30.051 1.00 19.27 177 PHE B CA 1
ATOM 3228 C C . PHE B 1 178 ? 22.898 -2.595 30.360 1.00 15.82 177 PHE B C 1
ATOM 3229 O O . PHE B 1 178 ? 22.073 -1.687 30.448 1.00 20.88 177 PHE B O 1
ATOM 3237 N N . VAL B 1 179 ? 24.213 -2.410 30.483 1.00 16.36 178 VAL B N 1
ATOM 3238 C CA . VAL B 1 179 ? 24.777 -1.110 30.844 1.00 11.08 178 VAL B CA 1
ATOM 3239 C C . VAL B 1 179 ? 25.860 -0.699 29.840 1.00 9.33 178 VAL B C 1
ATOM 3240 O O . VAL B 1 179 ? 26.696 -1.514 29.441 1.00 17.93 178 VAL B O 1
ATOM 3244 N N . GLY B 1 180 ? 25.834 0.554 29.402 1.00 11.24 179 GLY B N 1
ATOM 3245 C CA . GLY B 1 180 ? 26.806 0.998 28.423 1.00 10.12 179 GLY B CA 1
ATOM 3246 C C . GLY B 1 180 ? 26.774 2.452 28.019 1.00 9.86 179 GLY B C 1
ATOM 3247 O O . GLY B 1 180 ? 25.870 3.203 28.382 1.00 18.24 179 GLY B O 1
ATOM 3248 N N . ASP B 1 181 ? 27.773 2.831 27.231 1.00 14.34 180 ASP B N 1
ATOM 3249 C CA . ASP B 1 181 ? 27.906 4.184 26.697 1.00 13.98 180 ASP B CA 1
ATOM 3250 C C . ASP B 1 181 ? 27.601 4.233 25.178 1.00 15.73 180 ASP B C 1
ATOM 3251 O O . ASP B 1 181 ? 27.556 5.302 24.573 1.00 17.82 180 ASP B O 1
ATOM 3256 N N . ASN B 1 182 ? 27.434 3.062 24.575 1.00 9.61 181 ASN B N 1
ATOM 3257 C CA . ASN B 1 182 ? 27.183 2.920 23.128 1.00 11.30 181 ASN B CA 1
ATOM 3258 C C . ASN B 1 182 ? 25.863 2.171 22.949 1.00 18.05 181 ASN B C 1
ATOM 3259 O O . ASN B 1 182 ? 25.619 1.202 23.665 1.00 13.04 181 ASN B O 1
ATOM 3264 N N . LEU B 1 183 ? 24.984 2.608 22.043 1.00 16.44 182 LEU B N 1
ATOM 3265 C CA . LEU B 1 183 ? 23.733 1.866 21.857 1.00 12.61 182 LEU B CA 1
ATOM 3266 C C . LEU B 1 183 ? 23.982 0.401 21.469 1.00 9.13 182 LEU B C 1
ATOM 3267 O O . LEU B 1 183 ? 23.150 -0.463 21.761 1.00 15.47 182 LEU B O 1
ATOM 3272 N N . ASN B 1 184 ? 25.111 0.108 20.818 1.00 11.77 183 ASN B N 1
ATOM 3273 C CA . ASN B 1 184 ? 25.414 -1.283 20.439 1.00 9.61 183 ASN B CA 1
ATOM 3274 C C . ASN B 1 184 ? 25.569 -2.156 21.687 1.00 19.53 183 ASN B C 1
ATOM 3275 O O . ASN B 1 184 ? 25.532 -3.381 21.590 1.00 18.55 183 ASN B O 1
ATOM 3280 N N . ASP B 1 185 ? 25.777 -1.522 22.848 1.00 15.09 184 ASP B N 1
ATOM 3281 C CA . ASP B 1 185 ? 25.958 -2.248 24.111 1.00 18.51 184 ASP B CA 1
ATOM 3282 C C . ASP B 1 185 ? 24.643 -2.852 24.581 1.00 12.71 184 ASP B C 1
ATOM 3283 O O . ASP B 1 185 ? 24.611 -3.619 25.559 1.00 18.40 184 ASP B O 1
ATOM 3288 N N . PHE B 1 186 ? 23.569 -2.514 23.868 1.00 14.39 185 PHE B N 1
ATOM 3289 C CA . PHE B 1 186 ? 22.223 -3.039 24.147 1.00 19.98 185 PHE B CA 1
ATOM 3290 C C . PHE B 1 186 ? 21.720 -4.064 23.129 1.00 24.57 185 PHE B C 1
ATOM 3291 O O . PHE B 1 186 ? 20.557 -4.477 23.180 1.00 18.65 185 PHE B O 1
ATOM 3299 N N . GLY B 1 187 ? 22.589 -4.467 22.209 1.00 28.97 186 GLY B N 1
ATOM 3300 C CA . GLY B 1 187 ? 22.227 -5.437 21.189 1.00 23.65 186 GLY B CA 1
ATOM 3301 C C . GLY B 1 187 ? 22.610 -4.931 19.807 1.00 20.06 186 GLY B C 1
ATOM 3302 O O . GLY B 1 187 ? 23.010 -3.775 19.658 1.00 17.62 186 GLY B O 1
ATOM 3303 N N . ASP B 1 188 ? 22.495 -5.799 18.800 1.00 18.20 187 ASP B N 1
ATOM 3304 C CA . ASP B 1 188 ? 22.922 -5.483 17.427 1.00 20.35 187 ASP B CA 1
ATOM 3305 C C . ASP B 1 188 ? 21.988 -4.557 16.639 1.00 24.00 187 ASP B C 1
ATOM 3306 O O . ASP B 1 188 ? 22.335 -4.110 15.537 1.00 22.89 187 ASP B O 1
ATOM 3311 N N . ALA B 1 189 ? 20.806 -4.282 17.180 1.00 21.73 188 ALA B N 1
ATOM 3312 C CA . ALA B 1 189 ? 19.837 -3.427 16.487 1.00 23.58 188 ALA B CA 1
ATOM 3313 C C . ALA B 1 189 ? 20.461 -2.151 15.892 1.00 24.85 188 ALA B C 1
ATOM 3314 O O . ALA B 1 189 ? 20.129 -1.742 14.785 1.00 27.81 188 ALA B O 1
ATOM 3316 N N . THR B 1 190 ? 21.361 -1.521 16.635 1.00 21.48 189 THR B N 1
ATOM 3317 C CA . THR B 1 190 ? 21.945 -0.264 16.193 1.00 12.68 189 THR B CA 1
ATOM 3318 C C . THR B 1 190 ? 23.278 -0.441 15.467 1.00 13.51 189 THR B C 1
ATOM 3319 O O . THR B 1 190 ? 23.900 0.542 15.068 1.00 18.35 189 THR B O 1
ATOM 3323 N N . TYR B 1 191 ? 23.722 -1.682 15.292 1.00 21.22 190 TYR B N 1
ATOM 3324 C CA . TYR B 1 191 ? 25.080 -1.934 14.796 1.00 21.11 190 TYR B CA 1
ATOM 3325 C C . TYR B 1 191 ? 25.283 -1.443 13.367 1.00 20.24 190 TYR B C 1
ATOM 3326 O O . TYR B 1 191 ? 24.529 -1.806 12.467 1.00 17.83 190 TYR B O 1
ATOM 3335 N N . LYS B 1 192 ? 26.320 -0.635 13.159 1.00 15.64 191 LYS B N 1
ATOM 3336 C CA . LYS B 1 192 ? 26.635 -0.107 11.826 1.00 20.29 191 LYS B CA 1
ATOM 3337 C C . LYS B 1 192 ? 25.526 0.764 11.198 1.00 21.73 191 LYS B C 1
ATOM 3338 O O . LYS B 1 192 ? 25.517 0.972 9.984 1.00 24.60 191 LYS B O 1
ATOM 3344 N N . LYS B 1 193 ? 24.607 1.273 12.021 1.00 14.84 192 LYS B N 1
ATOM 3345 C CA . LYS B 1 193 ? 23.537 2.162 11.552 1.00 13.57 192 LYS B CA 1
ATOM 3346 C C . LYS B 1 193 ? 23.957 3.636 11.609 1.00 23.46 192 LYS B C 1
ATOM 3347 O O . LYS B 1 193 ? 24.856 4.003 12.361 1.00 19.80 192 LYS B O 1
ATOM 3353 N N . SER B 1 194 ? 23.281 4.479 10.832 1.00 22.29 193 SER B N 1
ATOM 3354 C CA . SER B 1 194 ? 23.482 5.927 10.902 1.00 18.28 193 SER B CA 1
ATOM 3355 C C . SER B 1 194 ? 22.929 6.510 12.211 1.00 15.37 193 SER B C 1
ATOM 3356 O O . SER B 1 194 ? 22.084 5.897 12.872 1.00 13.40 193 SER B O 1
ATOM 3359 N N . ASN B 1 195 ? 23.394 7.698 12.582 1.00 14.18 194 ASN B N 1
ATOM 3360 C CA . ASN B 1 195 ? 22.854 8.384 13.759 1.00 13.14 194 ASN B CA 1
ATOM 3361 C C . ASN B 1 195 ? 21.346 8.578 13.726 1.00 9.08 194 ASN B C 1
ATOM 3362 O O . ASN B 1 195 ? 20.666 8.377 14.735 1.00 14.54 194 ASN B O 1
ATOM 3367 N N . ALA B 1 196 ? 20.814 8.948 12.561 1.00 13.27 195 ALA B N 1
ATOM 3368 C CA . ALA B 1 196 ? 19.378 9.149 12.419 1.00 10.53 195 ALA B CA 1
ATOM 3369 C C . ALA B 1 196 ? 18.609 7.861 12.709 1.00 13.61 195 ALA B C 1
ATOM 3370 O O . ALA B 1 196 ? 17.597 7.879 13.407 1.00 12.34 195 ALA B O 1
ATOM 3372 N N . GLU B 1 197 ? 19.097 6.742 12.174 1.00 13.20 196 GLU B N 1
ATOM 3373 C CA . GLU B 1 197 ? 18.544 5.428 12.496 1.00 10.82 196 GLU B CA 1
ATOM 3374 C C . GLU B 1 197 ? 18.667 5.067 13.982 1.00 11.16 196 GLU B C 1
ATOM 3375 O O . GLU B 1 197 ? 17.746 4.501 14.575 1.00 17.63 196 GLU B O 1
ATOM 3381 N N . ARG B 1 198 ? 19.813 5.377 14.576 1.00 12.56 197 ARG B N 1
ATOM 3382 C CA . ARG B 1 198 ? 20.040 5.076 15.992 1.00 11.88 197 ARG B CA 1
ATOM 3383 C C . ARG B 1 198 ? 19.080 5.900 16.871 1.00 16.93 197 ARG B C 1
ATOM 3384 O O . ARG B 1 198 ? 18.521 5.390 17.847 1.00 11.38 197 ARG B O 1
ATOM 3392 N N . ARG B 1 199 ? 18.851 7.151 16.484 1.00 14.81 198 ARG B N 1
ATOM 3393 C CA . ARG B 1 199 ? 17.813 7.969 17.118 1.00 16.33 198 ARG B CA 1
ATOM 3394 C C . ARG B 1 199 ? 16.413 7.353 16.985 1.00 19.50 198 ARG B C 1
ATOM 3395 O O . ARG B 1 199 ? 15.597 7.436 17.909 1.00 13.54 198 ARG B O 1
ATOM 3403 N N . ASP B 1 200 ? 16.139 6.721 15.843 1.00 16.61 199 ASP B N 1
ATOM 3404 C CA . ASP B 1 200 ? 14.865 6.032 15.632 1.00 19.18 199 ASP B CA 1
ATOM 3405 C C . ASP B 1 200 ? 14.711 4.909 16.634 1.00 16.94 199 ASP B C 1
ATOM 3406 O O . ASP B 1 200 ? 13.659 4.745 17.247 1.00 21.14 199 ASP B O 1
ATOM 3411 N N . PHE B 1 201 ? 15.760 4.105 16.753 1.00 14.72 200 PHE B N 1
ATOM 3412 C CA . PHE B 1 201 ? 15.786 3.025 17.724 1.00 13.19 200 PHE B CA 1
ATOM 3413 C C . PHE B 1 201 ? 15.477 3.561 19.124 1.00 19.73 200 PHE B C 1
ATOM 3414 O O . PHE B 1 201 ? 14.651 3.002 19.849 1.00 18.99 200 PHE B O 1
ATOM 3422 N N . VAL B 1 202 ? 16.139 4.647 19.500 1.00 13.68 201 VAL B N 1
ATOM 3423 C CA . VAL B 1 202 ? 15.891 5.268 20.806 1.00 11.42 201 VAL B CA 1
ATOM 3424 C C . VAL B 1 202 ? 14.399 5.660 20.973 1.00 12.40 201 VAL B C 1
ATOM 3425 O O . VAL B 1 202 ? 13.740 5.269 21.941 1.00 11.96 201 VAL B O 1
ATOM 3429 N N . ALA B 1 203 ? 13.850 6.378 19.998 1.00 12.18 202 ALA B N 1
ATOM 3430 C CA . ALA B 1 203 ? 12.472 6.842 20.094 1.00 16.33 202 ALA B CA 1
ATOM 3431 C C . ALA B 1 203 ? 11.501 5.671 20.265 1.00 19.13 202 ALA B C 1
ATOM 3432 O O . ALA B 1 203 ? 10.598 5.725 21.092 1.00 16.90 202 ALA B O 1
ATOM 3434 N N . LYS B 1 204 ? 11.702 4.617 19.479 1.00 15.29 203 LYS B N 1
ATOM 3435 C CA . LYS B 1 204 ? 10.826 3.448 19.513 1.00 20.35 203 LYS B CA 1
ATOM 3436 C C . LYS B 1 204 ? 10.978 2.639 20.807 1.00 22.59 203 LYS B C 1
ATOM 3437 O O . LYS B 1 204 ? 10.082 1.874 21.185 1.00 25.28 203 LYS B O 1
ATOM 3439 N N . ASN B 1 205 ? 12.122 2.795 21.471 1.00 11.99 204 ASN B N 1
ATOM 3440 C CA . ASN B 1 205 ? 12.387 2.100 22.739 1.00 17.68 204 ASN B CA 1
ATOM 3441 C C . ASN B 1 205 ? 12.528 3.036 23.950 1.00 14.66 204 ASN B C 1
ATOM 3442 O O . ASN B 1 205 ? 13.150 2.669 24.954 1.00 19.68 204 ASN B O 1
ATOM 3447 N N . SER B 1 206 ? 11.948 4.232 23.856 1.00 16.19 205 SER B N 1
ATOM 3448 C CA . SER B 1 206 ? 12.183 5.293 24.845 1.00 12.98 205 SER B CA 1
ATOM 3449 C C . SER B 1 206 ? 11.964 4.853 26.284 1.00 12.78 205 SER B C 1
ATOM 3450 O O . SER B 1 206 ? 12.638 5.345 27.186 1.00 12.18 205 SER B O 1
ATOM 3453 N N . LYS B 1 207 ? 10.998 3.968 26.502 1.00 17.98 206 LYS B N 1
ATOM 3454 C CA . LYS B 1 207 ? 10.643 3.549 27.860 1.00 22.28 206 LYS B CA 1
ATOM 3455 C C . LYS B 1 207 ? 11.683 2.638 28.480 1.00 20.00 206 LYS B C 1
ATOM 3456 O O . LYS B 1 207 ? 11.742 2.496 29.699 1.00 14.09 206 LYS B O 1
ATOM 3462 N N . ALA B 1 208 ? 12.491 2.008 27.632 1.00 15.18 207 ALA B N 1
ATOM 3463 C CA . ALA B 1 208 ? 13.464 1.022 28.069 1.00 15.98 207 ALA B CA 1
ATOM 3464 C C . ALA B 1 208 ? 14.639 1.601 28.859 1.00 19.31 207 ALA B C 1
ATOM 3465 O O . ALA B 1 208 ? 15.238 0.894 29.666 1.00 14.34 207 ALA B O 1
ATOM 3467 N N . PHE B 1 209 ? 14.977 2.865 28.614 1.00 14.19 208 PHE B N 1
ATOM 3468 C CA . PHE B 1 209 ? 16.203 3.438 29.157 1.00 19.61 208 PHE B CA 1
ATOM 3469 C C . PHE B 1 209 ? 16.068 3.796 30.625 1.00 14.41 208 PHE B C 1
ATOM 3470 O O . PHE B 1 209 ? 15.113 4.453 31.028 1.00 17.51 208 PHE B O 1
ATOM 3478 N N . GLY B 1 210 ? 17.035 3.355 31.418 1.00 14.42 209 GLY B N 1
ATOM 3479 C CA . GLY B 1 210 ? 16.979 3.521 32.860 1.00 12.94 209 GLY B CA 1
ATOM 3480 C C . GLY B 1 210 ? 16.181 2.385 33.475 1.00 21.86 209 GLY B C 1
ATOM 3481 O O . GLY B 1 210 ? 15.915 2.386 34.674 1.00 24.54 209 GLY B O 1
ATOM 3482 N N . LYS B 1 211 ? 15.789 1.418 32.646 1.00 16.21 210 LYS B N 1
ATOM 3483 C CA . LYS B 1 211 ? 14.999 0.274 33.108 1.00 20.31 210 LYS B CA 1
ATOM 3484 C C . LYS B 1 211 ? 15.670 -1.056 32.733 1.00 30.12 210 LYS B C 1
ATOM 3485 O O . LYS B 1 211 ? 16.042 -1.839 33.609 1.00 36.83 210 LYS B O 1
ATOM 3487 N N . LYS B 1 212 ? 15.822 -1.301 31.435 1.00 15.05 211 LYS B N 1
ATOM 3488 C CA . LYS B 1 212 ? 16.535 -2.475 30.915 1.00 7.32 211 LYS B CA 1
ATOM 3489 C C . LYS B 1 212 ? 17.850 -2.074 30.265 1.00 12.94 211 LYS B C 1
ATOM 3490 O O . LYS B 1 212 ? 18.836 -2.821 30.297 1.00 19.41 211 LYS B O 1
ATOM 3492 N N . PHE B 1 213 ? 17.861 -0.892 29.664 1.00 15.54 212 PHE B N 1
ATOM 3493 C CA . PHE B 1 213 ? 19.076 -0.333 29.071 1.00 9.37 212 PHE B CA 1
ATOM 3494 C C . PHE B 1 213 ? 19.550 0.865 29.902 1.00 17.45 212 PHE B C 1
ATOM 3495 O O . PHE B 1 213 ? 18.843 1.867 29.989 1.00 15.05 212 PHE B O 1
ATOM 3503 N N . ILE B 1 214 ? 20.735 0.755 30.507 1.00 14.94 213 ILE B N 1
ATOM 3504 C CA . ILE B 1 214 ? 21.297 1.841 31.322 1.00 12.32 213 ILE B CA 1
ATOM 3505 C C . ILE B 1 214 ? 22.402 2.545 30.554 1.00 8.93 213 ILE B C 1
ATOM 3506 O O . ILE B 1 214 ? 23.342 1.904 30.086 1.00 14.57 213 ILE B O 1
ATOM 3511 N N . VAL B 1 215 ? 22.276 3.862 30.416 1.00 10.40 214 VAL B N 1
ATOM 3512 C CA . VAL B 1 215 ? 23.208 4.643 29.584 1.00 13.48 214 VAL B CA 1
ATOM 3513 C C . VAL B 1 215 ? 24.211 5.507 30.364 1.00 20.26 214 VAL B C 1
ATOM 3514 O O . VAL B 1 215 ? 23.825 6.225 31.294 1.00 16.27 214 VAL B O 1
ATOM 3518 N N . LEU B 1 216 ? 25.485 5.450 29.959 1.00 11.06 215 LEU B N 1
ATOM 3519 C CA . LEU B 1 216 ? 26.517 6.376 30.447 1.00 10.61 215 LEU B CA 1
ATOM 3520 C C . LEU B 1 216 ? 26.900 7.294 29.299 1.00 16.38 215 LEU B C 1
ATOM 3521 O O . LEU B 1 216 ? 26.867 6.872 28.152 1.00 13.84 215 LEU B O 1
ATOM 3526 N N . PRO B 1 217 ? 27.275 8.551 29.609 1.00 18.26 216 PRO B N 1
ATOM 3527 C CA . PRO B 1 217 ? 27.685 9.552 28.611 1.00 20.51 216 PRO B CA 1
ATOM 3528 C C . PRO B 1 217 ? 29.102 9.319 28.093 1.00 19.36 216 PRO B C 1
ATOM 3529 O O . PRO B 1 217 ? 30.002 9.056 28.892 1.00 27.35 216 PRO B O 1
ATOM 3533 N N . ASN B 1 218 ? 29.302 9.418 26.784 1.00 10.79 217 ASN B N 1
ATOM 3534 C CA . ASN B 1 218 ? 30.642 9.367 26.217 1.00 16.48 217 ASN B CA 1
ATOM 3535 C C . ASN B 1 218 ? 30.738 10.330 25.044 1.00 15.86 217 ASN B C 1
ATOM 3536 O O . ASN B 1 218 ? 30.295 10.026 23.943 1.00 14.70 217 ASN B O 1
ATOM 3541 N N . THR B 1 219 ? 31.305 11.502 25.302 1.00 19.40 218 THR B N 1
ATOM 3542 C CA . THR B 1 219 ? 31.336 12.577 24.314 1.00 13.50 218 THR B CA 1
ATOM 3543 C C . THR B 1 219 ? 32.628 12.609 23.518 1.00 14.67 218 THR B C 1
ATOM 3544 O O . THR B 1 219 ? 32.807 13.481 22.668 1.00 14.22 218 THR B O 1
ATOM 3548 N N . GLN B 1 220 ? 33.524 11.669 23.803 1.00 16.69 219 GLN B N 1
ATOM 3549 C CA . GLN B 1 220 ? 34.837 11.629 23.160 1.00 13.71 219 GLN B CA 1
ATOM 3550 C C . GLN B 1 220 ? 34.857 10.773 21.900 1.00 10.46 219 GLN B C 1
ATOM 3551 O O . GLN B 1 220 ? 35.540 11.091 20.931 1.00 17.87 219 GLN B O 1
ATOM 3557 N N . TYR B 1 221 ? 34.120 9.675 21.912 1.00 10.53 220 TYR B N 1
ATOM 3558 C CA . TYR B 1 221 ? 34.209 8.757 20.789 1.00 13.28 220 TYR B CA 1
ATOM 3559 C C . TYR B 1 221 ? 33.066 7.773 20.837 1.00 19.03 220 TYR B C 1
ATOM 3560 O O . TYR B 1 221 ? 32.316 7.723 21.812 1.00 14.21 220 TYR B O 1
ATOM 3569 N N . GLY B 1 222 ? 32.937 6.982 19.781 1.00 10.64 221 GLY B N 1
ATOM 3570 C CA . GLY B 1 222 ? 31.916 5.960 19.760 1.00 15.29 221 GLY B CA 1
ATOM 3571 C C . GLY B 1 222 ? 31.364 5.768 18.368 1.00 14.09 221 GLY B C 1
ATOM 3572 O O . GLY B 1 222 ? 31.845 6.362 17.379 1.00 8.98 221 GLY B O 1
ATOM 3573 N N . ASP B 1 223 ? 30.335 4.939 18.291 1.00 16.32 222 ASP B N 1
ATOM 3574 C CA . ASP B 1 223 ? 29.732 4.622 17.015 1.00 14.59 222 ASP B CA 1
ATOM 3575 C C . ASP B 1 223 ? 28.739 5.671 16.543 1.00 10.42 222 ASP B C 1
ATOM 3576 O O . ASP B 1 223 ? 28.190 5.566 15.453 1.00 14.97 222 ASP B O 1
ATOM 3581 N N . TRP B 1 224 ? 28.524 6.697 17.353 1.00 11.93 223 TRP B N 1
ATOM 3582 C CA . TRP B 1 224 ? 27.894 7.908 16.850 1.00 9.88 223 TRP B CA 1
ATOM 3583 C C . TRP B 1 224 ? 28.881 8.670 15.964 1.00 12.27 223 TRP B C 1
ATOM 3584 O O . TRP B 1 224 ? 28.487 9.570 15.225 1.00 16.35 223 TRP B O 1
ATOM 3595 N N . GLU B 1 225 ? 30.167 8.339 16.052 1.00 12.80 224 GLU B N 1
ATOM 3596 C CA . GLU B 1 225 ? 31.134 8.964 15.153 1.00 11.91 224 GLU B CA 1
ATOM 3597 C C . GLU B 1 225 ? 31.021 8.296 13.767 1.00 16.33 224 GLU B C 1
ATOM 3598 O O . GLU B 1 225 ? 30.879 8.969 12.746 1.00 19.04 224 GLU B O 1
ATOM 3604 N N . GLY B 1 226 ? 31.049 6.969 13.739 1.00 18.85 225 GLY B N 1
ATOM 3605 C CA . GLY B 1 226 ? 30.855 6.250 12.489 1.00 16.66 225 GLY B CA 1
ATOM 3606 C C . GLY B 1 226 ? 29.480 6.507 11.892 1.00 17.14 225 GLY B C 1
ATOM 3607 O O . GLY B 1 226 ? 29.309 6.517 10.669 1.00 18.49 225 GLY B O 1
ATOM 3608 N N . GLY B 1 227 ? 28.498 6.722 12.765 1.00 15.97 226 GLY B N 1
ATOM 3609 C CA . GLY B 1 227 ? 27.129 6.980 12.368 1.00 12.57 226 GLY B CA 1
ATOM 3610 C C . GLY B 1 227 ? 26.926 8.275 11.610 1.00 14.22 226 GLY B C 1
ATOM 3611 O O . GLY B 1 227 ? 25.825 8.551 11.145 1.00 15.90 226 GLY B O 1
ATOM 3612 N N . LEU B 1 228 ? 27.981 9.073 11.494 1.00 17.19 227 LEU B N 1
ATOM 3613 C CA . LEU B 1 228 ? 27.879 10.361 10.815 1.00 17.39 227 LEU B CA 1
ATOM 3614 C C . LEU B 1 228 ? 27.862 10.184 9.304 1.00 18.25 227 LEU B C 1
ATOM 3615 O O . LEU B 1 228 ? 27.288 11.000 8.590 1.00 19.49 227 LEU B O 1
ATOM 3620 N N . ASP B 1 229 ? 28.496 9.121 8.815 1.00 18.02 228 ASP B N 1
ATOM 3621 C CA . ASP B 1 229 ? 28.552 8.885 7.379 1.00 22.94 228 ASP B CA 1
ATOM 3622 C C . ASP B 1 229 ? 28.964 7.454 7.078 1.00 25.71 228 ASP B C 1
ATOM 3623 O O . ASP B 1 229 ? 29.881 6.927 7.695 1.00 19.59 228 ASP B O 1
ATOM 3628 N N . LYS B 1 230 ? 28.285 6.832 6.119 1.00 24.95 229 LYS B N 1
ATOM 3629 C CA . LYS B 1 230 ? 28.505 5.420 5.806 1.00 27.98 229 LYS B CA 1
ATOM 3630 C C . LYS B 1 230 ? 29.954 5.125 5.438 1.00 26.23 229 LYS B C 1
ATOM 3631 O O . LYS B 1 230 ? 30.422 3.995 5.582 1.00 34.27 229 LYS B O 1
ATOM 3633 N N . ASN B 1 231 ? 30.653 6.143 4.948 1.00 21.89 230 ASN B N 1
ATOM 3634 C CA . ASN B 1 231 ? 32.057 6.012 4.561 1.00 30.56 230 ASN B CA 1
ATOM 3635 C C . ASN B 1 231 ? 32.960 6.994 5.311 1.00 29.70 230 ASN B C 1
ATOM 3636 O O . ASN B 1 231 ? 33.982 7.439 4.786 1.00 27.66 230 ASN B O 1
ATOM 3641 N N . TYR B 1 232 ? 32.569 7.325 6.541 1.00 29.63 231 TYR B N 1
ATOM 3642 C CA . TYR B 1 232 ? 33.314 8.256 7.388 1.00 30.83 231 TYR B CA 1
ATOM 3643 C C . TYR B 1 232 ? 34.786 7.869 7.547 1.00 29.61 231 TYR B C 1
ATOM 3644 O O . TYR B 1 232 ? 35.681 8.701 7.381 1.00 26.68 231 TYR B O 1
ATOM 3653 N N . PHE B 1 233 ? 35.038 6.607 7.875 1.00 27.55 232 PHE B N 1
ATOM 3654 C CA . PHE B 1 233 ? 36.403 6.172 8.168 1.00 37.99 232 PHE B CA 1
ATOM 3655 C C . PHE B 1 233 ? 37.242 5.821 6.939 1.00 38.74 232 PHE B C 1
ATOM 3656 O O . PHE B 1 233 ? 38.428 5.518 7.060 1.00 46.28 232 PHE B O 1
ATOM 3664 N N . LYS B 1 234 ? 36.634 5.867 5.762 1.00 36.55 233 LYS B N 1
ATOM 3665 C CA . LYS B 1 234 ? 37.377 5.627 4.534 1.00 35.37 233 LYS B CA 1
ATOM 3666 C C . LYS B 1 234 ? 37.984 6.929 4.005 1.00 36.15 233 LYS B C 1
ATOM 3667 O O . LYS B 1 234 ? 38.789 6.915 3.078 1.00 38.24 233 LYS B O 1
ATOM 3669 N N . GLY B 1 235 ? 37.603 8.053 4.606 1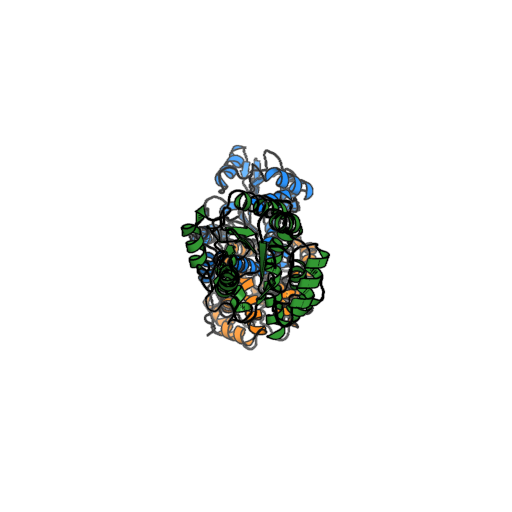.00 26.93 234 GLY B N 1
ATOM 3670 C CA . GLY B 1 235 ? 38.141 9.343 4.209 1.00 17.81 234 GLY B CA 1
ATOM 3671 C C . GLY B 1 235 ? 39.365 9.746 5.016 1.00 27.90 234 GLY B C 1
ATOM 3672 O O . GLY B 1 235 ? 39.632 9.182 6.083 1.00 26.42 234 GLY B O 1
ATOM 3673 N N . ASP B 1 236 ? 40.123 10.716 4.497 1.00 29.16 235 ASP B N 1
ATOM 3674 C CA . ASP B 1 236 ? 41.264 11.268 5.219 1.00 25.57 235 ASP B CA 1
ATOM 3675 C C . ASP B 1 236 ? 40.776 12.285 6.238 1.00 22.21 235 ASP B C 1
ATOM 3676 O O . ASP B 1 236 ? 39.577 12.501 6.359 1.00 25.53 235 ASP B O 1
ATOM 3681 N N . SER B 1 237 ? 41.696 12.911 6.972 1.00 24.57 236 SER B N 1
ATOM 3682 C CA . SER B 1 237 ? 41.296 13.798 8.068 1.00 24.95 236 SER B CA 1
ATOM 3683 C C . SER B 1 237 ? 40.488 15.015 7.602 1.00 28.63 236 SER B C 1
ATOM 3684 O O . SER B 1 237 ? 39.595 15.469 8.315 1.00 26.75 236 SER B O 1
ATOM 3687 N N . GLN B 1 238 ? 40.794 15.540 6.414 1.00 25.28 237 GLN B N 1
ATOM 3688 C CA . GLN B 1 238 ? 40.003 16.637 5.850 1.00 28.35 237 GLN B CA 1
ATOM 3689 C C . GLN B 1 238 ? 38.572 16.188 5.568 1.00 24.64 237 GLN B C 1
ATOM 3690 O O . GLN B 1 238 ? 37.609 16.922 5.818 1.00 22.11 237 GLN B O 1
ATOM 3696 N N . SER B 1 239 ? 38.442 14.983 5.027 1.00 28.09 238 SER B N 1
ATOM 3697 C CA . SER B 1 239 ? 37.131 14.397 4.759 1.00 25.52 238 SER B CA 1
ATOM 3698 C C . SER B 1 239 ? 36.313 14.345 6.050 1.00 22.49 238 SER B C 1
ATOM 3699 O O . SER B 1 239 ? 35.135 14.708 6.072 1.00 16.31 238 SER B O 1
ATOM 3702 N N . LYS B 1 240 ? 36.953 13.900 7.129 1.00 18.40 239 LYS B N 1
ATOM 3703 C CA . LYS B 1 240 ? 36.294 13.821 8.432 1.00 21.20 239 LYS B CA 1
ATOM 3704 C C . LYS B 1 240 ? 35.885 15.197 8.966 1.00 18.35 239 LYS B C 1
ATOM 3705 O O . LYS B 1 240 ? 34.777 15.368 9.482 1.00 18.70 239 LYS B O 1
ATOM 3711 N N . LEU B 1 241 ? 36.780 16.175 8.845 1.00 21.69 240 LEU B N 1
ATOM 3712 C CA . LEU B 1 241 ? 36.469 17.543 9.257 1.00 20.77 240 LEU B CA 1
ATOM 3713 C C . LEU B 1 241 ? 35.226 18.078 8.535 1.00 19.09 240 LEU B C 1
ATOM 3714 O O . LEU B 1 241 ? 34.362 18.708 9.149 1.00 21.78 240 LEU B O 1
ATOM 3719 N N . ASP B 1 242 ? 35.143 17.818 7.230 1.00 15.21 241 ASP B N 1
ATOM 3720 C CA . ASP B 1 242 ? 34.004 18.260 6.429 1.00 16.57 241 ASP B CA 1
ATOM 3721 C C . ASP B 1 242 ? 32.713 17.590 6.899 1.00 23.20 241 ASP B C 1
ATOM 3722 O O . ASP B 1 242 ? 31.681 18.249 7.062 1.00 19.10 241 ASP B O 1
ATOM 3727 N N . VAL B 1 243 ? 32.781 16.278 7.113 1.00 22.38 242 VAL B N 1
ATOM 3728 C CA . VAL B 1 243 ? 31.626 15.522 7.584 1.00 17.86 242 VAL B CA 1
ATOM 3729 C C . VAL B 1 243 ? 31.151 16.052 8.925 1.00 16.80 242 VAL B C 1
ATOM 3730 O O . VAL B 1 243 ? 29.948 16.189 9.156 1.00 17.64 242 VAL B O 1
ATOM 3734 N N . ARG B 1 244 ? 32.091 16.361 9.815 1.00 11.55 243 ARG B N 1
ATOM 3735 C CA A ARG B 1 244 ? 31.729 16.861 11.132 0.02 14.33 243 ARG B CA 1
ATOM 3736 C CA B ARG B 1 244 ? 31.735 16.869 11.131 0.98 13.51 243 ARG B CA 1
ATOM 3737 C C . ARG B 1 244 ? 31.066 18.235 11.044 1.00 15.49 243 ARG B C 1
ATOM 3738 O O . ARG B 1 244 ? 30.043 18.471 11.679 1.00 17.11 243 ARG B O 1
ATOM 3753 N N . ALA B 1 245 ? 31.657 19.140 10.264 1.00 20.32 244 ALA B N 1
ATOM 3754 C CA . ALA B 1 245 ? 31.073 20.464 10.082 1.00 22.36 244 ALA B CA 1
ATOM 3755 C C . ALA B 1 245 ? 29.644 20.326 9.553 1.00 19.02 244 ALA B C 1
ATOM 3756 O O . ALA B 1 245 ? 28.721 20.992 10.027 1.00 19.68 244 ALA B O 1
ATOM 3758 N N . LYS B 1 246 ? 29.464 19.447 8.574 1.00 16.71 245 LYS B N 1
ATOM 3759 C CA . LYS B 1 246 ? 28.154 19.264 7.958 1.00 23.22 245 LYS B CA 1
ATOM 3760 C C . LYS B 1 246 ? 27.141 18.759 8.970 1.00 23.20 245 LYS B C 1
ATOM 3761 O O . LYS B 1 246 ? 25.942 18.960 8.803 1.00 16.38 245 LYS B O 1
ATOM 3763 N N . ALA B 1 247 ? 27.624 18.121 10.033 1.00 22.42 246 ALA B N 1
ATOM 3764 C CA . ALA B 1 247 ? 26.721 17.496 10.992 1.00 24.16 246 ALA B CA 1
ATOM 3765 C C . ALA B 1 247 ? 26.057 18.501 11.935 1.00 25.10 246 ALA B C 1
ATOM 3766 O O . ALA B 1 247 ? 25.039 18.200 12.555 1.00 23.41 246 ALA B O 1
ATOM 3768 N N . ILE B 1 248 ? 26.631 19.692 12.046 1.00 13.57 247 ILE B N 1
ATOM 3769 C CA . ILE B 1 248 ? 26.139 20.660 13.022 1.00 16.01 247 ILE B CA 1
ATOM 3770 C C . ILE B 1 248 ? 24.933 21.414 12.488 1.00 17.33 247 ILE B C 1
ATOM 3771 O O . ILE B 1 248 ? 24.909 21.791 11.327 1.00 19.38 247 ILE B O 1
ATOM 3776 N N . HIS B 1 249 ? 23.928 21.648 13.323 1.00 17.19 248 HIS B N 1
ATOM 3777 C CA . HIS B 1 249 ? 22.880 22.575 12.911 1.00 19.97 248 HIS B CA 1
ATOM 3778 C C . HIS B 1 249 ? 22.917 23.861 13.724 1.00 21.76 248 HIS B C 1
ATOM 3779 O O . HIS B 1 249 ? 22.981 23.841 14.956 1.00 20.45 248 HIS B O 1
ATOM 3786 N N . ALA B 1 250 ? 22.882 24.970 12.993 1.00 16.75 249 ALA B N 1
ATOM 3787 C CA . ALA B 1 250 ? 23.150 26.298 13.527 1.00 15.42 249 ALA B CA 1
ATOM 3788 C C . ALA B 1 250 ? 21.991 27.263 13.328 1.00 23.96 249 ALA B C 1
ATOM 3789 O O . ALA B 1 250 ? 21.303 27.234 12.294 1.00 22.94 249 ALA B O 1
ATOM 3791 N N . TRP B 1 251 ? 21.776 28.114 14.325 1.00 16.70 250 TRP B N 1
ATOM 3792 C CA . TRP B 1 251 ? 20.880 29.258 14.190 1.00 15.67 250 TRP B CA 1
ATOM 3793 C C . TRP B 1 251 ? 21.478 30.171 13.117 1.00 18.21 250 TRP B C 1
ATOM 3794 O O . TRP B 1 251 ? 22.689 30.180 12.936 1.00 19.03 250 TRP B O 1
ATOM 3805 N N . ASP B 1 252 ? 20.649 30.916 12.391 1.00 22.31 251 ASP B N 1
ATOM 3806 C CA . ASP B 1 252 ? 21.184 31.776 11.331 1.00 33.02 251 ASP B CA 1
ATOM 3807 C C . ASP B 1 252 ? 21.762 33.099 11.845 1.00 34.52 251 ASP B C 1
ATOM 3808 O O . ASP B 1 252 ? 22.462 33.809 11.116 1.00 34.85 251 ASP B O 1
ATOM 3813 N N . GLY B 1 253 ? 21.472 33.428 13.097 1.00 30.88 252 GLY B N 1
ATOM 3814 C CA . GLY B 1 253 ? 22.097 34.577 13.728 1.00 30.90 252 GLY B CA 1
ATOM 3815 C C . GLY B 1 253 ? 21.294 35.865 13.694 1.00 33.31 252 GLY B C 1
ATOM 3816 O O . GLY B 1 253 ? 21.604 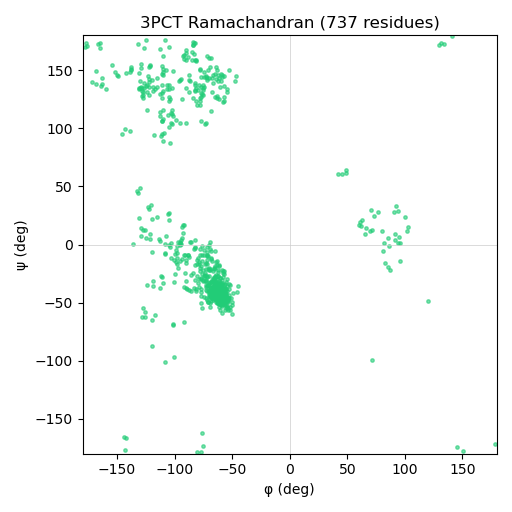36.812 14.422 1.00 35.33 252 GLY B O 1
ATOM 3817 N N . LYS B 1 254 ? 20.263 35.905 12.856 1.00 35.32 253 LYS B N 1
ATOM 3818 C CA . LYS B 1 254 ? 19.416 37.092 12.728 1.00 50.13 253 LYS B CA 1
ATOM 3819 C C . LYS B 1 254 ? 20.235 38.372 12.548 1.00 52.48 253 LYS B C 1
ATOM 3820 O O . LYS B 1 254 ? 20.199 39.267 13.394 1.00 53.65 253 LYS B O 1
ATOM 3822 N N . HIS B 1 255 ? 20.968 38.454 11.441 1.00 54.52 254 HIS B N 1
ATOM 3823 C CA . HIS B 1 255 ? 21.809 39.615 11.163 1.00 58.61 254 HIS B CA 1
ATOM 3824 C C . HIS B 1 255 ? 20.989 40.816 10.686 1.00 59.16 254 HIS B C 1
ATOM 3825 O O . HIS B 1 255 ? 21.276 41.964 11.042 1.00 57.86 254 HIS B O 1
ATOM 3827 N N . HIS B 1 257 ? 21.914 46.744 7.429 1.00 48.63 256 HIS B N 1
ATOM 3828 C CA . HIS B 1 257 ? 20.968 47.754 7.903 1.00 50.99 256 HIS B CA 1
ATOM 3829 C C . HIS B 1 257 ? 21.664 48.982 8.503 1.00 45.08 256 HIS B C 1
ATOM 3830 O O . HIS B 1 257 ? 21.338 50.118 8.171 1.00 40.47 256 HIS B O 1
ATOM 3832 N N . HIS B 1 258 ? 22.624 48.743 9.389 1.00 51.15 257 HIS B N 1
ATOM 3833 C CA . HIS B 1 258 ? 23.256 49.821 10.147 1.00 49.52 257 HIS B CA 1
ATOM 3834 C C . HIS B 1 258 ? 24.227 50.657 9.311 1.00 43.55 257 HIS B C 1
ATOM 3835 O O . HIS B 1 258 ? 24.876 50.154 8.393 1.00 41.86 257 HIS B O 1
ATOM 3842 N N . HIS B 1 259 ? 24.327 51.936 9.649 1.00 45.34 258 HIS B N 1
ATOM 3843 C CA . HIS B 1 259 ? 25.244 52.846 8.974 1.00 46.31 258 HIS B CA 1
ATOM 3844 C C . HIS B 1 259 ? 25.348 54.154 9.745 1.00 49.53 258 HIS B C 1
ATOM 3845 O O . HIS B 1 259 ? 24.389 54.576 10.396 1.00 45.58 258 HIS B O 1
ATOM 3852 N N . HIS B 1 260 ? 26.516 54.789 9.669 1.00 47.90 259 HIS B N 1
ATOM 3853 C CA . HIS B 1 260 ? 26.737 56.069 10.330 1.00 48.37 259 HIS B CA 1
ATOM 3854 C C . HIS B 1 260 ? 25.582 57.029 10.094 1.00 48.08 259 HIS B C 1
ATOM 3855 O O . HIS B 1 260 ? 25.639 57.858 9.193 1.00 58.92 259 HIS B O 1
ATOM 3862 N N . ASN C 1 4 ? 50.516 27.380 -4.819 1.00 39.69 3 ASN C N 1
ATOM 3863 C CA . ASN C 1 4 ? 51.788 27.749 -5.437 1.00 44.40 3 ASN C CA 1
ATOM 3864 C C . ASN C 1 4 ? 52.049 29.251 -5.405 1.00 46.60 3 ASN C C 1
ATOM 3865 O O . ASN C 1 4 ? 51.123 30.043 -5.245 1.00 55.19 3 ASN C O 1
ATOM 3870 N N . GLN C 1 5 ? 53.311 29.635 -5.575 1.00 44.36 4 GLN C N 1
ATOM 3871 C CA . GLN C 1 5 ? 53.715 31.039 -5.470 1.00 42.74 4 GLN C CA 1
ATOM 3872 C C . GLN C 1 5 ? 52.961 31.966 -6.424 1.00 42.77 4 GLN C C 1
ATOM 3873 O O . GLN C 1 5 ? 52.628 33.092 -6.057 1.00 42.60 4 GLN C O 1
ATOM 3875 N N . GLN C 1 6 ? 52.700 31.495 -7.641 1.00 40.95 5 GLN C N 1
ATOM 3876 C CA . GLN C 1 6 ? 52.004 32.302 -8.649 1.00 41.90 5 GLN C CA 1
ATOM 3877 C C . GLN C 1 6 ? 50.634 32.736 -8.152 1.00 38.22 5 GLN C C 1
ATOM 3878 O O . GLN C 1 6 ? 50.343 33.928 -8.070 1.00 37.81 5 GLN C O 1
ATOM 3884 N N . ALA C 1 7 ? 49.798 31.757 -7.824 1.00 36.95 6 ALA C N 1
ATOM 3885 C CA . ALA C 1 7 ? 48.465 32.028 -7.299 1.00 32.61 6 ALA C CA 1
ATOM 3886 C C . ALA C 1 7 ? 48.528 32.914 -6.052 1.00 32.08 6 ALA C C 1
ATOM 3887 O O . ALA C 1 7 ? 47.683 33.797 -5.855 1.00 28.66 6 ALA C O 1
ATOM 3889 N N . VAL C 1 8 ? 49.538 32.687 -5.215 1.00 30.79 7 VAL C N 1
ATOM 3890 C CA . VAL C 1 8 ? 49.702 33.487 -4.010 1.00 24.18 7 VAL C CA 1
ATOM 3891 C C . VAL C 1 8 ? 50.022 34.948 -4.317 1.00 30.97 7 VAL C C 1
ATOM 3892 O O . VAL C 1 8 ? 49.486 35.842 -3.670 1.00 31.96 7 VAL C O 1
ATOM 3896 N N . GLU C 1 9 ? 50.887 35.195 -5.297 1.00 32.62 8 GLU C N 1
ATOM 3897 C CA . GLU C 1 9 ? 51.170 36.570 -5.716 1.00 39.03 8 GLU C CA 1
ATOM 3898 C C . GLU C 1 9 ? 49.974 37.235 -6.405 1.00 37.99 8 GLU C C 1
ATOM 3899 O O . GLU C 1 9 ? 49.699 38.413 -6.175 1.00 34.28 8 GLU C O 1
ATOM 3905 N N . GLN C 1 10 ? 49.269 36.485 -7.250 1.00 30.12 9 GLN C N 1
ATOM 3906 C CA . GLN C 1 10 ? 48.100 37.029 -7.928 1.00 39.47 9 GLN C CA 1
ATOM 3907 C C . GLN C 1 10 ? 47.026 37.364 -6.901 1.00 39.33 9 GLN C C 1
ATOM 3908 O O . GLN C 1 10 ? 46.347 38.391 -7.004 1.00 33.20 9 GLN C O 1
ATOM 3910 N N . ALA C 1 11 ? 46.889 36.498 -5.902 1.00 33.66 10 ALA C N 1
ATOM 3911 C CA . ALA C 1 11 ? 45.926 36.720 -4.835 1.00 32.05 10 ALA C CA 1
ATOM 3912 C C . ALA C 1 11 ? 46.288 37.962 -4.020 1.00 32.03 10 ALA C C 1
ATOM 3913 O O . ALA C 1 11 ? 45.411 38.755 -3.674 1.00 29.18 10 ALA C O 1
ATOM 3915 N N . ASN C 1 12 ? 47.577 38.140 -3.725 1.00 24.71 11 ASN C N 1
ATOM 3916 C CA . ASN C 1 12 ? 48.015 39.295 -2.929 1.00 27.49 11 ASN C CA 1
ATOM 3917 C C . ASN C 1 12 ? 47.907 40.635 -3.663 1.00 23.62 11 ASN C C 1
ATOM 3918 O O . ASN C 1 12 ? 47.490 41.628 -3.077 1.00 19.79 11 ASN C O 1
ATOM 3923 N N . GLN C 1 13 ? 48.282 40.658 -4.938 1.00 21.63 12 GLN C N 1
ATOM 3924 C CA . GLN C 1 13 ? 48.085 41.850 -5.780 1.00 26.07 12 GLN C CA 1
ATOM 3925 C C . GLN C 1 13 ? 46.611 42.203 -5.940 1.00 31.60 12 GLN C C 1
ATOM 3926 O O . GLN C 1 13 ? 46.241 43.380 -5.916 1.00 29.91 12 GLN C O 1
ATOM 3932 N N . ALA C 1 14 ? 45.770 41.189 -6.118 1.00 29.46 13 ALA C N 1
ATOM 3933 C CA . ALA C 1 14 ? 44.329 41.409 -6.137 1.00 28.28 13 ALA C CA 1
ATOM 3934 C C . ALA C 1 14 ? 43.863 42.076 -4.840 1.00 27.71 13 ALA C C 1
ATOM 3935 O O . ALA C 1 14 ? 43.050 43.003 -4.866 1.00 25.35 13 ALA C O 1
ATOM 3937 N N . LYS C 1 15 ? 44.373 41.593 -3.706 1.00 20.82 14 LYS C N 1
ATOM 3938 C CA . LYS C 1 15 ? 44.044 42.181 -2.410 1.00 26.72 14 LYS C CA 1
ATOM 3939 C C . LYS C 1 15 ? 44.537 43.621 -2.299 1.00 19.27 14 LYS C C 1
ATOM 3940 O O . LYS C 1 15 ? 43.847 44.468 -1.741 1.00 19.87 14 LYS C O 1
ATOM 3942 N N . LEU C 1 16 ? 45.726 43.896 -2.827 1.00 22.61 15 LEU C N 1
ATOM 3943 C CA . LEU C 1 16 ? 46.276 45.254 -2.809 1.00 22.16 15 LEU C CA 1
ATOM 3944 C C . LEU C 1 16 ? 45.362 46.219 -3.540 1.00 22.84 15 LEU C C 1
ATOM 3945 O O . LEU C 1 16 ? 45.226 47.385 -3.163 1.00 20.30 15 LEU C O 1
ATOM 3950 N N . GLN C 1 17 ? 44.733 45.710 -4.592 1.00 24.05 16 GLN C N 1
ATOM 3951 C CA . GLN C 1 17 ? 43.880 46.510 -5.463 1.00 11.75 16 GLN C CA 1
ATOM 3952 C C . GLN C 1 17 ? 42.499 46.665 -4.841 1.00 16.05 16 GLN C C 1
ATOM 3953 O O . GLN C 1 17 ? 41.912 47.742 -4.902 1.00 19.77 16 GLN C O 1
ATOM 3959 N N . GLN C 1 18 ? 41.989 45.610 -4.205 1.00 11.35 17 GLN C N 1
ATOM 3960 C CA . GLN C 1 18 ? 40.677 45.722 -3.560 1.00 15.73 17 GLN C CA 1
ATOM 3961 C C . GLN C 1 18 ? 40.648 46.784 -2.465 1.00 18.70 17 GLN C C 1
ATOM 3962 O O . GLN C 1 18 ? 39.594 47.374 -2.193 1.00 15.56 17 GLN C O 1
ATOM 3968 N N . GLN C 1 19 ? 41.803 47.018 -1.843 1.00 15.14 18 GLN C N 1
ATOM 3969 C CA . GLN C 1 19 ? 41.921 47.963 -0.732 1.00 18.74 18 GLN C CA 1
ATOM 3970 C C . GLN C 1 19 ? 41.725 49.422 -1.138 1.00 16.77 18 GLN C C 1
ATOM 3971 O O . GLN C 1 19 ? 41.592 50.300 -0.273 1.00 19.14 18 GLN C O 1
ATOM 3977 N N . VAL C 1 20 ? 41.710 49.672 -2.446 1.00 21.34 19 VAL C N 1
ATOM 3978 C CA . VAL C 1 20 ? 41.518 51.008 -3.008 1.00 15.56 19 VAL C CA 1
ATOM 3979 C C . VAL C 1 20 ? 40.041 51.288 -3.335 1.00 17.46 19 VAL C C 1
ATOM 3980 O O . VAL C 1 20 ? 39.648 52.437 -3.561 1.00 15.73 19 VAL C O 1
ATOM 3984 N N . ALA C 1 21 ? 39.224 50.235 -3.322 1.00 12.19 20 ALA C N 1
ATOM 3985 C CA . ALA C 1 21 ? 37.848 50.285 -3.812 1.00 17.05 20 ALA C CA 1
ATOM 3986 C C . ALA C 1 21 ? 36.960 51.393 -3.232 1.00 14.69 20 ALA C C 1
ATOM 3987 O O . ALA C 1 21 ? 36.220 52.026 -3.976 1.00 13.51 20 ALA C O 1
ATOM 3989 N N . MET C 1 22 ? 37.015 51.615 -1.916 1.00 13.17 21 MET C N 1
ATOM 3990 C CA . MET C 1 22 ? 36.120 52.607 -1.306 1.00 12.34 21 MET C CA 1
ATOM 3991 C C . MET C 1 22 ? 36.574 54.015 -1.663 1.00 16.02 21 MET C C 1
ATOM 3992 O O . MET C 1 22 ? 35.753 54.859 -2.028 1.00 16.82 21 MET C O 1
ATOM 3997 N N . GLY C 1 23 ? 37.874 54.267 -1.544 1.00 12.11 22 GLY C N 1
ATOM 3998 C CA . GLY C 1 23 ? 38.433 55.539 -1.966 1.00 16.32 22 GLY C CA 1
ATOM 3999 C C . GLY C 1 23 ? 38.139 55.819 -3.442 1.00 9.85 22 GLY C C 1
ATOM 4000 O O . GLY C 1 23 ? 37.831 56.952 -3.834 1.00 15.08 22 GLY C O 1
ATOM 4001 N N . LEU C 1 24 ? 38.237 54.785 -4.267 1.00 9.25 23 LEU C N 1
ATOM 4002 C CA . LEU C 1 24 ? 37.968 54.940 -5.688 1.00 8.88 23 LEU C CA 1
ATOM 4003 C C . LEU C 1 24 ? 36.494 55.268 -5.930 1.00 14.85 23 LEU C C 1
ATOM 4004 O O . LEU C 1 24 ? 36.167 56.181 -6.695 1.00 17.85 23 LEU C O 1
ATOM 4009 N N . ILE C 1 25 ? 35.603 54.532 -5.271 1.00 9.04 24 ILE C N 1
ATOM 4010 C CA . ILE C 1 25 ? 34.175 54.784 -5.384 1.00 9.87 24 ILE C CA 1
ATOM 4011 C C . ILE C 1 25 ? 33.835 56.177 -4.886 1.00 20.95 24 ILE C C 1
ATOM 4012 O O . ILE C 1 25 ? 32.996 56.866 -5.460 1.00 11.01 24 ILE C O 1
ATOM 4017 N N . TRP C 1 26 ? 34.489 56.595 -3.812 1.00 13.68 25 TRP C N 1
ATOM 4018 C CA . TRP C 1 26 ? 34.257 57.928 -3.297 1.00 12.38 25 TRP C CA 1
ATOM 4019 C C . TRP C 1 26 ? 34.701 58.957 -4.328 1.00 10.55 25 TRP C C 1
ATOM 4020 O O . TRP C 1 26 ? 34.030 59.965 -4.527 1.00 11.72 25 TRP C O 1
ATOM 4031 N N . THR C 1 27 ? 35.832 58.698 -4.979 1.00 8.18 26 THR C N 1
ATOM 4032 C CA . THR C 1 27 ? 36.383 59.639 -5.952 1.00 11.41 26 THR C CA 1
ATOM 4033 C C . THR C 1 27 ? 35.470 59.700 -7.189 1.00 8.91 26 THR C C 1
ATOM 4034 O O . THR C 1 27 ? 35.135 60.777 -7.673 1.00 11.15 26 THR C O 1
ATOM 4038 N N . GLN C 1 28 ? 35.051 58.544 -7.675 1.00 9.19 27 GLN C N 1
ATOM 4039 C CA . GLN C 1 28 ? 34.238 58.509 -8.901 1.00 9.24 27 GLN C CA 1
ATOM 4040 C C . GLN C 1 28 ? 32.766 58.923 -8.742 1.00 12.75 27 GLN C C 1
ATOM 4041 O O . GLN C 1 28 ? 32.142 59.361 -9.717 1.00 11.30 27 GLN C O 1
ATOM 4047 N N . GLN C 1 29 ? 32.213 58.773 -7.536 1.00 8.77 28 GLN C N 1
ATOM 4048 C CA . GLN C 1 29 ? 30.762 58.846 -7.327 1.00 12.10 28 GLN C CA 1
ATOM 4049 C C . GLN C 1 29 ? 30.282 59.958 -6.398 1.00 11.65 28 GLN C C 1
ATOM 4050 O O . GLN C 1 29 ? 29.198 60.503 -6.604 1.00 14.63 28 GLN C O 1
ATOM 4056 N N . SER C 1 30 ? 31.049 60.266 -5.347 1.00 7.54 29 SER C N 1
ATOM 4057 C CA . SER C 1 30 ? 30.542 61.200 -4.324 1.00 5.12 29 SER C CA 1
ATOM 4058 C C . SER C 1 30 ? 30.446 62.629 -4.804 1.00 5.86 29 SER C C 1
ATOM 4059 O O . SER C 1 30 ? 31.289 63.129 -5.576 1.00 10.84 29 SER C O 1
ATOM 4062 N N . GLY C 1 31 ? 29.407 63.310 -4.337 1.00 15.01 30 GLY C N 1
ATOM 4063 C CA . GLY C 1 31 ? 29.338 64.742 -4.510 1.00 12.57 30 GLY C CA 1
ATOM 4064 C C . GLY C 1 31 ? 30.447 65.385 -3.703 1.00 9.62 30 GLY C C 1
ATOM 4065 O O . GLY C 1 31 ? 30.958 66.465 -4.042 1.00 10.88 30 GLY C O 1
ATOM 4066 N N . GLU C 1 32 ? 30.825 64.723 -2.618 1.00 7.99 31 GLU C N 1
ATOM 4067 C CA . GLU C 1 32 ? 31.851 65.277 -1.734 1.00 8.71 31 GLU C CA 1
ATOM 4068 C C . GLU C 1 32 ? 33.175 65.494 -2.444 1.00 6.52 31 GLU C C 1
ATOM 4069 O O . GLU C 1 32 ? 33.824 66.534 -2.274 1.00 8.33 31 GLU C O 1
ATOM 4075 N N . TYR C 1 33 ? 33.602 64.506 -3.222 1.00 7.00 32 TYR C N 1
ATOM 4076 C CA . TYR C 1 33 ? 34.861 64.646 -3.934 1.00 10.10 32 TYR C CA 1
ATOM 4077 C C . TYR C 1 33 ? 34.855 65.801 -4.951 1.00 9.44 32 TYR C C 1
ATOM 4078 O O . TYR C 1 33 ? 35.838 66.555 -5.085 1.00 11.64 32 TYR C O 1
ATOM 4087 N N . ALA C 1 34 ? 33.766 65.922 -5.705 1.00 11.75 33 ALA C N 1
ATOM 4088 C CA . ALA C 1 34 ? 33.673 66.997 -6.696 1.00 7.53 33 ALA C CA 1
ATOM 4089 C C . ALA C 1 34 ? 33.629 68.344 -5.981 1.00 7.67 33 ALA C C 1
ATOM 4090 O O . ALA C 1 34 ? 34.151 69.347 -6.464 1.00 3.07 33 ALA C O 1
ATOM 4092 N N . ALA C 1 35 ? 32.993 68.363 -4.819 1.00 7.40 34 ALA C N 1
ATOM 4093 C CA . ALA C 1 35 ? 32.923 69.596 -4.031 1.00 12.77 34 ALA C CA 1
ATOM 4094 C C . ALA C 1 35 ? 34.317 70.009 -3.535 1.00 10.70 34 ALA C C 1
ATOM 4095 O O . ALA C 1 35 ? 34.612 71.190 -3.397 1.00 7.78 34 ALA C O 1
ATOM 4097 N N . LEU C 1 36 ? 35.176 69.026 -3.276 1.00 12.99 35 LEU C N 1
ATOM 4098 C CA . LEU C 1 36 ? 36.535 69.317 -2.820 1.00 7.68 35 LEU C CA 1
ATOM 4099 C C . LEU C 1 36 ? 37.342 69.865 -4.010 1.00 9.60 35 LEU C C 1
ATOM 4100 O O . LEU C 1 36 ? 38.183 70.750 -3.854 1.00 9.39 35 LEU C O 1
ATOM 4105 N N . ALA C 1 37 ? 37.049 69.356 -5.205 1.00 14.02 36 ALA C N 1
ATOM 4106 C CA . ALA C 1 37 ? 37.710 69.837 -6.419 1.00 15.11 36 ALA C CA 1
ATOM 4107 C C . ALA C 1 37 ? 37.355 71.294 -6.658 1.00 10.11 36 ALA C C 1
ATOM 4108 O O . ALA C 1 37 ? 38.232 72.130 -6.892 1.00 13.65 36 ALA C O 1
ATOM 4110 N N . HIS C 1 38 ? 36.070 71.604 -6.598 1.00 16.43 37 HIS C N 1
ATOM 4111 C CA . HIS C 1 38 ? 35.648 72.994 -6.739 1.00 18.40 37 HIS C CA 1
ATOM 4112 C C . HIS C 1 38 ? 36.256 73.881 -5.640 1.00 10.82 37 HIS C C 1
ATOM 4113 O O . HIS C 1 38 ? 36.650 75.022 -5.898 1.00 13.02 37 HIS C O 1
ATOM 4120 N N . GLN C 1 39 ? 36.310 73.362 -4.422 1.00 10.58 38 GLN C N 1
ATOM 4121 C CA . GLN C 1 39 ? 36.841 74.152 -3.299 1.00 8.56 38 GLN C CA 1
ATOM 4122 C C . GLN C 1 39 ? 38.292 74.535 -3.575 1.00 11.55 38 GLN C C 1
ATOM 4123 O O . GLN C 1 39 ? 38.728 75.652 -3.295 1.00 15.82 38 GLN C O 1
ATOM 4129 N N . ALA C 1 40 ? 39.031 73.590 -4.142 1.00 12.28 39 ALA C N 1
ATOM 4130 C CA . ALA C 1 40 ? 40.413 73.819 -4.517 1.00 6.95 39 ALA C CA 1
ATOM 4131 C C . ALA C 1 40 ? 40.525 74.888 -5.601 1.00 7.41 39 ALA C C 1
ATOM 4132 O O . ALA C 1 40 ? 41.343 75.811 -5.500 1.00 11.12 39 ALA C O 1
ATOM 4134 N N . PHE C 1 41 ? 39.703 74.766 -6.647 1.00 10.29 40 PHE C N 1
ATOM 4135 C CA . PHE C 1 41 ? 39.827 75.697 -7.770 1.00 9.90 40 PHE C CA 1
ATOM 4136 C C . PHE C 1 41 ? 39.217 77.050 -7.451 1.00 10.91 40 PHE C C 1
ATOM 4137 O O . PHE C 1 41 ? 39.680 78.075 -7.946 1.00 13.67 40 PHE C O 1
ATOM 4145 N N . ASN C 1 42 ? 38.206 77.059 -6.594 1.00 7.02 41 ASN C N 1
ATOM 4146 C CA . ASN C 1 42 ? 37.701 78.335 -6.071 1.00 7.78 41 ASN C CA 1
ATOM 4147 C C . ASN C 1 42 ? 38.805 79.052 -5.271 1.00 18.33 41 ASN C C 1
ATOM 4148 O O . ASN C 1 42 ? 39.105 80.222 -5.515 1.00 17.17 41 ASN C O 1
ATOM 4153 N N . SER C 1 43 ? 39.434 78.336 -4.338 1.00 16.70 42 SER C N 1
ATOM 4154 C CA A SER C 1 43 ? 40.568 78.870 -3.586 0.38 13.19 42 SER C CA 1
ATOM 4155 C CA B SER C 1 43 ? 40.557 78.895 -3.590 0.62 11.59 42 SER C CA 1
ATOM 4156 C C . SER C 1 43 ? 41.665 79.337 -4.537 1.00 17.99 42 SER C C 1
ATOM 4157 O O . SER C 1 43 ? 42.221 80.421 -4.385 1.00 18.12 42 SER C O 1
ATOM 4162 N N . ALA C 1 44 ? 41.979 78.509 -5.526 1.00 13.83 43 ALA C N 1
ATOM 4163 C CA . ALA C 1 44 ? 43.050 78.851 -6.459 1.00 6.91 43 ALA C CA 1
ATOM 4164 C C . ALA C 1 44 ? 42.769 80.145 -7.219 1.00 14.33 43 ALA C C 1
ATOM 4165 O O . ALA C 1 44 ? 43.670 80.959 -7.432 1.00 11.55 43 ALA C O 1
ATOM 4167 N N . LYS C 1 45 ? 41.519 80.333 -7.640 1.00 14.19 44 LYS C N 1
ATOM 4168 C CA A LYS C 1 45 ? 41.135 81.552 -8.345 0.48 15.40 44 LYS C CA 1
ATOM 4169 C CA B LYS C 1 45 ? 41.137 81.548 -8.344 0.52 15.48 44 LYS C CA 1
ATOM 4170 C C . LYS C 1 45 ? 41.323 82.768 -7.451 1.00 12.81 44 LYS C C 1
ATOM 4171 O O . LYS C 1 45 ? 41.922 83.756 -7.861 1.00 14.02 44 LYS C O 1
ATOM 4182 N N . MET C 1 46 ? 40.810 82.689 -6.228 1.00 15.28 45 MET C N 1
ATOM 4183 C CA . MET C 1 46 ? 40.984 83.772 -5.262 1.00 18.51 45 MET C CA 1
ATOM 4184 C C . MET C 1 46 ? 42.465 84.102 -5.051 1.00 16.66 45 MET C C 1
ATOM 4185 O O . MET C 1 46 ? 42.867 85.274 -5.122 1.00 16.68 45 MET C O 1
ATOM 4190 N N . ALA C 1 47 ? 43.277 83.074 -4.793 1.00 12.35 46 ALA C N 1
ATOM 4191 C CA . ALA C 1 47 ? 44.718 83.267 -4.627 1.00 13.16 46 ALA C CA 1
ATOM 4192 C C . ALA C 1 47 ? 45.334 83.963 -5.844 1.00 14.89 46 ALA C C 1
ATOM 4193 O O . ALA C 1 47 ? 46.115 84.900 -5.704 1.00 16.13 46 ALA C O 1
ATOM 4195 N N . PHE C 1 48 ? 44.969 83.496 -7.037 1.00 16.52 47 PHE C N 1
ATOM 4196 C CA . PHE C 1 48 ? 45.538 84.021 -8.271 1.00 14.57 47 PHE C CA 1
ATOM 4197 C C . PHE C 1 48 ? 45.191 85.496 -8.432 1.00 19.50 47 PHE C C 1
ATOM 4198 O O . PHE C 1 48 ? 46.068 86.331 -8.677 1.00 20.47 47 PHE C O 1
ATOM 4206 N N . ASP C 1 49 ? 43.911 85.812 -8.271 1.00 18.23 48 ASP C N 1
ATOM 4207 C CA . ASP C 1 49 ? 43.439 87.190 -8.417 1.00 17.51 48 ASP C CA 1
ATOM 4208 C C . ASP C 1 49 ? 44.126 88.138 -7.444 1.00 23.99 48 ASP C C 1
ATOM 4209 O O . ASP C 1 49 ? 44.422 89.279 -7.791 1.00 22.72 48 ASP C O 1
ATOM 4214 N N . HIS C 1 50 ? 44.365 87.671 -6.221 1.00 22.13 49 HIS C N 1
ATOM 4215 C CA . HIS C 1 50 ? 44.989 88.505 -5.191 1.00 20.81 49 HIS C CA 1
ATOM 4216 C C . HIS C 1 50 ? 46.503 88.619 -5.381 1.00 21.04 49 HIS C C 1
ATOM 4217 O O . HIS C 1 50 ? 47.119 89.544 -4.873 1.00 24.06 49 HIS C O 1
ATOM 4219 N N . ALA C 1 51 ? 47.096 87.683 -6.120 1.00 19.60 50 ALA C N 1
ATOM 4220 C CA . ALA C 1 51 ? 48.554 87.617 -6.249 1.00 23.31 50 ALA C CA 1
ATOM 4221 C C . ALA C 1 51 ? 49.153 88.640 -7.212 1.00 25.14 50 ALA C C 1
ATOM 4222 O O . ALA C 1 51 ? 48.525 89.052 -8.181 1.00 23.05 50 ALA C O 1
ATOM 4224 N N . LYS C 1 52 ? 50.391 89.032 -6.936 1.00 24.10 51 LYS C N 1
ATOM 4225 C CA . LYS C 1 52 ? 51.132 89.931 -7.814 1.00 26.38 51 LYS C CA 1
ATOM 4226 C C . LYS C 1 52 ? 52.490 89.339 -8.162 1.00 31.54 51 LYS C C 1
ATOM 4227 O O . LYS C 1 52 ? 53.217 88.887 -7.272 1.00 29.95 51 LYS C O 1
ATOM 4233 N N . ALA C 1 53 ? 52.832 89.334 -9.450 1.00 24.84 52 ALA C N 1
ATOM 4234 C CA . ALA C 1 53 ? 54.153 88.869 -9.872 1.00 26.94 52 ALA C CA 1
ATOM 4235 C C . ALA C 1 53 ? 55.223 89.891 -9.503 1.00 30.54 52 ALA C C 1
ATOM 4236 O O . ALA C 1 53 ? 54.982 91.097 -9.551 1.00 30.09 52 ALA C O 1
ATOM 4238 N N . LYS C 1 54 ? 56.397 89.397 -9.123 1.00 25.14 53 LYS C N 1
ATOM 4239 C CA . LYS C 1 54 ? 57.535 90.250 -8.801 1.00 33.55 53 LYS C CA 1
ATOM 4240 C C . LYS C 1 54 ? 57.822 91.222 -9.941 1.00 32.26 53 LYS C C 1
ATOM 4241 O O . LYS C 1 54 ? 57.552 90.918 -11.107 1.00 27.28 53 LYS C O 1
ATOM 4243 N N . LYS C 1 55 ? 58.361 92.392 -9.600 1.00 33.64 54 LYS C N 1
ATOM 4244 C CA . LYS C 1 55 ? 58.619 93.437 -10.592 1.00 38.31 54 LYS C CA 1
ATOM 4245 C C . LYS C 1 55 ? 59.527 92.934 -11.706 1.00 31.26 54 LYS C C 1
ATOM 4246 O O . LYS C 1 55 ? 60.605 92.401 -11.450 1.00 36.02 54 LYS C O 1
ATOM 4248 N N . GLY C 1 56 ? 59.083 93.101 -12.946 1.00 31.38 55 GLY C N 1
ATOM 4249 C CA . GLY C 1 56 ? 59.850 92.652 -14.093 1.00 34.52 55 GLY C CA 1
ATOM 4250 C C . GLY C 1 56 ? 59.587 91.198 -14.452 1.00 37.38 55 GLY C C 1
ATOM 4251 O O . GLY C 1 56 ? 60.143 90.680 -15.426 1.00 37.18 55 GLY C O 1
ATOM 4252 N N . LYS C 1 57 ? 58.739 90.540 -13.666 1.00 30.62 56 LYS C N 1
ATOM 4253 C CA . LYS C 1 57 ? 58.428 89.127 -13.875 1.00 25.64 56 LYS C CA 1
ATOM 4254 C C . LYS C 1 57 ? 57.030 88.916 -14.437 1.00 20.80 56 LYS C C 1
ATOM 4255 O O . LYS C 1 57 ? 56.118 89.692 -14.160 1.00 23.10 56 LYS C O 1
ATOM 4261 N N . LYS C 1 58 ? 56.869 87.839 -15.204 1.00 19.29 57 LYS C N 1
ATOM 4262 C CA . LYS C 1 58 ? 55.567 87.433 -15.727 1.00 22.07 57 LYS C CA 1
ATOM 4263 C C . LYS C 1 58 ? 54.861 86.529 -14.709 1.00 27.33 57 LYS C C 1
ATOM 4264 O O . LYS C 1 58 ? 55.516 85.761 -14.001 1.00 23.68 57 LYS C O 1
ATOM 4270 N N . LYS C 1 59 ? 53.533 86.630 -14.634 1.00 19.50 58 LYS C N 1
ATOM 4271 C CA . LYS C 1 59 ? 52.745 85.903 -13.632 1.00 24.38 58 LYS C CA 1
ATOM 4272 C C . LYS C 1 59 ? 52.501 84.478 -14.093 1.00 28.43 58 LYS C C 1
ATOM 4273 O O . LYS C 1 59 ? 51.941 84.275 -15.169 1.00 26.54 58 LYS C O 1
ATOM 4279 N N . ALA C 1 60 ? 52.897 83.489 -13.291 1.00 18.84 59 ALA C N 1
ATOM 4280 C CA . ALA C 1 60 ? 52.725 82.097 -13.709 1.00 16.37 59 ALA C CA 1
ATOM 4281 C C . ALA C 1 60 ? 52.071 81.232 -12.637 1.00 21.97 59 ALA C C 1
ATOM 4282 O O . ALA C 1 60 ? 52.273 81.462 -11.448 1.00 23.24 59 ALA C O 1
ATOM 4284 N N . VAL C 1 61 ? 51.288 80.245 -13.072 1.00 14.63 60 VAL C N 1
ATOM 4285 C CA . VAL C 1 61 ? 50.693 79.256 -12.177 1.00 13.80 60 VAL C CA 1
ATOM 4286 C C . VAL C 1 61 ? 51.160 77.879 -12.654 1.00 22.02 60 VAL C C 1
ATOM 4287 O O . VAL C 1 61 ? 51.063 77.562 -13.842 1.00 22.13 60 VAL C O 1
ATOM 4291 N N . VAL C 1 62 ? 51.701 77.079 -11.738 1.00 15.14 61 VAL C N 1
ATOM 4292 C CA . VAL C 1 62 ? 52.169 75.753 -12.091 1.00 13.59 61 VAL C CA 1
ATOM 4293 C C . VAL C 1 62 ? 51.182 74.744 -11.529 1.00 10.89 61 VAL C C 1
ATOM 4294 O O . VAL C 1 62 ? 50.731 74.904 -10.392 1.00 14.05 61 VAL C O 1
ATOM 4298 N N . VAL C 1 63 ? 50.848 73.733 -12.326 1.00 12.11 62 VAL C N 1
ATOM 4299 C CA . VAL C 1 63 ? 49.937 72.676 -11.905 1.00 14.20 62 VAL C CA 1
ATOM 4300 C C . VAL C 1 63 ? 50.459 71.317 -12.372 1.00 14.88 62 VAL C C 1
ATOM 4301 O O . VAL C 1 63 ? 51.149 71.231 -13.382 1.00 11.33 62 VAL C O 1
ATOM 4305 N N . ASP C 1 64 ? 50.148 70.265 -11.606 1.00 10.48 63 ASP C N 1
ATOM 4306 C CA . ASP C 1 64 ? 50.339 68.894 -12.053 1.00 16.56 63 ASP C CA 1
ATOM 4307 C C . ASP C 1 64 ? 49.148 68.530 -12.923 1.00 16.99 63 ASP C C 1
ATOM 4308 O O . ASP C 1 64 ? 48.089 69.148 -12.828 1.00 21.46 63 ASP C O 1
ATOM 4313 N N . LEU C 1 65 ? 49.305 67.526 -13.775 1.00 18.45 64 LEU C N 1
ATOM 4314 C CA . LEU C 1 65 ? 48.190 67.112 -14.621 1.00 10.38 64 LEU C CA 1
ATOM 4315 C C . LEU C 1 65 ? 47.355 65.998 -13.977 1.00 15.09 64 LEU C C 1
ATOM 4316 O O . LEU C 1 65 ? 46.205 66.207 -13.613 1.00 18.60 64 LEU C O 1
ATOM 4321 N N . ASP C 1 66 ? 47.950 64.819 -13.832 1.00 16.93 65 ASP C N 1
ATOM 4322 C CA . ASP C 1 66 ? 47.228 63.629 -13.375 1.00 13.42 65 ASP C CA 1
ATOM 4323 C C . ASP C 1 66 ? 46.633 63.766 -11.978 1.00 19.81 65 ASP C C 1
ATOM 4324 O O . ASP C 1 66 ? 47.342 64.067 -11.024 1.00 17.49 65 ASP C O 1
ATOM 4329 N N . GLU C 1 67 ? 45.326 63.539 -11.874 1.00 13.23 66 GLU C N 1
ATOM 4330 C CA . GLU C 1 67 ? 44.600 63.618 -10.609 1.00 12.06 66 GLU C CA 1
ATOM 4331 C C . GLU C 1 67 ? 44.572 65.035 -10.028 1.00 17.35 66 GLU C C 1
ATOM 4332 O O . GLU C 1 67 ? 44.157 65.241 -8.884 1.00 16.98 66 GLU C O 1
ATOM 4338 N N . THR C 1 68 ? 45.023 66.007 -10.818 1.00 14.28 67 THR C N 1
ATOM 4339 C CA . THR C 1 68 ? 44.920 67.428 -10.449 1.00 16.04 67 THR C CA 1
ATOM 4340 C C . THR C 1 68 ? 44.028 68.191 -11.440 1.00 15.62 67 THR C C 1
ATOM 4341 O O . THR C 1 68 ? 43.008 68.763 -11.050 1.00 18.80 67 THR C O 1
ATOM 4345 N N . MET C 1 69 ? 44.423 68.199 -12.715 1.00 17.66 68 MET C N 1
ATOM 4346 C CA . MET C 1 69 ? 43.589 68.772 -13.782 1.00 14.06 68 MET C CA 1
ATOM 4347 C C . MET C 1 69 ? 42.841 67.693 -14.581 1.00 13.97 68 MET C C 1
ATOM 4348 O O . MET C 1 69 ? 41.743 67.946 -15.104 1.00 15.16 68 MET C O 1
ATOM 4353 N N . ILE C 1 70 ? 43.445 66.508 -14.721 1.00 19.86 69 ILE C N 1
ATOM 4354 C CA . ILE C 1 70 ? 42.804 65.432 -15.484 1.00 19.52 69 ILE C CA 1
ATOM 4355 C C . ILE C 1 70 ? 42.605 64.174 -14.643 1.00 15.01 69 ILE C C 1
ATOM 4356 O O . ILE C 1 70 ? 43.335 63.911 -13.685 1.00 21.04 69 ILE C O 1
ATOM 4361 N N . ASP C 1 71 ? 41.595 63.410 -15.019 1.00 12.99 70 ASP C N 1
ATOM 4362 C CA . ASP C 1 71 ? 41.033 62.365 -14.182 1.00 11.01 70 ASP C CA 1
ATOM 4363 C C . ASP C 1 71 ? 41.350 61.004 -14.786 1.00 14.22 70 ASP C C 1
ATOM 4364 O O . ASP C 1 71 ? 40.755 60.626 -15.791 1.00 18.31 70 ASP C O 1
ATOM 4369 N N . ASN C 1 72 ? 42.286 60.275 -14.171 1.00 14.59 71 ASN C N 1
ATOM 4370 C CA . ASN C 1 72 ? 42.695 58.953 -14.651 1.00 13.36 71 ASN C CA 1
ATOM 4371 C C . ASN C 1 72 ? 42.124 57.840 -13.781 1.00 16.83 71 ASN C C 1
ATOM 4372 O O . ASN C 1 72 ? 42.729 56.766 -13.653 1.00 15.82 71 ASN C O 1
ATOM 4377 N N . SER C 1 73 ? 40.984 58.105 -13.151 1.00 13.33 72 SER C N 1
ATOM 4378 C CA . SER C 1 73 ? 40.404 57.140 -12.218 1.00 12.71 72 SER C CA 1
ATOM 4379 C C . SER C 1 73 ? 39.951 55.852 -12.922 1.00 19.50 72 SER C C 1
ATOM 4380 O O . SER C 1 73 ? 39.799 54.805 -12.282 1.00 21.12 72 SER C O 1
ATOM 4383 N N . ALA C 1 74 ? 39.744 55.925 -14.232 1.00 17.47 73 ALA C N 1
ATOM 4384 C CA . ALA C 1 74 ? 39.387 54.739 -15.017 1.00 18.82 73 ALA C CA 1
ATOM 4385 C C . ALA C 1 74 ? 40.520 53.709 -15.027 1.00 15.75 73 ALA C C 1
ATOM 4386 O O . ALA C 1 74 ? 40.270 52.506 -15.011 1.00 21.55 73 ALA C O 1
ATOM 4388 N N . TYR C 1 75 ? 41.762 54.183 -15.052 1.00 14.57 74 TYR C N 1
ATOM 4389 C CA . TYR C 1 75 ? 42.917 53.296 -14.874 1.00 16.37 74 TYR C CA 1
ATOM 4390 C C . TYR C 1 75 ? 42.887 52.573 -13.523 1.00 18.11 74 TYR C C 1
ATOM 4391 O O . TYR C 1 75 ? 43.112 51.369 -13.454 1.00 17.21 74 TYR C O 1
ATOM 4400 N N . ALA C 1 76 ? 42.614 53.298 -12.443 1.00 15.36 75 ALA C N 1
ATOM 4401 C CA . ALA C 1 76 ? 42.510 52.661 -11.122 1.00 15.32 75 ALA C CA 1
ATOM 4402 C C . ALA C 1 76 ? 41.331 51.686 -11.071 1.00 10.90 75 ALA C C 1
ATOM 4403 O O . ALA C 1 76 ? 41.395 50.649 -10.407 1.00 17.89 75 ALA C O 1
ATOM 4405 N N . GLY C 1 77 ? 40.255 51.991 -11.782 1.00 12.90 76 GLY C N 1
ATOM 4406 C CA . GLY C 1 77 ? 39.159 51.038 -11.871 1.00 11.59 76 GLY C CA 1
ATOM 4407 C C . GLY C 1 77 ? 39.609 49.779 -12.598 1.00 14.81 76 GLY C C 1
ATOM 4408 O O . GLY C 1 77 ? 39.262 48.665 -12.203 1.00 18.75 76 GLY C O 1
ATOM 4409 N N . TRP C 1 78 ? 40.389 49.957 -13.658 1.00 12.65 77 TRP C N 1
ATOM 4410 C CA . TRP C 1 78 ? 40.947 48.818 -14.390 1.00 18.03 77 TRP C CA 1
ATOM 4411 C C . TRP C 1 78 ? 41.831 47.964 -13.489 1.00 25.39 77 TRP C C 1
ATOM 4412 O O . TRP C 1 78 ? 41.811 46.731 -13.581 1.00 29.73 77 TRP C O 1
ATOM 4423 N N . GLN C 1 79 ? 42.603 48.613 -12.616 1.00 23.44 78 GLN C N 1
ATOM 4424 C CA . GLN C 1 79 ? 43.457 47.889 -11.668 1.00 22.15 78 GLN C CA 1
ATOM 4425 C C . GLN C 1 79 ? 42.632 47.005 -10.738 1.00 20.55 78 GLN C C 1
ATOM 4426 O O . GLN C 1 79 ? 42.852 45.802 -10.674 1.00 19.67 78 GLN C O 1
ATOM 4432 N N . VAL C 1 80 ? 41.679 47.606 -10.029 1.00 22.80 79 VAL C N 1
ATOM 4433 C CA . VAL C 1 80 ? 40.783 46.855 -9.147 1.00 15.75 79 VAL C CA 1
ATOM 4434 C C . VAL C 1 80 ? 40.146 45.647 -9.827 1.00 23.93 79 VAL C C 1
ATOM 4435 O O . VAL C 1 80 ? 40.208 44.520 -9.309 1.00 24.68 79 VAL C O 1
ATOM 4439 N N . GLN C 1 81 ? 39.533 45.890 -10.983 1.00 21.88 80 GLN C N 1
ATOM 4440 C CA . GLN C 1 81 ? 38.810 44.857 -11.716 1.00 27.39 80 GLN C CA 1
ATOM 4441 C C . GLN C 1 81 ? 39.715 43.732 -12.190 1.00 28.49 80 GLN C C 1
ATOM 4442 O O . GLN C 1 81 ? 39.294 42.583 -12.241 1.00 28.13 80 GLN C O 1
ATOM 4448 N N . SER C 1 82 ? 40.953 44.072 -12.535 1.00 23.17 81 SER C N 1
ATOM 4449 C CA . SER C 1 82 ? 41.853 43.110 -13.168 1.00 25.43 81 SER C CA 1
ATOM 4450 C C . SER C 1 82 ? 42.812 42.500 -12.155 1.00 32.23 81 SER C C 1
ATOM 4451 O O . SER C 1 82 ? 43.458 41.486 -12.431 1.00 30.85 81 SER C O 1
ATOM 4454 N N . GLY C 1 83 ? 42.905 43.128 -10.986 1.00 23.86 82 GLY C N 1
ATOM 4455 C CA . GLY C 1 83 ? 43.812 42.685 -9.945 1.00 25.97 82 GLY C CA 1
ATOM 4456 C C . GLY C 1 83 ? 45.273 42.950 -10.256 1.00 24.33 82 GLY C C 1
ATOM 4457 O O . GLY C 1 83 ? 46.159 42.436 -9.579 1.00 31.40 82 GLY C O 1
ATOM 4458 N N . GLN C 1 84 ? 45.536 43.759 -11.276 1.00 27.85 83 GLN C N 1
ATOM 4459 C CA . GLN C 1 84 ? 46.915 44.074 -11.639 1.00 29.63 83 GLN C CA 1
ATOM 4460 C C . GLN C 1 84 ? 47.372 45.393 -11.033 1.00 31.28 83 GLN C C 1
ATOM 4461 O O . GLN C 1 84 ? 46.613 46.357 -10.974 1.00 30.10 83 GLN C O 1
ATOM 4467 N N . GLY C 1 85 ? 48.618 45.426 -10.580 1.00 34.67 84 GLY C N 1
ATOM 4468 C CA . GLY C 1 85 ? 49.199 46.645 -10.065 1.00 30.58 84 GLY C CA 1
ATOM 4469 C C . GLY C 1 85 ? 49.728 47.509 -11.191 1.00 27.30 84 GLY C C 1
ATOM 4470 O O . GLY C 1 85 ? 49.737 47.109 -12.357 1.00 29.51 84 GLY C O 1
ATOM 4471 N N . PHE C 1 86 ? 50.163 48.707 -10.836 1.00 23.29 85 PHE C N 1
ATOM 4472 C CA . PHE C 1 86 ? 50.663 49.667 -11.807 1.00 30.18 85 PHE C CA 1
ATOM 4473 C C . PHE C 1 86 ? 51.898 49.120 -12.506 1.00 27.53 85 PHE C C 1
ATOM 4474 O O . PHE C 1 86 ? 52.687 48.404 -11.899 1.00 22.44 85 PHE C O 1
ATOM 4482 N N . SER C 1 87 ? 52.053 49.453 -13.785 1.00 26.53 86 SER C N 1
ATOM 4483 C CA . SER C 1 87 ? 53.295 49.191 -14.506 1.00 23.51 86 SER C CA 1
ATOM 4484 C C . SER C 1 87 ? 53.463 50.273 -15.557 1.00 24.67 86 SER C C 1
ATOM 4485 O O . SER C 1 87 ? 52.478 50.757 -16.104 1.00 20.94 86 SER C O 1
ATOM 4488 N N . PRO C 1 88 ? 54.708 50.683 -15.823 1.00 26.46 87 PRO C N 1
ATOM 4489 C CA . PRO C 1 88 ? 54.912 51.738 -16.819 1.00 27.15 87 PRO C CA 1
ATOM 4490 C C . PRO C 1 88 ? 54.346 51.350 -18.185 1.00 27.16 87 PRO C C 1
ATOM 4491 O O . PRO C 1 88 ? 53.799 52.209 -18.872 1.00 23.14 87 PRO C O 1
ATOM 4495 N N . LYS C 1 89 ? 54.470 50.080 -18.566 1.00 26.86 88 LYS C N 1
ATOM 4496 C CA . LYS C 1 89 ? 53.962 49.625 -19.864 1.00 26.57 88 LYS C CA 1
ATOM 4497 C C . LYS C 1 89 ? 52.450 49.812 -20.018 1.00 26.73 88 LYS C C 1
ATOM 4498 O O . LYS C 1 89 ? 52.001 50.363 -21.015 1.00 27.10 88 LYS C O 1
ATOM 4500 N N . THR C 1 90 ? 51.664 49.351 -19.045 1.00 26.77 89 THR C N 1
ATOM 4501 C CA . THR C 1 90 ? 50.209 49.513 -19.125 1.00 23.35 89 THR C CA 1
ATOM 4502 C C . THR C 1 90 ? 49.784 50.971 -18.973 1.00 23.92 89 THR C C 1
ATOM 4503 O O . THR C 1 90 ? 48.842 51.416 -19.626 1.00 28.59 89 THR C O 1
ATOM 4507 N N . TRP C 1 91 ? 50.472 51.713 -18.115 1.00 25.97 90 TRP C N 1
ATOM 4508 C CA . TRP C 1 91 ? 50.185 53.138 -17.985 1.00 23.79 90 TRP C CA 1
ATOM 4509 C C . TRP C 1 91 ? 50.316 53.837 -19.331 1.00 23.36 90 TRP C C 1
ATOM 4510 O O . TRP C 1 91 ? 49.486 54.676 -19.677 1.00 24.34 90 TRP C O 1
ATOM 4521 N N . THR C 1 92 ? 51.364 53.494 -20.078 1.00 22.11 91 THR C N 1
ATOM 4522 C CA . THR C 1 92 ? 51.588 54.100 -21.388 1.00 24.20 91 THR C CA 1
ATOM 4523 C C . THR C 1 92 ? 50.438 53.769 -22.334 1.00 26.26 91 THR C C 1
ATOM 4524 O O . THR C 1 92 ? 49.997 54.620 -23.107 1.00 29.56 91 THR C O 1
ATOM 4528 N N . LYS C 1 93 ? 49.946 52.535 -22.258 1.00 26.71 92 LYS C N 1
ATOM 4529 C CA . LYS C 1 93 ? 48.783 52.132 -23.043 1.00 25.27 92 LYS C CA 1
ATOM 4530 C C . LYS C 1 93 ? 47.546 52.942 -22.646 1.00 23.53 92 LYS C C 1
ATOM 4531 O O . LYS C 1 93 ? 46.751 53.329 -23.503 1.00 20.91 92 LYS C O 1
ATOM 4534 N N . TRP C 1 94 ? 47.390 53.210 -21.350 1.00 22.75 93 TRP C N 1
ATOM 4535 C CA . TRP C 1 94 ? 46.295 54.068 -20.888 1.00 20.37 93 TRP C CA 1
ATOM 4536 C C . TRP C 1 94 ? 46.403 55.463 -21.500 1.00 20.44 93 TRP C C 1
ATOM 4537 O O . TRP C 1 94 ? 45.410 56.008 -21.997 1.00 21.40 93 TRP C O 1
ATOM 4548 N N . VAL C 1 95 ? 47.605 56.038 -21.453 1.00 18.00 94 VAL C N 1
ATOM 4549 C CA . VAL C 1 95 ? 47.846 57.373 -22.017 1.00 21.74 94 VAL C CA 1
ATOM 4550 C C . VAL C 1 95 ? 47.484 57.438 -23.494 1.00 28.56 94 VAL C C 1
ATOM 4551 O O . VAL C 1 95 ? 46.820 58.375 -23.937 1.00 25.20 94 VAL C O 1
ATOM 4555 N N . ASP C 1 96 ? 47.914 56.432 -24.252 1.00 33.04 95 ASP C N 1
ATOM 4556 C CA . ASP C 1 96 ? 47.608 56.353 -25.678 1.00 23.97 95 ASP C CA 1
ATOM 4557 C C . ASP C 1 96 ? 46.125 56.130 -25.951 1.00 20.89 95 ASP C C 1
ATOM 4558 O O . ASP C 1 96 ? 45.622 56.544 -26.994 1.00 31.66 95 ASP C O 1
ATOM 4563 N N . ALA C 1 97 ? 45.424 55.475 -25.026 1.00 22.64 96 ALA C N 1
ATOM 4564 C CA . ALA C 1 97 ? 43.996 55.218 -25.221 1.00 21.51 96 ALA C CA 1
ATOM 4565 C C . ALA C 1 97 ? 43.233 56.536 -25.271 1.00 22.14 96 ALA C C 1
ATOM 4566 O O . ALA C 1 97 ? 42.085 56.590 -25.724 1.00 32.32 96 ALA C O 1
ATOM 4568 N N . ARG C 1 98 ? 43.884 57.604 -24.830 1.00 19.54 97 ARG C N 1
ATOM 4569 C CA . ARG C 1 98 ? 43.295 58.939 -24.918 1.00 21.78 97 ARG C CA 1
ATOM 4570 C C . ARG C 1 98 ? 41.866 58.956 -24.393 1.00 26.46 97 ARG C C 1
ATOM 4571 O O . ARG C 1 98 ? 40.925 59.257 -25.131 1.00 24.63 97 ARG C O 1
ATOM 4579 N N . GLN C 1 99 ? 41.706 58.622 -23.117 1.00 23.72 98 GLN C N 1
ATOM 4580 C CA . GLN C 1 99 ? 40.387 58.605 -22.491 1.00 21.96 98 GLN C CA 1
ATOM 4581 C C . GLN C 1 99 ? 40.300 59.413 -21.195 1.00 19.54 98 GLN C C 1
ATOM 4582 O O . GLN C 1 99 ? 39.317 59.300 -20.460 1.00 16.27 98 GLN C O 1
ATOM 4588 N N . SER C 1 100 ? 41.319 60.224 -20.921 1.00 19.89 99 SER C N 1
ATOM 4589 C CA . SER C 1 100 ? 41.325 61.048 -19.715 1.00 17.27 99 SER C CA 1
ATOM 4590 C C . SER C 1 100 ? 40.124 61.987 -19.716 1.00 14.02 99 SER C C 1
ATOM 4591 O O . SER C 1 100 ? 39.679 62.448 -20.767 1.00 17.83 99 SER C O 1
ATOM 4594 N N . ALA C 1 101 ? 39.613 62.261 -18.523 1.00 13.63 100 ALA C N 1
ATOM 4595 C CA . ALA C 1 101 ? 38.498 63.180 -18.333 1.00 15.10 100 ALA C CA 1
ATOM 4596 C C . ALA C 1 101 ? 39.002 64.416 -17.589 1.00 20.07 100 ALA C C 1
ATOM 4597 O O . ALA C 1 101 ? 40.121 64.408 -17.073 1.00 21.50 100 ALA C O 1
ATOM 4599 N N . ALA C 1 102 ? 38.195 65.474 -17.534 1.00 14.25 101 ALA C N 1
ATOM 4600 C CA . ALA C 1 102 ? 38.540 66.654 -16.735 1.00 12.97 101 ALA C CA 1
ATOM 4601 C C . ALA C 1 102 ? 38.092 66.523 -15.276 1.00 14.09 101 ALA C C 1
ATOM 4602 O O . ALA C 1 102 ? 37.012 66.006 -14.985 1.00 19.46 101 ALA C O 1
ATOM 4604 N N . ILE C 1 103 ? 38.932 66.989 -14.361 1.00 14.52 102 ILE C N 1
ATOM 4605 C CA . ILE C 1 103 ? 38.539 67.104 -12.965 1.00 12.65 102 ILE C CA 1
ATOM 4606 C C . ILE C 1 103 ? 37.563 68.266 -12.868 1.00 6.74 102 ILE C C 1
ATOM 4607 O O . ILE C 1 103 ? 37.698 69.257 -13.594 1.00 12.56 102 ILE C O 1
ATOM 4612 N N . PRO C 1 104 ? 36.562 68.168 -11.993 1.00 11.08 103 PRO C N 1
ATOM 4613 C CA . PRO C 1 104 ? 35.636 69.310 -11.968 1.00 15.93 103 PRO C CA 1
ATOM 4614 C C . PRO C 1 104 ? 36.365 70.611 -11.626 1.00 16.32 103 PRO C C 1
ATOM 4615 O O . PRO C 1 104 ? 37.262 70.619 -10.767 1.00 13.35 103 PRO C O 1
ATOM 4619 N N . GLY C 1 105 ? 35.983 71.692 -12.297 1.00 14.21 104 GLY C N 1
ATOM 4620 C CA . GLY C 1 105 ? 36.564 73.000 -12.053 1.00 10.15 104 GLY C CA 1
ATOM 4621 C C . GLY C 1 105 ? 37.841 73.271 -12.813 1.00 18.22 104 GLY C C 1
ATOM 4622 O O . GLY C 1 105 ? 38.229 74.427 -12.989 1.00 16.35 104 GLY C O 1
ATOM 4623 N N . ALA C 1 106 ? 38.499 72.218 -13.288 1.00 12.22 105 ALA C N 1
ATOM 4624 C CA . ALA C 1 106 ? 39.878 72.387 -13.741 1.00 10.81 105 ALA C CA 1
ATOM 4625 C C . ALA C 1 106 ? 40.026 73.177 -15.037 1.00 12.49 105 ALA C C 1
ATOM 4626 O O . ALA C 1 106 ? 40.842 74.100 -15.114 1.00 13.22 105 ALA C O 1
ATOM 4628 N N . VAL C 1 107 ? 39.259 72.810 -16.063 1.00 11.70 106 VAL C N 1
ATOM 4629 C CA . VAL C 1 107 ? 39.312 73.549 -17.332 1.00 12.34 106 VAL C CA 1
ATOM 4630 C C . VAL C 1 107 ? 38.946 75.019 -17.110 1.00 13.67 106 VAL C C 1
ATOM 4631 O O . VAL C 1 107 ? 39.663 75.924 -17.546 1.00 16.63 106 VAL C O 1
ATOM 4635 N N . GLU C 1 108 ? 37.853 75.270 -16.404 1.00 10.44 107 GLU C N 1
ATOM 4636 C CA . GLU C 1 108 ? 37.488 76.656 -16.087 1.00 10.98 107 GLU C CA 1
ATOM 4637 C C . GLU C 1 108 ? 38.648 77.446 -15.450 1.00 18.35 107 GLU C C 1
ATOM 4638 O O . GLU C 1 108 ? 39.045 78.486 -15.968 1.00 20.63 107 GLU C O 1
ATOM 4644 N N . PHE C 1 109 ? 39.195 76.955 -14.336 1.00 15.18 108 PHE C N 1
ATOM 4645 C CA . PHE C 1 109 ? 40.288 77.660 -13.649 1.00 11.46 108 PHE C CA 1
ATOM 4646 C C . PHE C 1 109 ? 41.452 77.950 -14.594 1.00 9.77 108 PHE C C 1
ATOM 4647 O O . PHE C 1 109 ? 41.886 79.096 -14.747 1.00 20.21 108 PHE C O 1
ATOM 4655 N N . SER C 1 110 ? 41.939 76.895 -15.246 1.00 9.09 109 SER C N 1
ATOM 4656 C CA . SER C 1 110 ? 43.099 76.965 -16.124 1.00 7.23 109 SER C CA 1
ATOM 4657 C C . SER C 1 110 ? 42.917 77.947 -17.293 1.00 21.27 109 SER C C 1
ATOM 4658 O O . SER C 1 110 ? 43.810 78.751 -17.598 1.00 14.02 109 SER C O 1
ATOM 4661 N N . ASN C 1 111 ? 41.769 77.876 -17.957 1.00 19.12 110 ASN C N 1
ATOM 4662 C CA . ASN C 1 111 ? 41.487 78.843 -19.018 1.00 13.81 110 ASN C CA 1
ATOM 4663 C C . ASN C 1 111 ? 41.297 80.254 -18.452 1.00 18.84 110 ASN C C 1
ATOM 4664 O O . ASN C 1 111 ? 41.685 81.240 -19.076 1.00 18.69 110 ASN C O 1
ATOM 4669 N N . TYR C 1 112 ? 40.720 80.342 -17.255 1.00 18.17 111 TYR C N 1
ATOM 4670 C CA . TYR C 1 112 ? 40.621 81.620 -16.553 1.00 20.81 111 TYR C CA 1
ATOM 4671 C C . TYR C 1 112 ? 41.983 82.286 -16.422 1.00 20.01 111 TYR C C 1
ATOM 4672 O O . TYR C 1 112 ? 42.165 83.442 -16.795 1.00 15.65 111 TYR C O 1
ATOM 4681 N N . VAL C 1 113 ? 42.942 81.559 -15.863 1.00 14.22 112 VAL C N 1
ATOM 4682 C CA . VAL C 1 113 ? 44.283 82.100 -15.702 1.00 12.38 112 VAL C CA 1
ATOM 4683 C C . VAL C 1 113 ? 44.817 82.650 -17.029 1.00 17.57 112 VAL C C 1
ATOM 4684 O O . VAL C 1 113 ? 45.232 83.803 -17.113 1.00 14.95 112 VAL C O 1
ATOM 4688 N N . ASN C 1 114 ? 44.798 81.826 -18.069 1.00 15.25 113 ASN C N 1
ATOM 4689 C CA . ASN C 1 114 ? 45.451 82.206 -19.314 1.00 19.50 113 ASN C CA 1
ATOM 4690 C C . ASN C 1 114 ? 44.799 83.423 -19.969 1.00 19.73 113 ASN C C 1
ATOM 4691 O O . ASN C 1 114 ? 45.455 84.162 -20.699 1.00 24.22 113 ASN C O 1
ATOM 4696 N N . ALA C 1 115 ? 43.515 83.638 -19.692 1.00 15.15 114 ALA C N 1
ATOM 4697 C CA . ALA C 1 115 ? 42.790 84.769 -20.278 1.00 16.41 114 ALA C CA 1
ATOM 4698 C C . ALA C 1 115 ? 42.836 86.018 -19.402 1.00 24.80 114 ALA C C 1
ATOM 4699 O O . ALA C 1 115 ? 42.414 87.100 -19.830 1.00 19.26 114 ALA C O 1
ATOM 4701 N N . ASN C 1 116 ? 43.350 85.868 -18.182 1.00 19.53 115 ASN C N 1
ATOM 4702 C CA . ASN C 1 116 ? 43.291 86.949 -17.200 1.00 23.11 115 ASN C CA 1
ATOM 4703 C C . ASN C 1 116 ? 44.613 87.296 -16.508 1.00 24.07 115 ASN C C 1
ATOM 4704 O O . ASN C 1 116 ? 44.673 87.409 -15.283 1.00 25.06 115 ASN C O 1
ATOM 4709 N N . GLY C 1 117 ? 45.665 87.462 -17.303 1.00 20.69 116 GLY C N 1
ATOM 4710 C CA . GLY C 1 117 ? 46.909 88.031 -16.818 1.00 25.31 116 GLY C CA 1
ATOM 4711 C C . GLY C 1 117 ? 48.009 87.077 -16.389 1.00 25.74 116 GLY C C 1
ATOM 4712 O O . GLY C 1 117 ? 49.072 87.519 -15.954 1.00 27.31 116 GLY C O 1
ATOM 4713 N N . GLY C 1 118 ? 47.767 85.776 -16.503 1.00 24.36 117 GLY C N 1
ATOM 4714 C CA . GLY C 1 118 ? 48.768 84.799 -16.103 1.00 19.01 117 GLY C CA 1
ATOM 4715 C C . GLY C 1 118 ? 49.090 83.834 -17.220 1.00 23.54 117 GLY C C 1
ATOM 4716 O O . GLY C 1 118 ? 48.489 83.899 -18.302 1.00 21.35 117 GLY C O 1
ATOM 4717 N N . THR C 1 119 ? 50.061 82.961 -16.971 1.00 17.99 118 THR C N 1
ATOM 4718 C CA . THR C 1 119 ? 50.346 81.839 -17.866 1.00 20.48 118 THR C CA 1
ATOM 4719 C C . THR C 1 119 ? 50.360 80.516 -17.094 1.00 18.52 118 THR C C 1
ATOM 4720 O O . THR C 1 119 ? 51.018 80.403 -16.069 1.00 21.68 118 THR C O 1
ATOM 4724 N N . MET C 1 120 ? 49.613 79.531 -17.585 1.00 23.25 119 MET C N 1
ATOM 4725 C CA . MET C 1 120 ? 49.591 78.205 -16.985 1.00 20.15 119 MET C CA 1
ATOM 4726 C C . MET C 1 120 ? 50.777 77.370 -17.443 1.00 14.89 119 MET C C 1
ATOM 4727 O O . MET C 1 120 ? 51.106 77.332 -18.631 1.00 21.12 119 MET C O 1
ATOM 4732 N N . PHE C 1 121 ? 51.422 76.703 -16.498 1.00 10.64 120 PHE C N 1
ATOM 4733 C CA . PHE C 1 121 ? 52.403 75.686 -16.850 1.00 12.73 120 PHE C CA 1
ATOM 4734 C C . PHE C 1 121 ? 51.978 74.330 -16.290 1.00 19.05 120 PHE C C 1
ATOM 4735 O O . PHE C 1 121 ? 51.453 74.240 -15.177 1.00 24.05 120 PHE C O 1
ATOM 4743 N N . PHE C 1 122 ? 52.219 73.290 -17.080 1.00 16.80 121 PHE C N 1
ATOM 4744 C CA . PHE C 1 122 ? 51.752 71.943 -16.787 1.00 16.47 121 PHE C CA 1
ATOM 4745 C C . PHE C 1 122 ? 52.974 71.049 -16.631 1.00 25.18 121 PHE C C 1
ATOM 4746 O O . PHE C 1 122 ? 53.523 70.537 -17.616 1.00 23.17 121 PHE C O 1
ATOM 4754 N N . VAL C 1 123 ? 53.411 70.894 -15.385 1.00 22.09 122 VAL C N 1
ATOM 4755 C CA . VAL C 1 123 ? 54.611 70.124 -15.069 1.00 19.57 122 VAL C CA 1
ATOM 4756 C C . VAL C 1 123 ? 54.163 68.778 -14.532 1.00 15.30 122 VAL C C 1
ATOM 4757 O O . VAL C 1 123 ? 53.532 68.709 -13.487 1.00 15.23 122 VAL C O 1
ATOM 4761 N N . SER C 1 124 ? 54.483 67.717 -15.265 1.00 16.00 123 SER C N 1
ATOM 4762 C CA . SER C 1 124 ? 53.772 66.450 -15.137 1.00 20.07 123 SER C CA 1
ATOM 4763 C C . SER C 1 124 ? 54.743 65.301 -15.264 1.00 20.40 123 SER C C 1
ATOM 4764 O O . SER C 1 124 ? 55.742 65.400 -15.987 1.00 25.23 123 SER C O 1
ATOM 4767 N N . ASN C 1 125 ? 54.463 64.214 -14.554 1.00 22.51 124 ASN C N 1
ATOM 4768 C CA . ASN C 1 125 ? 55.335 63.050 -14.624 1.00 15.15 124 ASN C CA 1
ATOM 4769 C C . ASN C 1 125 ? 54.930 62.018 -15.676 1.00 21.20 124 ASN C C 1
ATOM 4770 O O . ASN C 1 125 ? 55.481 60.923 -15.747 1.00 23.91 124 ASN C O 1
ATOM 4775 N N . ARG C 1 126 ? 53.981 62.389 -16.523 1.00 25.87 125 ARG C N 1
ATOM 4776 C CA . ARG C 1 126 ? 53.804 61.644 -17.755 1.00 27.41 125 ARG C CA 1
ATOM 4777 C C . ARG C 1 126 ? 55.111 61.784 -18.517 1.00 28.26 125 ARG C C 1
ATOM 4778 O O . ARG C 1 126 ? 55.760 62.832 -18.453 1.00 26.49 125 ARG C O 1
ATOM 4786 N N . ARG C 1 127 ? 55.520 60.728 -19.211 1.00 27.65 126 ARG C N 1
ATOM 4787 C CA . ARG C 1 127 ? 56.828 60.710 -19.864 1.00 26.24 126 ARG C CA 1
ATOM 4788 C C . ARG C 1 127 ? 56.895 61.551 -21.142 1.00 26.46 126 ARG C C 1
ATOM 4789 O O . ARG C 1 127 ? 56.024 61.460 -22.008 1.00 26.68 126 ARG C O 1
ATOM 4797 N N . ASP C 1 128 ? 57.943 62.362 -21.258 1.00 22.34 127 ASP C N 1
ATOM 4798 C CA . ASP C 1 128 ? 58.106 63.202 -22.439 1.00 26.72 127 ASP C CA 1
ATOM 4799 C C . ASP C 1 128 ? 58.287 62.348 -23.688 1.00 29.59 127 ASP C C 1
ATOM 4800 O O . ASP C 1 128 ? 57.714 62.641 -24.733 1.00 29.46 127 ASP C O 1
ATOM 4805 N N . ASP C 1 129 ? 59.069 61.278 -23.586 1.00 33.99 128 ASP C N 1
ATOM 4806 C CA . ASP C 1 129 ? 59.380 60.507 -24.789 1.00 34.03 128 ASP C CA 1
ATOM 4807 C C . ASP C 1 129 ? 58.176 59.751 -25.371 1.00 38.06 128 ASP C C 1
ATOM 4808 O O . ASP C 1 129 ? 57.950 59.789 -26.582 1.00 40.96 128 ASP C O 1
ATOM 4813 N N . VAL C 1 130 ? 57.380 59.110 -24.517 1.00 32.53 129 VAL C N 1
ATOM 4814 C CA . VAL C 1 130 ? 56.334 58.211 -24.997 1.00 27.13 129 VAL C CA 1
ATOM 4815 C C . VAL C 1 130 ? 54.889 58.552 -24.613 1.00 32.09 129 VAL C C 1
ATOM 4816 O O . VAL C 1 130 ? 53.960 57.902 -25.082 1.00 29.60 129 VAL C O 1
ATOM 4820 N N . GLU C 1 131 ? 54.688 59.559 -23.773 1.00 31.98 130 GLU C N 1
ATOM 4821 C CA . GLU C 1 131 ? 53.338 59.874 -23.307 1.00 28.88 130 GLU C CA 1
ATOM 4822 C C . GLU C 1 131 ? 52.919 61.309 -23.649 1.00 26.58 130 GLU C C 1
ATOM 4823 O O . GLU C 1 131 ? 51.876 61.801 -23.204 1.00 27.02 130 GLU C O 1
ATOM 4829 N N . LYS C 1 132 ? 53.737 61.964 -24.463 1.00 21.92 131 LYS C N 1
ATOM 4830 C CA . LYS C 1 132 ? 53.488 63.338 -24.870 1.00 29.21 131 LYS C CA 1
ATOM 4831 C C . LYS C 1 132 ? 52.282 63.411 -25.797 1.00 26.59 131 LYS C C 1
ATOM 4832 O O . LYS C 1 132 ? 51.339 64.161 -25.545 1.00 28.30 131 LYS C O 1
ATOM 4838 N N . ALA C 1 133 ? 52.315 62.619 -26.865 1.00 31.00 132 ALA C N 1
ATOM 4839 C CA . ALA C 1 133 ? 51.266 62.659 -27.888 1.00 35.16 132 ALA C CA 1
ATOM 4840 C C . ALA C 1 133 ? 49.868 62.484 -27.301 1.00 27.27 132 ALA C C 1
ATOM 4841 O O . ALA C 1 133 ? 48.964 63.254 -27.615 1.00 26.38 132 ALA C O 1
ATOM 4843 N N . GLY C 1 134 ? 49.704 61.476 -26.445 1.00 30.22 133 GLY C N 1
ATOM 4844 C CA . GLY C 1 134 ? 48.411 61.161 -25.860 1.00 24.89 133 GLY C CA 1
ATOM 4845 C C . GLY C 1 134 ? 47.922 62.263 -24.942 1.00 20.68 133 GLY C C 1
ATOM 4846 O O . GLY C 1 134 ? 46.731 62.556 -24.879 1.00 23.60 133 GLY C O 1
ATOM 4847 N N . THR C 1 135 ? 48.854 62.884 -24.231 1.00 24.38 134 THR C N 1
ATOM 4848 C CA . THR C 1 135 ? 48.520 63.968 -23.310 1.00 25.67 134 THR C CA 1
ATOM 4849 C C . THR C 1 135 ? 48.019 65.205 -24.078 1.00 24.62 134 THR C C 1
ATOM 4850 O O . THR C 1 135 ? 47.000 65.809 -23.727 1.00 23.58 134 THR C O 1
ATOM 4854 N N . VAL C 1 136 ? 48.738 65.567 -25.133 1.00 25.96 135 VAL C N 1
ATOM 4855 C CA . VAL C 1 136 ? 48.352 66.693 -25.985 1.00 25.53 135 VAL C CA 1
ATOM 4856 C C . VAL C 1 136 ? 46.957 66.509 -26.610 1.00 23.90 135 VAL C C 1
ATOM 4857 O O . VAL C 1 136 ? 46.119 67.406 -26.564 1.00 21.32 135 VAL C O 1
ATOM 4861 N N . ASP C 1 137 ? 46.692 65.331 -27.161 1.00 27.03 136 ASP C N 1
ATOM 4862 C CA . ASP C 1 137 ? 45.371 65.053 -27.720 1.00 26.91 136 ASP C CA 1
ATOM 4863 C C . ASP C 1 137 ? 44.228 65.182 -26.701 1.00 22.49 136 ASP C C 1
ATOM 4864 O O . ASP C 1 137 ? 43.188 65.765 -27.001 1.00 19.40 136 ASP C O 1
ATOM 4869 N N . ASP C 1 138 ? 44.415 64.633 -25.501 1.00 23.51 137 ASP C N 1
ATOM 4870 C CA . ASP C 1 138 ? 43.362 64.653 -24.477 1.00 17.97 137 ASP C CA 1
ATOM 4871 C C . ASP C 1 138 ? 43.080 66.066 -23.966 1.00 19.36 137 ASP C C 1
ATOM 4872 O O . ASP C 1 138 ? 41.921 66.461 -23.794 1.00 17.61 137 ASP C O 1
ATOM 4877 N N . MET C 1 139 ? 44.143 66.824 -23.723 1.00 18.37 138 MET C N 1
ATOM 4878 C CA . MET C 1 139 ? 44.001 68.190 -23.237 1.00 22.89 138 MET C CA 1
ATOM 4879 C C . MET C 1 139 ? 43.354 69.083 -24.293 1.00 23.99 138 MET C C 1
ATOM 4880 O O . MET C 1 139 ? 42.656 70.039 -23.964 1.00 23.81 138 MET C O 1
ATOM 4885 N N . LYS C 1 140 ? 43.603 68.775 -25.562 1.00 22.50 139 LYS C N 1
ATOM 4886 C CA . LYS C 1 140 ? 42.964 69.518 -26.648 1.00 23.90 139 LYS C CA 1
ATOM 4887 C C . LYS C 1 140 ? 41.468 69.207 -26.693 1.00 21.97 139 LYS C C 1
ATOM 4888 O O . LYS C 1 140 ? 40.634 70.111 -26.816 1.00 22.37 139 LYS C O 1
ATOM 4894 N N . ARG C 1 141 ? 41.131 67.927 -26.570 1.00 22.31 140 ARG C N 1
ATOM 4895 C CA . ARG C 1 141 ? 39.735 67.498 -26.517 1.00 20.92 140 ARG C CA 1
ATOM 4896 C C . ARG C 1 141 ? 38.970 68.129 -25.361 1.00 15.98 140 ARG C C 1
ATOM 4897 O O . ARG C 1 141 ? 37.816 68.511 -25.511 1.00 18.40 140 ARG C O 1
ATOM 4905 N N . LEU C 1 142 ? 39.613 68.207 -24.199 1.00 17.67 141 LEU C N 1
ATOM 4906 C CA . LEU C 1 142 ? 38.972 68.712 -22.988 1.00 19.92 141 LEU C CA 1
ATOM 4907 C C . LEU C 1 142 ? 38.908 70.230 -22.995 1.00 20.16 141 LEU C C 1
ATOM 4908 O O . LEU C 1 142 ? 38.161 70.838 -22.228 1.00 20.04 141 LEU C O 1
ATOM 4913 N N . GLY C 1 143 ? 39.717 70.834 -23.858 1.00 23.50 142 GLY C N 1
ATOM 4914 C CA . GLY C 1 143 ? 39.662 72.262 -24.078 1.00 26.75 142 GLY C CA 1
ATOM 4915 C C . GLY C 1 143 ? 40.604 73.128 -23.268 1.00 24.17 142 GLY C C 1
ATOM 4916 O O . GLY C 1 143 ? 40.285 74.287 -23.001 1.00 21.09 142 GLY C O 1
ATOM 4917 N N . PHE C 1 144 ? 41.757 72.596 -22.871 1.00 28.13 143 PHE C N 1
ATOM 4918 C CA . PHE C 1 144 ? 42.741 73.435 -22.185 1.00 25.12 143 PHE C CA 1
ATOM 4919 C C . PHE C 1 144 ? 43.488 74.320 -23.195 1.00 26.38 143 PHE C C 1
ATOM 4920 O O . PHE C 1 144 ? 44.046 73.831 -24.184 1.00 25.71 143 PHE C O 1
ATOM 4928 N N . THR C 1 145 ? 43.510 75.620 -22.943 1.00 25.36 144 THR C N 1
ATOM 4929 C CA . THR C 1 145 ? 44.279 76.523 -23.793 1.00 26.87 144 THR C CA 1
ATOM 4930 C C . THR C 1 145 ? 45.741 76.590 -23.359 1.00 23.25 144 THR C C 1
ATOM 4931 O O . THR C 1 145 ? 46.082 76.259 -22.222 1.00 24.27 144 THR C O 1
ATOM 4935 N N . GLY C 1 146 ? 46.610 77.001 -24.276 1.00 22.42 145 GLY C N 1
ATOM 4936 C CA . GLY C 1 146 ? 47.994 77.277 -23.938 1.00 21.38 145 GLY C CA 1
ATOM 4937 C C . GLY C 1 146 ? 48.883 76.077 -23.655 1.00 28.72 145 GLY C C 1
ATOM 4938 O O . GLY C 1 146 ? 49.878 76.211 -22.954 1.00 28.20 145 GLY C O 1
ATOM 4939 N N . VAL C 1 147 ? 48.529 74.911 -24.191 1.00 27.30 146 VAL C N 1
ATOM 4940 C CA . VAL C 1 147 ? 49.383 73.728 -24.095 1.00 26.73 146 VAL C CA 1
ATOM 4941 C C . VAL C 1 147 ? 50.334 73.652 -25.287 1.00 27.81 146 VAL C C 1
ATOM 4942 O O . VAL C 1 147 ? 49.915 73.297 -26.392 1.00 34.58 146 VAL C O 1
ATOM 4946 N N . ASN C 1 148 ? 51.603 73.981 -25.066 1.00 27.89 147 ASN C N 1
ATOM 4947 C CA . ASN C 1 148 ? 52.613 73.933 -26.118 1.00 30.70 147 ASN C CA 1
ATOM 4948 C C . ASN C 1 148 ? 53.964 73.465 -25.590 1.00 32.66 147 ASN C C 1
ATOM 4949 O O . ASN C 1 148 ? 54.088 73.130 -24.415 1.00 34.11 147 ASN C O 1
ATOM 4954 N N . ASP C 1 149 ? 54.976 73.443 -26.456 1.00 25.69 148 ASP C N 1
ATOM 4955 C CA . ASP C 1 149 ? 56.302 72.968 -26.059 1.00 35.61 148 ASP C CA 1
ATOM 4956 C C . ASP C 1 149 ? 56.930 73.802 -24.944 1.00 34.92 148 ASP C C 1
ATOM 4957 O O . ASP C 1 149 ? 57.876 73.360 -24.291 1.00 37.07 148 ASP C O 1
ATOM 4962 N N . LYS C 1 150 ? 56.408 75.004 -24.731 1.00 31.10 149 LYS C N 1
ATOM 4963 C CA . LYS C 1 150 ? 56.941 75.888 -23.703 1.00 29.92 149 LYS C CA 1
ATOM 4964 C C . LYS C 1 150 ? 56.295 75.644 -22.339 1.00 28.16 149 LYS C C 1
ATOM 4965 O O . LYS C 1 150 ? 56.978 75.668 -21.314 1.00 28.78 149 LYS C O 1
ATOM 4967 N N . THR C 1 151 ? 54.986 75.396 -22.338 1.00 24.86 150 THR C N 1
ATOM 4968 C CA . THR C 1 151 ? 54.206 75.342 -21.099 1.00 25.38 150 THR C CA 1
ATOM 4969 C C . THR C 1 151 ? 53.975 73.930 -20.562 1.00 29.17 150 THR C C 1
ATOM 4970 O O . THR C 1 151 ? 53.597 73.756 -19.406 1.00 29.95 150 THR C O 1
ATOM 4974 N N . LEU C 1 152 ? 54.181 72.927 -21.407 1.00 25.79 151 LEU C N 1
ATOM 4975 C CA . LEU C 1 152 ? 53.966 71.539 -21.016 1.00 24.90 151 LEU C CA 1
ATOM 4976 C C . LEU C 1 152 ? 55.308 70.894 -20.728 1.00 28.09 151 LEU C C 1
ATOM 4977 O O . LEU C 1 152 ? 56.048 70.558 -21.651 1.00 24.50 151 LEU C O 1
ATOM 4982 N N . LEU C 1 153 ? 55.628 70.721 -19.448 1.00 27.04 152 LEU C N 1
ATOM 4983 C CA . LEU C 1 153 ? 56.927 70.179 -19.068 1.00 21.49 152 LEU C CA 1
ATOM 4984 C C . LEU C 1 153 ? 56.804 68.758 -18.520 1.00 24.75 152 LEU C C 1
ATOM 4985 O O . LEU C 1 153 ? 56.522 68.552 -17.340 1.00 27.38 152 LEU C O 1
ATOM 4990 N N . LEU C 1 154 ? 57.021 67.787 -19.402 1.00 22.99 153 LEU C N 1
ATOM 4991 C CA . LEU C 1 154 ? 56.870 66.380 -19.068 1.00 28.83 153 LEU C CA 1
ATOM 4992 C C . LEU C 1 154 ? 58.187 65.819 -18.559 1.00 24.98 153 LEU C C 1
ATOM 4993 O O . LEU C 1 154 ? 59.238 66.431 -18.743 1.00 30.08 153 LEU C O 1
ATOM 4998 N N . LYS C 1 155 ? 58.123 64.649 -17.933 1.00 20.44 154 LYS C N 1
ATOM 4999 C CA . LYS C 1 155 ? 59.289 64.067 -17.272 1.00 32.16 154 LYS C CA 1
ATOM 5000 C C . LYS C 1 155 ? 60.351 63.654 -18.277 1.00 34.94 154 LYS C C 1
ATOM 5001 O O . LYS C 1 155 ? 60.050 62.982 -19.256 1.00 35.67 154 LYS C O 1
ATOM 5007 N N . LYS C 1 156 ? 61.593 64.049 -18.018 1.00 37.51 155 LYS C N 1
ATOM 5008 C CA . LYS C 1 156 ? 62.707 63.699 -18.893 1.00 48.05 155 LYS C CA 1
ATOM 5009 C C . LYS C 1 156 ? 63.813 62.971 -18.130 1.00 59.14 155 LYS C C 1
ATOM 5010 O O . LYS C 1 156 ? 64.475 62.088 -18.674 1.00 70.38 155 LYS C O 1
ATOM 5016 N N . ASP C 1 157 ? 64.013 63.347 -16.872 1.00 56.43 156 ASP C N 1
ATOM 5017 C CA . ASP C 1 157 ? 65.037 62.716 -16.048 1.00 55.96 156 ASP C CA 1
ATOM 5018 C C . ASP C 1 157 ? 64.435 62.054 -14.813 1.00 49.38 156 ASP C C 1
ATOM 5019 O O . ASP C 1 157 ? 64.110 60.870 -14.837 1.00 54.22 156 ASP C O 1
ATOM 5021 N N . LYS C 1 158 ? 64.290 62.820 -13.737 1.00 42.01 157 LYS C N 1
ATOM 5022 C CA . LYS C 1 158 ? 63.767 62.286 -12.483 1.00 43.13 157 LYS C CA 1
ATOM 5023 C C . LYS C 1 158 ? 62.355 62.792 -12.194 1.00 38.67 157 LYS C C 1
ATOM 5024 O O . LYS C 1 158 ? 61.822 63.622 -12.930 1.00 37.57 157 LYS C O 1
ATOM 5026 N N . SER C 1 159 ? 61.764 62.296 -11.111 1.00 36.69 158 SER C N 1
ATOM 5027 C CA . SER C 1 159 ? 60.371 62.585 -10.787 1.00 32.09 158 SER C CA 1
ATOM 5028 C C . SER C 1 159 ? 60.173 63.861 -9.960 1.00 30.52 158 SER C C 1
ATOM 5029 O O . SER C 1 159 ? 59.041 64.320 -9.772 1.00 26.47 158 SER C O 1
ATOM 5032 N N . ASN C 1 160 ? 61.261 64.428 -9.447 1.00 25.85 159 ASN C N 1
ATOM 5033 C CA . ASN C 1 160 ? 61.147 65.681 -8.706 1.00 30.79 159 ASN C CA 1
ATOM 5034 C C . ASN C 1 160 ? 61.004 66.843 -9.674 1.00 26.92 159 ASN C C 1
ATOM 5035 O O . ASN C 1 160 ? 61.530 66.810 -10.785 1.00 27.02 159 ASN C O 1
ATOM 5040 N N . LYS C 1 161 ? 60.300 67.870 -9.219 1.00 20.92 160 LYS C N 1
ATOM 5041 C CA . LYS C 1 161 ? 59.819 68.949 -10.068 1.00 26.48 160 LYS C CA 1
ATOM 5042 C C . LYS C 1 161 ? 60.725 70.177 -10.061 1.00 32.14 160 LYS C C 1
ATOM 5043 O O . LYS C 1 161 ? 60.658 71.005 -10.969 1.00 29.21 160 LYS C O 1
ATOM 5049 N N . SER C 1 162 ? 61.559 70.297 -9.032 1.00 33.96 161 SER C N 1
ATOM 5050 C CA . SER C 1 162 ? 62.339 71.516 -8.812 1.00 36.76 161 SER C CA 1
ATOM 5051 C C . SER C 1 162 ? 63.077 72.005 -10.058 1.00 31.24 161 SER C C 1
ATOM 5052 O O . SER C 1 162 ? 63.106 73.205 -10.335 1.00 29.96 161 SER C O 1
ATOM 5055 N N . VAL C 1 163 ? 63.666 71.082 -10.810 1.00 30.19 162 VAL C N 1
ATOM 5056 C CA . VAL C 1 163 ? 64.410 71.448 -12.016 1.00 32.77 162 VAL C CA 1
ATOM 5057 C C . VAL C 1 163 ? 63.513 72.040 -13.114 1.00 30.52 162 VAL C C 1
ATOM 5058 O O . VAL C 1 163 ? 63.902 72.971 -13.818 1.00 27.80 162 VAL C O 1
ATOM 5062 N N . ARG C 1 164 ? 62.312 71.501 -13.266 1.00 27.14 163 ARG C N 1
ATOM 5063 C CA . ARG C 1 164 ? 61.371 72.091 -14.206 1.00 21.34 163 ARG C CA 1
ATOM 5064 C C . ARG C 1 164 ? 60.765 73.377 -13.660 1.00 20.97 163 ARG C C 1
ATOM 5065 O O . ARG C 1 164 ? 60.431 74.273 -14.428 1.00 27.43 163 ARG C O 1
ATOM 5073 N N . PHE C 1 165 ? 60.624 73.483 -12.346 1.00 20.74 164 PHE C N 1
ATOM 5074 C CA . PHE C 1 165 ? 60.108 74.720 -11.773 1.00 20.36 164 PHE C CA 1
ATOM 5075 C C . PHE C 1 165 ? 61.107 75.844 -12.046 1.00 30.41 164 PHE C C 1
ATOM 5076 O O . PHE C 1 165 ? 60.716 76.995 -12.256 1.00 30.04 164 PHE C O 1
ATOM 5084 N N . LYS C 1 166 ? 62.396 75.503 -12.031 1.00 27.73 165 LYS C N 1
ATOM 5085 C CA . LYS C 1 166 ? 63.455 76.474 -12.276 1.00 33.40 165 LYS C CA 1
ATOM 5086 C C . LYS C 1 166 ? 63.469 76.871 -13.743 1.00 29.62 165 LYS C C 1
ATOM 5087 O O . LYS C 1 166 ? 63.672 78.037 -14.077 1.00 35.67 165 LYS C O 1
ATOM 5089 N N . GLN C 1 167 ? 63.264 75.889 -14.616 1.00 31.20 166 GLN C N 1
ATOM 5090 C CA . GLN C 1 167 ? 63.134 76.153 -16.042 1.00 31.06 166 GLN C CA 1
ATOM 5091 C C . GLN C 1 167 ? 62.114 77.251 -16.278 1.00 30.16 166 GLN C C 1
ATOM 5092 O O . GLN C 1 167 ? 62.372 78.203 -17.008 1.00 29.68 166 GLN C O 1
ATOM 5098 N N . VAL C 1 168 ? 60.949 77.100 -15.659 1.00 23.32 167 VAL C N 1
ATOM 5099 C CA . VAL C 1 168 ? 59.865 78.066 -15.806 1.00 24.98 167 VAL C CA 1
ATOM 5100 C C . VAL C 1 168 ? 60.292 79.464 -15.371 1.00 25.29 167 VAL C C 1
ATOM 5101 O O . VAL C 1 168 ? 60.064 80.442 -16.084 1.00 28.21 167 VAL C O 1
ATOM 5105 N N . GLU C 1 169 ? 60.932 79.558 -14.210 1.00 28.18 168 GLU C N 1
ATOM 5106 C CA . GLU C 1 169 ? 61.302 80.865 -13.670 1.00 30.58 168 GLU C CA 1
ATOM 5107 C C . GLU C 1 169 ? 62.479 81.502 -14.414 1.00 30.74 168 GLU C C 1
ATOM 5108 O O . GLU C 1 169 ? 62.601 82.723 -14.450 1.00 32.25 168 GLU C O 1
ATOM 5114 N N . ASP C 1 170 ? 63.328 80.667 -15.010 1.00 30.16 169 ASP C N 1
ATOM 5115 C CA . ASP C 1 170 ? 64.439 81.142 -15.831 1.00 31.59 169 ASP C CA 1
ATOM 5116 C C . ASP C 1 170 ? 63.928 81.767 -17.128 1.00 36.03 169 ASP C C 1
ATOM 5117 O O . ASP C 1 170 ? 64.628 82.545 -17.778 1.00 41.98 169 ASP C O 1
ATOM 5122 N N . MET C 1 171 ? 62.709 81.410 -17.508 1.00 27.30 170 MET C N 1
ATOM 5123 C CA . MET C 1 171 ? 62.103 81.956 -18.717 1.00 31.22 170 MET C CA 1
ATOM 5124 C C . MET C 1 171 ? 61.485 83.322 -18.475 1.00 31.24 170 MET C C 1
ATOM 5125 O O . MET C 1 171 ? 60.871 83.901 -19.370 1.00 37.14 170 MET C O 1
ATOM 5130 N N . GLY C 1 172 ? 61.648 83.831 -17.260 1.00 27.97 171 GLY C N 1
ATOM 5131 C CA . GLY C 1 172 ? 61.191 85.167 -16.932 1.00 28.56 171 GLY C CA 1
ATOM 5132 C C . GLY C 1 172 ? 59.868 85.201 -16.198 1.00 26.97 171 GLY C C 1
ATOM 5133 O O . GLY C 1 172 ? 59.167 86.216 -16.224 1.00 27.01 171 GLY C O 1
ATOM 5134 N N . TYR C 1 173 ? 59.530 84.098 -15.531 1.00 17.78 172 TYR C N 1
ATOM 5135 C CA . TYR C 1 173 ? 58.261 83.997 -14.814 1.00 20.13 172 TYR C CA 1
ATOM 5136 C C . TYR C 1 173 ? 58.421 83.956 -13.298 1.00 25.13 172 TYR C C 1
ATOM 5137 O O . TYR C 1 173 ? 59.453 83.520 -12.783 1.00 24.22 172 TYR C O 1
ATOM 5146 N N . ASP C 1 174 ? 57.383 84.411 -12.600 1.00 21.12 173 ASP C N 1
ATOM 5147 C CA . ASP C 1 174 ? 57.266 84.276 -11.148 1.00 23.95 173 ASP C CA 1
ATOM 5148 C C . ASP C 1 174 ? 56.106 83.325 -10.849 1.00 23.08 173 ASP C C 1
ATOM 5149 O O . ASP C 1 174 ? 54.946 83.665 -11.093 1.00 24.57 173 ASP C O 1
ATOM 5154 N N . ILE C 1 175 ? 56.408 82.134 -10.342 1.00 22.50 174 ILE C N 1
ATOM 5155 C CA . ILE C 1 175 ? 55.347 81.183 -10.002 1.00 19.67 174 ILE C CA 1
ATOM 5156 C C . ILE C 1 175 ? 54.616 81.660 -8.754 1.00 24.60 174 ILE C C 1
ATOM 5157 O O . ILE C 1 175 ? 55.145 81.555 -7.640 1.00 23.43 174 ILE C O 1
ATOM 5162 N N . VAL C 1 176 ? 53.408 82.197 -8.931 1.00 20.64 175 VAL C N 1
ATOM 5163 C CA . VAL C 1 176 ? 52.669 82.751 -7.795 1.00 19.81 175 VAL C CA 1
ATOM 5164 C C . VAL C 1 176 ? 51.800 81.702 -7.086 1.00 23.54 175 VAL C C 1
ATOM 5165 O O . VAL C 1 176 ? 51.270 81.951 -5.999 1.00 16.82 175 VAL C O 1
ATOM 5169 N N . LEU C 1 177 ? 51.687 80.523 -7.684 1.00 15.24 176 LEU C N 1
ATOM 5170 C CA . LEU C 1 177 ? 50.709 79.533 -7.223 1.00 16.47 176 LEU C CA 1
ATOM 5171 C C . LEU C 1 177 ? 51.023 78.133 -7.747 1.00 12.31 176 LEU C C 1
ATOM 5172 O O . LEU C 1 177 ? 51.377 77.975 -8.903 1.00 17.80 176 LEU C O 1
ATOM 5177 N N . PHE C 1 178 ? 50.874 77.125 -6.887 1.00 8.94 177 PHE C N 1
ATOM 5178 C CA . PHE C 1 178 ? 51.132 75.730 -7.229 1.00 12.95 177 PHE C CA 1
ATOM 5179 C C . PHE C 1 178 ? 49.890 74.915 -6.925 1.00 16.33 177 PHE C C 1
ATOM 5180 O O . PHE C 1 178 ? 49.284 75.100 -5.873 1.00 15.64 177 PHE C O 1
ATOM 5188 N N . VAL C 1 179 ? 49.527 74.013 -7.836 1.00 16.76 178 VAL C N 1
ATOM 5189 C CA . VAL C 1 179 ? 48.352 73.143 -7.654 1.00 15.46 178 VAL C CA 1
ATOM 5190 C C . VAL C 1 179 ? 48.718 71.681 -7.895 1.00 16.03 178 VAL C C 1
ATOM 5191 O O . VAL C 1 179 ? 49.444 71.363 -8.847 1.00 17.07 178 VAL C O 1
ATOM 5195 N N . GLY C 1 180 ? 48.245 70.787 -7.026 1.00 16.02 179 GLY C N 1
ATOM 5196 C CA . GLY C 1 180 ? 48.603 69.383 -7.145 1.00 14.88 179 GLY C CA 1
ATOM 5197 C C . GLY C 1 180 ? 47.908 68.485 -6.145 1.00 13.01 179 GLY C C 1
ATOM 5198 O O . GLY C 1 180 ? 47.257 68.956 -5.217 1.00 13.17 179 GLY C O 1
ATOM 5199 N N . ASP C 1 181 ? 48.057 67.182 -6.342 1.00 15.41 180 ASP C N 1
ATOM 5200 C CA . ASP C 1 181 ? 47.499 66.182 -5.446 1.00 13.75 180 ASP C CA 1
ATOM 5201 C C . ASP C 1 181 ? 48.622 65.511 -4.637 1.00 19.13 180 ASP C C 1
ATOM 5202 O O . ASP C 1 181 ? 48.365 64.599 -3.855 1.00 16.26 180 ASP C O 1
ATOM 5207 N N . ASN C 1 182 ? 49.859 65.946 -4.865 1.00 12.06 181 ASN C N 1
ATOM 5208 C CA . ASN C 1 182 ? 51.054 65.321 -4.265 1.00 15.30 181 ASN C CA 1
ATOM 5209 C C . ASN C 1 182 ? 51.885 66.440 -3.669 1.00 20.22 181 ASN C C 1
ATOM 5210 O O . ASN C 1 182 ? 52.076 67.476 -4.314 1.00 15.89 181 ASN C O 1
ATOM 5215 N N . LEU C 1 183 ? 52.366 66.273 -2.442 1.00 16.90 182 LEU C N 1
ATOM 5216 C CA . LEU C 1 183 ? 53.147 67.347 -1.829 1.00 14.72 182 LEU C CA 1
ATOM 5217 C C . LEU C 1 183 ? 54.395 67.709 -2.645 1.00 18.48 182 LEU C C 1
ATOM 5218 O O . LEU C 1 183 ? 54.843 68.850 -2.608 1.00 22.04 182 LEU C O 1
ATOM 5223 N N . ASN C 1 184 ? 54.968 66.742 -3.359 1.00 16.06 183 ASN C N 1
ATOM 5224 C CA . ASN C 1 184 ? 56.105 67.024 -4.225 1.00 11.70 183 ASN C CA 1
ATOM 5225 C C . ASN C 1 184 ? 55.739 68.093 -5.262 1.00 22.84 183 ASN C C 1
ATOM 5226 O O . ASN C 1 184 ? 56.613 68.745 -5.828 1.00 21.42 183 ASN C O 1
ATOM 5231 N N . ASP C 1 185 ? 54.441 68.245 -5.531 1.00 19.34 184 ASP C N 1
ATOM 5232 C CA . ASP C 1 185 ? 53.967 69.217 -6.521 1.00 24.53 184 ASP C CA 1
ATOM 5233 C C . ASP C 1 185 ? 54.172 70.664 -6.057 1.00 22.10 184 ASP C C 1
ATOM 5234 O O . ASP C 1 185 ? 53.875 71.612 -6.798 1.00 19.28 184 ASP C O 1
ATOM 5239 N N . PHE C 1 186 ? 54.668 70.820 -4.829 1.00 23.55 185 PHE C N 1
ATOM 5240 C CA . PHE C 1 186 ? 54.910 72.137 -4.234 1.00 21.30 185 PHE C CA 1
ATOM 5241 C C . PHE C 1 186 ? 56.413 72.384 -4.031 1.00 24.76 185 PHE C C 1
ATOM 5242 O O . PHE C 1 186 ? 56.816 73.401 -3.469 1.00 24.09 185 PHE C O 1
ATOM 5250 N N . GLY C 1 187 ? 57.232 71.449 -4.503 1.00 28.70 186 GLY C N 1
ATOM 5251 C CA . GLY C 1 187 ? 58.674 71.571 -4.408 1.00 33.23 186 GLY C CA 1
ATOM 5252 C C . GLY C 1 187 ? 59.319 70.306 -3.861 1.00 35.77 186 GLY C C 1
ATOM 5253 O O . GLY C 1 187 ? 58.628 69.380 -3.432 1.00 31.21 186 GLY C O 1
ATOM 5254 N N . ASP C 1 188 ? 60.650 70.280 -3.860 1.00 32.15 187 ASP C N 1
ATOM 5255 C CA . ASP C 1 188 ? 61.410 69.090 -3.491 1.00 33.70 187 ASP C CA 1
ATOM 5256 C C . ASP C 1 188 ? 61.505 68.826 -1.990 1.00 28.36 187 ASP C C 1
ATOM 5257 O O . ASP C 1 188 ? 61.984 67.774 -1.582 1.00 29.94 187 ASP C O 1
ATOM 5262 N N . ALA C 1 189 ? 61.061 69.776 -1.173 1.00 30.02 188 ALA C N 1
ATOM 5263 C CA . ALA C 1 189 ? 61.085 69.614 0.284 1.00 29.61 188 ALA C CA 1
ATOM 5264 C C . ALA C 1 189 ? 60.578 68.246 0.772 1.00 28.56 188 ALA C C 1
ATOM 5265 O O . ALA C 1 189 ? 61.070 67.707 1.767 1.00 31.28 188 ALA C O 1
ATOM 5267 N N . THR C 1 190 ? 59.582 67.702 0.081 1.00 28.06 189 THR C N 1
ATOM 5268 C CA . THR C 1 190 ? 58.939 66.473 0.517 1.00 17.21 189 THR C CA 1
ATOM 5269 C C . THR C 1 190 ? 59.401 65.272 -0.314 1.00 17.99 189 THR C C 1
ATOM 5270 O O . THR C 1 190 ? 58.955 64.141 -0.098 1.00 22.41 189 THR C O 1
ATOM 5274 N N . TYR C 1 191 ? 60.304 65.518 -1.260 1.00 24.29 190 TYR C N 1
ATOM 5275 C CA . TYR C 1 191 ? 60.703 64.472 -2.201 1.00 24.55 190 TYR C CA 1
ATOM 5276 C C . TYR C 1 191 ? 61.370 63.310 -1.481 1.00 24.21 190 TYR C C 1
ATOM 5277 O O . TYR C 1 191 ? 62.319 63.513 -0.739 1.00 17.87 190 TYR C O 1
ATOM 5286 N N . LYS C 1 192 ? 60.859 62.102 -1.709 1.00 27.18 191 LYS C N 1
ATOM 5287 C CA . LYS C 1 192 ? 61.410 60.872 -1.132 1.00 28.46 191 LYS C CA 1
ATOM 5288 C C . LYS C 1 192 ? 61.389 60.775 0.404 1.00 27.11 191 LYS C C 1
ATOM 5289 O O . LYS C 1 192 ? 62.082 59.931 0.983 1.00 28.86 191 LYS C O 1
ATOM 5295 N N . LYS C 1 193 ? 60.603 61.625 1.060 1.00 16.52 192 LYS C N 1
ATOM 5296 C CA . LYS C 1 193 ? 60.483 61.596 2.517 1.00 13.50 192 LYS C CA 1
ATOM 5297 C C . LYS C 1 193 ? 59.391 60.632 2.981 1.00 20.95 192 LYS C C 1
ATOM 5298 O O . LYS C 1 193 ? 58.513 60.267 2.212 1.00 19.45 192 LYS C O 1
ATOM 5304 N N . SER C 1 194 ? 59.450 60.237 4.251 1.00 18.24 193 SER C N 1
ATOM 5305 C CA . SER C 1 194 ? 58.423 59.391 4.859 1.00 18.59 193 SER C CA 1
ATOM 5306 C C . SER C 1 194 ? 57.132 60.167 5.089 1.00 18.98 193 SER C C 1
ATOM 5307 O O . SER C 1 194 ? 57.130 61.398 5.126 1.00 16.08 193 SER C O 1
ATOM 5310 N N . ASN C 1 195 ? 56.032 59.453 5.291 1.00 13.87 194 ASN C N 1
ATOM 5311 C CA . ASN C 1 195 ? 54.783 60.132 5.589 1.00 11.98 194 ASN C CA 1
ATOM 5312 C C . ASN C 1 195 ? 54.876 61.042 6.815 1.00 12.05 194 ASN C C 1
ATOM 5313 O O . ASN C 1 195 ? 54.308 62.127 6.839 1.00 18.01 194 ASN C O 1
ATOM 5318 N N . ALA C 1 196 ? 55.598 60.604 7.842 1.00 15.88 195 ALA C N 1
ATOM 5319 C CA . ALA C 1 196 ? 55.675 61.399 9.061 1.00 7.31 195 ALA C CA 1
ATOM 5320 C C . ALA C 1 196 ? 56.409 62.702 8.792 1.00 7.10 195 ALA C C 1
ATOM 5321 O O . ALA C 1 196 ? 56.027 63.767 9.293 1.00 11.27 195 ALA C O 1
ATOM 5323 N N . GLU C 1 197 ? 57.478 62.609 8.016 1.00 8.42 196 GLU C N 1
ATOM 5324 C CA . GLU C 1 197 ? 58.240 63.789 7.628 1.00 10.53 196 GLU C CA 1
ATOM 5325 C C . GLU C 1 197 ? 57.382 64.709 6.739 1.00 14.18 196 GLU C C 1
ATOM 5326 O O . GLU C 1 197 ? 57.467 65.935 6.821 1.00 22.20 196 GLU C O 1
ATOM 5332 N N . ARG C 1 198 ? 56.564 64.117 5.878 1.00 13.79 197 ARG C N 1
ATOM 5333 C CA . ARG C 1 198 ? 55.704 64.924 5.012 1.00 12.06 197 ARG C CA 1
ATOM 5334 C C . ARG C 1 198 ? 54.630 65.638 5.850 1.00 17.33 197 ARG C C 1
ATOM 5335 O O . ARG C 1 198 ? 54.307 66.795 5.593 1.00 15.41 197 ARG C O 1
ATOM 5343 N N . ARG C 1 199 ? 54.118 64.958 6.874 1.00 12.48 198 ARG C N 1
ATOM 5344 C CA . ARG C 1 199 ? 53.155 65.563 7.789 1.00 10.36 198 ARG C CA 1
ATOM 5345 C C . ARG C 1 199 ? 53.778 66.709 8.566 1.00 16.99 198 ARG C C 1
ATOM 5346 O O . ARG C 1 199 ? 53.089 67.643 9.004 1.00 14.31 198 ARG C O 1
ATOM 5354 N N . ASP C 1 200 ? 55.091 66.635 8.740 1.00 16.91 199 ASP C N 1
ATOM 5355 C CA . ASP C 1 200 ? 55.793 67.653 9.499 1.00 21.50 199 ASP C CA 1
ATOM 5356 C C . ASP C 1 200 ? 55.946 68.879 8.617 1.00 19.16 199 ASP C C 1
ATOM 5357 O O . ASP C 1 200 ? 55.771 70.006 9.072 1.00 21.22 199 ASP C O 1
ATOM 5362 N N . PHE C 1 201 ? 56.256 68.645 7.347 1.00 11.44 200 PHE C N 1
ATOM 5363 C CA . PHE C 1 201 ? 56.311 69.721 6.357 1.00 11.96 200 PHE C CA 1
ATOM 5364 C C . PHE C 1 201 ? 54.976 70.476 6.305 1.00 20.72 200 PHE C C 1
ATOM 5365 O O . PHE C 1 201 ? 54.946 71.704 6.260 1.00 19.63 200 PHE C O 1
ATOM 5373 N N . VAL C 1 202 ? 53.878 69.729 6.315 1.00 15.57 201 VAL C N 1
ATOM 5374 C CA . VAL C 1 202 ? 52.541 70.322 6.313 1.00 13.20 201 VAL C CA 1
ATOM 5375 C C . VAL C 1 202 ? 52.301 71.150 7.576 1.00 15.66 201 VAL C C 1
ATOM 5376 O O . VAL C 1 202 ? 51.832 72.276 7.494 1.00 15.12 201 VAL C O 1
ATOM 5380 N N . ALA C 1 203 ? 52.645 70.606 8.744 1.00 11.19 202 ALA C N 1
ATOM 5381 C CA . ALA C 1 203 ? 52.459 71.340 9.990 1.00 21.61 202 ALA C CA 1
ATOM 5382 C C . ALA C 1 203 ? 53.225 72.666 9.977 1.00 21.86 202 ALA C C 1
ATOM 5383 O O . ALA C 1 203 ? 52.709 73.701 10.404 1.00 19.44 202 ALA C O 1
ATOM 5385 N N . LYS C 1 204 ? 54.454 72.626 9.480 1.00 18.85 203 LYS C N 1
ATOM 5386 C CA . LYS C 1 204 ? 55.315 73.808 9.454 1.00 20.14 203 LYS C CA 1
ATOM 5387 C C . LYS C 1 204 ? 54.922 74.825 8.375 1.00 27.48 203 LYS C C 1
ATOM 5388 O O . LYS C 1 204 ? 55.461 75.938 8.332 1.00 27.20 203 LYS C O 1
ATOM 5390 N N . ASN C 1 205 ? 53.997 74.440 7.499 1.00 19.64 204 ASN C N 1
ATOM 5391 C CA . ASN C 1 205 ? 53.538 75.321 6.415 1.00 19.46 204 ASN C CA 1
ATOM 5392 C C . ASN C 1 205 ? 52.012 75.400 6.334 1.00 14.80 204 ASN C C 1
ATOM 5393 O O . ASN C 1 205 ? 51.444 75.711 5.278 1.00 17.01 204 ASN C O 1
ATOM 5398 N N . SER C 1 206 ? 51.353 75.108 7.447 1.00 15.28 205 SER C N 1
ATOM 5399 C CA . SER C 1 206 ? 49.908 74.908 7.464 1.00 14.94 205 SER C CA 1
ATOM 5400 C C . SER C 1 206 ? 49.153 76.086 6.866 1.00 17.73 205 SER C C 1
ATOM 5401 O O . SER C 1 206 ? 48.072 75.903 6.314 1.00 12.44 205 SER C O 1
ATOM 5404 N N . LYS C 1 207 ? 49.716 77.286 6.985 1.00 16.73 206 LYS C N 1
ATOM 5405 C CA . LYS C 1 207 ? 49.026 78.489 6.508 1.00 18.22 206 LYS C CA 1
ATOM 5406 C C . LYS C 1 207 ? 49.133 78.657 4.992 1.00 20.01 206 LYS C C 1
ATOM 5407 O O . LYS C 1 207 ? 48.387 79.430 4.390 1.00 18.11 206 LYS C O 1
ATOM 5413 N N . ALA C 1 208 ? 50.052 77.916 4.379 1.00 16.08 207 ALA C N 1
ATOM 5414 C CA . ALA C 1 208 ? 50.261 77.996 2.937 1.00 13.71 207 ALA C CA 1
ATOM 5415 C C . ALA C 1 208 ? 49.135 77.373 2.127 1.00 13.54 207 ALA C C 1
ATOM 5416 O O . ALA C 1 208 ? 48.910 77.767 0.983 1.00 14.14 207 ALA C O 1
ATOM 5418 N N . PHE C 1 209 ? 48.443 76.395 2.704 1.00 13.76 208 PHE C N 1
ATOM 5419 C CA . PHE C 1 209 ? 47.508 75.599 1.927 1.00 14.67 208 PHE C CA 1
ATOM 5420 C C . PHE C 1 209 ? 46.207 76.339 1.692 1.00 14.12 208 PHE C C 1
ATOM 5421 O O . PHE C 1 209 ? 45.569 76.829 2.629 1.00 19.83 208 PHE C O 1
ATOM 5429 N N . GLY C 1 210 ? 45.844 76.429 0.421 1.00 13.63 209 GLY C N 1
ATOM 5430 C CA . GLY C 1 210 ? 44.655 77.149 0.004 1.00 10.22 209 GLY C CA 1
ATOM 5431 C C . GLY C 1 210 ? 45.043 78.571 -0.360 1.00 19.62 209 GLY C C 1
ATOM 5432 O O . GLY C 1 210 ? 44.185 79.372 -0.708 1.00 23.21 209 GLY C O 1
ATOM 5433 N N . LYS C 1 211 ? 46.336 78.886 -0.259 1.00 12.85 210 LYS C N 1
ATOM 5434 C CA . LYS C 1 211 ? 46.820 80.237 -0.558 1.00 20.66 210 LYS C CA 1
ATOM 5435 C C . LYS C 1 211 ? 47.973 80.230 -1.562 1.00 26.06 210 LYS C C 1
ATOM 5436 O O . LYS C 1 211 ? 47.905 80.893 -2.591 1.00 33.31 210 LYS C O 1
ATOM 5438 N N . LYS C 1 212 ? 49.028 79.479 -1.262 1.00 21.95 211 LYS C N 1
ATOM 5439 C CA . LYS C 1 212 ? 50.164 79.352 -2.171 1.00 14.34 211 LYS C CA 1
ATOM 5440 C C . LYS C 1 212 ? 50.245 77.938 -2.752 1.00 13.88 211 LYS C C 1
ATOM 5441 O O . LYS C 1 212 ? 50.750 77.744 -3.859 1.00 13.45 211 LYS C O 1
ATOM 5443 N N . PHE C 1 213 ? 49.728 76.965 -2.000 1.00 11.56 212 PHE C N 1
ATOM 5444 C CA . PHE C 1 213 ? 49.734 75.552 -2.386 1.00 12.40 212 PHE C CA 1
ATOM 5445 C C . PHE C 1 213 ? 48.287 75.075 -2.362 1.00 16.84 212 PHE C C 1
ATOM 5446 O O . PHE C 1 213 ? 47.651 75.053 -1.297 1.00 13.15 212 PHE C O 1
ATOM 5454 N N . ILE C 1 214 ? 47.767 74.699 -3.527 1.00 16.98 213 ILE C N 1
ATOM 5455 C CA . ILE C 1 214 ? 46.381 74.247 -3.643 1.00 17.11 213 ILE C CA 1
ATOM 5456 C C . ILE C 1 214 ? 46.375 72.749 -3.799 1.00 7.36 213 ILE C C 1
ATOM 5457 O O . ILE C 1 214 ? 47.050 72.216 -4.693 1.00 9.37 213 ILE C O 1
ATOM 5462 N N . VAL C 1 215 ? 45.602 72.071 -2.948 1.00 9.77 214 VAL C N 1
ATOM 5463 C CA . VAL C 1 215 ? 45.620 70.617 -2.853 1.00 12.69 214 VAL C CA 1
ATOM 5464 C C . VAL C 1 215 ? 44.345 69.974 -3.394 1.00 17.47 214 VAL C C 1
ATOM 5465 O O . VAL C 1 215 ? 43.241 70.413 -3.069 1.00 14.56 214 VAL C O 1
ATOM 5469 N N . LEU C 1 216 ? 44.517 68.948 -4.229 1.00 12.60 215 LEU C N 1
ATOM 5470 C CA . LEU C 1 216 ? 43.421 68.104 -4.701 1.00 17.24 215 LEU C CA 1
ATOM 5471 C C . LEU C 1 216 ? 43.588 66.743 -4.048 1.00 16.01 215 LEU C C 1
ATOM 5472 O O . LEU C 1 216 ? 44.707 66.291 -3.854 1.00 12.34 215 LEU C O 1
ATOM 5477 N N . PRO C 1 217 ? 42.470 66.073 -3.729 1.00 16.47 216 PRO C N 1
ATOM 5478 C CA . PRO C 1 217 ? 42.512 64.767 -3.064 1.00 15.64 216 PRO C CA 1
ATOM 5479 C C . PRO C 1 217 ? 42.915 63.667 -4.043 1.00 15.10 216 PRO C C 1
ATOM 5480 O O . PRO C 1 217 ? 42.389 63.651 -5.135 1.00 12.94 216 PRO C O 1
ATOM 5484 N N . ASN C 1 218 ? 43.819 62.775 -3.659 1.00 9.96 217 ASN C N 1
ATOM 5485 C CA . ASN C 1 218 ? 44.099 61.578 -4.440 1.00 7.77 217 ASN C CA 1
ATOM 5486 C C . ASN C 1 218 ? 44.280 60.364 -3.527 1.00 19.81 217 ASN C C 1
ATOM 5487 O O . ASN C 1 218 ? 45.355 60.155 -2.975 1.00 12.57 217 ASN C O 1
ATOM 5492 N N . THR C 1 219 ? 43.224 59.568 -3.366 1.00 17.60 218 THR C N 1
ATOM 5493 C CA . THR C 1 219 ? 43.248 58.451 -2.426 1.00 13.42 218 THR C CA 1
ATOM 5494 C C . THR C 1 219 ? 43.650 57.127 -3.088 1.00 16.03 218 THR C C 1
ATOM 5495 O O . THR C 1 219 ? 43.645 56.075 -2.445 1.00 17.62 218 THR C O 1
ATOM 5499 N N . GLN C 1 220 ? 44.017 57.199 -4.361 1.00 17.16 219 GLN C N 1
ATOM 5500 C CA A GLN C 1 220 ? 44.304 56.018 -5.164 0.57 15.15 219 GLN C CA 1
ATOM 5501 C CA B GLN C 1 220 ? 44.317 56.002 -5.147 0.43 15.28 219 GLN C CA 1
ATOM 5502 C C . GLN C 1 220 ? 45.795 55.658 -5.184 1.00 15.21 219 GLN C C 1
ATOM 5503 O O . GLN C 1 220 ? 46.161 54.485 -5.165 1.00 19.21 219 GLN C O 1
ATOM 5514 N N . TYR C 1 221 ? 46.647 56.676 -5.258 1.00 15.67 220 TYR C N 1
ATOM 5515 C CA . TYR C 1 221 ? 48.079 56.453 -5.404 1.00 19.05 220 TYR C CA 1
ATOM 5516 C C . TYR C 1 221 ? 48.834 57.735 -5.095 1.00 19.51 220 TYR C C 1
ATOM 5517 O O . TYR C 1 221 ? 48.222 58.786 -4.934 1.00 14.33 220 TYR C O 1
ATOM 5526 N N . GLY C 1 222 ? 50.161 57.659 -5.055 1.00 13.08 221 GLY C N 1
ATOM 5527 C CA . GLY C 1 222 ? 50.958 58.841 -4.772 1.00 12.13 221 GLY C CA 1
ATOM 5528 C C . GLY C 1 222 ? 52.150 58.545 -3.891 1.00 12.88 221 GLY C C 1
ATOM 5529 O O . GLY C 1 222 ? 52.344 57.405 -3.477 1.00 11.38 221 GLY C O 1
ATOM 5530 N N . ASP C 1 223 ? 52.946 59.573 -3.599 1.00 17.54 222 ASP C N 1
ATOM 5531 C CA . ASP C 1 223 ? 54.163 59.383 -2.821 1.00 21.29 222 ASP C CA 1
ATOM 5532 C C . ASP C 1 223 ? 53.912 59.188 -1.339 1.00 18.78 222 ASP C C 1
ATOM 5533 O O . ASP C 1 223 ? 54.846 58.991 -0.574 1.00 13.71 222 ASP C O 1
ATOM 5538 N N . TRP C 1 224 ? 52.648 59.241 -0.939 1.00 19.07 223 TRP C N 1
ATOM 5539 C CA . TRP C 1 224 ? 52.273 58.780 0.380 1.00 17.29 223 TRP C CA 1
ATOM 5540 C C . TRP C 1 224 ? 52.308 57.262 0.432 1.00 17.82 223 TRP C C 1
ATOM 5541 O O . TRP C 1 224 ? 52.295 56.680 1.512 1.00 16.02 223 TRP C O 1
ATOM 5552 N N . GLU C 1 225 ? 52.325 56.612 -0.730 1.00 12.93 224 GLU C N 1
ATOM 5553 C CA . GLU C 1 225 ? 52.472 55.162 -0.743 1.00 15.84 224 GLU C CA 1
ATOM 5554 C C . GLU C 1 225 ? 53.937 54.796 -0.471 1.00 19.30 224 GLU C C 1
ATOM 5555 O O . GLU C 1 225 ? 54.231 54.054 0.460 1.00 13.35 224 GLU C O 1
ATOM 5561 N N . GLY C 1 226 ? 54.854 55.341 -1.264 1.00 16.92 225 GLY C N 1
ATOM 5562 C CA . GLY C 1 226 ? 56.268 55.112 -1.023 1.00 20.81 225 GLY C CA 1
ATOM 5563 C C . GLY C 1 226 ? 56.648 55.537 0.384 1.00 20.08 225 GLY C C 1
ATOM 5564 O O . GLY C 1 226 ? 57.488 54.910 1.032 1.00 21.73 225 GLY C O 1
ATOM 5565 N N . GLY C 1 227 ? 55.997 56.593 0.866 1.00 15.11 226 GLY C N 1
ATOM 5566 C CA . GLY C 1 227 ? 56.297 57.170 2.163 1.00 15.19 226 GLY C CA 1
ATOM 5567 C C . GLY C 1 227 ? 55.898 56.306 3.341 1.00 21.17 226 GLY C C 1
ATOM 5568 O O . GLY C 1 227 ? 56.108 56.686 4.496 1.00 19.54 226 GLY C O 1
ATOM 5569 N N . LEU C 1 228 ? 55.324 55.142 3.060 1.00 16.29 227 LEU C N 1
ATOM 5570 C CA . LEU C 1 228 ? 54.895 54.242 4.129 1.00 14.74 227 LEU C CA 1
ATOM 5571 C C . LEU C 1 228 ? 56.078 53.473 4.717 1.00 15.63 227 LEU C C 1
ATOM 5572 O O . LEU C 1 228 ? 56.012 52.996 5.853 1.00 20.04 227 LEU C O 1
ATOM 5577 N N . ASP C 1 229 ? 57.147 53.347 3.934 1.00 17.84 228 ASP C N 1
ATOM 5578 C CA . ASP C 1 229 ? 58.332 52.595 4.348 1.00 25.55 228 ASP C CA 1
ATOM 5579 C C . ASP C 1 229 ? 59.462 52.789 3.340 1.00 27.38 228 ASP C C 1
ATOM 5580 O O . ASP C 1 229 ? 59.234 52.801 2.131 1.00 24.75 228 ASP C O 1
ATOM 5585 N N . LYS C 1 230 ? 60.684 52.932 3.844 1.00 24.95 229 LYS C N 1
ATOM 5586 C CA . LYS C 1 230 ? 61.834 53.286 3.008 1.00 26.53 229 LYS C CA 1
ATOM 5587 C C . LYS C 1 230 ? 62.170 52.254 1.932 1.00 27.00 229 LYS C C 1
ATOM 5588 O O . LYS C 1 230 ? 62.834 52.574 0.948 1.00 31.18 229 LYS C O 1
ATOM 5590 N N . ASN C 1 231 ? 61.730 51.016 2.134 1.00 27.80 230 ASN C N 1
ATOM 5591 C CA . ASN C 1 231 ? 61.942 49.944 1.163 1.00 33.28 230 ASN C CA 1
ATOM 5592 C C . ASN C 1 231 ? 60.616 49.328 0.742 1.00 38.12 230 ASN C C 1
ATOM 5593 O O . ASN C 1 231 ? 60.531 48.132 0.444 1.00 30.12 230 ASN C O 1
ATOM 5598 N N . TYR C 1 232 ? 59.583 50.164 0.717 1.00 35.94 231 TYR C N 1
ATOM 5599 C CA . TYR C 1 232 ? 58.237 49.724 0.382 1.00 32.41 231 TYR C CA 1
ATOM 5600 C C . TYR C 1 232 ? 58.193 49.045 -0.978 1.00 28.68 231 TYR C C 1
ATOM 5601 O O . TYR C 1 232 ? 57.534 48.020 -1.149 1.00 35.05 231 TYR C O 1
ATOM 5610 N N . PHE C 1 233 ? 58.900 49.620 -1.944 1.00 29.07 232 PHE C N 1
ATOM 5611 C CA . PHE C 1 233 ? 58.876 49.103 -3.305 1.00 26.75 232 PHE C CA 1
ATOM 5612 C C . PHE C 1 233 ? 59.992 48.099 -3.590 1.00 32.02 232 PHE C C 1
ATOM 5613 O O . PHE C 1 233 ? 60.288 47.803 -4.742 1.00 35.00 232 PHE C O 1
ATOM 5621 N N . LYS C 1 234 ? 60.598 47.572 -2.534 1.00 34.03 233 LYS C N 1
ATOM 5622 C CA . LYS C 1 234 ? 61.602 46.524 -2.675 1.00 38.26 233 LYS C CA 1
ATOM 5623 C C . LYS C 1 234 ? 60.997 45.149 -2.399 1.00 40.45 233 LYS C C 1
ATOM 5624 O O . LYS C 1 234 ? 61.483 44.136 -2.898 1.00 51.21 233 LYS C O 1
ATOM 5630 N N . GLY C 1 235 ? 59.927 45.119 -1.610 1.00 38.06 234 GLY C N 1
ATOM 5631 C CA . GLY C 1 235 ? 59.296 43.869 -1.235 1.00 33.45 234 GLY C CA 1
ATOM 5632 C C . GLY C 1 235 ? 58.162 43.453 -2.148 1.00 38.28 234 GLY C C 1
ATOM 5633 O O . GLY C 1 235 ? 57.628 44.272 -2.900 1.00 37.14 234 GLY C O 1
ATOM 5634 N N . ASP C 1 236 ? 57.795 42.174 -2.076 1.00 28.51 235 ASP C N 1
ATOM 5635 C CA . ASP C 1 236 ? 56.699 41.623 -2.867 1.00 31.60 235 ASP C CA 1
ATOM 5636 C C . ASP C 1 236 ? 55.349 42.057 -2.311 1.00 33.45 235 ASP C C 1
ATOM 5637 O O . ASP C 1 236 ? 55.284 42.869 -1.388 1.00 40.06 235 ASP C O 1
ATOM 5642 N N . SER C 1 237 ? 54.271 41.504 -2.859 1.00 30.90 236 SER C N 1
ATOM 5643 C CA . SER C 1 237 ? 52.930 41.948 -2.481 1.00 33.20 236 SER C CA 1
ATOM 5644 C C . SER C 1 237 ? 52.562 41.641 -1.025 1.00 32.24 236 SER C C 1
ATOM 5645 O O . SER C 1 237 ? 51.804 42.390 -0.405 1.00 24.35 236 SER C O 1
ATOM 5648 N N . GLN C 1 238 ? 53.091 40.552 -0.470 1.00 32.75 237 GLN C N 1
ATOM 5649 C CA . GLN C 1 238 ? 52.862 40.273 0.948 1.00 31.57 237 GLN C CA 1
ATOM 5650 C C . GLN C 1 238 ? 53.557 41.330 1.794 1.00 31.36 237 GLN C C 1
ATOM 5651 O O . GLN C 1 238 ? 52.993 41.846 2.758 1.00 31.75 237 GLN C O 1
ATOM 5657 N N . SER C 1 239 ? 54.790 41.647 1.423 1.00 33.26 238 SER C N 1
ATOM 5658 C CA . SER C 1 239 ? 55.534 42.711 2.076 1.00 27.91 238 SER C CA 1
ATOM 5659 C C . SER C 1 239 ? 54.709 44.004 2.135 1.00 25.14 238 SER C C 1
ATOM 5660 O O . SER C 1 239 ? 54.630 44.650 3.181 1.00 18.52 238 SER C O 1
ATOM 5663 N N . LYS C 1 240 ? 54.086 44.374 1.019 1.00 21.52 239 LYS C N 1
ATOM 5664 C CA . LYS C 1 240 ? 53.346 45.639 0.969 1.00 20.50 239 LYS C CA 1
ATOM 5665 C C . LYS C 1 240 ? 52.075 45.576 1.808 1.00 17.77 239 LYS C C 1
ATOM 5666 O O . LYS C 1 240 ? 51.712 46.548 2.490 1.00 20.88 239 LYS C O 1
ATOM 5672 N N . LEU C 1 241 ? 51.391 44.436 1.748 1.00 19.57 240 LEU C N 1
ATOM 5673 C CA . LEU C 1 241 ? 50.205 44.217 2.564 1.00 16.41 240 LEU C CA 1
ATOM 5674 C C . LEU C 1 241 ? 50.517 44.382 4.053 1.00 16.52 240 LEU C C 1
ATOM 5675 O O . LEU C 1 241 ? 49.718 44.948 4.806 1.00 21.91 240 LEU C O 1
ATOM 5680 N N . ASP C 1 242 ? 51.677 43.884 4.470 1.00 18.05 241 ASP C N 1
ATOM 5681 C CA . ASP C 1 242 ? 52.101 43.997 5.866 1.00 24.00 241 ASP C CA 1
ATOM 5682 C C . ASP C 1 242 ? 52.375 45.448 6.244 1.00 24.84 241 ASP C C 1
ATOM 5683 O O . ASP C 1 242 ? 51.906 45.917 7.278 1.00 20.15 241 ASP C O 1
ATOM 5688 N N . VAL C 1 243 ? 53.132 46.152 5.403 1.00 23.77 242 VAL C N 1
ATOM 5689 C CA . VAL C 1 243 ? 53.419 47.566 5.632 1.00 15.92 242 VAL C CA 1
ATOM 5690 C C . VAL C 1 243 ? 52.102 48.304 5.791 1.00 16.18 242 VAL C C 1
ATOM 5691 O O . VAL C 1 243 ? 51.911 49.055 6.742 1.00 12.88 242 VAL C O 1
ATOM 5695 N N . ARG C 1 244 ? 51.177 48.060 4.863 1.00 12.94 243 ARG C N 1
ATOM 5696 C CA . ARG C 1 244 ? 49.891 48.735 4.885 1.00 13.25 243 ARG C CA 1
ATOM 5697 C C . ARG C 1 244 ? 49.094 48.419 6.148 1.00 14.25 243 ARG C C 1
ATOM 5698 O O . ARG C 1 244 ? 48.518 49.317 6.766 1.00 18.22 243 ARG C O 1
ATOM 5706 N N . ALA C 1 245 ? 49.030 47.142 6.506 1.00 12.80 244 ALA C N 1
ATOM 5707 C CA . ALA C 1 245 ? 48.363 46.735 7.739 1.00 17.95 244 ALA C CA 1
ATOM 5708 C C . ALA C 1 245 ? 48.958 47.457 8.957 1.00 17.93 244 ALA C C 1
ATOM 5709 O O . ALA C 1 245 ? 48.229 47.901 9.840 1.00 17.88 244 ALA C O 1
ATOM 5711 N N . LYS C 1 246 ? 50.278 47.599 8.993 1.00 19.77 245 LYS C N 1
ATOM 5712 C CA . LYS C 1 246 ? 50.934 48.182 10.168 1.00 23.27 245 LYS C CA 1
ATOM 5713 C C . LYS C 1 246 ? 50.774 49.706 10.236 1.00 22.91 245 LYS C C 1
ATOM 5714 O O . LYS C 1 246 ? 51.013 50.320 11.281 1.00 22.15 245 LYS C O 1
ATOM 5716 N N . ALA C 1 247 ? 50.352 50.305 9.123 1.00 24.33 246 ALA C N 1
ATOM 5717 C CA . ALA C 1 247 ? 50.208 51.757 9.026 1.00 19.41 246 ALA C CA 1
ATOM 5718 C C . ALA C 1 247 ? 48.883 52.232 9.609 1.00 18.18 246 ALA C C 1
ATOM 5719 O O . ALA C 1 247 ? 48.706 53.415 9.915 1.00 22.93 246 ALA C O 1
ATOM 5721 N N . ILE C 1 248 ? 47.948 51.304 9.757 1.00 17.87 247 ILE C N 1
ATOM 5722 C CA . ILE C 1 248 ? 46.647 51.622 10.326 1.00 16.66 247 ILE C CA 1
ATOM 5723 C C . ILE C 1 248 ? 46.712 51.719 11.849 1.00 23.88 247 ILE C C 1
ATOM 5724 O O . ILE C 1 248 ? 47.347 50.889 12.506 1.00 21.90 247 ILE C O 1
ATOM 5729 N N . HIS C 1 249 ? 46.056 52.719 12.428 1.00 15.72 248 HIS C N 1
ATOM 5730 C CA . HIS C 1 249 ? 45.885 52.688 13.875 1.00 22.19 248 HIS C CA 1
ATOM 5731 C C . HIS C 1 249 ? 44.420 52.456 14.206 1.00 20.12 248 HIS C C 1
ATOM 5732 O O . HIS C 1 249 ? 43.529 53.031 13.577 1.00 16.44 248 HIS C O 1
ATOM 5739 N N . ALA C 1 250 ? 44.192 51.597 15.194 1.00 19.77 249 ALA C N 1
ATOM 5740 C CA . ALA C 1 250 ? 42.867 51.049 15.461 1.00 12.26 249 ALA C CA 1
ATOM 5741 C C . ALA C 1 250 ? 42.484 51.180 16.922 1.00 22.30 249 ALA C C 1
ATOM 5742 O O . ALA C 1 250 ? 43.319 50.994 17.809 1.00 21.93 249 ALA C O 1
ATOM 5744 N N . TRP C 1 251 ? 41.217 51.496 17.163 1.00 20.58 250 TRP C N 1
ATOM 5745 C CA . TRP C 1 251 ? 40.642 51.418 18.497 1.00 23.53 250 TRP C CA 1
ATOM 5746 C C . TRP C 1 251 ? 40.700 49.958 18.967 1.00 24.82 250 TRP C C 1
ATOM 5747 O O . TRP C 1 251 ? 40.483 49.044 18.173 1.00 25.47 250 TRP C O 1
ATOM 5758 N N . ASP C 1 252 ? 41.011 49.732 20.243 1.00 25.36 251 ASP C N 1
ATOM 5759 C CA . ASP C 1 252 ? 41.133 48.362 20.750 1.00 30.35 251 ASP C CA 1
ATOM 5760 C C . ASP C 1 252 ? 39.776 47.676 20.857 1.00 25.10 251 ASP C C 1
ATOM 5761 O O . ASP C 1 252 ? 39.687 46.468 21.101 1.00 27.00 251 ASP C O 1
ATOM 5766 N N . GLY C 1 253 ? 38.715 48.458 20.677 1.00 21.51 252 GLY C N 1
ATOM 5767 C CA . GLY C 1 253 ? 37.364 47.925 20.663 1.00 19.93 252 GLY C CA 1
ATOM 5768 C C . GLY C 1 253 ? 36.883 47.488 22.036 1.00 26.47 252 GLY C C 1
ATOM 5769 O O . GLY C 1 253 ? 35.753 47.009 22.166 1.00 26.12 252 GLY C O 1
ATOM 5770 N N . HIS C 1 256 ? 36.299 37.400 27.013 1.00 66.13 255 HIS C N 1
ATOM 5771 C CA . HIS C 1 256 ? 35.566 38.424 27.748 1.00 60.94 255 HIS C CA 1
ATOM 5772 C C . HIS C 1 256 ? 34.895 37.818 28.979 1.00 47.38 255 HIS C C 1
ATOM 5773 O O . HIS C 1 256 ? 35.134 36.662 29.317 1.00 38.87 255 HIS C O 1
ATOM 5780 N N . HIS C 1 257 ? 34.048 38.596 29.644 1.00 43.26 256 HIS C N 1
ATOM 5781 C CA . HIS C 1 257 ? 33.441 38.154 30.897 1.00 38.84 256 HIS C CA 1
ATOM 5782 C C . HIS C 1 257 ? 32.038 37.579 30.723 1.00 37.71 256 HIS C C 1
ATOM 5783 O O . HIS C 1 257 ? 31.390 37.213 31.705 1.00 33.82 256 HIS C O 1
ATOM 5790 N N . HIS C 1 258 ? 31.571 37.513 29.480 1.00 32.77 257 HIS C N 1
ATOM 5791 C CA . HIS C 1 258 ? 30.209 37.068 29.207 1.00 38.41 257 HIS C CA 1
ATOM 5792 C C . HIS C 1 258 ? 30.110 35.551 29.181 1.00 37.29 257 HIS C C 1
ATOM 5793 O O . HIS C 1 258 ? 30.911 34.874 28.537 1.00 43.05 257 HIS C O 1
ATOM 5800 N N . HIS C 1 259 ? 29.109 35.025 29.871 1.00 36.40 258 HIS C N 1
ATOM 5801 C CA . HIS C 1 259 ? 28.887 33.589 29.901 1.00 38.11 258 HIS C CA 1
ATOM 5802 C C . HIS C 1 259 ? 27.428 33.257 30.186 1.00 41.06 258 HIS C C 1
ATOM 5803 O O . HIS C 1 259 ? 26.701 34.044 30.798 1.00 40.00 258 HIS C O 1
ATOM 5810 N N . HIS C 1 260 ? 27.011 32.082 29.732 1.00 39.16 259 HIS C N 1
ATOM 5811 C CA . HIS C 1 260 ? 25.669 31.582 29.985 1.00 36.78 259 HIS C CA 1
ATOM 5812 C C . HIS C 1 260 ? 25.344 31.554 31.471 1.00 33.31 259 HIS C C 1
ATOM 5813 O O . HIS C 1 260 ? 25.219 30.480 32.052 1.00 39.72 259 HIS C O 1
#

B-factor: mean 23.5, std 9.67, range [3.07, 106.97]

CATH classification: 3.40.50.1000

Foldseek 3Di:
DVVVVLLVLLLVVLVVCVVVLCCCVPPPVQLVLLVLLLVLVLVLLVPDDLEEAEEEPDLWFKDPSVVSVVCNVNSHDDDPVVVLVSLQVLDIHTRRNNQVSQVCQVVPNYAYAYEYAPAPPRRVVSVVVNCVVRNRPDDDPQRYHYDDPDPQCQVVVVVCVVVPYDHSAFEYAAVSSVPCQCPLEAPVSVVVVCVVCVVCESNRYGHRHDSRDYVNLCNLDVCCVVDGSVVVVVSVVVSDDDDPVD/DVLLVLLLVVLQVCVVVLCCCVPPPVQLVLLVLLLVLVLVLLVPDDWDVQFAAEAEEEPDLWFKDPSVVSVVCNVVSHDDDLVVVLVSLQVLDIDGRRNRQVSQVCQVVPRYHYAYEYADAPPRNPVSVVVNCVVRRRPDDDPLRYHYDDPDPQCAVVVVVNVVVRHDHSAFTYAAVSSVPCCCPLAAPVSVVVVCVVCVVPESNRYRHRHDSRDYCNLCNLDSCLPVDGSVSVVVSVVVPDDDDPPPDDDDD/DVVVVQLVLLLVVLQVCVVVLCCCVPPPVQLVLLQLLLVLVLVLLVPDDWDPQFAEEAEEEPDLWFKDPSVVSVVCNVVSDDDDPVVVLVSLQVLDIHTRRNRQVSQVCQVVPRHHYAYEYAQAPPRNVVSVVVNCVVNPHPDDDPQRYHYDDDDDQCAVVVVVNVVVRHDHQAFEYAAVSSVDCCCPLEAPVSVVVVCVVCVVCESNRYRHRHDSRDYVNLCNLDNCCVVDGSVSVVVSVVVSDDDDPPDDDDD

Sequence (754 aa):
NQQAVEQANQAKLQQQVAMGLIWTQQSGEYAALAHQAFNSSAKKMAFDHAKKKAVVVDLDETMMIDNSAYAGWQVQSGQGFSPKTWTKWVDARQSAAIPGAVEFSNYVNANGGTMFFVSNRRDDVEKAGTVDDMKRLGFTGVNDKTLLLKKDKSNKSVRFKQVEDMGYDIVLFVGDNLNDFGDATYKKSNAERRDFVAKNSKAFGKKFIVLPNTTQYGDWEEGGLDKNYFKGDSQSKLDVRAKAIHAWDGKAVEQANQAKLQQQVAMGLIWTQQSGEYAALAHQAFNSSAKMAFDHAKAKKGKKKAVVVDLDETMMIDNSAYAGWQVQSGQGFSPKTWTKWVDARQSAAIPGAVEFSNYVNANGGTMFFVSNRRDDVEKAGTVDDMKRLGFTGVNDKTLLLKKDKSNKSVRFKQVEDMGYDIVLFVGDNLNDFGDATYKKSNAERRDFVAKNSKAFGKKFIVLPNTQYGDWEGGLDKNYFKGDSQSKLDVRRAKAIHAWDGKHHHHHNQQAVEQANQAKLQQQVAMGLIWTQQSGEYAALAHQAFNSSAKKMAFDHAKAKKGKKKAVVVDLDETMIDNSAY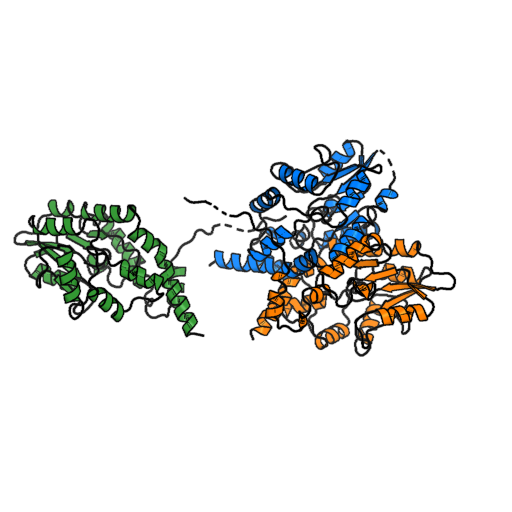AGWQVQSGQGFSPKTWTKWVDARQSAAIPGAVEFSNYVNANGGTMFFVSNRRDDVEKAGTVDDMKRLGFTGVNDKTLLLKKDKSNKSVRFKQVEDMGYDIVLFVGDNLNDFGDATYKKSNAERRDFVAKNSKAFGKKFIVLPNTQQYGDWEGGLDKNYFKGDSQSKLDVRAKAIHAWDGHHHHH

InterPro domains:
  IPR005519 Acid phosphatase, class B-like [PF03767] (8-242)
  IPR006423 5-nucleotidase lipoprotein e(P4) [PIRSF019271] (3-272)
  IPR006423 5-nucleotidase lipoprotein e(P4) [SFLDG01125] (42-271)
  IPR006423 5-nucleotidase lipoprotein e(P4) [TIGR01533] (5-269)
  IPR006423 5-nucleotidase lipoprotein e(P4) [cd07534] (48-243)
  IPR023214 HAD superfamily [G3DSA:3.40.50.1000] (19-272)
  IPR036412 HAD-like superfamily [SSF56784] (53-246)

Radius of gyration: 38.11 Å; Cα contacts (8 Å, |Δi|>4): 1332; chains: 3; bounding box: 67×115×78 Å

Organism: Pasteurella multocida (NCBI:txid747)

Nearest PDB structures (foldseek):
  3pct-assembly1_A  TM=1.004E+00  e=3.062E-47  Pasteurella multocida
  3pct-assembly2_C-2  TM=1.000E+00  e=8.701E-45  Pasteurella multocida
  3pct-assembly1_B  TM=1.002E+00  e=1.969E-43  Pasteurella multocida
  3et4-assembly1_A  TM=9.944E-01  e=5.674E-35  Haemophilus influenzae 86-028NP
  3ocy-assembly1_A  TM=9.955E-01  e=7.558E-34  Haemophilus influenzae

Secondary structure (DSSP, 8-state):
-HHHHHHHHHHHHHHTTHHHHHHHHH-HHHHHHHHHHHHHHHHHHHH---EEEEE--BTTTEE-HHHHHHHHHHTPPP-HHHHHHHHHTT--EEPTTHHHHHHHHHHTT-EEEEEEEEETTTSHHHHHHHHHHHT----STTTEEEESS-SSSHHHHHHHHTTT-EEEEEEESSGGGG-GGGTT--HHHHHHHHHHTGGGBTTTEEE----S-SHHHHTT-TTTTTS-HHHHHHHHHHH-------/-HHHHHHHHHHHTTHHHHHHHHH-HHHHHHHHHHHHHHHHHHHH--PPTT-EEEEEE--BTTTEE-HHHHHHHHHH-PPP-HHHHHHHHHTT--EEPTTHHHHHHHHHHTT-EEEEEEEEETTTSHHHHHHHHHHHT-S--STTTEEEESS-SSSHHHHHHHHHTTEEEEEEEESSGGGG-GGGTT--HHHHHHHHHHTGGGBTTTEEE----S-SHHHHTT-TTGGGS-HHHHHHHHHHH------------/-HHHHHHHHHHHHHHTTHHHHHHHHH-HHHHHHHHHHHHHHHHHHHH--PPTT-EEEEEE--BTTTEE-HHHHHHHHHHTPPP-HHHHHHHHHHT--EEPTTHHHHHHHHHHTT-EEEEEEEEETTTSHHHHHHHHHHHT-S--STTTEEEESS-S-SHHHHHHHHHTTEEEEEEEESSGGGG-GGGTT--HHHHHHHHHHTGGGBTTTEEE----S-SHHHHTT-TTGGGS-HHHHHHHHHHH-----------